Protein 9UDW (pdb70)

Secondary structure (DSSP, 8-state):
------HHHHHHTSS-SHHHHHHHHHHHHHHHHHHHHHHHGGGTTSTTTSS--SSSSPPPSS--S-SS---SSS-SSS-SS-TTTSSHHHHHHHHHHHHHHHHHTTTSSTTS-HHHHHTTHHHHHHHHHHTTTTTTTTT---HHHHTHHHHHHHHHGGGSHHHHHHHHHHHH-S---SSHHHHGGGHHHHHHHTHHHHHHTTSSS-GGGGTSTHHHHHHHHHHHHHHS---STTTTT-PPPPP---HHHHTTSTTGGGTHHHHHHHHHHHHHHHHHHHHHHHHHHT--SSHHHHHHHHHHHHHHHHHHHHHHHHHHSS-SSHHHHHHHHHHHHHHHHHHHH-SS-HHHHHHHHHHHHHTTSSGGGTHHHHHHHHTTSSSS-TT-HHHHHHHTTTHHHHHTHHHHHHHHHHHHHGGG-SHHHHHHHHHHHHHHS--TTTHHHHHTTTTGGGT-/------HHHHHHTSS-SHHHHHHHHHHHHHHHHHHHHHHHGGGTTSTTTSS--SSSSPPPSS--S-SS---SSS-SSS-SS-TTTSSHHHHHHHHHHHHHHHHHTTTSSTTS-HHHHHTTHHHHHHHHHHTTTTTTTTT---HHHHTHHHHHHHHHGGGSHHHHHHHHHHHH-S---SSHHHHGGGHHHHHHHTHHHHHHTTSSS-GGGGTSTHHHHHHHHHHHHHHS---STTTTT-PPPPP---HHHHTTSTTGGGTHHHHHHHHHHHHHHHHHHHHHHHHHHT--SSHHHHHHHHHHHHHHHHHHHHHHHHHHSS-SSHHHHHHHHHHHHHHHHHHHH-SS-HHHHHHHHHHHHHTTSSGGGTHHHHHHHHTTSSSS-TT-HHHHHHHTTTHHHHHTHHHHHHHHHHHHHGGG-SHHHHHHHHHHHHHHS--TTTHHHHHTTTTGGGT-

Sequence (904 aa):
MRSSLAPGVWFFRAFSRDSWFRGLILLLTFLIYACYHMSRKPISIVKSRLHQNCSEQIKPINDTHSLNDTMWCSWAPFDKDNYKELLGGVDNAFLIAYAIGMFISGVFGERLPLRYYLSAGMLLSGLFTSLFGLGYFWNIHELWYFVVIQVCNGLVQTTGWPSVVTCVGNWFGKGKRGFIMGIWNSHTSVGNILGSLIAGIWVNGQWGLSFIVPGIITAVMGVITFLFLIEHPEDVDCAPPQHHISFFGALRIPGVVEFSLCLLFAKLVSYTFLYWLPLYIANVAHFSAKEAGDLSTLFDVGGIIGGIVAGLVSDYTNGRATTCCVMLILAAPMMFLYNYIGQDGIASSIVMLIICGGLVNGPYALITTAVSADLGTHKSLKGNAKALSTVTAIIDGTGSIGAALGPLLAGLISPTGWNNVFYMLISADVLACLLLCRLVYKEILAWKVSLSMRSSLAPGVWFFRAFSRDSWFRGLILLLTFLIYACYHMSRKPISIVKSRLHQNCSEQIKPINDTHSLNDTMWCSWAPFDKDNYKELLGGVDNAFLIAYAIGMFISGVFGERLPLRYYLSAGMLLSGLFTSLFGLGYFWNIHELWYFVVIQVCNGLVQTTGWPSVVTCVGNWFGKGKRGFIMGIWNSHTSVGNILGSLIAGIWVNGQWGLSFIVPGIITAVMGVITFLFLIEHPEDVDCAPPQHHISFFGALRIPGVVEFSLCLLFAKLVSYTFLYWLPLYIANVAHFSAKEAGDLSTLFDVGGIIGGIVAGLVSDYTNGRATTCCVMLILAAPMMFLYNYIGQDGIASSIVMLIICGGLVNGPYALITTAVSADLGTHKSLKGNAKALSTVTAIIDGTGSIGAALGPLLAGLISPTGWNNVFYMLISADVLACLLLCRLVYKEILAWKVSLS

GO terms:
  GO:0061513 glucose 6-phosphate:phosphate antiporter activity (F, IDA)
  GO:0035435 phosphate ion transmembrane transport (P, IDA)
  GO:0005789 endoplasmic reticulum membrane (C, IDA)
  GO:0015760 glucose-6-phosphate transport (P, IDA)
  GO:0061513 glucose 6-phosphate:phosphate antiporter activity (F, EXP)
  GO:0005789 endoplasmic reticulum membrane (C, TAS)
  GO:0015760 glucose-6-phosphate transport (P, TAS)
  GO:0070062 extracellular exosome (C, HDA)

Solvent-accessible surface area: 45535 Å² total; per-residue (Å²): 232,152,32,88,55,1,67,8,24,172,114,93,132,76,95,76,124,58,35,111,40,118,36,67,1,26,114,20,0,48,78,0,15,9,15,0,16,3,5,26,11,2,15,0,3,0,6,22,59,6,41,53,102,26,99,154,74,139,179,38,178,122,108,83,47,77,159,128,40,96,92,72,16,14,36,42,27,7,38,133,137,61,62,19,77,62,7,2,31,3,2,7,18,9,4,91,7,18,13,90,4,41,146,81,12,51,77,134,11,130,162,84,29,29,10,120,35,0,13,55,2,0,97,80,0,4,85,44,6,14,54,10,0,48,0,63,96,168,101,62,92,81,50,184,49,4,33,79,15,11,61,48,10,0,102,24,1,6,16,0,84,41,1,0,64,58,0,10,28,52,14,36,30,197,67,128,141,35,107,101,31,19,80,18,62,17,4,33,6,35,0,11,32,67,1,1,95,48,1,5,98,75,0,72,39,91,8,0,49,0,4,29,42,1,2,95,60,0,24,82,23,3,77,63,0,70,60,58,2,5,16,93,1,93,49,3,107,13,61,82,29,171,148,154,190,80,81,161,42,5,83,203,36,78,10,3,60,70,7,10,110,7,13,43,48,13,35,10,2,13,24,6,10,32,4,10,8,3,17,10,5,12,54,56,28,144,81,55,4,88,91,1,0,58,37,8,11,41,15,14,60,1,6,40,97,6,28,38,70,2,23,81,75,5,68,202,49,132,23,39,6,36,21,1,16,85,35,9,94,94,0,9,70,37,0,99,71,1,40,154,100,2,50,122,34,89,87,48,6,75,78,36,1,65,61,2,0,10,27,12,24,1,2,58,47,20,8,62,60,10,8,59,55,27,21,24,101,77,186,43,99,171,58,71,64,172,37,45,70,48,16,56,55,27,14,92,34,40,3,14,80,0,3,5,76,0,0,71,58,5,1,95,60,3,65,90,37,37,74,67,14,10,117,75,5,34,59,2,3,64,97,1,8,108,10,83,84,81,15,30,147,97,20,111,91,63,98,115,92,102,164,127,232,149,30,84,53,0,62,8,22,172,112,94,131,77,91,74,124,59,36,111,43,117,36,67,0,27,114,21,0,47,78,0,15,10,14,0,17,4,5,26,10,1,17,1,2,0,6,23,59,6,41,56,103,25,98,152,76,136,179,36,181,119,106,81,48,77,158,126,40,96,92,72,16,14,35,42,26,7,38,130,138,59,62,19,76,63,6,2,32,4,2,8,18,9,3,91,7,18,12,90,5,39,146,80,11,52,76,134,12,130,162,83,29,30,10,123,36,0,13,54,2,0,96,81,0,4,85,43,6,14,55,10,0,48,0,63,96,168,101,63,93,82,50,183,49,4,32,77,14,11,61,46,10,0,103,24,1,6,15,0,82,39,1,0,65,59,0,9,29,51,14,37,30,197,68,128,141,35,107,102,32,19,79,19,62,18,4,34,6,35,0,10,32,65,1,1,94,45,1,4,98,76,0,71,37,92,9,0,49,0,5,28,42,1,2,97,60,0,25,83,23,3,76,63,0,71,61,61,2,5,15,94,0,92,48,3,106,14,60,81,30,168,147,155,190,80,84,163,41,5,84,204,36,80,11,4,59,67,6,10,109,6,13,43,48,14,34,11,2,14,26,6,12,30,4,10,8,3,18,10,5,13,56,54,26,142,82,54,5,87,90,2,1,56,38,9,13,40,13,13,59,0,6,41,97,7,28,37,70,2,23,82,74,6,65,202,48,134,24,40,7,36,19,0,15,85,35,10,92,93,0,10,73,37,0,96,70,1,41,157,102,2,50,121,32,88,88,49,5,76,79,35,1,64,61,2,0,11,28,12,24,2,2,61,48,18,8,62,59,10,7,60,54,29,20,24,102,79,186,43,99,169,58,70,65,174,38,44,70,48,13,57,54,27,13,92,34,40,2,14,79,0,3,7,75,0,0,70,57,5,1,98,60,3,64,89,36,38,75,66,13,8,116,74,6,34,57,2,3,65,94,1,7,108,8,82,83,82,16,30,150,98,18,111,89,64,100,115,93,101,163,128

Nearest PDB structures (foldseek):
  8jtc-assembly1_A  TM=7.457E-01  e=1.567E-07  Homo sapiens
  8ttf-assembly1_A  TM=7.634E-01  e=3.063E-07  Staphylococcus aureus
  8xty-assembly1_A  TM=7.539E-01  e=2.031E-06  Aequorea victoria
  8wll-assembly1_A  TM=7.516E-01  e=3.816E-06  Homo sapiens
  2y5y-assembly1_B  TM=6.155E-01  e=1.325E-04  Escherichia coli K-12

InterPro domains:
  IPR000849 Sugar phosphate transporter [PIRSF002808] (3-494)
  IPR011701 Major facilitator superfamily [PF07690] (90-419)
  IPR020846 Major facilitator superfamily domain [PS50850] (25-485)
  IPR036259 MFS transporter superfamily [G3DSA:1.20.1250.20] (19-243)
  IPR036259 MFS transporter superfamily [G3DSA:1.20.1250.20] (287-490)
  IPR036259 MFS transporter superfamily [SSF103473] (17-482)
  IPR044740 Glucose-6-phosphate exchanger SLC37A1/ SLC37A2 [cd17344] (22-484)

B-factor: mean 67.84, std 28.94, range [34.4, 162.38]

Foldseek 3Di:
DPDDDDPVVVVVVVDDPLVVVLVVLLVLLLVQLLLLLLQLAVLQLQLDQQEHFCVPPDDDPDPPDDVPRRQVRHQAVCGDPQVLQLSLVLSCLLLVLQLVQLLVCVPCPVVDDLLVQSLVLLQQLLVLLLVLLCCLVVVDRDSVVSSVSSSSNNNSNNSRPVSSVQQSCLAANPDDADLVVLQSVLSNLSSLLVSLVQLLPCSVPRNSVSRNVSSVVSNVSSVVSSVDGDRHCVVVDDDTHDYDVCVVVLVVDPALVLLLLLLLLLLLLVQLLSRHQLVVLCVPLVDHSSCSSNLSSLLSVLLSVLSNVLRVVCVVPPASQVSLLVLLLPLLVLVVVCVVPVRDDPVRVSVSSSSNSSSRNRCNVRVLVRSLVVVQDDPCHVVPVVSSVVSVSSSVSSSSVSNSCRSSVVSVCPVVDCVVVSVSSSVSSVVSSPPCVPRVVVSVVVCCVVVD/DPDDDDPVVVVVVVDDPLVVVLVVLLVLLLVQLLLLLLQLAVLQLQLDQQEHFCVPPDDDPDPPDDVPRRQVRHQAVCGDPQVLQLSLVLSCLLLVLQLVQLLVCVPCPVVDDLLVQSLVLLQQLLVLLLVLLCCLVVVDRDSVVSSVSSSSNNNSNNSRPVSSVQQSCLAANPDDADLVVLQSVLSNLSSLLVSLVQLLPCSVPRNSVSRNVSSVVSNVSSVVSSVDGDRHCVVVDDDTHDYDVCVVVLVVDPALVLLLLLLLLLLLLVQLLSRHQLVVLCVPLVDHSSCSSNLSSLLSVLLSVLSNVLRVVCVVPPASQVSLLVLLLPLLVLVVVCVVPVRDDPVRVSVSSSSNSSSRNRCNVRVLVRSLVVVQDDPCHVVPVVSSVVSVSSSVSSSSVSNSCRSSVVSVCPVVDCVVVSVSSSVSSVVSSPPCVPRVVVSVVVCCVVVD

Radius of gyration: 35.76 Å; Cα contacts (8 Å, |Δi|>4): 1206; chains: 2; bounding box: 104×86×72 Å

Structure (mmCIF, N/CA/C/O backbone):
data_9UDW
#
_entry.id   9UDW
#
_cell.length_a   1.00
_cell.length_b   1.00
_cell.length_c   1.00
_cell.angle_alpha   90.00
_cell.angle_beta   90.00
_cell.angle_gamma   90.00
#
_symmetry.space_group_name_H-M   'P 1'
#
loop_
_entity.id
_entity.type
_entity.pdbx_description
1 polymer 'Glucose-6-phosphate exchanger SLC37A2'
2 non-polymer 6-O-phosphono-alpha-D-glucopyranose
3 water water
#
loop_
_atom_site.group_PDB
_atom_site.id
_atom_site.type_symbol
_atom_site.label_atom_id
_atom_site.label_alt_id
_atom_site.label_comp_id
_atom_site.label_asym_id
_atom_site.label_entity_id
_atom_site.label_seq_id
_atom_site.pdbx_PDB_ins_code
_atom_site.Cartn_x
_atom_site.Cartn_y
_atom_site.Cartn_z
_atom_site.occupancy
_atom_site.B_iso_or_equiv
_atom_site.auth_seq_id
_atom_site.auth_comp_id
_atom_site.auth_asym_id
_atom_site.auth_atom_id
_atom_site.pdbx_PDB_model_num
ATOM 1 N N . MET A 1 1 ? 165.095 148.031 163.128 1.00 104.22 1 MET A N 1
ATOM 2 C CA . MET A 1 1 ? 164.259 148.935 163.907 1.00 104.22 1 MET A CA 1
ATOM 3 C C . MET A 1 1 ? 164.098 150.275 163.198 1.00 104.22 1 MET A C 1
ATOM 4 O O . MET A 1 1 ? 163.505 151.209 163.737 1.00 104.22 1 MET A O 1
ATOM 9 N N . ARG A 1 2 ? 164.615 150.357 161.974 1.00 91.16 2 ARG A N 1
ATOM 10 C CA . ARG A 1 2 ? 164.623 151.604 161.222 1.00 91.16 2 ARG A CA 1
ATOM 11 C C . ARG A 1 2 ? 163.450 151.734 160.258 1.00 91.16 2 ARG A C 1
ATOM 12 O O . ARG A 1 2 ? 162.967 152.851 160.039 1.00 91.16 2 ARG A O 1
ATOM 20 N N . SER A 1 3 ? 162.958 150.632 159.696 1.00 82.09 3 SER A N 1
ATOM 21 C CA . SER A 1 3 ? 161.849 150.682 158.748 1.00 82.09 3 SER A CA 1
ATOM 22 C C . SER A 1 3 ? 160.521 150.703 159.500 1.00 82.09 3 SER A C 1
ATOM 23 O O . SER A 1 3 ? 160.248 149.816 160.316 1.00 82.09 3 SER A O 1
ATOM 26 N N . SER A 1 4 ? 159.697 151.712 159.213 1.00 74.59 4 SER A N 1
ATOM 27 C CA . SER A 1 4 ? 158.415 151.906 159.874 1.00 74.59 4 SER A CA 1
ATOM 28 C C . SER A 1 4 ? 157.320 151.152 159.121 1.00 74.59 4 SER A C 1
ATOM 29 O O . SER A 1 4 ? 157.594 150.328 158.247 1.00 74.59 4 SER A O 1
ATOM 32 N N . LEU A 1 5 ? 156.063 151.412 159.463 1.00 61.18 5 LEU A N 1
ATOM 33 C CA . LEU A 1 5 ? 154.955 150.813 158.736 1.00 61.18 5 LEU A CA 1
ATOM 34 C C . LEU A 1 5 ? 154.764 151.486 157.391 1.00 61.18 5 LEU A C 1
ATOM 35 O O . LEU A 1 5 ? 154.988 152.687 157.236 1.00 61.18 5 LEU A O 1
ATOM 40 N N . ALA A 1 6 ? 154.339 150.693 156.418 1.00 53.88 6 ALA A N 1
ATOM 41 C CA . ALA A 1 6 ? 154.100 151.197 155.079 1.00 53.88 6 ALA A CA 1
ATOM 42 C C . ALA A 1 6 ? 152.840 152.060 155.066 1.00 53.88 6 ALA A C 1
ATOM 43 O O . ALA A 1 6 ? 152.003 151.946 155.959 1.00 53.88 6 ALA A O 1
ATOM 45 N N . PRO A 1 7 ? 152.702 152.967 154.098 1.00 50.08 7 PRO A N 1
ATOM 46 C CA . PRO A 1 7 ? 151.469 153.762 154.035 1.00 50.08 7 PRO A CA 1
ATOM 47 C C . PRO A 1 7 ? 150.225 152.957 153.731 1.00 50.08 7 PRO A C 1
ATOM 48 O O . PRO A 1 7 ? 149.140 153.323 154.189 1.00 50.08 7 PRO A O 1
ATOM 52 N N . GLY A 1 8 ? 150.349 151.859 152.999 1.00 44.61 8 GLY A N 1
ATOM 53 C CA . GLY A 1 8 ? 149.172 151.082 152.657 1.00 44.61 8 GLY A CA 1
ATOM 54 C C . GLY A 1 8 ? 148.556 150.391 153.851 1.00 44.61 8 GLY A C 1
ATOM 55 O O . GLY A 1 8 ? 147.368 150.542 154.122 1.00 44.61 8 GLY A O 1
ATOM 56 N N . VAL A 1 9 ? 149.358 149.646 154.606 1.00 47.12 9 VAL A N 1
ATOM 57 C CA . VAL A 1 9 ? 148.777 148.943 155.742 1.00 47.12 9 VAL A CA 1
ATOM 58 C C . VAL A 1 9 ? 148.488 149.897 156.889 1.00 47.12 9 VAL A C 1
ATOM 59 O O . VAL A 1 9 ? 147.602 149.627 157.701 1.00 47.12 9 VAL A O 1
ATOM 63 N N . TRP A 1 10 ? 149.171 151.039 156.963 1.00 49.77 10 TRP A N 1
ATOM 64 C CA . TRP A 1 10 ? 148.793 152.015 157.973 1.00 49.77 10 TRP A CA 1
ATOM 65 C C . TRP A 1 10 ? 147.474 152.682 157.633 1.00 49.77 10 TRP A C 1
ATOM 66 O O . TRP A 1 10 ? 146.717 153.052 158.532 1.00 49.77 10 TRP A O 1
ATOM 77 N N . PHE A 1 11 ? 147.166 152.837 156.349 1.00 46.31 11 PHE A N 1
ATOM 78 C CA . PHE A 1 11 ? 145.820 153.262 155.990 1.00 46.31 11 PHE A CA 1
ATOM 79 C C . PHE A 1 11 ? 144.799 152.187 156.318 1.00 46.31 11 PHE A C 1
ATOM 80 O O . PHE A 1 11 ? 143.769 152.472 156.930 1.00 46.31 11 PHE A O 1
ATOM 88 N N . PHE A 1 12 ? 145.066 150.943 155.923 1.00 41.57 12 PHE A N 1
ATOM 89 C CA . PHE A 1 12 ? 144.092 149.870 156.117 1.00 41.57 12 PHE A CA 1
ATOM 90 C C . PHE A 1 12 ? 143.871 149.495 157.574 1.00 41.57 12 PHE A C 1
ATOM 91 O O . PHE A 1 12 ? 142.855 148.873 157.878 1.00 41.57 12 PHE A O 1
ATOM 99 N N . ARG A 1 13 ? 144.790 149.818 158.476 1.00 41.75 13 ARG A N 1
ATOM 100 C CA . ARG A 1 13 ? 144.553 149.449 159.865 1.00 41.75 13 ARG A CA 1
ATOM 101 C C . ARG A 1 13 ? 143.811 150.522 160.635 1.00 41.75 13 ARG A C 1
ATOM 102 O O . ARG A 1 13 ? 143.667 150.402 161.852 1.00 41.75 13 ARG A O 1
ATOM 110 N N . ALA A 1 14 ? 143.363 151.583 159.974 1.00 42.21 14 ALA A N 1
ATOM 111 C CA . ALA A 1 14 ? 142.617 152.601 160.698 1.00 42.21 14 ALA A CA 1
ATOM 112 C C . ALA A 1 14 ? 141.178 152.180 160.923 1.00 42.21 14 ALA A C 1
ATOM 113 O O . ALA A 1 14 ? 140.556 152.586 161.908 1.00 42.21 14 ALA A O 1
ATOM 115 N N . PHE A 1 15 ? 140.642 151.353 160.040 1.00 43.68 15 PHE A N 1
ATOM 116 C CA . PHE A 1 15 ? 139.222 151.044 160.025 1.00 43.68 15 PHE A CA 1
ATOM 117 C C . PHE A 1 15 ? 138.920 149.939 161.020 1.00 43.68 15 PHE A C 1
ATOM 118 O O . PHE A 1 15 ? 139.665 148.964 161.122 1.00 43.68 15 PHE A O 1
ATOM 126 N N . SER A 1 16 ? 137.801 150.069 161.720 1.00 44.71 16 SER A N 1
ATOM 127 C CA . SER A 1 16 ? 137.455 149.130 162.773 1.00 44.71 16 SER A CA 1
ATOM 128 C C . SER A 1 16 ? 136.992 147.804 162.181 1.00 44.71 16 SER A C 1
ATOM 129 O O . SER A 1 16 ? 136.875 147.641 160.968 1.00 44.71 16 SER A O 1
ATOM 132 N N . ARG A 1 17 ? 136.740 146.833 163.057 1.00 47.44 17 ARG A N 1
ATOM 133 C CA . ARG A 1 17 ? 136.279 145.523 162.611 1.00 47.44 17 ARG A CA 1
ATOM 134 C C . ARG A 1 17 ? 134.877 145.598 162.047 1.00 47.44 17 ARG A C 1
ATOM 135 O O . ARG A 1 17 ? 134.559 144.922 161.064 1.00 47.44 17 ARG A O 1
ATOM 143 N N . ASP A 1 18 ? 134.027 146.415 162.659 1.00 48.85 18 ASP A N 1
ATOM 144 C CA . ASP A 1 18 ? 132.666 146.573 162.180 1.00 48.85 18 ASP A CA 1
ATOM 145 C C . ASP A 1 18 ? 132.625 147.261 160.830 1.00 48.85 18 ASP A C 1
ATOM 146 O O . ASP A 1 18 ? 131.749 146.964 160.013 1.00 48.85 18 ASP A O 1
ATOM 151 N N . SER A 1 19 ? 133.558 148.169 160.573 1.00 42.84 19 SER A N 1
ATOM 152 C CA . SER A 1 19 ? 133.503 148.933 159.344 1.00 42.84 19 SER A CA 1
ATOM 153 C C . SER A 1 19 ? 134.039 148.189 158.138 1.00 42.84 19 SER A C 1
ATOM 154 O O . SER A 1 19 ? 134.102 148.780 157.059 1.00 42.84 19 SER A O 1
ATOM 157 N N . TRP A 1 20 ? 134.479 146.946 158.290 1.00 43.13 20 TRP A N 1
ATOM 158 C CA . TRP A 1 20 ? 134.697 146.112 157.119 1.00 43.13 20 TRP A CA 1
ATOM 159 C C . TRP A 1 20 ? 133.506 145.220 156.853 1.00 43.13 20 TRP A C 1
ATOM 160 O O . TRP A 1 20 ? 133.200 144.921 155.697 1.00 43.13 20 TRP A O 1
ATOM 171 N N . PHE A 1 21 ? 132.822 144.786 157.903 1.00 45.34 21 PHE A N 1
ATOM 172 C CA . PHE A 1 21 ? 131.653 143.956 157.682 1.00 45.34 21 PHE A CA 1
ATOM 173 C C . PHE A 1 21 ? 130.467 144.767 157.206 1.00 45.34 21 PHE A C 1
ATOM 174 O O . PHE A 1 21 ? 129.643 144.250 156.451 1.00 45.34 21 PHE A O 1
ATOM 182 N N . ARG A 1 22 ? 130.361 146.036 157.590 1.00 41.76 22 ARG A N 1
ATOM 183 C CA . ARG A 1 22 ? 129.343 146.859 156.957 1.00 41.76 22 ARG A CA 1
ATOM 184 C C . ARG A 1 22 ? 129.873 147.528 155.703 1.00 41.76 22 ARG A C 1
ATOM 185 O O . ARG A 1 22 ? 129.234 148.438 155.179 1.00 41.76 22 ARG A O 1
ATOM 193 N N . GLY A 1 23 ? 131.002 147.057 155.190 1.00 38.26 23 GLY A N 1
ATOM 194 C CA . GLY A 1 23 ? 131.600 147.586 153.991 1.00 38.26 23 GLY A CA 1
ATOM 195 C C . GLY A 1 23 ? 131.710 146.581 152.869 1.00 38.26 23 GLY A C 1
ATOM 196 O O . GLY A 1 23 ? 131.806 146.981 151.712 1.00 38.26 23 GLY A O 1
ATOM 197 N N . LEU A 1 24 ? 131.751 145.285 153.173 1.00 39.97 24 LEU A N 1
ATOM 198 C CA . LEU A 1 24 ? 131.667 144.324 152.078 1.00 39.97 24 LEU A CA 1
ATOM 199 C C . LEU A 1 24 ? 130.233 143.951 151.752 1.00 39.97 24 LEU A C 1
ATOM 200 O O . LEU A 1 24 ? 129.973 143.417 150.671 1.00 39.97 24 LEU A O 1
ATOM 205 N N . ILE A 1 25 ? 129.287 144.243 152.644 1.00 39.67 25 ILE A N 1
ATOM 206 C CA . ILE A 1 25 ? 127.894 143.937 152.354 1.00 39.67 25 ILE A CA 1
ATOM 207 C C . ILE A 1 25 ? 127.307 144.953 151.392 1.00 39.67 25 ILE A C 1
ATOM 208 O O . ILE A 1 25 ? 126.216 144.739 150.857 1.00 39.67 25 ILE A O 1
ATOM 213 N N . LEU A 1 26 ? 128.009 146.051 151.142 1.00 38.24 26 LEU A N 1
ATOM 214 C CA . LEU A 1 26 ? 127.634 146.921 150.042 1.00 38.24 26 LEU A CA 1
ATOM 215 C C . LEU A 1 26 ? 128.218 146.418 148.734 1.00 38.24 26 LEU A C 1
ATOM 216 O O . LEU A 1 26 ? 127.570 146.507 147.693 1.00 38.24 26 LEU A O 1
ATOM 221 N N . LEU A 1 27 ? 129.421 145.857 148.770 1.00 37.41 27 LEU A N 1
ATOM 222 C CA . LEU A 1 27 ? 130.042 145.349 147.556 1.00 37.41 27 LEU A CA 1
ATOM 223 C C . LEU A 1 27 ? 129.416 144.040 147.098 1.00 37.41 27 LEU A C 1
ATOM 224 O O . LEU A 1 27 ? 129.482 143.712 145.912 1.00 37.41 27 LEU A O 1
ATOM 229 N N . LEU A 1 28 ? 128.826 143.272 148.006 1.00 37.79 28 LEU A N 1
ATOM 230 C CA . LEU A 1 28 ? 128.078 142.096 147.578 1.00 37.79 28 LEU A CA 1
ATOM 231 C C . LEU A 1 28 ? 126.767 142.495 146.919 1.00 37.79 28 LEU A C 1
ATOM 232 O O . LEU A 1 28 ? 126.484 142.103 145.781 1.00 37.79 28 LEU A O 1
ATOM 237 N N . THR A 1 29 ? 125.948 143.275 147.616 1.00 35.69 29 THR A N 1
ATOM 238 C CA . THR A 1 29 ? 124.638 143.621 147.089 1.00 35.69 29 THR A CA 1
ATOM 239 C C . THR A 1 29 ? 124.678 144.702 146.022 1.00 35.69 29 THR A C 1
ATOM 240 O O . THR A 1 29 ? 123.634 145.007 145.448 1.00 35.69 29 THR A O 1
ATOM 244 N N . PHE A 1 30 ? 125.832 145.304 145.752 1.00 38.44 30 PHE A N 1
ATOM 245 C CA . PHE A 1 30 ? 125.994 146.066 144.524 1.00 38.44 30 PHE A CA 1
ATOM 246 C C . PHE A 1 30 ? 126.031 145.126 143.332 1.00 38.44 30 PHE A C 1
ATOM 247 O O . PHE A 1 30 ? 125.275 145.285 142.371 1.00 38.44 30 PHE A O 1
ATOM 255 N N . LEU A 1 31 ? 126.920 144.139 143.375 1.00 37.87 31 LEU A N 1
ATOM 256 C CA . LEU A 1 31 ? 127.083 143.212 142.268 1.00 37.87 31 LEU A CA 1
ATOM 257 C C . LEU A 1 31 ? 125.952 142.209 142.144 1.00 37.87 31 LEU A C 1
ATOM 258 O O . LEU A 1 31 ? 125.871 141.539 141.115 1.00 37.87 31 LEU A O 1
ATOM 263 N N . ILE A 1 32 ? 125.106 142.045 143.153 1.00 37.75 32 ILE A N 1
ATOM 264 C CA . ILE A 1 32 ? 123.929 141.207 142.944 1.00 37.75 32 ILE A CA 1
ATOM 265 C C . ILE A 1 32 ? 122.905 141.927 142.083 1.00 37.75 32 ILE A C 1
ATOM 266 O O . ILE A 1 32 ? 122.466 141.423 141.039 1.00 37.75 32 ILE A O 1
ATOM 271 N N . TYR A 1 33 ? 122.503 143.123 142.496 1.00 37.59 33 TYR A N 1
ATOM 272 C CA . TYR A 1 33 ? 121.434 143.773 141.765 1.00 37.59 33 TYR A CA 1
ATOM 273 C C . TYR A 1 33 ? 121.946 144.534 140.557 1.00 37.59 33 TYR A C 1
ATOM 274 O O . TYR A 1 33 ? 121.140 145.013 139.768 1.00 37.59 33 TYR A O 1
ATOM 283 N N . ALA A 1 34 ? 123.254 144.630 140.354 1.00 35.58 34 ALA A N 1
ATOM 284 C CA . ALA A 1 34 ? 123.703 145.017 139.027 1.00 35.58 34 ALA A CA 1
ATOM 285 C C . ALA A 1 34 ? 123.585 143.854 138.059 1.00 35.58 34 ALA A C 1
ATOM 286 O O . ALA A 1 34 ? 123.211 144.049 136.900 1.00 35.58 34 ALA A O 1
ATOM 288 N N . CYS A 1 35 ? 123.874 142.637 138.514 1.00 38.72 35 CYS A N 1
ATOM 289 C CA . CYS A 1 35 ? 123.738 141.461 137.670 1.00 38.72 35 CYS A CA 1
ATOM 290 C C . CYS A 1 35 ? 122.297 141.072 137.415 1.00 38.72 35 CYS A C 1
ATOM 291 O O . CYS A 1 35 ? 122.046 140.292 136.497 1.00 38.72 35 CYS A O 1
ATOM 294 N N . TYR A 1 36 ? 121.355 141.538 138.223 1.00 34.40 36 TYR A N 1
ATOM 295 C CA . TYR A 1 36 ? 119.963 141.420 137.796 1.00 34.40 36 TYR A CA 1
ATOM 296 C C . TYR A 1 36 ? 119.647 142.325 136.605 1.00 34.40 36 TYR A C 1
ATOM 297 O O . TYR A 1 36 ? 119.014 141.883 135.629 1.00 34.40 36 TYR A O 1
ATOM 306 N N . HIS A 1 37 ? 120.043 143.598 136.670 1.00 37.99 37 HIS A N 1
ATOM 307 C CA . HIS A 1 37 ? 119.765 144.491 135.557 1.00 37.99 37 HIS A CA 1
ATOM 308 C C . HIS A 1 37 ? 120.564 144.173 134.314 1.00 37.99 37 HIS A C 1
ATOM 309 O O . HIS A 1 37 ? 120.137 144.544 133.222 1.00 37.99 37 HIS A O 1
ATOM 316 N N . MET A 1 38 ? 121.697 143.503 134.451 1.00 38.82 38 MET A N 1
ATOM 317 C CA . MET A 1 38 ? 122.385 143.014 133.268 1.00 38.82 38 MET A CA 1
ATOM 318 C C . MET A 1 38 ? 121.595 141.909 132.591 1.00 38.82 38 MET A C 1
ATOM 319 O O . MET A 1 38 ? 121.576 141.825 131.362 1.00 38.82 38 MET A O 1
ATOM 324 N N . SER A 1 39 ? 120.921 141.073 133.371 1.00 36.19 39 SER A N 1
ATOM 325 C CA . SER A 1 39 ? 120.098 140.023 132.797 1.00 36.19 39 SER A CA 1
ATOM 326 C C . SER A 1 39 ? 118.874 140.568 132.095 1.00 36.19 39 SER A C 1
ATOM 327 O O . SER A 1 39 ? 118.489 140.053 131.044 1.00 36.19 39 SER A O 1
ATOM 330 N N . ARG A 1 40 ? 118.235 141.580 132.666 1.00 36.91 40 ARG A N 1
ATOM 331 C CA . ARG A 1 40 ? 116.985 142.059 132.082 1.00 36.91 40 ARG A CA 1
ATOM 332 C C . ARG A 1 40 ? 117.158 142.816 130.772 1.00 36.91 40 ARG A C 1
ATOM 333 O O . ARG A 1 40 ? 116.183 142.970 130.036 1.00 36.91 40 ARG A O 1
ATOM 341 N N . LYS A 1 41 ? 118.368 143.273 130.456 1.00 41.76 41 LYS A N 1
ATOM 342 C CA . LYS A 1 41 ? 118.535 144.240 129.369 1.00 41.76 41 LYS A CA 1
ATOM 343 C C . LYS A 1 41 ? 118.414 143.677 127.952 1.00 41.76 41 LYS A C 1
ATOM 344 O O . LYS A 1 41 ? 117.654 144.264 127.164 1.00 41.76 41 LYS A O 1
ATOM 350 N N . PRO A 1 42 ? 119.146 142.572 127.522 1.00 42.44 42 PRO A N 1
ATOM 351 C CA . PRO A 1 42 ? 119.296 142.330 126.075 1.00 42.44 42 PRO A CA 1
ATOM 352 C C . PRO A 1 42 ? 118.065 141.980 125.254 1.00 42.44 42 PRO A C 1
ATOM 353 O O . PRO A 1 42 ? 118.202 141.735 124.057 1.00 42.44 42 PRO A O 1
ATOM 357 N N . ILE A 1 43 ? 116.866 141.951 125.831 1.00 42.51 43 ILE A N 1
ATOM 358 C CA . ILE A 1 43 ? 115.689 141.955 124.974 1.00 42.51 43 ILE A CA 1
ATOM 359 C C . ILE A 1 43 ? 115.488 143.332 124.359 1.00 42.51 43 ILE A C 1
ATOM 360 O O . ILE A 1 43 ? 114.911 143.452 123.279 1.00 42.51 43 ILE A O 1
ATOM 365 N N . SER A 1 44 ? 116.004 144.380 124.977 1.00 44.55 44 SER A N 1
ATOM 366 C CA . SER A 1 44 ? 115.799 145.708 124.436 1.00 44.55 44 SER A CA 1
ATOM 367 C C . SER A 1 44 ? 116.871 146.125 123.458 1.00 44.55 44 SER A C 1
ATOM 368 O O . SER A 1 44 ? 116.748 147.196 122.863 1.00 44.55 44 SER A O 1
ATOM 371 N N . ILE A 1 45 ? 117.930 145.338 123.299 1.00 45.75 45 ILE A N 1
ATOM 372 C CA . ILE A 1 45 ? 119.018 145.737 122.417 1.00 45.75 45 ILE A CA 1
ATOM 373 C C . ILE A 1 45 ? 118.997 144.957 121.110 1.00 45.75 45 ILE A C 1
ATOM 374 O O . ILE A 1 45 ? 119.622 145.383 120.132 1.00 45.75 45 ILE A O 1
ATOM 379 N N . VAL A 1 46 ? 118.251 143.857 121.044 1.00 46.06 46 VAL A N 1
ATOM 380 C CA . VAL A 1 46 ? 118.259 142.989 119.883 1.00 46.06 46 VAL A CA 1
ATOM 381 C C . VAL A 1 46 ? 117.012 143.193 119.025 1.00 46.06 46 VAL A C 1
ATOM 382 O O . VAL A 1 46 ? 116.818 142.490 118.032 1.00 46.06 46 VAL A O 1
ATOM 386 N N . LYS A 1 47 ? 116.193 144.192 119.348 1.00 46.94 47 LYS A N 1
ATOM 387 C CA . LYS A 1 47 ? 114.945 144.405 118.625 1.00 46.94 47 LYS A CA 1
ATOM 388 C C . LYS A 1 47 ? 115.158 144.911 117.216 1.00 46.94 47 LYS A C 1
ATOM 389 O O . LYS A 1 47 ? 114.263 144.768 116.385 1.00 46.94 47 LYS A O 1
ATOM 395 N N . SER A 1 48 ? 116.303 145.517 116.934 1.00 56.16 48 SER A N 1
ATOM 396 C CA . SER A 1 48 ? 116.659 145.932 115.588 1.00 56.16 48 SER A CA 1
ATOM 397 C C . SER A 1 48 ? 117.414 144.853 114.835 1.00 56.16 48 SER A C 1
ATOM 398 O O . SER A 1 48 ? 118.201 145.167 113.939 1.00 56.16 48 SER A O 1
ATOM 401 N N . ARG A 1 49 ? 117.207 143.593 115.196 1.00 60.24 49 ARG A N 1
ATOM 402 C CA . ARG A 1 49 ? 117.875 142.463 114.575 1.00 60.24 49 ARG A CA 1
ATOM 403 C C . ARG A 1 49 ? 116.850 141.392 114.237 1.00 60.24 49 ARG A C 1
ATOM 404 O O . ARG A 1 49 ? 116.982 140.695 113.231 1.00 60.24 49 ARG A O 1
ATOM 412 N N . LEU A 1 50 ? 115.806 141.268 115.053 1.00 59.59 50 LEU A N 1
ATOM 413 C CA . LEU A 1 50 ? 114.755 140.306 114.760 1.00 59.59 50 LEU A CA 1
ATOM 414 C C . LEU A 1 50 ? 113.876 140.741 113.602 1.00 59.59 50 LEU A C 1
ATOM 415 O O . LEU A 1 50 ? 113.169 139.905 113.039 1.00 59.59 50 LEU A O 1
ATOM 420 N N . HIS A 1 51 ? 113.872 142.024 113.254 1.00 71.42 51 HIS A N 1
ATOM 421 C CA . HIS A 1 51 ? 113.258 142.493 112.017 1.00 71.42 51 HIS A CA 1
ATOM 422 C C . HIS A 1 51 ? 114.128 143.589 111.442 1.00 71.42 51 HIS A C 1
ATOM 423 O O . HIS A 1 51 ? 114.590 144.456 112.183 1.00 71.42 51 HIS A O 1
ATOM 430 N N . GLN A 1 52 ? 114.329 143.572 110.130 1.00 82.86 52 GLN A N 1
ATOM 431 C CA . GLN A 1 52 ? 115.261 144.488 109.501 1.00 82.86 52 GLN A CA 1
ATOM 432 C C . GLN A 1 52 ? 114.901 144.665 108.034 1.00 82.86 52 GLN A C 1
ATOM 433 O O . GLN A 1 52 ? 113.938 144.080 107.533 1.00 82.86 52 GLN A O 1
ATOM 439 N N . ASN A 1 53 ? 115.684 145.497 107.348 1.00 108.79 53 ASN A N 1
ATOM 440 C CA . ASN A 1 53 ? 115.412 145.907 105.976 1.00 108.79 53 ASN A CA 1
ATOM 441 C C . ASN A 1 53 ? 116.292 145.100 105.033 1.00 108.79 53 ASN A C 1
ATOM 442 O O . ASN A 1 53 ? 117.521 145.133 105.151 1.00 108.79 53 ASN A O 1
ATOM 447 N N . CYS A 1 54 ? 115.666 144.392 104.091 1.00 124.35 54 CYS A N 1
ATOM 448 C CA . CYS A 1 54 ? 116.409 143.585 103.130 1.00 124.35 54 CYS A CA 1
ATOM 449 C C . CYS A 1 54 ? 116.943 144.389 101.954 1.00 124.35 54 CYS A C 1
ATOM 450 O O . CYS A 1 54 ? 117.660 143.825 101.122 1.00 124.35 54 CYS A O 1
ATOM 453 N N . SER A 1 55 ? 116.608 145.677 101.857 1.00 128.82 55 SER A N 1
ATOM 454 C CA . SER A 1 55 ? 117.111 146.489 100.755 1.00 128.82 55 SER A CA 1
ATOM 455 C C . SER A 1 55 ? 118.601 146.750 100.909 1.00 128.82 55 SER A C 1
ATOM 456 O O . SER A 1 55 ? 119.376 146.554 99.967 1.00 128.82 55 SER A O 1
ATOM 459 N N . GLU A 1 56 ? 119.026 147.176 102.097 1.00 136.43 56 GLU A N 1
ATOM 460 C CA . GLU A 1 56 ? 120.445 147.345 102.371 1.00 136.43 56 GLU A CA 1
ATOM 461 C C . GLU A 1 56 ? 121.158 146.021 102.600 1.00 136.43 56 GLU A C 1
ATOM 462 O O . GLU A 1 56 ? 122.392 145.994 102.616 1.00 136.43 56 GLU A O 1
ATOM 468 N N . GLN A 1 57 ? 120.414 144.934 102.775 1.00 138.48 57 GLN A N 1
ATOM 469 C CA . GLN A 1 57 ? 121.009 143.622 102.963 1.00 138.48 57 GLN A CA 1
ATOM 470 C C . GLN A 1 57 ? 121.467 143.060 101.626 1.00 138.48 57 GLN A C 1
ATOM 471 O O . GLN A 1 57 ? 120.763 143.165 100.618 1.00 138.48 57 GLN A O 1
ATOM 477 N N . ILE A 1 58 ? 122.665 142.474 101.619 1.00 144.96 58 ILE A N 1
ATOM 478 C CA . ILE A 1 58 ? 123.177 141.854 100.407 1.00 144.96 58 ILE A CA 1
ATOM 479 C C . ILE A 1 58 ? 122.445 140.540 100.152 1.00 144.96 58 ILE A C 1
ATOM 480 O O . ILE A 1 58 ? 121.898 139.914 101.069 1.00 144.96 58 ILE A O 1
ATOM 485 N N . LYS A 1 59 ? 122.425 140.126 98.888 1.00 151.23 59 LYS A N 1
ATOM 486 C CA . LYS A 1 59 ? 121.735 138.909 98.499 1.00 151.23 59 LYS A CA 1
ATOM 487 C C . LYS A 1 59 ? 122.534 137.682 98.943 1.00 151.23 59 LYS A C 1
ATOM 488 O O . LYS A 1 59 ? 123.768 137.705 98.943 1.00 151.23 59 LYS A O 1
ATOM 494 N N . PRO A 1 60 ? 121.859 136.602 99.339 1.00 154.43 60 PRO A N 1
ATOM 495 C CA . PRO A 1 60 ? 122.579 135.468 99.923 1.00 154.43 60 PRO A CA 1
ATOM 496 C C . PRO A 1 60 ? 123.145 134.548 98.853 1.00 154.43 60 PRO A C 1
ATOM 497 O O . PRO A 1 60 ? 122.601 134.425 97.753 1.00 154.43 60 PRO A O 1
ATOM 501 N N . ILE A 1 61 ? 124.260 133.898 99.187 1.00 161.13 61 ILE A N 1
ATOM 502 C CA . ILE A 1 61 ? 124.829 132.902 98.285 1.00 161.13 61 ILE A CA 1
ATOM 503 C C . ILE A 1 61 ? 124.005 131.621 98.331 1.00 161.13 61 ILE A C 1
ATOM 504 O O . ILE A 1 61 ? 123.647 131.053 97.293 1.00 161.13 61 ILE A O 1
ATOM 509 N N . ASN A 1 62 ? 123.683 131.158 99.536 1.00 162.33 62 ASN A N 1
ATOM 510 C CA . ASN A 1 62 ? 122.818 129.998 99.696 1.00 162.33 62 ASN A CA 1
ATOM 511 C C . ASN A 1 62 ? 121.381 130.388 99.372 1.00 162.33 62 ASN A C 1
ATOM 512 O O . ASN A 1 62 ? 120.865 131.383 99.889 1.00 162.33 62 ASN A O 1
ATOM 517 N N . ASP A 1 63 ? 120.732 129.600 98.517 1.00 162.38 63 ASP A N 1
ATOM 518 C CA . ASP A 1 63 ? 119.379 129.912 98.058 1.00 162.38 63 ASP A CA 1
ATOM 519 C C . ASP A 1 63 ? 118.388 129.547 99.156 1.00 162.38 63 ASP A C 1
ATOM 520 O O . ASP A 1 63 ? 117.969 128.398 99.297 1.00 162.38 63 ASP A O 1
ATOM 525 N N . THR A 1 64 ? 118.014 130.551 99.950 1.00 159.65 64 THR A N 1
ATOM 526 C CA . THR A 1 64 ? 116.986 130.411 100.975 1.00 159.65 64 THR A CA 1
ATOM 527 C C . THR A 1 64 ? 115.792 131.321 100.708 1.00 159.65 64 THR A C 1
ATOM 528 O O . THR A 1 64 ? 114.977 131.552 101.606 1.00 159.65 64 THR A O 1
ATOM 532 N N . HIS A 1 65 ? 115.671 131.837 99.487 1.00 155.94 65 HIS A N 1
ATOM 533 C CA . HIS A 1 65 ? 114.574 132.707 99.096 1.00 155.94 65 HIS A CA 1
ATOM 534 C C . HIS A 1 65 ? 113.967 132.200 97.795 1.00 155.94 65 HIS A C 1
ATOM 535 O O . HIS A 1 65 ? 114.543 131.361 97.099 1.00 155.94 65 HIS A O 1
ATOM 542 N N . SER A 1 66 ? 112.786 132.723 97.468 1.00 149.95 66 SER A N 1
ATOM 543 C CA . SER A 1 66 ? 112.074 132.349 96.253 1.00 149.95 66 SER A CA 1
ATOM 544 C C . SER A 1 66 ? 111.907 133.540 95.316 1.00 149.95 66 SER A C 1
ATOM 545 O O . SER A 1 66 ? 110.880 133.666 94.645 1.00 149.95 66 SER A O 1
ATOM 548 N N . LEU A 1 67 ? 112.890 134.446 95.315 1.00 150.04 67 LEU A N 1
ATOM 549 C CA . LEU A 1 67 ? 113.069 135.605 94.432 1.00 150.04 67 LEU A CA 1
ATOM 550 C C . LEU A 1 67 ? 112.038 136.714 94.638 1.00 150.04 67 LEU A C 1
ATOM 551 O O . LEU A 1 67 ? 112.154 137.769 94.004 1.00 150.04 67 LEU A O 1
ATOM 556 N N . ASN A 1 68 ? 111.042 136.521 95.502 1.00 145.11 68 ASN A N 1
ATOM 557 C CA . ASN A 1 68 ? 110.096 137.566 95.863 1.00 145.11 68 ASN A CA 1
ATOM 558 C C . ASN A 1 68 ? 109.802 137.528 97.355 1.00 145.11 68 ASN A C 1
ATOM 559 O O . ASN A 1 68 ? 108.740 137.977 97.799 1.00 145.11 68 ASN A O 1
ATOM 564 N N . ASP A 1 69 ? 110.736 136.989 98.136 1.00 136.19 69 ASP A N 1
ATOM 565 C CA . ASP A 1 69 ? 110.456 136.668 99.528 1.00 136.19 69 ASP A CA 1
ATOM 566 C C . ASP A 1 69 ? 110.574 137.908 100.407 1.00 136.19 69 ASP A C 1
ATOM 567 O O . ASP A 1 69 ? 109.579 138.375 100.972 1.00 136.19 69 ASP A O 1
ATOM 572 N N . THR A 1 70 ? 111.790 138.464 100.507 1.00 128.96 70 THR A N 1
ATOM 573 C CA . THR A 1 70 ? 112.165 139.590 101.382 1.00 128.96 70 THR A CA 1
ATOM 574 C C . THR A 1 70 ? 111.782 139.362 102.848 1.00 128.96 70 THR A C 1
ATOM 575 O O . THR A 1 70 ? 111.583 140.319 103.601 1.00 128.96 70 THR A O 1
ATOM 579 N N . MET A 1 71 ? 111.694 138.103 103.274 1.00 119.96 71 MET A N 1
ATOM 580 C CA . MET A 1 71 ? 111.403 137.744 104.654 1.00 119.96 71 MET A CA 1
ATOM 581 C C . MET A 1 71 ? 112.451 136.792 105.199 1.00 119.96 71 MET A C 1
ATOM 582 O O . MET A 1 71 ? 112.245 136.189 106.257 1.00 119.96 71 MET A O 1
ATOM 587 N N . TRP A 1 72 ? 113.555 136.620 104.481 1.00 123.07 72 TRP A N 1
ATOM 588 C CA . TRP A 1 72 ? 114.679 135.832 104.952 1.00 123.07 72 TRP A CA 1
ATOM 589 C C . TRP A 1 72 ? 115.662 136.658 105.769 1.00 123.07 72 TRP A C 1
ATOM 590 O O . TRP A 1 72 ? 116.607 136.093 106.325 1.00 123.07 72 TRP A O 1
ATOM 601 N N . CYS A 1 73 ? 115.480 137.978 105.832 1.00 108.58 73 CYS A N 1
ATOM 602 C CA . CYS A 1 73 ? 116.222 138.789 106.791 1.00 108.58 73 CYS A CA 1
ATOM 603 C C . CYS A 1 73 ? 115.597 138.681 108.173 1.00 108.58 73 CYS A C 1
ATOM 604 O O . CYS A 1 73 ? 116.303 138.571 109.180 1.00 108.58 73 CYS A O 1
ATOM 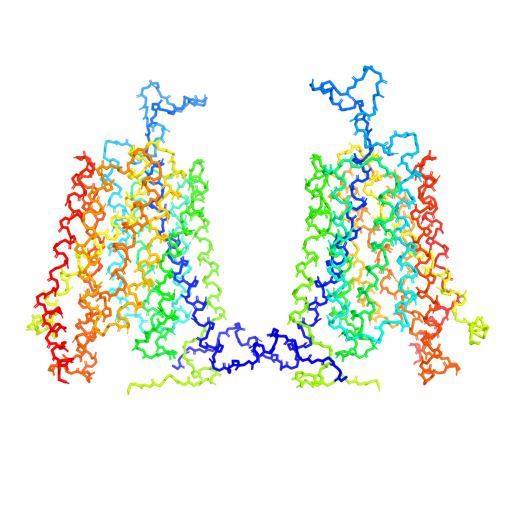607 N N . SER A 1 74 ? 114.272 138.704 108.221 1.00 87.20 74 SER A N 1
ATOM 608 C CA . SER A 1 74 ? 113.517 138.803 109.454 1.00 87.20 74 SER A CA 1
ATOM 609 C C . SER A 1 74 ? 113.467 137.460 110.148 1.00 87.20 74 SER A C 1
ATOM 610 O O . SER A 1 74 ? 113.477 136.409 109.508 1.00 87.20 74 SER A O 1
ATOM 613 N N . TRP A 1 75 ? 113.399 137.498 111.467 1.00 70.41 75 TRP A N 1
ATOM 614 C CA . TRP A 1 75 ? 113.038 136.300 112.196 1.00 70.41 75 TRP A CA 1
ATOM 615 C C . TRP A 1 75 ? 111.545 136.064 112.022 1.00 70.41 75 TRP A C 1
ATOM 616 O O . TRP A 1 75 ? 110.785 136.993 111.755 1.00 70.41 75 TRP A O 1
ATOM 627 N N . ALA A 1 76 ? 111.126 134.822 112.157 1.00 70.01 76 ALA A N 1
ATOM 628 C CA . ALA A 1 76 ? 109.884 134.410 111.510 1.00 70.01 76 ALA A CA 1
ATOM 629 C C . ALA A 1 76 ? 108.555 134.889 112.103 1.00 70.01 76 ALA A C 1
ATOM 630 O O . ALA A 1 76 ? 107.629 135.118 111.317 1.00 70.01 76 ALA A O 1
ATOM 632 N N . PRO A 1 77 ? 108.355 135.034 113.434 1.00 67.10 77 PRO A N 1
ATOM 633 C CA . PRO A 1 77 ? 107.080 135.619 113.871 1.00 67.10 77 PRO A CA 1
ATOM 634 C C . PRO A 1 77 ? 107.064 137.126 113.743 1.00 67.10 77 PRO A C 1
ATOM 635 O O . PRO A 1 77 ? 106.001 137.736 113.608 1.00 67.10 77 PRO A O 1
ATOM 639 N N . PHE A 1 78 ? 108.240 137.735 113.805 1.00 64.39 78 PHE A N 1
ATOM 640 C CA . PHE A 1 78 ? 108.369 139.186 113.739 1.00 64.39 78 PHE A CA 1
ATOM 641 C C . PHE A 1 78 ? 108.629 139.658 112.312 1.00 64.39 78 PHE A C 1
ATOM 642 O O . PHE A 1 78 ? 109.562 140.412 112.061 1.00 64.39 78 PHE A O 1
ATOM 650 N N . ASP A 1 79 ? 107.806 139.229 111.361 1.00 71.44 79 ASP A N 1
ATOM 651 C CA . ASP A 1 79 ? 108.119 139.424 109.953 1.00 71.44 79 ASP A CA 1
ATOM 652 C C . ASP A 1 79 ? 107.224 140.412 109.234 1.00 71.44 79 ASP A C 1
ATOM 653 O O . ASP A 1 79 ? 107.701 141.108 108.343 1.00 71.44 79 ASP A O 1
ATOM 658 N N . LYS A 1 80 ? 105.946 140.490 109.586 1.00 75.31 80 LYS A N 1
ATOM 659 C CA . LYS A 1 80 ? 104.991 141.290 108.831 1.00 75.31 80 LYS A CA 1
ATOM 660 C C . LYS A 1 80 ? 105.081 142.769 109.176 1.00 75.31 80 LYS A C 1
ATOM 661 O O . LYS A 1 80 ? 106.082 143.231 109.728 1.00 75.31 80 LYS A O 1
ATOM 667 N N . ASP A 1 81 ? 104.045 143.527 108.817 1.00 74.93 81 ASP A N 1
ATOM 668 C CA . ASP A 1 81 ? 104.011 144.947 109.133 1.00 74.93 81 ASP A CA 1
ATOM 669 C C . ASP A 1 81 ? 103.902 145.216 110.626 1.00 74.93 81 ASP A C 1
ATOM 670 O O . ASP A 1 81 ? 104.296 146.295 111.074 1.00 74.93 81 ASP A O 1
ATOM 675 N N . ASN A 1 82 ? 103.373 144.280 111.402 1.00 70.57 82 ASN A N 1
ATOM 676 C CA . ASN A 1 82 ? 103.241 144.471 112.843 1.00 70.57 82 ASN A CA 1
ATOM 677 C C . ASN A 1 82 ? 104.417 143.841 113.590 1.00 70.57 82 ASN A C 1
ATOM 678 O O . ASN A 1 82 ? 104.269 142.959 114.428 1.00 70.57 82 ASN A O 1
ATOM 683 N N . TYR A 1 83 ? 105.614 144.311 113.272 1.00 69.28 83 TYR A N 1
ATOM 684 C CA . TYR A 1 83 ? 106.782 143.903 114.032 1.00 69.28 83 TYR A CA 1
ATOM 685 C C . TYR A 1 83 ? 107.022 144.795 115.231 1.00 69.28 83 TYR A C 1
ATOM 686 O O . TYR A 1 83 ? 107.955 144.540 115.994 1.00 69.28 83 TYR A O 1
ATOM 695 N N . LYS A 1 84 ? 106.221 145.842 115.401 1.00 62.89 84 LYS A N 1
ATOM 696 C CA . LYS A 1 84 ? 106.298 146.701 116.568 1.00 62.89 84 LYS A CA 1
ATOM 697 C C . LYS A 1 84 ? 105.140 146.497 117.524 1.00 62.89 84 LYS A C 1
ATOM 698 O O . LYS A 1 84 ? 105.209 146.963 118.662 1.00 62.89 84 LYS A O 1
ATOM 704 N N . GLU A 1 85 ? 104.084 145.824 117.098 1.00 63.35 85 GLU A N 1
ATOM 705 C CA . GLU A 1 85 ? 102.948 145.586 117.966 1.00 63.35 85 GLU A CA 1
ATOM 706 C C . GLU A 1 85 ? 102.937 144.177 118.532 1.00 63.35 85 GLU A C 1
ATOM 707 O O . GLU A 1 85 ? 102.371 143.955 119.604 1.00 63.35 85 GLU A O 1
ATOM 713 N N . LEU A 1 86 ? 103.543 143.220 117.827 1.00 60.26 86 LEU A N 1
ATOM 714 C CA . LEU A 1 86 ? 103.747 141.870 118.331 1.00 60.26 86 LEU A CA 1
ATOM 715 C C . LEU A 1 86 ? 104.965 141.761 119.217 1.00 60.26 86 LEU A C 1
ATOM 716 O O . LEU A 1 86 ? 105.207 140.688 119.769 1.00 60.26 86 LEU A O 1
ATOM 721 N N . LEU A 1 87 ? 105.778 142.829 119.323 1.00 53.03 87 LEU A N 1
ATOM 722 C CA . LEU A 1 87 ? 106.985 142.864 120.198 1.00 53.03 87 LEU A CA 1
ATOM 723 C C . LEU A 1 87 ? 106.704 143.675 121.435 1.00 53.03 87 LEU A C 1
ATOM 724 O O . LEU A 1 87 ? 107.357 143.484 122.437 1.00 53.03 87 LEU A O 1
ATOM 729 N N . GLY A 1 88 ? 105.778 144.617 121.388 1.00 53.80 88 GLY A N 1
ATOM 730 C CA . GLY A 1 88 ? 105.340 145.302 122.588 1.00 53.80 88 GLY A CA 1
ATOM 731 C C . GLY A 1 88 ? 104.509 144.452 123.522 1.00 53.80 88 GLY A C 1
ATOM 732 O O . GLY A 1 88 ? 104.241 144.880 124.646 1.00 53.80 88 GLY A O 1
ATOM 733 N N . GLY A 1 89 ? 104.063 143.283 123.077 1.00 50.78 89 GLY A N 1
ATOM 734 C CA . GLY A 1 89 ? 103.445 142.318 123.958 1.00 50.78 89 GLY A CA 1
ATOM 735 C C . GLY A 1 89 ? 104.474 141.455 124.654 1.00 50.78 89 GLY A C 1
ATOM 736 O O . GLY A 1 89 ? 104.320 141.114 125.828 1.00 50.78 89 GLY A O 1
ATOM 737 N N . VAL A 1 90 ? 105.541 141.107 123.940 1.00 49.32 90 VAL A N 1
ATOM 738 C CA . VAL A 1 90 ? 106.624 140.340 124.540 1.00 49.32 90 VAL A CA 1
ATOM 739 C C . VAL A 1 90 ? 107.411 141.206 125.523 1.00 49.32 90 VAL A C 1
ATOM 740 O O . VAL A 1 90 ? 108.000 140.691 126.479 1.00 49.32 90 VAL A O 1
ATOM 744 N N . ASP A 1 91 ? 107.385 142.529 125.357 1.00 52.64 91 ASP A N 1
ATOM 745 C CA . ASP A 1 91 ? 108.069 143.396 126.311 1.00 52.64 91 ASP A CA 1
ATOM 746 C C . ASP A 1 91 ? 107.373 143.429 127.664 1.00 52.64 91 ASP A C 1
ATOM 747 O O . ASP A 1 91 ? 108.046 143.402 128.696 1.00 52.64 91 ASP A O 1
ATOM 752 N N . ASN A 1 92 ? 106.044 143.477 127.704 1.00 47.84 92 ASN A N 1
ATOM 753 C CA . ASN A 1 92 ? 105.390 143.518 129.003 1.00 47.84 92 ASN A CA 1
ATOM 754 C C . ASN A 1 92 ? 104.792 142.190 129.440 1.00 47.84 92 ASN A C 1
ATOM 755 O O . ASN A 1 92 ? 104.183 142.137 130.506 1.00 47.84 92 ASN A O 1
ATOM 760 N N . ALA A 1 93 ? 104.951 141.116 128.666 1.00 43.38 93 ALA A N 1
ATOM 761 C CA . ALA A 1 93 ? 104.675 139.802 129.230 1.00 43.38 93 ALA A CA 1
ATOM 762 C C . ALA A 1 93 ? 105.707 139.419 130.274 1.00 43.38 93 ALA A C 1
ATOM 763 O O . ALA A 1 93 ? 105.466 138.504 131.062 1.00 43.38 93 ALA A O 1
ATOM 765 N N . PHE A 1 94 ? 106.863 140.073 130.262 1.00 39.02 94 PHE A N 1
ATOM 766 C CA . PHE A 1 94 ? 107.778 140.053 131.388 1.00 39.02 94 PHE A CA 1
ATOM 767 C C . PHE A 1 94 ? 107.289 140.932 132.527 1.00 39.02 94 PHE A C 1
ATOM 768 O O . PHE A 1 94 ? 107.262 140.491 133.680 1.00 39.02 94 PHE A O 1
ATOM 776 N N . LEU A 1 95 ? 106.852 142.154 132.231 1.00 40.10 95 LEU A N 1
ATOM 777 C CA . LEU A 1 95 ? 106.569 143.127 133.279 1.00 40.10 95 LEU A CA 1
ATOM 778 C C . LEU A 1 95 ? 105.260 142.883 134.012 1.00 40.10 95 LEU A C 1
ATOM 779 O O . LEU A 1 95 ? 105.166 143.223 135.191 1.00 40.10 95 LEU A O 1
ATOM 784 N N . ILE A 1 96 ? 104.248 142.301 133.373 1.00 39.92 96 ILE A N 1
ATOM 785 C CA . ILE A 1 96 ? 103.022 141.989 134.097 1.00 39.92 96 ILE A CA 1
ATOM 786 C C . ILE A 1 96 ? 103.265 140.860 135.084 1.00 39.92 96 ILE A C 1
ATOM 787 O O . ILE A 1 96 ? 102.829 140.919 136.242 1.00 39.92 96 ILE A O 1
ATOM 792 N N . ALA A 1 97 ? 104.005 139.846 134.670 1.00 38.57 97 ALA A N 1
ATOM 793 C CA . ALA A 1 97 ? 104.386 138.782 135.581 1.00 38.57 97 ALA A CA 1
ATOM 794 C C . ALA A 1 97 ? 105.373 139.237 136.635 1.00 38.57 97 ALA A C 1
ATOM 795 O O . ALA A 1 97 ? 105.513 138.559 137.650 1.00 38.57 97 ALA A O 1
ATOM 797 N N . TYR A 1 98 ? 106.084 140.336 136.404 1.00 39.42 98 TYR A N 1
ATOM 798 C CA . TYR A 1 98 ? 106.891 140.963 137.440 1.00 39.42 98 TYR A CA 1
ATOM 799 C C . TYR A 1 98 ? 106.063 141.757 138.436 1.00 39.42 98 TYR A C 1
ATOM 800 O O . TYR A 1 98 ? 106.363 141.725 139.632 1.00 39.42 98 TYR A O 1
ATOM 809 N N . ALA A 1 99 ? 105.027 142.451 137.976 1.00 40.46 99 ALA A N 1
ATOM 810 C CA . ALA A 1 99 ? 104.169 143.207 138.879 1.00 40.46 99 ALA A CA 1
ATOM 811 C C . ALA A 1 99 ? 103.298 142.305 139.731 1.00 40.46 99 ALA A C 1
ATOM 812 O O . ALA A 1 99 ? 102.930 142.688 140.843 1.00 40.46 99 ALA A O 1
ATOM 814 N N . ILE A 1 100 ? 102.926 141.130 139.229 1.00 43.51 100 ILE A N 1
ATOM 815 C CA . ILE A 1 100 ? 102.246 140.183 140.107 1.00 43.51 100 ILE A CA 1
ATOM 816 C C . ILE A 1 100 ? 103.241 139.569 141.082 1.00 43.51 100 ILE A C 1
ATOM 817 O O . ILE A 1 100 ? 102.899 139.272 142.236 1.00 43.51 100 ILE A O 1
ATOM 822 N N . GLY A 1 101 ? 104.492 139.405 140.653 1.00 46.93 101 GLY A N 1
ATOM 823 C CA . GLY A 1 101 ? 105.490 138.781 141.501 1.00 46.93 101 GLY A CA 1
ATOM 824 C C . GLY A 1 101 ? 105.908 139.635 142.676 1.00 46.93 101 GLY A C 1
ATOM 825 O O . GLY A 1 101 ? 106.134 139.114 143.770 1.00 46.93 101 GLY A O 1
ATOM 826 N N . MET A 1 102 ? 106.001 140.949 142.480 1.00 47.25 102 MET A N 1
ATOM 827 C CA . MET A 1 102 ? 106.258 141.834 143.613 1.00 47.25 102 MET A CA 1
ATOM 828 C C . MET A 1 102 ? 105.121 141.850 144.618 1.00 47.25 102 MET A C 1
ATOM 829 O O . MET A 1 102 ? 105.360 142.101 145.800 1.00 47.25 102 MET A O 1
ATOM 834 N N . PHE A 1 103 ? 103.893 141.593 144.193 1.00 54.90 103 PHE A N 1
ATOM 835 C CA . PHE A 1 103 ? 102.815 141.592 145.169 1.00 54.90 103 PHE A CA 1
ATOM 836 C C . PHE A 1 103 ? 102.728 140.270 145.910 1.00 54.90 103 PHE A C 1
ATOM 837 O O . PHE A 1 103 ? 102.426 140.253 147.106 1.00 54.90 103 PHE A O 1
ATOM 845 N N . ILE A 1 104 ? 102.960 139.154 145.217 1.00 58.35 104 ILE A N 1
ATOM 846 C CA . ILE A 1 104 ? 102.952 137.868 145.909 1.00 58.35 104 ILE A CA 1
ATOM 847 C C . ILE A 1 104 ? 104.148 137.759 146.847 1.00 58.35 104 ILE A C 1
ATOM 848 O O . ILE A 1 104 ? 104.021 137.250 147.965 1.00 58.35 104 ILE A O 1
ATOM 853 N N . SER A 1 105 ? 105.294 138.336 146.471 1.00 60.10 105 SER A N 1
ATOM 854 C CA . SER A 1 105 ? 106.488 138.293 147.313 1.00 60.10 105 SER A CA 1
ATOM 855 C C . SER A 1 105 ? 106.381 139.147 148.571 1.00 60.10 105 SER A C 1
ATOM 856 O O . SER A 1 105 ? 107.346 139.202 149.337 1.00 60.10 105 SER A O 1
ATOM 859 N N . GLY A 1 106 ? 105.263 139.841 148.786 1.00 70.16 106 GLY A N 1
ATOM 860 C CA . GLY A 1 106 ? 104.986 140.436 150.077 1.00 70.16 106 GLY A CA 1
ATOM 861 C C . GLY A 1 106 ? 104.277 139.509 151.043 1.00 70.16 106 GLY A C 1
ATOM 862 O O . GLY A 1 106 ? 103.922 139.939 152.144 1.00 70.16 106 GLY A O 1
ATOM 863 N N . VAL A 1 107 ? 104.034 138.258 150.651 1.00 77.15 107 VAL A N 1
ATOM 864 C CA . VAL A 1 107 ? 103.348 137.279 151.496 1.00 77.15 107 VAL A CA 1
ATOM 865 C C . VAL A 1 107 ? 104.216 136.045 151.746 1.00 77.15 107 VAL A C 1
ATOM 866 O O . VAL A 1 107 ? 104.481 135.687 152.893 1.00 77.15 107 VAL A O 1
ATOM 870 N N . PHE A 1 108 ? 104.658 135.376 150.682 1.00 85.73 108 PHE A N 1
ATOM 871 C CA . PHE A 1 108 ? 105.507 134.196 150.788 1.00 85.73 108 PHE A CA 1
ATOM 872 C C . PHE A 1 108 ? 106.994 134.537 150.768 1.00 85.73 108 PHE A C 1
ATOM 873 O O . PHE A 1 108 ? 107.816 133.657 150.495 1.00 85.73 108 PHE A O 1
ATOM 881 N N . GLY A 1 109 ? 107.355 135.788 151.041 1.00 82.99 109 GLY A N 1
ATOM 882 C CA . GLY A 1 109 ? 108.732 136.226 150.914 1.00 82.99 109 GLY A CA 1
ATOM 883 C C . GLY A 1 109 ? 109.545 136.146 152.188 1.00 82.99 109 GLY A C 1
ATOM 884 O O . GLY A 1 109 ? 110.681 135.667 152.179 1.00 82.99 109 GLY A O 1
ATOM 885 N N . GLU A 1 110 ? 108.974 136.615 153.296 1.00 84.75 110 GLU A N 1
ATOM 886 C CA . GLU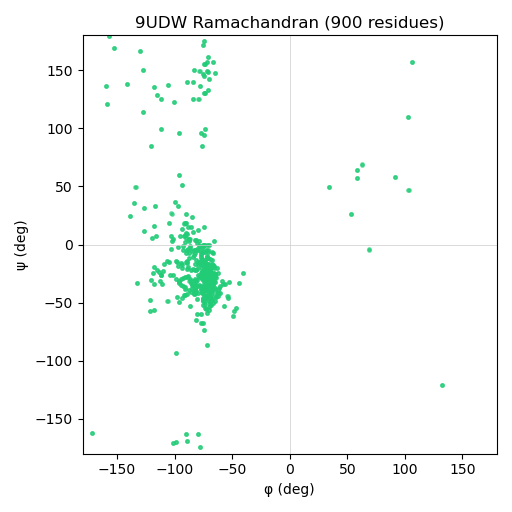 A 1 110 ? 109.682 136.576 154.568 1.00 84.75 110 GLU A CA 1
ATOM 887 C C . GLU A 1 110 ? 109.704 135.182 155.170 1.00 84.75 110 GLU A C 1
ATOM 888 O O . GLU A 1 110 ? 110.482 134.929 156.092 1.00 84.75 110 GLU A O 1
ATOM 894 N N . ARG A 1 111 ? 108.881 134.274 154.662 1.00 86.08 111 ARG A N 1
ATOM 895 C CA . ARG A 1 111 ? 108.753 132.937 155.219 1.00 86.08 111 ARG A CA 1
ATOM 896 C C . ARG A 1 111 ? 109.810 131.970 154.705 1.00 86.08 111 ARG A C 1
ATOM 897 O O . ARG A 1 111 ? 109.673 130.761 154.925 1.00 86.08 111 ARG A O 1
ATOM 905 N N . LEU A 1 112 ? 110.833 132.456 154.009 1.00 74.39 112 LEU A N 1
ATOM 906 C CA . LEU A 1 112 ? 111.969 131.641 153.615 1.00 74.39 112 LEU A CA 1
ATOM 907 C C . LEU A 1 112 ? 113.256 132.322 154.063 1.00 74.39 112 LEU A C 1
ATOM 908 O O . LEU A 1 112 ? 113.289 133.548 154.194 1.00 74.39 112 LEU A O 1
ATOM 913 N N . PRO A 1 113 ? 114.305 131.556 154.358 1.00 61.45 113 PRO A N 1
ATOM 914 C CA . PRO A 1 113 ? 115.583 132.168 154.718 1.00 61.45 113 PRO A CA 1
ATOM 915 C C . PRO A 1 113 ? 116.158 132.928 153.547 1.00 61.45 113 PRO A C 1
ATOM 916 O O . PRO A 1 113 ? 115.962 132.557 152.393 1.00 61.45 113 PRO A O 1
ATOM 920 N N . LEU A 1 114 ? 116.871 134.002 153.860 1.00 48.70 114 LEU A N 1
ATOM 921 C CA . LEU A 1 114 ? 117.226 134.971 152.837 1.00 48.70 114 LEU A CA 1
ATOM 922 C C . LEU A 1 114 ? 118.288 134.443 151.889 1.00 48.70 114 LEU A C 1
ATOM 923 O O . LEU A 1 114 ? 118.213 134.687 150.684 1.00 48.70 114 LEU A O 1
ATOM 928 N N . ARG A 1 115 ? 119.268 133.711 152.397 1.00 49.68 115 ARG A N 1
ATOM 929 C CA . ARG A 1 115 ? 120.348 133.255 151.536 1.00 49.68 115 ARG A CA 1
ATOM 930 C C . ARG A 1 115 ? 119.907 132.101 150.649 1.00 49.68 115 ARG A C 1
ATOM 931 O O . ARG A 1 115 ? 120.465 131.907 149.569 1.00 49.68 115 ARG A O 1
ATOM 939 N N . TYR A 1 116 ? 118.920 131.329 151.081 1.00 51.08 116 TYR A N 1
ATOM 940 C CA . TYR A 1 116 ? 118.356 130.268 150.264 1.00 51.08 116 TYR A CA 1
ATOM 941 C C . TYR A 1 116 ? 117.306 130.765 149.289 1.00 51.08 116 TYR A C 1
ATOM 942 O O . TYR A 1 116 ? 116.852 129.990 148.449 1.00 51.08 116 TYR A O 1
ATOM 951 N N . TYR A 1 117 ? 116.888 132.019 149.402 1.00 48.93 117 TYR A N 1
ATOM 952 C CA . TYR A 1 117 ? 115.842 132.590 148.573 1.00 48.93 117 TYR A CA 1
ATOM 953 C C . TYR A 1 117 ? 116.370 133.610 147.597 1.00 48.93 117 TYR A C 1
ATOM 954 O O . TYR A 1 117 ? 115.730 133.855 146.580 1.00 48.93 117 TYR A O 1
ATOM 963 N N . LEU A 1 118 ? 117.516 134.199 147.878 1.00 41.65 118 LEU A N 1
ATOM 964 C CA . LEU A 1 118 ? 118.180 135.054 146.912 1.00 41.65 118 LEU A CA 1
ATOM 965 C C . LEU A 1 118 ? 119.068 134.265 145.970 1.00 41.65 118 LEU A C 1
ATOM 966 O O . LEU A 1 118 ? 119.240 134.657 144.814 1.00 41.65 118 LEU A O 1
ATOM 971 N N . SER A 1 119 ? 119.623 133.146 146.423 1.00 44.53 119 SER A N 1
ATOM 972 C CA . SER A 1 119 ? 120.493 132.366 145.555 1.00 44.53 119 SER A CA 1
ATOM 973 C C . SER A 1 119 ? 119.729 131.387 144.681 1.00 44.53 119 SER A C 1
ATOM 974 O O . SER A 1 119 ? 120.265 130.930 143.672 1.00 44.53 119 SER A O 1
ATOM 977 N N . ALA A 1 120 ? 118.516 131.012 145.059 1.00 39.54 120 ALA A N 1
ATOM 978 C CA . ALA A 1 120 ? 117.676 130.278 144.130 1.00 39.54 120 ALA A CA 1
ATOM 979 C C . ALA A 1 120 ? 116.891 131.203 143.227 1.00 39.54 120 ALA A C 1
ATOM 980 O O . ALA A 1 120 ? 116.137 130.724 142.381 1.00 39.54 120 ALA A O 1
ATOM 982 N N . GLY A 1 121 ? 117.029 132.506 143.403 1.00 40.57 121 GLY A N 1
ATOM 983 C CA . GLY A 1 121 ? 116.440 133.453 142.489 1.00 40.57 121 GLY A CA 1
ATOM 984 C C . GLY A 1 121 ? 117.414 133.789 141.387 1.00 40.57 121 GLY A C 1
ATOM 985 O O . GLY A 1 121 ? 117.027 133.925 140.229 1.00 40.57 121 GLY A O 1
ATOM 986 N N . MET A 1 122 ? 118.691 133.903 141.724 1.00 42.30 122 MET A N 1
ATOM 987 C CA . MET A 1 122 ? 119.689 134.206 140.713 1.00 42.30 122 MET A CA 1
ATOM 988 C C . MET A 1 122 ? 120.113 132.989 139.912 1.00 42.30 122 MET A C 1
ATOM 989 O O . MET A 1 122 ? 120.934 133.124 139.005 1.00 42.30 122 MET A O 1
ATOM 994 N N . LEU A 1 123 ? 119.617 131.807 140.240 1.00 39.33 123 LEU A N 1
ATOM 995 C CA . LEU A 1 123 ? 119.872 130.631 139.429 1.00 39.33 123 LEU A CA 1
ATOM 996 C C . LEU A 1 123 ? 118.726 130.335 138.484 1.00 39.33 123 LEU A C 1
ATOM 997 O O . LEU A 1 123 ? 118.958 130.095 137.299 1.00 39.33 123 LEU A O 1
ATOM 1002 N N . LEU A 1 124 ? 117.492 130.392 138.970 1.00 37.08 124 LEU A N 1
ATOM 1003 C CA . LEU A 1 124 ? 116.312 130.344 138.122 1.00 37.08 124 LEU A CA 1
ATOM 1004 C C . LEU A 1 124 ? 116.038 131.654 137.393 1.00 37.08 124 LEU A C 1
ATOM 1005 O O . LEU A 1 124 ? 115.079 131.727 136.627 1.00 37.08 124 LEU A O 1
ATOM 1010 N N . SER A 1 125 ? 116.827 132.693 137.628 1.00 37.65 125 SER A N 1
ATOM 1011 C CA . SER A 1 125 ? 116.806 133.865 136.774 1.00 37.65 125 SER A CA 1
ATOM 1012 C C . SER A 1 125 ? 117.845 133.810 135.675 1.00 37.65 125 SER A C 1
ATOM 1013 O O . SER A 1 125 ? 117.731 134.557 134.703 1.00 37.65 125 SER A O 1
ATOM 1016 N N . GLY A 1 126 ? 118.872 132.987 135.825 1.00 40.72 126 GLY A N 1
ATOM 1017 C CA . GLY A 1 126 ? 119.823 132.731 134.768 1.00 40.72 126 GLY A CA 1
ATOM 1018 C C . GLY A 1 126 ? 119.500 131.524 133.945 1.00 40.72 126 GLY A C 1
ATOM 1019 O O . GLY A 1 126 ? 120.065 131.343 132.868 1.00 40.72 126 GLY A O 1
ATOM 1020 N N . LEU A 1 127 ? 118.618 130.665 134.442 1.00 41.14 127 LEU A N 1
ATOM 1021 C CA . LEU A 1 127 ? 118.096 129.603 133.599 1.00 41.14 127 LEU A CA 1
ATOM 1022 C C . LEU A 1 127 ? 117.144 130.161 132.558 1.00 41.14 127 LEU A C 1
ATOM 1023 O O . LEU A 1 127 ? 117.371 130.009 131.358 1.00 41.14 127 LEU A O 1
ATOM 1028 N N . PHE A 1 128 ? 116.078 130.824 132.997 1.00 39.77 128 PHE A N 1
ATOM 1029 C CA . PHE A 1 128 ? 115.028 131.222 132.071 1.00 39.77 128 PHE A CA 1
ATOM 1030 C C . PHE A 1 128 ? 115.418 132.369 131.159 1.00 39.77 128 PHE A C 1
ATOM 1031 O O . PHE A 1 128 ? 114.744 132.583 130.154 1.00 39.77 128 PHE A O 1
ATOM 1039 N N . THR A 1 129 ? 116.458 133.127 131.477 1.00 42.90 129 THR A N 1
ATOM 1040 C CA . THR A 1 129 ? 116.924 134.110 130.509 1.00 42.90 129 THR A CA 1
ATOM 1041 C C . THR A 1 129 ? 117.597 133.419 129.337 1.00 42.90 129 THR A C 1
ATOM 1042 O O . THR A 1 129 ? 117.400 133.804 128.183 1.00 42.90 129 THR A O 1
ATOM 1046 N N . SER A 1 130 ? 118.327 132.346 129.601 1.00 40.76 130 SER A N 1
ATOM 1047 C CA . SER A 1 130 ? 119.054 131.691 128.531 1.00 40.76 130 SER A CA 1
ATOM 1048 C C . SER A 1 130 ? 118.187 130.749 127.709 1.00 40.76 130 SER A C 1
ATOM 1049 O O . SER A 1 130 ? 118.530 130.484 126.560 1.00 40.76 130 SER A O 1
ATOM 1052 N N . LEU A 1 131 ? 117.061 130.261 128.237 1.00 38.66 131 LEU A N 1
ATOM 1053 C CA . LEU A 1 131 ? 116.125 129.521 127.393 1.00 38.66 131 LEU A CA 1
ATOM 1054 C C . LEU A 1 131 ? 115.471 130.390 126.341 1.00 38.66 131 LEU A C 1
ATOM 1055 O O . LEU A 1 131 ? 114.877 129.862 125.398 1.00 38.66 131 LEU A O 1
ATOM 1060 N N . PHE A 1 132 ? 115.516 131.701 126.509 1.00 45.87 132 PHE A N 1
ATOM 1061 C CA . PHE A 1 132 ? 115.083 132.608 125.468 1.00 45.87 132 PHE A CA 1
ATOM 1062 C C . PHE A 1 132 ? 116.114 132.715 124.361 1.00 45.87 132 PHE A C 1
ATOM 1063 O O . PHE A 1 132 ? 115.754 133.060 123.235 1.00 45.87 132 PHE A O 1
ATOM 1071 N N . GLY A 1 133 ? 117.378 132.418 124.654 1.00 48.33 133 GLY A N 1
ATOM 1072 C CA . GLY A 1 133 ? 118.449 132.548 123.687 1.00 48.33 133 GLY A CA 1
ATOM 1073 C C . GLY A 1 133 ? 118.779 131.244 123.006 1.00 48.33 133 GLY A C 1
ATOM 1074 O O . GLY A 1 133 ? 119.387 131.228 121.939 1.00 48.33 133 GLY A O 1
ATOM 1075 N N . LEU A 1 134 ? 118.364 130.138 123.616 1.00 49.62 134 LEU A N 1
ATOM 1076 C CA . LEU A 1 134 ? 118.419 128.835 122.971 1.00 49.62 134 LEU A CA 1
ATOM 1077 C C . LEU A 1 134 ? 117.335 128.658 121.939 1.00 49.62 134 LEU A C 1
ATOM 1078 O O . LEU A 1 134 ? 117.251 127.587 121.343 1.00 49.62 134 LEU A O 1
ATOM 1083 N N . GLY A 1 135 ? 116.479 129.653 121.734 1.00 54.07 135 GLY A N 1
ATOM 1084 C CA . GLY A 1 135 ? 115.583 129.609 120.607 1.00 54.07 135 GLY A CA 1
ATOM 1085 C C . GLY A 1 135 ? 116.279 129.826 119.292 1.00 54.07 135 GLY A C 1
ATOM 1086 O O . GLY A 1 135 ? 115.740 129.454 118.248 1.00 54.07 135 GLY A O 1
ATOM 1087 N N . TYR A 1 136 ? 117.466 130.417 119.315 1.00 55.28 136 TYR A N 1
ATOM 1088 C CA . TYR A 1 136 ? 118.193 130.632 118.077 1.00 55.28 136 TYR A CA 1
ATOM 1089 C C . TYR A 1 136 ? 118.820 129.352 117.562 1.00 55.28 136 TYR A C 1
ATOM 1090 O O . TYR A 1 136 ? 118.853 129.124 116.350 1.00 55.28 136 TYR A O 1
ATOM 1099 N N . PHE A 1 137 ? 119.313 128.501 118.457 1.00 53.67 137 PHE A N 1
ATOM 1100 C CA . PHE A 1 137 ? 119.942 127.269 118.007 1.00 53.67 137 PHE A CA 1
ATOM 1101 C C . PHE A 1 137 ? 118.917 126.195 117.700 1.00 53.67 137 PHE A C 1
ATOM 1102 O O . PHE A 1 137 ? 119.079 125.440 116.740 1.00 53.67 137 PHE A O 1
ATOM 1110 N N . TRP A 1 138 ? 117.843 126.128 118.469 1.00 58.91 138 TRP A N 1
ATOM 1111 C CA . TRP A 1 138 ? 116.807 125.152 118.177 1.00 58.91 138 TRP A CA 1
ATOM 1112 C C . TRP A 1 138 ? 115.851 125.626 117.101 1.00 58.91 138 TRP A C 1
ATOM 1113 O O . TRP A 1 138 ? 114.850 124.943 116.873 1.00 58.91 138 TRP A O 1
ATOM 1124 N N . ASN A 1 139 ? 116.119 126.803 116.522 1.00 62.14 139 ASN A N 1
ATOM 1125 C CA . ASN A 1 139 ? 115.369 127.580 115.535 1.00 62.14 139 ASN A CA 1
ATOM 1126 C C . ASN A 1 139 ? 113.856 127.463 115.671 1.00 62.14 139 ASN A C 1
ATOM 1127 O O . ASN A 1 139 ? 113.146 127.224 114.692 1.00 62.14 139 ASN A O 1
ATOM 1132 N N . ILE A 1 140 ? 113.358 127.652 116.892 1.00 61.02 140 ILE A N 1
ATOM 1133 C CA . ILE A 1 140 ? 111.923 127.596 117.122 1.00 61.02 140 ILE A CA 1
ATOM 1134 C C . ILE A 1 140 ? 111.270 128.861 116.582 1.00 61.02 140 ILE A C 1
ATOM 1135 O O . ILE A 1 140 ? 111.737 129.982 116.814 1.00 61.02 140 ILE A O 1
ATOM 1140 N N . HIS A 1 141 ? 110.221 128.676 115.792 1.00 66.16 141 HIS A N 1
ATOM 1141 C CA . HIS A 1 141 ? 109.501 129.761 115.141 1.00 66.16 141 HIS A CA 1
ATOM 1142 C C . HIS A 1 141 ? 108.068 129.692 115.626 1.00 66.16 141 HIS A C 1
ATOM 1143 O O . HIS A 1 141 ? 107.200 129.113 114.973 1.00 66.16 141 HIS A O 1
ATOM 1150 N N . GLU A 1 142 ? 107.824 130.298 116.779 1.00 61.74 142 GLU A N 1
ATOM 1151 C CA . GLU A 1 142 ? 106.491 130.334 117.345 1.00 61.74 142 GLU A CA 1
ATOM 1152 C C . GLU A 1 142 ? 106.436 131.485 118.331 1.00 61.74 142 GLU A C 1
ATOM 1153 O O . GLU A 1 142 ? 107.374 131.684 119.103 1.00 61.74 142 GLU A O 1
ATOM 1159 N N . LEU A 1 143 ? 105.349 132.255 118.282 1.00 57.07 143 LEU A N 1
ATOM 1160 C CA . LEU A 1 143 ? 105.163 133.304 119.272 1.00 57.07 143 LEU A CA 1
ATOM 1161 C C . LEU A 1 143 ? 104.892 132.722 120.651 1.00 57.07 143 LEU A C 1
ATOM 1162 O O . LEU A 1 143 ? 105.358 133.268 121.655 1.00 57.07 143 LEU A O 1
ATOM 1167 N N . TRP A 1 144 ? 104.202 131.588 120.723 1.00 59.87 144 TRP A N 1
ATOM 1168 C CA . TRP A 1 144 ? 103.812 131.023 122.007 1.00 59.87 144 TRP A CA 1
ATOM 1169 C C . TRP A 1 144 ? 104.951 130.347 122.752 1.00 59.87 144 TRP A C 1
ATOM 1170 O O . TRP A 1 144 ? 104.730 129.855 123.858 1.00 59.87 144 TRP A O 1
ATOM 1181 N N . TYR A 1 145 ? 106.148 130.293 122.193 1.00 48.14 145 TYR A N 1
ATOM 1182 C CA . TYR A 1 145 ? 107.276 129.868 123.000 1.00 48.14 145 TYR A CA 1
ATOM 1183 C C . TYR A 1 145 ? 107.967 131.035 123.670 1.00 48.14 145 TYR A C 1
ATOM 1184 O O . TYR A 1 145 ? 108.306 130.949 124.849 1.00 48.14 145 TYR A O 1
ATOM 1193 N N . PHE A 1 146 ? 108.182 132.134 122.954 1.00 49.07 146 PHE A N 1
ATOM 1194 C CA . PHE A 1 146 ? 108.945 133.226 123.535 1.00 49.07 146 PHE A CA 1
ATOM 1195 C C . PHE A 1 146 ? 108.173 134.011 124.581 1.00 49.07 146 PHE A C 1
ATOM 1196 O O . PHE A 1 146 ? 108.757 134.902 125.194 1.00 49.07 146 PHE A O 1
ATOM 1204 N N . VAL A 1 147 ? 106.886 133.743 124.778 1.00 45.05 147 VAL A N 1
ATOM 1205 C CA . VAL A 1 147 ? 106.101 134.455 125.783 1.00 45.05 147 VAL A CA 1
ATOM 1206 C C . VAL A 1 147 ? 106.106 133.724 127.117 1.00 45.05 147 VAL A C 1
ATOM 1207 O O . VAL A 1 147 ? 106.285 134.349 128.163 1.00 45.05 147 VAL A O 1
ATOM 1211 N N . VAL A 1 148 ? 105.945 132.397 127.095 1.00 42.36 148 VAL A N 1
ATOM 1212 C CA . VAL A 1 148 ? 105.926 131.610 128.325 1.00 42.36 148 VAL A CA 1
ATOM 1213 C C . VAL A 1 148 ? 107.287 131.652 129.008 1.00 42.36 148 VAL A C 1
ATOM 1214 O O . VAL A 1 148 ? 107.369 131.692 130.244 1.00 42.36 148 VAL A O 1
ATOM 1218 N N . ILE A 1 149 ? 108.364 131.744 128.229 1.00 40.48 149 ILE A N 1
ATOM 1219 C CA . ILE A 1 149 ? 109.677 132.008 128.803 1.00 40.48 149 ILE A CA 1
ATOM 1220 C C . ILE A 1 149 ? 109.725 133.388 129.444 1.00 40.48 149 ILE A C 1
ATOM 1221 O O . ILE A 1 149 ? 110.290 133.557 130.526 1.00 40.48 149 ILE A O 1
ATOM 1226 N N . GLN A 1 150 ? 109.069 134.376 128.848 1.00 37.96 150 GLN A N 1
ATOM 1227 C CA . GLN A 1 150 ? 109.026 135.671 129.511 1.00 37.96 150 GLN A CA 1
ATOM 1228 C C . GLN A 1 150 ? 108.097 135.679 130.718 1.00 37.96 150 GLN A C 1
ATOM 1229 O O . GLN A 1 150 ? 108.426 136.301 131.733 1.00 37.96 150 GLN A O 1
ATOM 1235 N N . VAL A 1 151 ? 106.961 134.981 130.665 1.00 39.01 151 VAL A N 1
ATOM 1236 C CA . VAL A 1 151 ? 106.053 135.032 131.808 1.00 39.01 151 VAL A CA 1
ATOM 1237 C C . VAL A 1 151 ? 106.571 134.188 132.956 1.00 39.01 151 VAL A C 1
ATOM 1238 O O . VAL A 1 151 ? 106.113 134.349 134.087 1.00 39.01 151 VAL A O 1
ATOM 1242 N N . CYS A 1 152 ? 107.535 133.310 132.715 1.00 39.80 152 CYS A N 1
ATOM 1243 C CA . CYS A 1 152 ? 108.207 132.648 133.817 1.00 39.80 152 CYS A CA 1
ATOM 1244 C C . CYS A 1 152 ? 109.529 133.300 134.185 1.00 39.80 152 CYS A C 1
ATOM 1245 O O . CYS A 1 152 ? 110.068 133.000 135.247 1.00 39.80 152 CYS A O 1
ATOM 1248 N N . ASN A 1 153 ? 110.077 134.161 133.343 1.00 35.67 153 ASN A N 1
ATOM 1249 C CA . ASN A 1 153 ? 111.221 134.949 133.756 1.00 35.67 153 ASN A CA 1
ATOM 1250 C C . ASN A 1 153 ? 110.802 136.165 134.554 1.00 35.67 153 ASN A C 1
ATOM 1251 O O . ASN A 1 153 ? 111.609 136.715 135.296 1.00 35.67 153 ASN A O 1
ATOM 1256 N N . GLY A 1 154 ? 109.567 136.610 134.413 1.00 36.82 154 GLY A N 1
ATOM 1257 C CA . GLY A 1 154 ? 109.134 137.753 135.186 1.00 36.82 154 GLY A CA 1
ATOM 1258 C C . GLY A 1 154 ? 108.718 137.387 136.588 1.00 36.82 154 GLY A C 1
ATOM 1259 O O . GLY A 1 154 ? 108.836 138.186 137.513 1.00 36.82 154 GLY A O 1
ATOM 1260 N N . LEU A 1 155 ? 108.229 136.173 136.752 1.00 36.14 155 LEU A N 1
ATOM 1261 C CA . LEU A 1 155 ? 107.727 135.708 138.029 1.00 36.14 155 LEU A CA 1
ATOM 1262 C C . LEU A 1 155 ? 108.830 135.184 138.926 1.00 36.14 155 LEU A C 1
ATOM 1263 O O . LEU A 1 155 ? 108.646 135.116 140.141 1.00 36.14 155 LEU A O 1
ATOM 1268 N N . VAL A 1 156 ? 109.964 134.810 138.357 1.00 36.11 156 VAL A N 1
ATOM 1269 C CA . VAL A 1 156 ? 111.112 134.382 139.141 1.00 36.11 156 VAL A CA 1
ATOM 1270 C C . VAL A 1 156 ? 111.979 135.559 139.546 1.00 36.11 156 VAL A C 1
ATOM 1271 O O . VAL A 1 156 ? 112.424 135.648 140.689 1.00 36.11 156 VAL A O 1
ATOM 1275 N N . GLN A 1 157 ? 112.172 136.525 138.665 1.00 35.74 157 GLN A N 1
ATOM 1276 C CA . GLN A 1 157 ? 113.150 137.583 138.869 1.00 35.74 157 GLN A CA 1
ATOM 1277 C C . GLN A 1 157 ? 112.646 138.679 139.807 1.00 35.74 157 GLN A C 1
ATOM 1278 O O . GLN A 1 157 ? 113.249 139.748 139.897 1.00 35.74 157 GLN A O 1
ATOM 1284 N N . THR A 1 158 ? 111.545 138.436 140.509 1.00 39.06 158 THR A N 1
ATOM 1285 C CA . THR A 1 158 ? 111.070 139.351 141.529 1.00 39.06 158 THR A CA 1
ATOM 1286 C C . THR A 1 158 ? 111.623 139.011 142.902 1.00 39.06 158 THR A C 1
ATOM 1287 O O . THR A 1 158 ? 111.189 139.592 143.897 1.00 39.06 158 THR A O 1
ATOM 1291 N N . THR A 1 159 ? 112.559 138.069 142.990 1.00 39.15 159 THR A N 1
ATOM 1292 C CA . THR A 1 159 ? 113.204 137.784 144.262 1.00 39.15 159 THR A CA 1
ATOM 1293 C C . THR A 1 159 ? 114.400 138.674 144.505 1.00 39.15 159 THR A C 1
ATOM 1294 O O . THR A 1 159 ? 115.118 138.473 145.482 1.00 39.15 159 THR A O 1
ATOM 1298 N N . GLY A 1 160 ? 114.656 139.628 143.618 1.00 39.67 160 GLY A N 1
ATOM 1299 C CA . GLY A 1 160 ? 115.870 140.415 143.728 1.00 39.67 160 GLY A CA 1
ATOM 1300 C C . GLY A 1 160 ? 115.761 141.535 144.741 1.00 39.67 160 GLY A C 1
ATOM 1301 O O . GLY A 1 160 ? 116.531 141.595 145.696 1.00 39.67 160 GLY A O 1
ATOM 1302 N N . TRP A 1 161 ? 114.827 142.438 144.540 1.00 38.81 161 TRP A N 1
ATOM 1303 C CA . TRP A 1 161 ? 114.789 143.648 145.354 1.00 38.81 161 TRP A CA 1
ATOM 1304 C C . TRP A 1 161 ? 114.283 143.504 146.796 1.00 38.81 161 TRP A C 1
ATOM 1305 O O . TRP A 1 161 ? 114.933 144.061 147.701 1.00 38.81 161 TRP A O 1
ATOM 1316 N N . PRO A 1 162 ? 113.181 142.796 147.101 1.00 38.26 162 PRO A N 1
ATOM 1317 C CA . PRO A 1 162 ? 112.779 142.700 148.511 1.00 38.26 162 PRO A CA 1
ATOM 1318 C C . PRO A 1 162 ? 113.673 141.829 149.370 1.00 38.26 162 PRO A C 1
ATOM 1319 O O . PRO A 1 162 ? 113.394 141.687 150.561 1.00 38.26 162 PRO A O 1
ATOM 1323 N N . SER A 1 163 ? 114.713 141.222 148.818 1.00 40.17 163 SER A N 1
ATOM 1324 C CA . SER A 1 163 ? 115.762 140.622 149.617 1.00 40.17 163 SER A CA 1
ATOM 1325 C C . SER A 1 163 ? 116.932 141.556 149.840 1.00 40.17 163 SER A C 1
ATOM 1326 O O . SER A 1 163 ? 117.523 141.540 150.921 1.00 40.17 163 SER A O 1
ATOM 1329 N N . VAL A 1 164 ? 117.258 142.385 148.853 1.00 38.02 164 VAL A N 1
ATOM 1330 C CA . VAL A 1 164 ? 118.376 143.310 148.986 1.00 38.02 164 VAL A CA 1
ATOM 1331 C C . VAL A 1 164 ? 118.058 144.405 149.999 1.00 38.02 164 VAL A C 1
ATOM 1332 O O . VAL A 1 164 ? 118.928 144.802 150.790 1.00 38.02 164 VAL A O 1
ATOM 1336 N N . VAL A 1 165 ? 116.807 144.874 150.047 1.00 40.32 165 VAL A N 1
ATOM 1337 C CA . VAL A 1 165 ? 116.494 145.920 151.023 1.00 40.32 165 VAL A CA 1
ATOM 1338 C C . VAL A 1 165 ? 116.494 145.371 152.444 1.00 40.32 165 VAL A C 1
ATOM 1339 O O . VAL A 1 165 ? 116.869 146.074 153.382 1.00 40.32 165 VAL A O 1
ATOM 1343 N N . THR A 1 166 ? 116.138 144.099 152.631 1.00 43.29 166 THR A N 1
ATOM 1344 C CA . THR A 1 166 ? 116.229 143.556 153.983 1.00 43.29 166 THR A CA 1
ATOM 1345 C C . THR A 1 166 ? 117.667 143.266 154.368 1.00 43.29 166 THR A C 1
ATOM 1346 O O . THR A 1 166 ? 118.048 143.471 155.526 1.00 43.29 166 THR A O 1
ATOM 1350 N N . CYS A 1 167 ? 118.482 142.808 153.415 1.00 43.81 167 CYS A N 1
ATOM 1351 C CA . CYS A 1 167 ? 119.882 142.524 153.709 1.00 43.81 167 CYS A CA 1
ATOM 1352 C C . CYS A 1 167 ? 120.649 143.793 154.045 1.00 43.81 167 CYS A C 1
ATOM 1353 O O . CYS A 1 167 ? 121.590 143.759 154.839 1.00 43.81 167 CYS A O 1
ATOM 1356 N N . VAL A 1 168 ? 120.261 144.930 153.470 1.00 40.27 168 VAL A N 1
ATOM 1357 C CA . VAL A 1 168 ? 120.926 146.163 153.880 1.00 40.27 168 VAL A CA 1
ATOM 1358 C C . VAL A 1 168 ? 120.263 146.755 155.120 1.00 40.27 168 VAL A C 1
ATOM 1359 O O . VAL A 1 168 ? 120.947 147.303 155.992 1.00 40.27 168 VAL A O 1
ATOM 1363 N N . GLY A 1 169 ? 118.948 146.598 155.273 1.00 44.15 169 GLY A N 1
ATOM 1364 C CA . GLY A 1 169 ? 118.275 147.143 156.434 1.00 44.15 169 GLY A CA 1
ATOM 1365 C C . GLY A 1 169 ? 118.596 146.441 157.732 1.00 44.15 169 GLY A C 1
ATOM 1366 O O . GLY A 1 169 ? 118.403 147.025 158.798 1.00 44.15 169 GLY A O 1
ATOM 1367 N N . ASN A 1 170 ? 119.076 145.203 157.672 1.00 49.95 170 ASN A N 1
ATOM 1368 C CA . ASN A 1 170 ? 119.530 144.571 158.901 1.00 49.95 170 ASN A CA 1
ATOM 1369 C C . ASN A 1 170 ? 120.845 145.158 159.389 1.00 49.95 170 ASN A C 1
ATOM 1370 O O . ASN A 1 170 ? 121.070 145.223 160.599 1.00 49.95 170 ASN A O 1
ATOM 1375 N N . TRP A 1 171 ? 121.714 145.599 158.479 1.00 49.48 171 TRP A N 1
ATOM 1376 C CA . TRP A 1 171 ? 122.982 146.195 158.883 1.00 49.48 171 TRP A CA 1
ATOM 1377 C C . TRP A 1 171 ? 122.858 147.677 159.192 1.00 49.48 171 TRP A C 1
ATOM 1378 O O . TRP A 1 171 ? 123.562 148.174 160.072 1.00 49.48 171 TRP A O 1
ATOM 1389 N N . PHE A 1 172 ? 122.007 148.407 158.475 1.00 50.19 172 PHE A N 1
ATOM 1390 C CA . PHE A 1 172 ? 121.998 149.858 158.567 1.00 50.19 172 PHE A CA 1
ATOM 1391 C C . PHE A 1 172 ? 120.731 150.464 159.143 1.00 50.19 172 PHE A C 1
ATOM 1392 O O . PHE A 1 172 ? 120.778 151.613 159.586 1.00 50.19 172 PHE A O 1
ATOM 1400 N N . GLY A 1 173 ? 119.604 149.766 159.116 1.00 61.72 173 GLY A N 1
ATOM 1401 C CA . GLY A 1 173 ? 118.504 150.193 159.953 1.00 61.72 173 GLY A CA 1
ATOM 1402 C C . GLY A 1 173 ? 117.483 151.145 159.370 1.00 61.72 173 GLY A C 1
ATOM 1403 O O . GLY A 1 173 ? 117.312 152.239 159.913 1.00 61.72 173 GLY A O 1
ATOM 1404 N N . LYS A 1 174 ? 116.825 150.754 158.271 1.00 69.81 174 LYS A N 1
ATOM 1405 C CA . LYS A 1 174 ? 115.586 151.369 157.773 1.00 69.81 174 LYS A CA 1
ATOM 1406 C C . LYS A 1 174 ? 115.798 152.837 157.382 1.00 69.81 174 LYS A C 1
ATOM 1407 O O . LYS A 1 174 ? 115.369 153.774 158.053 1.00 69.81 174 LYS A O 1
ATOM 1413 N N . GLY A 1 175 ? 116.557 153.012 156.309 1.00 72.89 175 GLY A N 1
ATOM 1414 C CA . GLY A 1 175 ? 116.565 154.303 155.655 1.00 72.89 175 GLY A CA 1
ATOM 1415 C C . GLY A 1 175 ? 117.757 155.201 155.895 1.00 72.89 175 GLY A C 1
ATOM 1416 O O . GLY A 1 175 ? 117.580 156.384 156.194 1.00 72.89 175 GLY A O 1
ATOM 1417 N N . LYS A 1 176 ? 118.967 154.663 155.790 1.00 71.60 176 LYS A N 1
ATOM 1418 C CA . LYS A 1 176 ? 120.134 155.524 155.843 1.00 71.60 176 LYS A CA 1
ATOM 1419 C C . LYS A 1 176 ? 120.232 156.366 154.580 1.00 71.60 176 LYS A C 1
ATOM 1420 O O . LYS A 1 176 ? 119.623 156.070 153.550 1.00 71.60 176 LYS A O 1
ATOM 1426 N N . ARG A 1 177 ? 121.015 157.434 154.675 1.00 79.64 177 ARG A N 1
ATOM 1427 C CA . ARG A 1 177 ? 121.067 158.435 153.617 1.00 79.64 177 ARG A CA 1
ATOM 1428 C C . ARG A 1 177 ? 122.367 159.196 153.748 1.00 79.64 177 ARG A C 1
ATOM 1429 O O . ARG A 1 177 ? 122.617 159.813 154.785 1.00 79.64 177 ARG A O 1
ATOM 1437 N N . GLY A 1 178 ? 123.180 159.162 152.710 1.00 65.54 178 GLY A N 1
ATOM 1438 C CA . GLY A 1 178 ? 124.434 159.866 152.753 1.00 65.54 178 GLY A CA 1
ATOM 1439 C C . GLY A 1 178 ? 125.089 159.850 151.401 1.00 65.54 178 GLY A C 1
ATOM 1440 O O . GLY A 1 178 ? 124.444 159.590 150.386 1.00 65.54 178 GLY A O 1
ATOM 1441 N N . PHE A 1 179 ? 126.385 160.128 151.394 1.00 59.15 179 PHE A N 1
ATOM 1442 C CA . PHE A 1 179 ? 127.103 160.098 150.134 1.00 59.15 179 PHE A CA 1
ATOM 1443 C C . PHE A 1 179 ? 127.420 158.680 149.706 1.00 59.15 179 PHE A C 1
ATOM 1444 O O . PHE A 1 179 ? 127.538 158.419 148.508 1.00 59.15 179 PHE A O 1
ATOM 1452 N N . ILE A 1 180 ? 127.542 157.752 150.658 1.00 56.15 180 ILE A N 1
ATOM 1453 C CA . ILE A 1 180 ? 127.893 156.373 150.322 1.00 56.15 180 ILE A CA 1
ATOM 1454 C C . ILE A 1 180 ? 126.694 155.652 149.723 1.00 56.15 180 ILE A C 1
ATOM 1455 O O . ILE A 1 180 ? 126.788 155.006 148.672 1.00 56.15 180 ILE A O 1
ATOM 1460 N N . MET A 1 181 ? 125.541 155.778 150.360 1.00 55.82 181 MET A N 1
ATOM 1461 C CA . MET A 1 181 ? 124.385 155.158 149.731 1.00 55.82 181 MET A CA 1
ATOM 1462 C C . MET A 1 181 ? 123.784 156.003 148.642 1.00 55.82 181 MET A C 1
ATOM 1463 O O . MET A 1 181 ? 122.751 155.632 148.096 1.00 55.82 181 MET A O 1
ATOM 1468 N N . GLY A 1 182 ? 124.376 157.139 148.303 1.00 51.58 182 GLY A N 1
ATOM 1469 C CA . GLY A 1 182 ? 124.074 157.796 147.056 1.00 51.58 182 GLY A CA 1
ATOM 1470 C C . GLY A 1 182 ? 124.859 157.146 145.939 1.00 51.58 182 GLY A C 1
ATOM 1471 O O . GLY A 1 182 ? 124.403 157.116 144.797 1.00 51.58 182 GLY A O 1
ATOM 1472 N N . ILE A 1 183 ? 126.048 156.629 146.249 1.00 47.85 183 ILE A N 1
ATOM 1473 C CA . ILE A 1 183 ? 126.798 155.873 145.254 1.00 47.85 183 ILE A CA 1
ATOM 1474 C C . ILE A 1 183 ? 126.185 154.496 145.072 1.00 47.85 183 ILE A C 1
ATOM 1475 O O . ILE A 1 183 ? 126.132 153.978 143.950 1.00 47.85 183 ILE A O 1
ATOM 1480 N N . TRP A 1 184 ? 125.674 153.902 146.152 1.00 43.15 184 TRP A N 1
ATOM 1481 C CA . TRP A 1 184 ? 125.123 152.551 146.085 1.00 43.15 184 TRP A CA 1
ATOM 1482 C C . TRP A 1 184 ? 123.878 152.472 145.210 1.00 43.15 184 TRP A C 1
ATOM 1483 O O . TRP A 1 184 ? 123.600 151.418 144.633 1.00 43.15 184 TRP A O 1
ATOM 1494 N N . ASN A 1 185 ? 123.136 153.562 145.064 1.00 44.33 185 ASN A N 1
ATOM 1495 C CA . ASN A 1 185 ? 121.937 153.536 144.238 1.00 44.33 185 ASN A CA 1
ATOM 1496 C C . ASN A 1 185 ? 122.218 153.626 142.746 1.00 44.33 185 ASN A C 1
ATOM 1497 O O . ASN A 1 185 ? 121.267 153.685 141.966 1.00 44.33 185 ASN A O 1
ATOM 1502 N N . SER A 1 186 ? 123.480 153.663 142.322 1.00 44.91 186 SER A N 1
ATOM 1503 C CA . SER A 1 186 ? 123.786 153.582 140.902 1.00 44.91 186 SER A CA 1
ATOM 1504 C C . SER A 1 186 ? 123.958 152.148 140.436 1.00 44.91 186 SER A C 1
ATOM 1505 O O . SER A 1 186 ? 124.384 151.924 139.297 1.00 44.91 186 SER A O 1
ATOM 1508 N N . HIS A 1 187 ? 123.640 151.182 141.295 1.00 42.39 187 HIS A N 1
ATOM 1509 C CA . HIS A 1 187 ? 123.771 149.760 141.017 1.00 42.39 187 HIS A CA 1
ATOM 1510 C C . HIS A 1 187 ? 122.742 149.299 140.006 1.00 42.39 187 HIS A C 1
ATOM 1511 O O . HIS A 1 187 ? 122.906 148.259 139.368 1.00 42.39 187 HIS A O 1
ATOM 1518 N N . THR A 1 188 ? 121.668 150.058 139.866 1.00 42.70 188 THR A N 1
ATOM 1519 C CA . THR A 1 188 ? 120.668 149.768 138.861 1.00 42.70 188 THR A CA 1
ATOM 1520 C C . THR A 1 188 ? 120.952 150.431 137.530 1.00 42.70 188 THR A C 1
ATOM 1521 O O . THR A 1 188 ? 120.200 150.206 136.585 1.00 42.70 188 THR A O 1
ATOM 1525 N N . SER A 1 189 ? 121.991 151.254 137.430 1.00 44.22 189 SER A N 1
ATOM 1526 C CA . SER A 1 189 ? 122.358 151.855 136.158 1.00 44.22 189 SER A CA 1
ATOM 1527 C C . SER A 1 189 ? 123.675 151.319 135.632 1.00 44.22 189 SER A C 1
ATOM 1528 O O . SER A 1 189 ? 123.900 151.323 134.423 1.00 44.22 189 SER A O 1
ATOM 1531 N N . VAL A 1 190 ? 124.549 150.848 136.516 1.00 42.97 190 VAL A N 1
ATOM 1532 C CA . VAL A 1 190 ? 125.774 150.185 136.084 1.00 42.97 190 VAL A CA 1
ATOM 1533 C C . VAL A 1 190 ? 125.391 148.884 135.397 1.00 42.97 190 VAL A C 1
ATOM 1534 O O . VAL A 1 190 ? 126.000 148.491 134.395 1.00 42.97 190 VAL A O 1
ATOM 1538 N N . GLY A 1 191 ? 124.335 148.245 135.893 1.00 42.65 191 GLY A N 1
ATOM 1539 C CA . GLY A 1 191 ? 123.805 147.063 135.246 1.00 42.65 191 GLY A CA 1
ATOM 1540 C C . GLY A 1 191 ? 123.327 147.293 133.833 1.00 42.65 191 GLY A C 1
ATOM 1541 O O . GLY A 1 191 ? 123.621 146.478 132.959 1.00 42.65 191 GLY A O 1
ATOM 1542 N N . ASN A 1 192 ? 122.650 148.402 133.572 1.00 42.20 192 ASN A N 1
ATOM 1543 C CA . ASN A 1 192 ? 122.239 148.703 132.211 1.00 42.20 192 ASN A CA 1
ATOM 1544 C C . ASN A 1 192 ? 123.394 149.170 131.350 1.00 42.20 192 ASN A C 1
ATOM 1545 O O . ASN A 1 192 ? 123.408 148.905 130.147 1.00 42.20 192 ASN A O 1
ATOM 1550 N N . ILE A 1 193 ? 124.368 149.863 131.938 1.00 46.09 193 ILE A N 1
ATOM 1551 C CA . ILE A 1 193 ? 125.460 150.414 131.147 1.00 46.09 193 ILE A CA 1
ATOM 1552 C C . ILE A 1 193 ? 126.491 149.356 130.805 1.00 46.09 193 ILE A C 1
ATOM 1553 O O . ILE A 1 193 ? 127.317 149.581 129.918 1.00 46.09 193 ILE A O 1
ATOM 1558 N N . LEU A 1 194 ? 126.475 148.204 131.473 1.00 42.84 194 LEU A N 1
ATOM 1559 C CA . LEU A 1 194 ? 127.280 147.087 130.998 1.00 42.84 194 LEU A CA 1
ATOM 1560 C C . LEU A 1 194 ? 126.437 145.900 130.570 1.00 42.84 194 LEU A C 1
ATOM 1561 O O . LEU A 1 194 ? 126.977 144.834 130.285 1.00 42.84 194 LEU A O 1
ATOM 1566 N N . GLY A 1 195 ? 125.124 146.054 130.524 1.00 43.56 195 GLY A N 1
ATOM 1567 C CA . GLY A 1 195 ? 124.282 145.036 129.937 1.00 43.56 195 GLY A CA 1
ATOM 1568 C C . GLY A 1 195 ? 124.096 145.274 128.460 1.00 43.56 195 GLY A C 1
ATOM 1569 O O . GLY A 1 195 ? 123.607 144.406 127.740 1.00 43.56 195 GLY A O 1
ATOM 1570 N N . SER A 1 196 ? 124.457 146.473 128.010 1.00 45.58 196 SER A N 1
ATOM 1571 C CA . SER A 1 196 ? 124.481 146.812 126.596 1.00 45.58 196 SER A CA 1
ATOM 1572 C C . SER A 1 196 ? 125.839 146.620 125.955 1.00 45.58 196 SER A C 1
ATOM 1573 O O . SER A 1 196 ? 125.908 146.337 124.761 1.00 45.58 196 SER A O 1
ATOM 1576 N N . LEU A 1 197 ? 126.919 146.774 126.711 1.00 47.73 197 LEU A N 1
ATOM 1577 C CA . LEU A 1 197 ? 128.239 146.567 126.144 1.00 47.73 197 LEU A CA 1
ATOM 1578 C C . LEU A 1 197 ? 128.548 145.086 126.004 1.00 47.73 197 LEU A C 1
ATOM 1579 O O . LEU A 1 197 ? 129.211 144.681 125.048 1.00 47.73 197 LEU A O 1
ATOM 1584 N N . ILE A 1 198 ? 128.092 144.264 126.947 1.00 46.18 198 ILE A N 1
ATOM 1585 C CA . ILE A 1 198 ? 128.336 142.830 126.858 1.00 46.18 198 ILE A CA 1
ATOM 1586 C C . ILE A 1 198 ? 127.431 142.196 125.820 1.00 46.18 198 ILE A C 1
ATOM 1587 O O . ILE A 1 198 ? 127.887 141.455 124.945 1.00 46.18 198 ILE A O 1
ATOM 1592 N N . ALA A 1 199 ? 126.147 142.498 125.871 1.00 46.13 199 ALA A N 1
ATOM 1593 C CA . ALA A 1 199 ? 125.210 141.836 124.982 1.00 46.13 199 ALA A CA 1
ATOM 1594 C C . ALA A 1 199 ? 125.419 142.287 123.552 1.00 46.13 199 ALA A C 1
ATOM 1595 O O . ALA A 1 199 ? 125.220 141.483 122.643 1.00 46.13 199 ALA A O 1
ATOM 1597 N N . GLY A 1 200 ? 125.775 143.548 123.328 1.00 51.82 200 GLY A N 1
ATOM 1598 C CA . GLY A 1 200 ? 126.016 144.011 121.978 1.00 51.82 200 GLY A CA 1
ATOM 1599 C C . GLY A 1 200 ? 126.973 143.245 121.101 1.00 51.82 200 GLY A C 1
ATOM 1600 O O . GLY A 1 200 ? 126.796 143.201 119.882 1.00 51.82 200 GLY A O 1
ATOM 1601 N N . ILE A 1 201 ? 128.003 142.646 121.691 1.00 51.29 201 ILE A N 1
ATOM 1602 C CA . ILE A 1 201 ? 128.969 141.896 120.898 1.00 51.29 201 ILE A CA 1
ATOM 1603 C C . ILE A 1 201 ? 128.439 140.926 119.854 1.00 51.29 201 ILE A C 1
ATOM 1604 O O . ILE A 1 201 ? 128.778 141.010 118.671 1.00 51.29 201 ILE A O 1
ATOM 1609 N N . TRP A 1 202 ? 127.582 140.002 120.269 1.00 53.53 202 TRP A N 1
ATOM 1610 C CA . TRP A 1 202 ? 127.133 138.936 119.390 1.00 53.53 202 TRP A CA 1
ATOM 1611 C C . TRP A 1 202 ? 125.934 139.299 118.528 1.00 53.53 202 TRP A C 1
ATOM 1612 O O . TRP A 1 202 ? 125.515 138.491 117.702 1.00 53.53 202 TRP A O 1
ATOM 1623 N N . VAL A 1 203 ? 125.369 140.492 118.686 1.00 56.98 203 VAL A N 1
ATOM 1624 C CA . VAL A 1 203 ? 124.192 140.843 117.896 1.00 56.98 203 VAL A CA 1
ATOM 1625 C C . VAL A 1 203 ? 124.249 140.619 116.395 1.00 56.98 203 VAL A C 1
ATOM 1626 O O . VAL A 1 203 ? 123.449 139.863 115.834 1.00 56.98 203 VAL A O 1
ATOM 1630 N N . ASN A 1 204 ? 125.173 141.294 115.718 1.00 61.25 204 ASN A N 1
ATOM 1631 C CA . ASN A 1 204 ? 125.343 141.112 114.280 1.00 61.25 204 ASN A CA 1
ATOM 1632 C C . ASN A 1 204 ? 125.999 139.767 114.033 1.00 61.25 204 ASN A C 1
ATOM 1633 O O . ASN A 1 204 ? 127.216 139.617 114.148 1.00 61.25 204 ASN A O 1
ATOM 1638 N N . GLY A 1 205 ? 125.185 138.784 113.687 1.00 60.12 205 GLY A N 1
ATOM 1639 C CA . GLY A 1 205 ? 125.661 137.430 113.568 1.00 60.12 205 GLY A CA 1
ATOM 1640 C C . GLY A 1 205 ? 124.741 136.486 114.298 1.00 60.12 205 GLY A C 1
ATOM 1641 O O . GLY A 1 205 ? 123.546 136.419 114.004 1.00 60.12 205 GLY A O 1
ATOM 1642 N N . GLN A 1 206 ? 125.285 135.763 115.261 1.00 59.69 206 GLN A N 1
ATOM 1643 C CA . GLN A 1 206 ? 124.535 134.767 116.010 1.00 59.69 206 GLN A CA 1
ATOM 1644 C C . GLN A 1 206 ? 124.044 135.416 117.301 1.00 59.69 206 GLN A C 1
ATOM 1645 O O . GLN A 1 206 ? 124.770 135.496 118.292 1.00 59.69 206 GLN A O 1
ATOM 1651 N N . TRP A 1 207 ? 122.796 135.894 117.283 1.00 53.31 207 TRP A N 1
ATOM 1652 C CA . TRP A 1 207 ? 122.262 136.634 118.420 1.00 53.31 207 TRP A CA 1
ATOM 1653 C C . TRP A 1 207 ? 121.884 135.751 119.590 1.00 53.31 207 TRP A C 1
ATOM 1654 O O . TRP A 1 207 ? 121.553 136.285 120.648 1.00 53.31 207 TRP A O 1
ATOM 1665 N N . GLY A 1 208 ? 121.942 134.430 119.438 1.00 50.79 208 GLY A N 1
ATOM 1666 C CA . GLY A 1 208 ? 121.638 133.549 120.548 1.00 50.79 208 GLY A CA 1
ATOM 1667 C C . GLY A 1 208 ? 122.626 133.660 121.685 1.00 50.79 208 GLY A C 1
ATOM 1668 O O . GLY A 1 208 ? 122.271 133.420 122.839 1.00 50.79 208 GLY A O 1
ATOM 1669 N N . LEU A 1 209 ? 123.857 134.053 121.389 1.00 50.99 209 LEU A N 1
ATOM 1670 C CA . LEU A 1 209 ? 124.837 134.352 122.417 1.00 50.99 209 LEU A CA 1
ATOM 1671 C C . LEU A 1 209 ? 124.751 135.775 122.932 1.00 50.99 209 LEU A C 1
ATOM 1672 O O . LEU A 1 209 ? 125.696 136.246 123.568 1.00 50.99 209 LEU A O 1
ATOM 1677 N N . SER A 1 210 ? 123.671 136.483 122.656 1.00 47.89 210 SER A N 1
ATOM 1678 C CA . SER A 1 210 ? 123.421 137.701 123.396 1.00 47.89 210 SER A CA 1
ATOM 1679 C C . SER A 1 210 ? 122.599 137.442 124.644 1.00 47.89 210 SER A C 1
ATOM 1680 O O . SER A 1 210 ? 122.547 138.304 125.521 1.00 47.89 210 SER A O 1
ATOM 1683 N N . PHE A 1 211 ? 121.972 136.273 124.749 1.00 46.91 211 PHE A N 1
ATOM 1684 C CA . PHE A 1 211 ? 121.208 135.898 125.926 1.00 46.91 211 PHE A CA 1
ATOM 1685 C C . PHE A 1 211 ? 121.863 134.817 126.754 1.00 46.91 211 PHE A C 1
ATOM 1686 O O . PHE A 1 211 ? 121.447 134.600 127.889 1.00 46.91 211 PHE A O 1
ATOM 1694 N N . ILE A 1 212 ? 122.835 134.097 126.210 1.00 45.60 212 ILE A N 1
ATOM 1695 C CA . ILE A 1 212 ? 123.406 133.001 126.976 1.00 45.60 212 ILE A CA 1
ATOM 1696 C C . ILE A 1 212 ? 124.472 133.508 127.931 1.00 45.60 212 ILE A C 1
ATOM 1697 O O . ILE A 1 212 ? 124.508 133.100 129.094 1.00 45.60 212 ILE A O 1
ATOM 1702 N N . VAL A 1 213 ? 125.320 134.428 127.491 1.00 46.79 213 VAL A N 1
ATOM 1703 C CA . VAL A 1 213 ? 126.403 134.918 128.342 1.00 46.79 213 VAL A CA 1
ATOM 1704 C C . VAL A 1 213 ? 125.891 135.724 129.544 1.00 46.79 213 VAL A C 1
ATOM 1705 O O . VAL A 1 213 ? 126.316 135.416 130.674 1.00 46.79 213 VAL A O 1
ATOM 1709 N N . PRO A 1 214 ? 124.952 136.678 129.433 1.00 44.21 214 PRO A N 1
ATOM 1710 C CA . PRO A 1 214 ? 124.356 137.208 130.664 1.00 44.21 214 PRO A CA 1
ATOM 1711 C C . PRO A 1 214 ? 123.370 136.270 131.339 1.00 44.21 214 PRO A C 1
ATOM 1712 O O . PRO A 1 214 ? 122.815 136.632 132.376 1.00 44.21 214 PRO A O 1
ATOM 1716 N N . GLY A 1 215 ? 123.124 135.092 130.791 1.00 43.98 215 GLY A N 1
ATOM 1717 C CA . GLY A 1 215 ? 122.438 134.063 131.535 1.00 43.98 215 GLY A CA 1
ATOM 1718 C C . GLY A 1 215 ? 123.351 133.122 132.269 1.00 43.98 215 GLY A C 1
ATOM 1719 O O . GLY A 1 215 ? 122.876 132.212 132.949 1.00 43.98 215 GLY A O 1
ATOM 1720 N N . ILE A 1 216 ? 124.658 133.305 132.138 1.00 42.61 216 ILE A N 1
ATOM 1721 C CA . ILE A 1 216 ? 125.625 132.477 132.844 1.00 42.61 216 ILE A CA 1
ATOM 1722 C C . ILE A 1 216 ? 126.345 133.333 133.877 1.00 42.61 216 ILE A C 1
ATOM 1723 O O . ILE A 1 216 ? 126.692 132.847 134.962 1.00 42.61 216 ILE A O 1
ATOM 1728 N N . ILE A 1 217 ? 126.521 134.626 133.588 1.00 39.93 217 ILE A N 1
ATOM 1729 C CA . ILE A 1 217 ? 127.134 135.486 134.599 1.00 39.93 217 ILE A CA 1
ATOM 1730 C C . ILE A 1 217 ? 126.219 135.649 135.815 1.00 39.93 217 ILE A C 1
ATOM 1731 O O . ILE A 1 217 ? 126.689 135.639 136.962 1.00 39.93 217 ILE A O 1
ATOM 1736 N N . THR A 1 218 ? 124.905 135.713 135.599 1.00 39.97 218 THR A N 1
ATOM 1737 C CA . THR A 1 218 ? 123.960 135.715 136.711 1.00 39.97 218 THR A CA 1
ATOM 1738 C C . THR A 1 218 ? 123.968 134.379 137.444 1.00 39.97 218 THR A C 1
ATOM 1739 O O . THR A 1 218 ? 123.849 134.338 138.670 1.00 39.97 218 THR A O 1
ATOM 1743 N N . ALA A 1 219 ? 124.174 133.280 136.725 1.00 39.93 219 ALA A N 1
ATOM 1744 C CA . ALA A 1 219 ? 124.207 131.980 137.383 1.00 39.93 219 ALA A CA 1
ATOM 1745 C C . ALA A 1 219 ? 125.459 131.795 138.229 1.00 39.93 219 ALA A C 1
ATOM 1746 O O . ALA A 1 219 ? 125.435 131.038 139.200 1.00 39.93 219 ALA A O 1
ATOM 1748 N N . VAL A 1 220 ? 126.554 132.461 137.877 1.00 38.97 220 VAL A N 1
ATOM 1749 C CA . VAL A 1 220 ? 127.765 132.373 138.690 1.00 38.97 220 VAL A CA 1
ATOM 1750 C C . VAL A 1 220 ? 127.688 133.312 139.891 1.00 38.97 220 VAL A C 1
ATOM 1751 O O . VAL A 1 220 ? 128.064 132.941 141.016 1.00 38.97 220 VAL A O 1
ATOM 1755 N N . MET A 1 221 ? 127.151 134.521 139.705 1.00 40.32 221 MET A N 1
ATOM 1756 C CA . MET A 1 221 ? 126.884 135.349 140.880 1.00 40.32 221 MET A CA 1
ATOM 1757 C C . MET A 1 221 ? 125.731 134.838 141.724 1.00 40.32 221 MET A C 1
ATOM 1758 O O . MET A 1 221 ? 125.468 135.414 142.775 1.00 40.32 221 MET A O 1
ATOM 1763 N N . GLY A 1 222 ? 125.007 133.823 141.283 1.00 40.93 222 GLY A N 1
ATOM 1764 C CA . GLY A 1 222 ? 124.156 133.107 142.200 1.00 40.93 222 GLY A CA 1
ATOM 1765 C C . GLY A 1 222 ? 124.871 132.112 143.071 1.00 40.93 222 GLY A C 1
ATOM 1766 O O . GLY A 1 222 ? 124.295 131.656 144.059 1.00 40.93 222 GLY A O 1
ATOM 1767 N N . VAL A 1 223 ? 126.097 131.743 142.720 1.00 38.82 223 VAL A N 1
ATOM 1768 C CA . VAL A 1 223 ? 126.912 130.871 143.558 1.00 38.82 223 VAL A CA 1
ATOM 1769 C C . VAL A 1 223 ? 127.725 131.681 144.549 1.00 38.82 223 VAL A C 1
ATOM 1770 O O . VAL A 1 223 ? 127.807 131.327 145.732 1.00 38.82 223 VAL A O 1
ATOM 1774 N N . ILE A 1 224 ? 128.291 132.789 144.066 1.00 39.28 224 ILE A N 1
ATOM 1775 C CA . ILE A 1 224 ? 129.086 133.672 144.921 1.00 39.28 224 ILE A CA 1
ATOM 1776 C C . ILE A 1 224 ? 128.239 134.230 146.062 1.00 39.28 224 ILE A C 1
ATOM 1777 O O . ILE A 1 224 ? 128.709 134.363 147.193 1.00 39.28 224 ILE A O 1
ATOM 1782 N N . THR A 1 225 ? 126.965 134.506 145.798 1.00 42.59 225 THR A N 1
ATOM 1783 C CA . THR A 1 225 ? 126.050 134.931 146.853 1.00 42.59 225 THR A CA 1
ATOM 1784 C C . THR A 1 225 ? 125.737 133.803 147.822 1.00 42.59 225 THR A C 1
ATOM 1785 O O . THR A 1 225 ? 125.645 134.038 149.030 1.00 42.59 225 THR A O 1
ATOM 1789 N N . PHE A 1 226 ? 125.611 132.572 147.329 1.00 43.84 226 PHE A N 1
ATOM 1790 C CA . PHE A 1 226 ? 125.407 131.434 148.217 1.00 43.84 226 PHE A CA 1
ATOM 1791 C C . PHE A 1 226 ? 126.595 131.198 149.135 1.00 43.84 226 PHE A C 1
ATOM 1792 O O . PHE A 1 226 ? 126.414 130.686 150.241 1.00 43.84 226 PHE A O 1
ATOM 1800 N N . LEU A 1 227 ? 127.800 131.562 148.719 1.00 43.32 227 LEU A N 1
ATOM 1801 C CA . LEU A 1 227 ? 128.934 131.321 149.594 1.00 43.32 227 LEU A CA 1
ATOM 1802 C C . LEU A 1 227 ? 129.214 132.452 150.576 1.00 43.32 227 LEU A C 1
ATOM 1803 O O . LEU A 1 227 ? 129.753 132.183 151.644 1.00 43.32 227 LEU A O 1
ATOM 1808 N N . PHE A 1 228 ? 128.860 133.702 150.289 1.00 43.49 228 PHE A N 1
ATOM 1809 C CA . PHE A 1 228 ? 129.367 134.820 151.087 1.00 43.49 228 PHE A CA 1
ATOM 1810 C C . PHE A 1 228 ? 128.272 135.804 151.464 1.00 43.49 228 PHE A C 1
ATOM 1811 O O . PHE A 1 228 ? 128.422 137.010 151.279 1.00 43.49 228 PHE A O 1
ATOM 1819 N N . LEU A 1 229 ? 127.150 135.345 151.998 1.00 48.65 229 LEU A N 1
ATOM 1820 C CA . LEU A 1 229 ? 126.094 136.266 152.389 1.00 48.65 229 LEU A CA 1
ATOM 1821 C C . LEU A 1 229 ? 125.869 136.165 153.888 1.00 48.65 229 LEU A C 1
ATOM 1822 O O . LEU A 1 229 ? 125.835 135.065 154.443 1.00 48.65 229 LEU A O 1
ATOM 1827 N N . ILE A 1 230 ? 125.735 137.314 154.541 1.00 48.70 230 ILE A N 1
ATOM 1828 C CA . ILE A 1 230 ? 125.544 137.411 155.978 1.00 48.70 230 ILE A CA 1
ATOM 1829 C C . ILE A 1 230 ? 124.310 138.272 156.194 1.00 48.70 230 ILE A C 1
ATOM 1830 O O . ILE A 1 230 ? 124.328 139.465 155.876 1.00 48.70 230 ILE A O 1
ATOM 1835 N N . GLU A 1 231 ? 123.241 137.690 156.736 1.00 56.34 231 GLU A N 1
ATOM 1836 C CA . GLU A 1 231 ? 121.995 138.448 156.843 1.00 56.34 231 GLU A CA 1
ATOM 1837 C C . GLU A 1 231 ? 122.044 139.447 157.991 1.00 56.34 231 GLU A C 1
ATOM 1838 O O . GLU A 1 231 ? 122.068 140.661 157.779 1.00 56.34 231 GLU A O 1
ATOM 1844 N N . HIS A 1 232 ? 122.080 138.955 159.180 1.00 59.31 232 HIS A N 1
ATOM 1845 C CA . HIS A 1 232 ? 121.886 139.732 160.387 1.00 59.31 232 HIS A CA 1
ATOM 1846 C C . HIS A 1 232 ? 123.239 139.905 161.047 1.00 59.31 232 HIS A C 1
ATOM 1847 O O . HIS A 1 232 ? 124.009 138.939 161.075 1.00 59.31 232 HIS A O 1
ATOM 1854 N N . PRO A 1 233 ? 123.609 141.078 161.568 1.00 56.18 233 PRO A N 1
ATOM 1855 C CA . PRO A 1 233 ? 124.954 141.240 162.122 1.00 56.18 233 PRO A CA 1
ATOM 1856 C C . PRO A 1 233 ? 125.198 140.510 163.425 1.00 56.18 233 PRO A C 1
ATOM 1857 O O . PRO A 1 233 ? 126.338 140.493 163.890 1.00 56.18 233 PRO A O 1
ATOM 1861 N N . GLU A 1 234 ? 124.203 139.873 164.027 1.00 59.55 234 GLU A N 1
ATOM 1862 C CA . GLU A 1 234 ? 124.481 139.025 165.173 1.00 59.55 234 GLU A CA 1
ATOM 1863 C C . GLU A 1 234 ? 125.125 137.702 164.789 1.00 59.55 234 GLU A C 1
ATOM 1864 O O . GLU A 1 234 ? 125.508 136.941 165.681 1.00 59.55 234 GLU A O 1
ATOM 1870 N N . ASP A 1 235 ? 125.246 137.410 163.494 1.00 58.88 235 ASP A N 1
ATOM 1871 C CA . ASP A 1 235 ? 125.846 136.158 163.054 1.00 58.88 235 ASP A CA 1
ATOM 1872 C C . ASP A 1 235 ? 127.351 136.178 163.252 1.00 58.88 235 ASP A C 1
ATOM 1873 O O . ASP A 1 235 ? 127.921 135.258 163.846 1.00 58.88 235 ASP A O 1
ATOM 1878 N N . VAL A 1 236 ? 128.015 137.223 162.752 1.00 52.24 236 VAL A N 1
ATOM 1879 C CA . VAL A 1 236 ? 129.456 137.360 162.897 1.00 52.24 236 VAL A CA 1
ATOM 1880 C C . VAL A 1 236 ? 129.794 138.130 164.167 1.00 52.24 236 VAL A C 1
ATOM 1881 O O . VAL A 1 236 ? 130.975 138.334 164.480 1.00 52.24 236 VAL A O 1
ATOM 1885 N N . ASP A 1 237 ? 128.773 138.509 164.938 1.00 57.58 237 ASP A N 1
ATOM 1886 C CA . ASP A 1 237 ? 128.883 139.249 166.194 1.00 57.58 237 ASP A CA 1
ATOM 1887 C C . ASP A 1 237 ? 129.592 140.590 165.978 1.00 57.58 237 ASP A C 1
ATOM 1888 O O . ASP A 1 237 ? 130.696 140.838 166.459 1.00 57.58 237 ASP A O 1
ATOM 1893 N N . CYS A 1 238 ? 128.941 141.434 165.187 1.00 55.75 238 CYS A N 1
ATOM 1894 C CA . CYS A 1 238 ? 129.272 142.835 165.025 1.00 55.75 238 CYS A CA 1
ATOM 1895 C C . CYS A 1 238 ? 128.297 143.669 165.845 1.00 55.75 238 CYS A C 1
ATOM 1896 O O . CYS A 1 238 ? 127.517 143.146 166.642 1.00 55.75 238 CYS A O 1
ATOM 1899 N N . ALA A 1 239 ? 128.336 144.976 165.655 1.00 61.40 239 ALA A N 1
ATOM 1900 C CA . ALA A 1 239 ? 127.388 145.796 166.396 1.00 61.40 239 ALA A CA 1
ATOM 1901 C C . ALA A 1 239 ? 126.090 145.946 165.615 1.00 61.40 239 ALA A C 1
ATOM 1902 O O . ALA A 1 239 ? 126.121 146.101 164.395 1.00 61.40 239 ALA A O 1
ATOM 1904 N N . PRO A 1 240 ? 124.948 145.894 166.291 1.00 65.45 240 PRO A N 1
ATOM 1905 C CA . PRO A 1 240 ? 123.678 146.199 165.639 1.00 65.45 240 PRO A CA 1
ATOM 1906 C C . PRO A 1 240 ? 123.625 147.659 165.235 1.00 65.45 240 PRO A C 1
ATOM 1907 O O . PRO A 1 240 ? 124.356 148.484 165.799 1.00 65.45 240 PRO A O 1
ATOM 1911 N N . PRO A 1 241 ? 122.804 148.020 164.251 1.00 70.36 241 PRO A N 1
ATOM 1912 C CA . PRO A 1 241 ? 122.694 149.431 163.881 1.00 70.36 241 PRO A CA 1
ATOM 1913 C C . PRO A 1 241 ? 121.965 150.201 164.958 1.00 70.36 241 PRO A C 1
ATOM 1914 O O . PRO A 1 241 ? 121.103 149.662 165.654 1.00 70.36 241 PRO A O 1
ATOM 1918 N N . GLN A 1 242 ? 122.331 151.463 165.115 1.00 87.59 242 GLN A N 1
ATOM 1919 C CA . GLN A 1 242 ? 121.693 152.277 166.133 1.00 87.59 242 GLN A CA 1
ATOM 1920 C C . GLN A 1 242 ? 120.339 152.756 165.633 1.00 87.59 242 GLN A C 1
ATOM 1921 O O . GLN A 1 242 ? 120.239 153.359 164.560 1.00 87.59 242 GLN A O 1
ATOM 1927 N N . HIS A 1 243 ? 119.299 152.476 166.410 1.00 94.41 243 HIS A N 1
ATOM 1928 C CA . HIS A 1 243 ? 117.939 152.790 166.013 1.00 94.41 243 HIS A CA 1
ATOM 1929 C C . HIS A 1 243 ? 117.665 154.284 166.152 1.00 94.41 243 HIS A C 1
ATOM 1930 O O . HIS A 1 243 ? 118.467 155.050 166.694 1.00 94.41 243 HIS A O 1
ATOM 1937 N N . HIS A 1 244 ? 116.505 154.693 165.651 1.00 98.95 244 HIS A N 1
ATOM 1938 C CA . HIS A 1 244 ? 116.102 156.092 165.673 1.00 98.95 244 HIS A CA 1
ATOM 1939 C C . HIS A 1 244 ? 115.745 156.553 167.083 1.00 98.95 244 HIS A C 1
ATOM 1940 O O . HIS A 1 244 ? 115.378 155.747 167.937 1.00 98.95 244 HIS A O 1
ATOM 1942 N N . ILE A 1 286 ? 89.267 144.245 155.656 1.00 140.30 286 ILE A N 1
ATOM 1943 C CA . ILE A 1 286 ? 90.545 144.791 155.223 1.00 140.30 286 ILE A CA 1
ATOM 1944 C C . ILE A 1 286 ? 90.516 146.303 155.462 1.00 140.30 286 ILE A C 1
ATOM 1945 O O . ILE A 1 286 ? 89.453 146.926 155.431 1.00 140.30 286 ILE A O 1
ATOM 1950 N N . SER A 1 287 ? 91.681 146.889 155.747 1.00 137.32 287 SER A N 1
ATOM 1951 C CA . SER A 1 287 ? 91.803 148.324 155.955 1.00 137.32 287 SER A CA 1
ATOM 1952 C C . SER A 1 287 ? 92.092 149.074 154.661 1.00 137.32 287 SER A C 1
ATOM 1953 O O . SER A 1 287 ? 92.545 150.224 154.706 1.00 137.32 287 SER A O 1
ATOM 1956 N N . PHE A 1 288 ? 91.829 148.446 153.513 1.00 133.49 288 PHE A N 1
ATOM 1957 C CA . PHE A 1 288 ? 92.145 149.052 152.225 1.00 133.49 288 PHE A CA 1
ATOM 1958 C C . PHE A 1 288 ? 91.184 150.184 151.901 1.00 133.49 288 PHE A C 1
ATOM 1959 O O . PHE A 1 288 ? 91.589 151.213 151.353 1.00 133.49 288 PHE A O 1
ATOM 1967 N N . PHE A 1 289 ? 89.902 150.004 152.222 1.00 136.54 289 PHE A N 1
ATOM 1968 C CA . PHE A 1 289 ? 88.919 151.047 151.955 1.00 136.54 289 PHE A CA 1
ATOM 1969 C C . PHE A 1 289 ? 89.138 152.265 152.839 1.00 136.54 289 PHE A C 1
ATOM 1970 O O . PHE A 1 289 ? 88.882 153.396 152.410 1.00 136.54 289 PHE A O 1
ATOM 1978 N N . GLY A 1 290 ? 89.620 152.061 154.064 1.00 132.51 290 GLY A N 1
ATOM 1979 C CA . GLY A 1 290 ? 90.008 153.191 154.882 1.00 132.51 290 GLY A CA 1
ATOM 1980 C C . GLY A 1 290 ? 91.289 153.838 154.405 1.00 132.51 290 GLY A C 1
ATOM 1981 O O . GLY A 1 290 ? 91.501 155.034 154.622 1.00 132.51 290 GLY A O 1
ATOM 1982 N N . ALA A 1 291 ? 92.152 153.068 153.738 1.00 129.31 291 ALA A N 1
ATOM 1983 C CA . ALA A 1 291 ? 93.417 153.603 153.254 1.00 129.31 291 ALA A CA 1
ATOM 1984 C C . ALA A 1 291 ? 93.229 154.580 152.105 1.00 129.31 291 ALA A C 1
ATOM 1985 O O . ALA A 1 291 ? 94.097 155.427 151.881 1.00 129.31 291 ALA A O 1
ATOM 1987 N N . LEU A 1 292 ? 92.123 154.483 151.375 1.00 128.40 292 LEU A N 1
ATOM 1988 C CA . LEU A 1 292 ? 91.829 155.475 150.354 1.00 128.40 292 LEU A CA 1
ATOM 1989 C C . LEU A 1 292 ? 91.335 156.786 150.951 1.00 128.40 292 LEU A C 1
ATOM 1990 O O . LEU A 1 292 ? 91.363 157.812 150.267 1.00 128.40 292 LEU A O 1
ATOM 1995 N N . ARG A 1 293 ? 90.894 156.779 152.210 1.00 127.35 293 ARG A N 1
ATOM 1996 C CA . ARG A 1 293 ? 90.388 157.991 152.841 1.00 127.35 293 ARG A CA 1
ATOM 1997 C C . ARG A 1 293 ? 91.496 158.915 153.332 1.00 127.35 293 ARG A C 1
ATOM 1998 O O . ARG A 1 293 ? 91.226 160.083 153.630 1.00 127.35 293 ARG A O 1
ATOM 2006 N N . ILE A 1 294 ? 92.721 158.418 153.424 1.00 122.31 294 ILE A N 1
ATOM 2007 C CA . ILE A 1 294 ? 93.866 159.213 153.884 1.00 122.31 294 ILE A CA 1
ATOM 2008 C C . ILE A 1 294 ? 94.208 160.245 152.819 1.00 122.31 294 ILE A C 1
ATOM 2009 O O . ILE A 1 294 ? 94.104 159.941 151.620 1.00 122.31 294 ILE A O 1
ATOM 2014 N N . PRO A 1 295 ? 94.601 161.473 153.181 1.00 116.22 295 PRO A N 1
ATOM 2015 C CA . PRO A 1 295 ? 94.976 162.477 152.175 1.00 116.22 295 PRO A CA 1
ATOM 2016 C C . PRO A 1 295 ? 96.324 162.256 151.510 1.00 116.22 295 PRO A C 1
ATOM 2017 O O . PRO A 1 295 ? 96.827 163.172 150.857 1.00 116.22 295 PRO A O 1
ATOM 2021 N N . GLY A 1 296 ? 96.916 161.069 151.634 1.00 106.74 296 GLY A N 1
ATOM 2022 C CA . GLY A 1 296 ? 98.236 160.738 151.155 1.00 106.74 296 GLY A CA 1
ATOM 2023 C C . GLY A 1 296 ? 98.145 160.014 149.835 1.00 106.74 296 GLY A C 1
ATOM 2024 O O . GLY A 1 296 ? 98.105 160.635 148.757 1.00 106.74 296 GLY A O 1
ATOM 2025 N N . VAL A 1 297 ? 98.125 158.676 149.883 1.00 101.24 297 VAL A N 1
ATOM 2026 C CA . VAL A 1 297 ? 98.317 157.699 148.810 1.00 101.24 297 VAL A CA 1
ATOM 2027 C C . VAL A 1 297 ? 97.581 158.001 147.504 1.00 101.24 297 VAL A C 1
ATOM 2028 O O . VAL A 1 297 ? 98.102 157.738 146.412 1.00 101.24 297 VAL A O 1
ATOM 2032 N N . VAL A 1 298 ? 96.400 158.619 147.597 1.00 101.52 298 VAL A N 1
ATOM 2033 C CA . VAL A 1 298 ? 95.556 158.831 146.423 1.00 101.52 298 VAL A CA 1
ATOM 2034 C C . VAL A 1 298 ? 96.145 159.814 145.412 1.00 101.52 298 VAL A C 1
ATOM 2035 O O . VAL A 1 298 ? 95.660 159.887 144.280 1.00 101.52 298 VAL A O 1
ATOM 2039 N N . GLU A 1 299 ? 97.174 160.574 145.780 1.00 97.75 299 GLU A N 1
ATOM 2040 C CA . GLU A 1 299 ? 97.851 161.461 144.849 1.00 97.75 299 GLU A CA 1
ATOM 2041 C C . GLU A 1 299 ? 99.319 161.134 144.662 1.00 97.75 299 GLU A C 1
ATOM 2042 O O . GLU A 1 299 ? 100.026 161.907 144.014 1.00 97.75 299 GLU A O 1
ATOM 2048 N N . PHE A 1 300 ? 99.807 160.048 145.242 1.00 90.39 300 PHE A N 1
ATOM 2049 C CA . PHE A 1 300 ? 101.161 159.610 144.962 1.00 90.39 300 PHE A CA 1
ATOM 2050 C C . PHE A 1 300 ? 101.192 158.283 144.226 1.00 90.39 300 PHE A C 1
ATOM 2051 O O . PHE A 1 300 ? 102.180 157.989 143.541 1.00 90.39 300 PHE A O 1
ATOM 2059 N N . SER A 1 301 ? 100.129 157.490 144.358 1.00 81.94 301 SER A N 1
ATOM 2060 C CA . SER A 1 301 ? 99.963 156.290 143.553 1.00 81.94 301 SER A CA 1
ATOM 2061 C C . SER A 1 301 ? 99.894 156.614 142.072 1.00 81.94 301 SER A C 1
ATOM 2062 O O . SER A 1 301 ? 100.421 155.860 141.252 1.00 81.94 301 SER A O 1
ATOM 2065 N N . LEU A 1 302 ? 99.259 157.725 141.715 1.00 72.96 302 LEU A N 1
ATOM 2066 C CA . LEU A 1 302 ? 99.241 158.224 140.351 1.00 72.96 302 LEU A CA 1
ATOM 2067 C C . LEU A 1 302 ? 100.364 159.206 140.089 1.00 72.96 302 LEU A C 1
ATOM 2068 O O . LEU A 1 302 ? 100.278 159.991 139.146 1.00 72.96 302 LEU A O 1
ATOM 2073 N N . CYS A 1 303 ? 101.390 159.213 140.931 1.00 72.08 303 CYS A N 1
ATOM 2074 C CA . CYS A 1 303 ? 102.631 159.907 140.635 1.00 72.08 303 CYS A CA 1
ATOM 2075 C C . CYS A 1 303 ? 103.782 158.944 140.426 1.00 72.08 303 CYS A C 1
ATOM 2076 O O . CYS A 1 303 ? 104.739 159.275 139.725 1.00 72.08 303 CYS A O 1
ATOM 2079 N N . LEU A 1 304 ? 103.716 157.759 141.021 1.00 68.70 304 LEU A N 1
ATOM 2080 C CA . LEU A 1 304 ? 104.624 156.698 140.610 1.00 68.70 304 LEU A CA 1
ATOM 2081 C C . LEU A 1 304 ? 104.169 156.012 139.332 1.00 68.70 304 LEU A C 1
ATOM 2082 O O . LEU A 1 304 ? 104.970 155.326 138.695 1.00 68.70 304 LEU A O 1
ATOM 2087 N N . LEU A 1 305 ? 102.905 156.169 138.948 1.00 63.81 305 LEU A N 1
ATOM 2088 C CA . LEU A 1 305 ? 102.437 155.581 137.701 1.00 63.81 305 LEU A CA 1
ATOM 2089 C C . LEU A 1 305 ? 102.992 156.343 136.511 1.00 63.81 305 LEU A C 1
ATOM 2090 O O . LEU A 1 305 ? 103.289 155.754 135.470 1.00 63.81 305 LEU A O 1
ATOM 2095 N N . PHE A 1 306 ? 103.125 157.663 136.643 1.00 62.72 306 PHE A N 1
ATOM 2096 C CA . PHE A 1 306 ? 103.550 158.532 135.558 1.00 62.72 306 PHE A CA 1
ATOM 2097 C C . PHE A 1 306 ? 105.060 158.578 135.492 1.00 62.72 306 PHE A C 1
ATOM 2098 O O . PHE A 1 306 ? 105.614 158.586 134.393 1.00 62.72 306 PHE A O 1
ATOM 2106 N N . ALA A 1 307 ? 105.745 158.634 136.622 1.00 59.43 307 ALA A N 1
ATOM 2107 C CA . ALA A 1 307 ? 107.197 158.627 136.591 1.00 59.43 307 ALA A CA 1
ATOM 2108 C C . ALA A 1 307 ? 107.895 157.468 135.912 1.00 59.43 307 ALA A C 1
ATOM 2109 O O . ALA A 1 307 ? 108.748 157.695 135.050 1.00 59.43 307 ALA A O 1
ATOM 2111 N N . LYS A 1 308 ? 107.568 156.239 136.286 1.00 55.33 308 LYS A N 1
ATOM 2112 C CA . LYS A 1 308 ? 108.068 155.061 135.605 1.00 55.33 308 LYS A CA 1
ATOM 2113 C C . LYS A 1 308 ? 107.702 154.716 134.179 1.00 55.33 308 LYS A C 1
ATOM 2114 O O . LYS A 1 308 ? 108.437 153.978 133.528 1.00 55.33 308 LYS A O 1
ATOM 2120 N N . LEU A 1 309 ? 106.559 155.211 133.706 1.00 50.22 309 LEU A N 1
ATOM 2121 C CA . LEU A 1 309 ? 106.252 155.244 132.283 1.00 50.22 309 LEU A CA 1
ATOM 2122 C C . LEU A 1 309 ? 107.415 155.818 131.484 1.00 50.22 309 LEU A C 1
ATOM 2123 O O . LEU A 1 309 ? 107.978 155.164 130.594 1.00 50.22 309 LEU A O 1
ATOM 2128 N N . VAL A 1 310 ? 107.807 157.042 131.846 1.00 48.84 310 VAL A N 1
ATOM 2129 C CA . VAL A 1 310 ? 108.840 157.817 131.183 1.00 48.84 310 VAL A CA 1
ATOM 2130 C C . VAL A 1 310 ? 110.191 157.141 131.245 1.00 48.84 310 VAL A C 1
ATOM 2131 O O . VAL A 1 310 ? 110.931 157.153 130.263 1.00 48.84 310 VAL A O 1
ATOM 2135 N N . SER A 1 311 ? 110.532 156.528 132.367 1.00 48.56 311 SER A N 1
ATOM 2136 C CA . SER A 1 311 ? 111.808 155.842 132.464 1.00 48.56 311 SER A CA 1
ATOM 2137 C C . SER A 1 311 ? 111.830 154.520 131.725 1.00 48.56 311 SER A C 1
ATOM 2138 O O . SER A 1 311 ? 112.839 154.179 131.106 1.00 48.56 311 SER A O 1
ATOM 2141 N N . TYR A 1 312 ? 110.783 153.750 131.823 1.00 47.36 312 TYR A N 1
ATOM 2142 C CA . TYR A 1 312 ? 110.843 152.472 131.181 1.00 47.36 312 TYR A CA 1
ATOM 2143 C C . TYR A 1 312 ? 110.701 152.532 129.663 1.00 47.36 312 TYR A C 1
ATOM 2144 O O . TYR A 1 312 ? 111.240 151.676 129.020 1.00 47.36 312 TYR A O 1
ATOM 2153 N N . THR A 1 313 ? 110.003 153.477 129.059 1.00 44.13 313 THR A N 1
ATOM 2154 C CA . THR A 1 313 ? 109.994 153.538 127.597 1.00 44.13 313 THR A CA 1
ATOM 2155 C C . THR A 1 313 ? 111.356 153.919 127.051 1.00 44.13 313 THR A C 1
ATOM 2156 O O . THR A 1 313 ? 111.726 153.505 125.953 1.00 44.13 313 THR A O 1
ATOM 2160 N N . PHE A 1 314 ? 112.124 154.701 127.804 1.00 44.07 314 PHE A N 1
ATOM 2161 C CA . PHE A 1 314 ? 113.524 154.886 127.449 1.00 44.07 314 PHE A CA 1
ATOM 2162 C C . PHE A 1 314 ? 114.331 153.635 127.713 1.00 44.07 314 PHE A C 1
ATOM 2163 O O . PHE A 1 314 ? 115.329 153.388 127.034 1.00 44.07 314 PHE A O 1
ATOM 2171 N N . LEU A 1 315 ? 113.979 152.811 128.646 1.00 45.84 315 LEU A N 1
ATOM 2172 C CA . LEU A 1 315 ? 114.841 151.678 128.889 1.00 45.84 315 LEU A CA 1
ATOM 2173 C C . LEU A 1 315 ? 114.673 150.712 127.801 1.00 45.84 315 LEU A C 1
ATOM 2174 O O . LEU A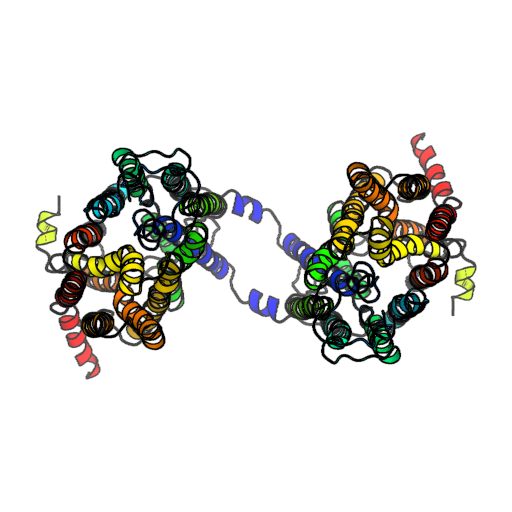 1 315 ? 115.626 150.078 127.419 1.00 45.84 315 LEU A O 1
ATOM 2179 N N . TYR A 1 316 ? 113.469 150.560 127.295 1.00 46.27 316 TYR A N 1
ATOM 2180 C CA . TYR A 1 316 ? 113.255 149.514 126.302 1.00 46.27 316 TYR A CA 1
ATOM 2181 C C . TYR A 1 316 ? 113.334 149.997 124.858 1.00 46.27 316 TYR A C 1
ATOM 2182 O O . TYR A 1 316 ? 114.028 149.382 124.052 1.00 46.27 316 TYR A O 1
ATOM 2191 N N . TRP A 1 317 ? 112.638 151.064 124.490 1.00 46.93 317 TRP A N 1
ATOM 2192 C CA . TRP A 1 317 ? 112.519 151.408 123.081 1.00 46.93 317 TRP A CA 1
ATOM 2193 C C . TRP A 1 317 ? 113.549 152.408 122.583 1.00 46.93 317 TRP A C 1
ATOM 2194 O O . TRP A 1 317 ? 113.358 152.967 121.502 1.00 46.93 317 TRP A O 1
ATOM 2205 N N . LEU A 1 318 ? 114.596 152.684 123.328 1.00 47.73 318 LEU A N 1
ATOM 2206 C CA . LEU A 1 318 ? 115.569 153.635 122.799 1.00 47.73 318 LEU A CA 1
ATOM 2207 C C . LEU A 1 318 ? 116.595 153.002 121.848 1.00 47.73 318 LEU A C 1
ATOM 2208 O O . LEU A 1 318 ? 116.942 153.652 120.853 1.00 47.73 318 LEU A O 1
ATOM 2213 N N . PRO A 1 319 ? 117.128 151.788 122.070 1.00 48.72 319 PRO A N 1
ATOM 2214 C CA . PRO A 1 319 ? 117.966 151.181 121.022 1.00 48.72 319 PRO A CA 1
ATOM 2215 C C . PRO A 1 319 ? 117.242 150.791 119.739 1.00 48.72 319 PRO A C 1
ATOM 2216 O O . PRO A 1 319 ? 117.913 150.357 118.800 1.00 48.72 319 PRO A O 1
ATOM 2220 N N . LEU A 1 320 ? 115.921 150.890 119.655 1.00 50.26 320 LEU A N 1
ATOM 2221 C CA . LEU A 1 320 ? 115.267 150.820 118.359 1.00 50.26 320 LEU A CA 1
ATOM 2222 C C . LEU A 1 320 ? 115.065 152.189 117.734 1.00 50.26 320 LEU A C 1
ATOM 2223 O O . LEU A 1 320 ? 115.209 152.322 116.515 1.00 50.26 320 LEU A O 1
ATOM 2228 N N . TYR A 1 321 ? 114.776 153.213 118.545 1.00 52.47 321 TYR A N 1
ATOM 2229 C CA . TYR A 1 321 ? 114.664 154.578 118.037 1.00 52.47 321 TYR A CA 1
ATOM 2230 C C . TYR A 1 321 ? 115.972 155.066 117.448 1.00 52.47 321 TYR A C 1
ATOM 2231 O O . TYR A 1 321 ? 115.991 155.664 116.366 1.00 52.47 321 TYR A O 1
ATOM 2240 N N . ILE A 1 322 ? 117.079 154.817 118.138 1.00 54.88 322 ILE A N 1
ATOM 2241 C CA . ILE A 1 322 ? 118.341 155.369 117.673 1.00 54.88 322 ILE A CA 1
ATOM 2242 C C . ILE A 1 322 ? 118.900 154.584 116.490 1.00 54.88 322 ILE A C 1
ATOM 2243 O O . ILE A 1 322 ? 119.754 155.097 115.765 1.00 54.88 322 ILE A O 1
ATOM 2248 N N . ALA A 1 323 ? 118.420 153.367 116.248 1.00 53.75 323 ALA A N 1
ATOM 2249 C CA . ALA A 1 323 ? 118.752 152.644 115.031 1.00 53.75 323 ALA A CA 1
ATOM 2250 C C . ALA A 1 323 ? 117.850 153.013 113.877 1.00 53.75 323 ALA A C 1
ATOM 2251 O O . ALA A 1 323 ? 118.291 152.983 112.729 1.00 53.75 323 ALA A O 1
ATOM 2253 N N . ASN A 1 324 ? 116.602 153.355 114.155 1.00 57.30 324 ASN A N 1
ATOM 2254 C CA . ASN A 1 324 ? 115.647 153.684 113.119 1.00 57.30 324 ASN A CA 1
ATOM 2255 C C . ASN A 1 324 ? 115.833 155.096 112.584 1.00 57.30 324 ASN A C 1
ATOM 2256 O O . ASN A 1 324 ? 115.647 155.327 111.388 1.00 57.30 324 ASN A O 1
ATOM 2261 N N . VAL A 1 325 ? 116.217 156.052 113.430 1.00 58.56 325 VAL A N 1
ATOM 2262 C CA . VAL A 1 325 ? 116.342 157.426 112.956 1.00 58.56 325 VAL A CA 1
ATOM 2263 C C . VAL A 1 325 ? 117.714 157.679 112.357 1.00 58.56 325 VAL A C 1
ATOM 2264 O O . VAL A 1 325 ? 117.831 158.148 111.221 1.00 58.56 325 VAL A O 1
ATOM 2268 N N . ALA A 1 326 ? 118.775 157.372 113.092 1.00 62.41 326 ALA A N 1
ATOM 2269 C CA . ALA A 1 326 ? 120.113 157.660 112.594 1.00 62.41 326 ALA A CA 1
ATOM 2270 C C . ALA A 1 326 ? 120.601 156.665 111.551 1.00 62.41 326 ALA A C 1
ATOM 2271 O O . ALA A 1 326 ? 121.648 156.914 110.946 1.00 62.41 326 ALA A O 1
ATOM 2273 N N . HIS A 1 327 ? 119.874 155.558 111.352 1.00 64.44 327 HIS A N 1
ATOM 2274 C CA . HIS A 1 327 ? 120.194 154.495 110.389 1.00 64.44 327 HIS A CA 1
ATOM 2275 C C . HIS A 1 327 ? 121.571 153.883 110.652 1.00 64.44 327 HIS A C 1
ATOM 2276 O O . HIS A 1 327 ? 122.449 153.873 109.789 1.00 64.44 327 HIS A O 1
ATOM 2283 N N . PHE A 1 328 ? 121.754 153.371 111.865 1.00 64.78 328 PHE A N 1
ATOM 2284 C CA . PHE A 1 328 ? 122.979 152.681 112.236 1.00 64.78 328 PHE A CA 1
ATOM 2285 C C . PHE A 1 328 ? 122.758 151.176 112.136 1.00 64.78 328 PHE A C 1
ATOM 2286 O O . PHE A 1 328 ? 121.739 150.706 111.626 1.00 64.78 328 PHE A O 1
ATOM 2294 N N . SER A 1 329 ? 123.714 150.403 112.636 1.00 62.80 329 SER A N 1
ATOM 2295 C CA . SER A 1 329 ? 123.552 148.968 112.804 1.00 62.80 329 SER A CA 1
ATOM 2296 C C . SER A 1 329 ? 122.972 148.705 114.187 1.00 62.80 329 SER A C 1
ATOM 2297 O O . SER A 1 329 ? 122.430 149.602 114.832 1.00 62.80 329 SER A O 1
ATOM 2300 N N . ALA A 1 330 ? 123.065 147.471 114.662 1.00 61.96 330 ALA A N 1
ATOM 2301 C CA . ALA A 1 330 ? 122.604 147.141 116.001 1.00 61.96 330 ALA A CA 1
ATOM 2302 C C . ALA A 1 330 ? 123.730 147.033 117.019 1.00 61.96 330 ALA A C 1
ATOM 2303 O O . ALA A 1 330 ? 123.475 146.632 118.154 1.00 61.96 330 ALA A O 1
ATOM 2305 N N . LYS A 1 331 ? 124.968 147.334 116.636 1.00 64.53 331 LYS A N 1
ATOM 2306 C CA . LYS A 1 331 ? 126.014 147.580 117.619 1.00 64.53 331 LYS A CA 1
ATOM 2307 C C . LYS A 1 331 ? 126.187 149.058 117.897 1.00 64.53 331 LYS A C 1
ATOM 2308 O O . LYS A 1 331 ? 126.579 149.434 119.003 1.00 64.53 331 LYS A O 1
ATOM 2314 N N . GLU A 1 332 ? 125.938 149.899 116.900 1.00 68.70 332 GLU A N 1
ATOM 2315 C CA . GLU A 1 332 ? 126.061 151.334 117.096 1.00 68.70 332 GLU A CA 1
ATOM 2316 C C . GLU A 1 332 ? 124.805 151.896 117.737 1.00 68.70 332 GLU A C 1
ATOM 2317 O O . GLU A 1 332 ? 124.797 153.026 118.227 1.00 68.70 332 GLU A O 1
ATOM 2323 N N . ALA A 1 333 ? 123.717 151.133 117.704 1.00 61.17 333 ALA A N 1
ATOM 2324 C CA . ALA A 1 333 ? 122.505 151.542 118.394 1.00 61.17 333 ALA A CA 1
ATOM 2325 C C . ALA A 1 333 ? 122.572 151.194 119.863 1.00 61.17 333 ALA A C 1
ATOM 2326 O O . ALA A 1 333 ? 122.046 151.913 120.712 1.00 61.17 333 ALA A O 1
ATOM 2328 N N . GLY A 1 334 ? 123.186 150.072 120.178 1.00 62.20 334 GLY A N 1
ATOM 2329 C CA . GLY A 1 334 ? 123.280 149.676 121.558 1.00 62.20 334 GLY A CA 1
ATOM 2330 C C . GLY A 1 334 ? 124.318 150.464 122.314 1.00 62.20 334 GLY A C 1
ATOM 2331 O O . GLY A 1 334 ? 124.082 150.862 123.453 1.00 62.20 334 GLY A O 1
ATOM 2332 N N . ASP A 1 335 ? 125.463 150.721 121.691 1.00 63.87 335 ASP A N 1
ATOM 2333 C CA . ASP A 1 335 ? 126.549 151.368 122.410 1.00 63.87 335 ASP A CA 1
ATOM 2334 C C . ASP A 1 335 ? 126.297 152.862 122.562 1.00 63.87 335 ASP A C 1
ATOM 2335 O O . ASP A 1 335 ? 126.829 153.496 123.475 1.00 63.87 335 ASP A O 1
ATOM 2340 N N . LEU A 1 336 ? 125.499 153.446 121.667 1.00 62.55 336 LEU A N 1
ATOM 2341 C CA . LEU A 1 336 ? 125.149 154.859 121.790 1.00 62.55 336 LEU A CA 1
ATOM 2342 C C . LEU A 1 336 ? 124.146 155.070 122.903 1.00 62.55 336 LEU A C 1
ATOM 2343 O O . LEU A 1 336 ? 124.207 156.101 123.574 1.00 62.55 336 LEU A O 1
ATOM 2348 N N . SER A 1 337 ? 123.212 154.156 123.099 1.00 60.57 337 SER A N 1
ATOM 2349 C CA . SER A 1 337 ? 122.291 154.288 124.210 1.00 60.57 337 SER A CA 1
ATOM 2350 C C . SER A 1 337 ? 122.913 154.463 125.581 1.00 60.57 337 SER A C 1
ATOM 2351 O O . SER A 1 337 ? 122.449 155.312 126.341 1.00 60.57 337 SER A O 1
ATOM 2354 N N . THR A 1 338 ? 123.917 153.662 125.938 1.00 55.82 338 THR A N 1
ATOM 2355 C CA . THR A 1 338 ? 124.612 153.872 127.199 1.00 55.82 338 THR A CA 1
ATOM 2356 C C . THR A 1 338 ? 124.943 155.267 127.686 1.00 55.82 338 THR A C 1
ATOM 2357 O O . THR A 1 338 ? 125.075 155.479 128.896 1.00 55.82 338 THR A O 1
ATOM 2361 N N . LEU A 1 339 ? 125.055 156.228 126.776 1.00 59.47 339 LEU A N 1
ATOM 2362 C CA . LEU A 1 339 ? 125.213 157.616 127.175 1.00 59.47 339 LEU A CA 1
ATOM 2363 C C . LEU A 1 339 ? 123.963 158.190 127.816 1.00 59.47 339 LEU A C 1
ATOM 2364 O O . LEU A 1 339 ? 124.027 159.281 128.381 1.00 59.47 339 LEU A O 1
ATOM 2369 N N . PHE A 1 340 ? 122.831 157.511 127.717 1.00 56.39 340 PHE A N 1
ATOM 2370 C CA . PHE A 1 340 ? 121.704 157.847 128.566 1.00 56.39 340 PHE A CA 1
ATOM 2371 C C . PHE A 1 340 ? 121.982 157.453 130.010 1.00 56.39 340 PHE A C 1
ATOM 2372 O O . PHE A 1 340 ? 121.715 158.220 130.942 1.00 56.39 340 PHE A O 1
ATOM 2380 N N . ASP A 1 341 ? 122.550 156.269 130.220 1.00 57.63 341 ASP A N 1
ATOM 2381 C CA . ASP A 1 341 ? 122.762 155.789 131.577 1.00 57.63 341 ASP A CA 1
ATOM 2382 C C . ASP A 1 341 ? 123.934 156.472 132.257 1.00 57.63 341 ASP A C 1
ATOM 2383 O O . ASP A 1 341 ? 123.920 156.630 133.484 1.00 57.63 341 ASP A O 1
ATOM 2388 N N . VAL A 1 342 ? 124.937 156.912 131.492 1.00 56.06 342 VAL A N 1
ATOM 2389 C CA . VAL A 1 342 ? 126.038 157.649 132.110 1.00 56.06 342 VAL A CA 1
ATOM 2390 C C . VAL A 1 342 ? 125.608 159.052 132.507 1.00 56.06 342 VAL A C 1
ATOM 2391 O O . VAL A 1 342 ? 126.327 159.729 133.247 1.00 56.06 342 VAL A O 1
ATOM 2395 N N . GLY A 1 343 ? 124.448 159.515 132.037 1.00 55.65 343 GLY A N 1
ATOM 2396 C CA . GLY A 1 343 ? 123.797 160.656 132.650 1.00 55.65 343 GLY A CA 1
ATOM 2397 C C . GLY A 1 343 ? 122.857 160.283 133.770 1.00 55.65 343 GLY A C 1
ATOM 2398 O O . GLY A 1 343 ? 122.648 161.083 134.689 1.00 55.65 343 GLY A O 1
ATOM 2399 N N . GLY A 1 344 ? 122.295 159.075 133.714 1.00 55.36 344 GLY A N 1
ATOM 2400 C CA . GLY A 1 344 ? 121.484 158.588 134.818 1.00 55.36 344 GLY A CA 1
ATOM 2401 C C . GLY A 1 344 ? 122.255 158.381 136.109 1.00 55.36 344 GLY A C 1
ATOM 2402 O O . GLY A 1 344 ? 121.670 158.408 137.193 1.00 55.36 344 GLY A O 1
ATOM 2403 N N . ILE A 1 345 ? 123.560 158.146 136.017 1.00 53.75 345 ILE A N 1
ATOM 2404 C CA . ILE A 1 345 ? 124.383 158.086 137.225 1.00 53.75 345 ILE A CA 1
ATOM 2405 C C . ILE A 1 345 ? 124.517 159.469 137.859 1.00 53.75 345 ILE A C 1
ATOM 2406 O O . ILE A 1 345 ? 124.291 159.648 139.067 1.00 53.75 345 ILE A O 1
ATOM 2411 N N . ILE A 1 346 ? 124.892 160.464 137.051 1.00 55.22 346 ILE A N 1
ATOM 2412 C CA . ILE A 1 346 ? 125.181 161.805 137.551 1.00 55.22 346 ILE A CA 1
ATOM 2413 C C . ILE A 1 346 ? 123.921 162.477 138.068 1.00 55.22 346 ILE A C 1
ATOM 2414 O O . ILE A 1 346 ? 123.956 163.206 139.071 1.00 55.22 346 ILE A O 1
ATOM 2419 N N . GLY A 1 347 ? 122.783 162.211 137.434 1.00 57.81 347 GLY A N 1
ATOM 2420 C CA . GLY A 1 347 ? 121.532 162.726 137.952 1.00 57.81 347 GLY A CA 1
ATOM 2421 C C . GLY A 1 347 ? 121.100 162.125 139.270 1.00 57.81 347 GLY A C 1
ATOM 2422 O O . GLY A 1 347 ? 120.235 162.700 139.933 1.00 57.81 347 GLY A O 1
ATOM 2423 N N . GLY A 1 348 ? 121.666 160.991 139.660 1.00 59.93 348 GLY A N 1
ATOM 2424 C CA . GLY A 1 348 ? 121.357 160.400 140.943 1.00 59.93 348 GLY A CA 1
ATOM 2425 C C . GLY A 1 348 ? 122.322 160.849 142.014 1.00 59.93 348 GLY A C 1
ATOM 2426 O O . GLY A 1 348 ? 121.967 160.896 143.193 1.00 59.93 348 GLY A O 1
ATOM 2427 N N . ILE A 1 349 ? 123.554 161.166 141.615 1.00 61.00 349 ILE A N 1
ATOM 2428 C CA . ILE A 1 349 ? 124.516 161.698 142.583 1.00 61.00 349 ILE A CA 1
ATOM 2429 C C . ILE A 1 349 ? 124.183 163.140 142.956 1.00 61.00 349 ILE A C 1
ATOM 2430 O O . ILE A 1 349 ? 124.139 163.491 144.145 1.00 61.00 349 ILE A O 1
ATOM 2435 N N . VAL A 1 350 ? 123.937 163.991 141.956 1.00 63.09 350 VAL A N 1
ATOM 2436 C CA . VAL A 1 350 ? 123.805 165.424 142.207 1.00 63.09 350 VAL A CA 1
ATOM 2437 C C . VAL A 1 350 ? 122.513 165.733 142.951 1.00 63.09 350 VAL A C 1
ATOM 2438 O O . VAL A 1 350 ? 122.506 166.513 143.913 1.00 63.09 350 VAL A O 1
ATOM 2442 N N . ALA A 1 351 ? 121.411 165.109 142.548 1.00 68.02 351 ALA A N 1
ATOM 2443 C CA . ALA A 1 351 ? 120.148 165.338 143.234 1.00 68.02 351 ALA A CA 1
ATOM 2444 C C . ALA A 1 351 ? 120.112 164.697 144.609 1.00 68.02 351 ALA A C 1
ATOM 2445 O O . ALA A 1 351 ? 119.244 165.042 145.413 1.00 68.02 351 ALA A O 1
ATOM 2447 N N . GLY A 1 352 ? 121.020 163.763 144.894 1.00 68.43 352 GLY A N 1
ATOM 2448 C CA . GLY A 1 352 ? 121.132 163.239 146.241 1.00 68.43 352 GLY A CA 1
ATOM 2449 C C . GLY A 1 352 ? 121.941 164.134 147.144 1.00 68.43 352 GLY A C 1
ATOM 2450 O O . GLY A 1 352 ? 121.641 164.249 148.334 1.00 68.43 352 GLY A O 1
ATOM 2451 N N . LEU A 1 353 ? 122.968 164.781 146.605 1.00 71.58 353 LEU A N 1
ATOM 2452 C CA . LEU A 1 353 ? 123.713 165.719 147.435 1.00 71.58 353 LEU A CA 1
ATOM 2453 C C . LEU A 1 353 ? 122.931 167.001 147.705 1.00 71.58 353 LEU A C 1
ATOM 2454 O O . LEU A 1 353 ? 122.906 167.482 148.844 1.00 71.58 353 LEU A O 1
ATOM 2459 N N . VAL A 1 354 ? 122.293 167.566 146.677 1.00 72.54 354 VAL A N 1
ATOM 2460 C CA . VAL A 1 354 ? 121.629 168.856 146.835 1.00 72.54 354 VAL A CA 1
ATOM 2461 C C . VAL A 1 354 ? 120.400 168.766 147.726 1.00 72.54 354 VAL A C 1
ATOM 2462 O O . VAL A 1 354 ? 120.127 169.694 148.498 1.00 72.54 354 VAL A O 1
ATOM 2466 N N . SER A 1 355 ? 119.708 167.634 147.728 1.00 80.20 355 SER A N 1
ATOM 2467 C CA . SER A 1 355 ? 118.605 167.423 148.652 1.00 80.20 355 SER A CA 1
ATOM 2468 C C . SER A 1 355 ? 119.073 167.060 150.056 1.00 80.20 355 SER A C 1
ATOM 2469 O O . SER A 1 355 ? 118.238 166.846 150.937 1.00 80.20 355 SER A O 1
ATOM 2472 N N . ASP A 1 356 ? 120.383 166.949 150.279 1.00 82.52 356 ASP A N 1
ATOM 2473 C CA . ASP A 1 356 ? 120.939 166.908 151.622 1.00 82.52 356 ASP A CA 1
ATOM 2474 C C . ASP A 1 356 ? 121.482 168.251 152.076 1.00 82.52 356 ASP A C 1
ATOM 2475 O O . ASP A 1 356 ? 121.485 168.524 153.279 1.00 82.52 356 ASP A O 1
ATOM 2480 N N . TYR A 1 357 ? 121.950 169.085 151.155 1.00 85.95 357 TYR A N 1
ATOM 2481 C CA . TYR A 1 357 ? 122.298 170.446 151.536 1.00 85.95 357 TYR A CA 1
ATOM 2482 C C . TYR A 1 357 ? 121.059 171.275 151.837 1.00 85.95 357 TYR A C 1
ATOM 2483 O O . TYR A 1 357 ? 121.099 172.145 152.711 1.00 85.95 357 TYR A O 1
ATOM 2492 N N . THR A 1 358 ? 119.963 171.023 151.135 1.00 88.10 358 THR A N 1
ATOM 2493 C CA . THR A 1 358 ? 118.691 171.676 151.396 1.00 88.10 358 THR A CA 1
ATOM 2494 C C . THR A 1 358 ? 117.715 170.648 151.935 1.00 88.10 358 THR A C 1
ATOM 2495 O O . THR A 1 358 ? 117.490 169.614 151.302 1.00 88.10 358 THR A O 1
ATOM 2499 N N . ASN A 1 359 ? 117.137 170.934 153.099 1.00 94.36 359 ASN A N 1
ATOM 2500 C CA . ASN A 1 359 ? 116.253 169.996 153.781 1.00 94.36 359 ASN A CA 1
ATOM 2501 C C . ASN A 1 359 ? 114.944 169.885 153.013 1.00 94.36 359 ASN A C 1
ATOM 2502 O O . ASN A 1 359 ? 114.349 170.899 152.635 1.00 94.36 359 ASN A O 1
ATOM 2507 N N . GLY A 1 360 ? 114.499 168.652 152.792 1.00 93.49 360 GLY A N 1
ATOM 2508 C CA . GLY A 1 360 ? 113.290 168.401 152.039 1.00 93.49 360 GLY A CA 1
ATOM 2509 C C . GLY A 1 360 ? 113.579 167.933 150.630 1.00 93.49 360 GLY A C 1
ATOM 2510 O O . GLY A 1 360 ? 114.043 168.702 149.785 1.00 93.49 360 GLY A O 1
ATOM 2511 N N . ARG A 1 361 ? 113.298 166.665 150.367 1.00 89.60 361 ARG A N 1
ATOM 2512 C CA . ARG A 1 361 ? 113.686 166.020 149.125 1.00 89.60 361 ARG A CA 1
ATOM 2513 C C . ARG A 1 361 ? 112.567 166.003 148.098 1.00 89.60 361 ARG A C 1
ATOM 2514 O O . ARG A 1 361 ? 112.464 165.045 147.329 1.00 89.60 361 ARG A O 1
ATOM 2522 N N . ALA A 1 362 ? 111.717 167.023 148.077 1.00 90.59 362 ALA A N 1
ATOM 2523 C CA . ALA A 1 362 ? 110.640 167.039 147.098 1.00 90.59 362 ALA A CA 1
ATOM 2524 C C . ALA A 1 362 ? 110.757 168.224 146.152 1.00 90.59 362 ALA A C 1
ATOM 2525 O O . ALA A 1 362 ? 110.408 168.116 144.974 1.00 90.59 362 ALA A O 1
ATOM 2527 N N . THR A 1 363 ? 111.252 169.359 146.638 1.00 91.77 363 THR A N 1
ATOM 2528 C CA . THR A 1 363 ? 111.366 170.522 145.773 1.00 91.77 363 THR A CA 1
ATOM 2529 C C . THR A 1 363 ? 112.543 170.437 144.818 1.00 91.77 363 THR A C 1
ATOM 2530 O O . THR A 1 363 ? 112.673 171.306 143.952 1.00 91.77 363 THR A O 1
ATOM 2534 N N . THR A 1 364 ? 113.414 169.446 144.968 1.00 83.39 364 THR A N 1
ATOM 2535 C CA . THR A 1 364 ? 114.448 169.200 143.982 1.00 83.39 364 THR A CA 1
ATOM 2536 C C . THR A 1 364 ? 114.060 168.116 142.998 1.00 83.39 364 THR A C 1
ATOM 2537 O O . THR A 1 364 ? 114.836 167.815 142.090 1.00 83.39 364 THR A O 1
ATOM 2541 N N . CYS A 1 365 ? 112.896 167.506 143.166 1.00 81.59 365 CYS A N 1
ATOM 2542 C CA . CYS A 1 365 ? 112.373 166.623 142.142 1.00 81.59 365 CYS A CA 1
ATOM 2543 C C . CYS A 1 365 ? 111.486 167.346 141.152 1.00 81.59 365 CYS A C 1
ATOM 2544 O O . CYS A 1 365 ? 111.512 167.014 139.962 1.00 81.59 365 CYS A O 1
ATOM 2547 N N . CYS A 1 366 ? 110.696 168.315 141.617 1.00 80.50 366 CYS A N 1
ATOM 2548 C CA . CYS A 1 366 ? 109.838 169.077 140.724 1.00 80.50 366 CYS A CA 1
ATOM 2549 C C . CYS A 1 366 ? 110.624 169.911 139.734 1.00 80.50 366 CYS A C 1
ATOM 2550 O O . CYS A 1 366 ? 110.173 170.063 138.598 1.00 80.50 366 CYS A O 1
ATOM 2553 N N . VAL A 1 367 ? 111.801 170.398 140.123 1.00 75.34 367 VAL A N 1
ATOM 2554 C CA . VAL A 1 367 ? 112.634 171.169 139.209 1.00 75.34 367 VAL A CA 1
ATOM 2555 C C . VAL A 1 367 ? 113.100 170.300 138.049 1.00 75.34 367 VAL A C 1
ATOM 2556 O O . VAL A 1 367 ? 112.944 170.668 136.880 1.00 75.34 367 VAL A O 1
ATOM 2560 N N . MET A 1 368 ? 113.620 169.113 138.349 1.00 71.61 368 MET A N 1
ATOM 2561 C CA . MET A 1 368 ? 114.090 168.224 137.296 1.00 71.61 368 MET A CA 1
ATOM 2562 C C . MET A 1 368 ? 112.965 167.633 136.455 1.00 71.61 368 MET A C 1
ATOM 2563 O O . MET A 1 368 ? 113.141 167.493 135.242 1.00 71.61 368 MET A O 1
ATOM 2568 N N . LEU A 1 369 ? 111.806 167.326 137.041 1.00 72.13 369 LEU A N 1
ATOM 2569 C CA . LEU A 1 369 ? 110.702 166.842 136.218 1.00 72.13 369 LEU A CA 1
ATOM 2570 C C . LEU A 1 369 ? 110.150 167.944 135.322 1.00 72.13 369 LEU A C 1
ATOM 2571 O O . LEU A 1 369 ? 109.797 167.688 134.168 1.00 72.13 369 LEU A O 1
ATOM 2576 N N . ILE A 1 370 ? 110.087 169.183 135.813 1.00 70.30 370 ILE A N 1
ATOM 2577 C CA . ILE A 1 370 ? 109.506 170.231 134.991 1.00 70.30 370 ILE A CA 1
ATOM 2578 C C . ILE A 1 370 ? 110.531 170.756 133.998 1.00 70.30 370 ILE A C 1
ATOM 2579 O O . ILE A 1 370 ? 110.174 171.447 133.042 1.00 70.30 370 ILE A O 1
ATOM 2584 N N . LEU A 1 371 ? 111.805 170.427 134.189 1.00 70.57 371 LEU A N 1
ATOM 2585 C CA . LEU A 1 371 ? 112.839 170.851 133.262 1.00 70.57 371 LEU A CA 1
ATOM 2586 C C . LEU A 1 371 ? 113.211 169.764 132.264 1.00 70.57 371 LEU A C 1
ATOM 2587 O O . LEU A 1 371 ? 113.878 170.060 131.269 1.00 70.57 371 LEU A O 1
ATOM 2592 N N . ALA A 1 372 ? 112.801 168.516 132.500 1.00 69.85 372 ALA A N 1
ATOM 2593 C CA . ALA A 1 372 ? 113.152 167.441 131.576 1.00 69.85 372 ALA A CA 1
ATOM 2594 C C . ALA A 1 372 ? 112.440 167.585 130.241 1.00 69.85 372 ALA A C 1
ATOM 2595 O O . ALA A 1 372 ? 112.992 167.220 129.199 1.00 69.85 372 ALA A O 1
ATOM 2597 N N . ALA A 1 373 ? 111.225 168.120 130.249 1.00 70.83 373 ALA A N 1
ATOM 2598 C CA . ALA A 1 373 ? 110.405 168.179 129.041 1.00 70.83 373 ALA A CA 1
ATOM 2599 C C . ALA A 1 373 ? 110.966 169.055 127.909 1.00 70.83 373 ALA A C 1
ATOM 2600 O O . ALA A 1 373 ? 110.954 168.587 126.757 1.00 70.83 373 ALA A O 1
ATOM 2602 N N . PRO A 1 374 ? 111.484 170.278 128.137 1.00 72.16 374 PRO A N 1
ATOM 2603 C CA . PRO A 1 374 ? 112.073 170.995 126.997 1.00 72.16 374 PRO A CA 1
ATOM 2604 C C . PRO A 1 374 ? 113.333 170.355 126.463 1.00 72.16 374 PRO A C 1
ATOM 2605 O O . PRO A 1 374 ? 113.603 170.472 125.262 1.00 72.16 374 PRO A O 1
ATOM 2609 N N . MET A 1 375 ? 114.081 169.630 127.291 1.00 76.10 375 MET A N 1
ATOM 2610 C CA . MET A 1 375 ? 115.315 169.037 126.795 1.00 76.10 375 MET A CA 1
ATOM 2611 C C . MET A 1 375 ? 115.039 167.828 125.912 1.00 76.10 375 MET A C 1
ATOM 2612 O O . MET A 1 375 ? 115.705 167.641 124.889 1.00 76.10 375 MET A O 1
ATOM 2617 N N . MET A 1 376 ? 114.041 167.018 126.253 1.00 72.31 376 MET A N 1
ATOM 2618 C CA . MET A 1 376 ? 113.707 165.919 125.358 1.00 72.31 376 MET A CA 1
ATOM 2619 C C . MET A 1 376 ? 112.929 166.392 124.136 1.00 72.31 376 MET A C 1
ATOM 2620 O O . MET A 1 376 ? 113.033 165.760 123.077 1.00 72.31 376 MET A O 1
ATOM 2625 N N . PHE A 1 377 ? 112.240 167.537 124.213 1.00 76.07 377 PHE A N 1
ATOM 2626 C CA . PHE A 1 377 ? 111.691 168.106 122.983 1.00 76.07 377 PHE A CA 1
ATOM 2627 C C . PHE A 1 377 ? 112.792 168.596 122.048 1.00 76.07 377 PHE A C 1
ATOM 2628 O O . PHE A 1 377 ? 112.728 168.365 120.836 1.00 76.07 377 PHE A O 1
ATOM 2636 N N . LEU A 1 378 ? 113.817 169.263 122.585 1.00 76.10 378 LEU A N 1
ATOM 2637 C CA . LEU A 1 378 ? 114.928 169.677 121.730 1.00 76.10 378 LEU A CA 1
ATOM 2638 C C . LEU A 1 378 ? 115.728 168.491 121.216 1.00 76.10 378 LEU A C 1
ATOM 2639 O O . LEU A 1 378 ? 116.288 168.556 120.114 1.00 76.10 378 LEU A O 1
ATOM 2644 N N . TYR A 1 379 ? 115.793 167.407 121.985 1.00 72.62 379 TYR A N 1
ATOM 2645 C CA . TYR A 1 379 ? 116.487 166.219 121.507 1.00 72.62 379 TYR A CA 1
ATOM 2646 C C . TYR A 1 379 ? 115.738 165.549 120.367 1.00 72.62 379 TYR A C 1
ATOM 2647 O O . TYR A 1 379 ? 116.361 165.016 119.445 1.00 72.62 379 TYR A O 1
ATOM 2656 N N . ASN A 1 380 ? 114.411 165.566 120.395 1.00 71.86 380 ASN A N 1
ATOM 2657 C CA . ASN A 1 380 ? 113.722 165.109 119.195 1.00 71.86 380 ASN A CA 1
ATOM 2658 C C . ASN A 1 380 ? 113.800 166.121 118.057 1.00 71.86 380 ASN A C 1
ATOM 2659 O O . ASN A 1 380 ? 113.699 165.733 116.891 1.00 71.86 380 ASN A O 1
ATOM 2664 N N . TYR A 1 381 ? 113.988 167.404 118.360 1.00 81.04 381 TYR A N 1
ATOM 2665 C CA . TYR A 1 381 ? 113.969 168.422 117.310 1.00 81.04 381 TYR A CA 1
ATOM 2666 C C . TYR A 1 381 ? 115.265 168.442 116.501 1.00 81.04 381 TYR A C 1
ATOM 2667 O O . TYR A 1 381 ? 115.245 168.243 115.284 1.00 81.04 381 TYR A O 1
ATOM 2676 N N . ILE A 1 382 ? 116.405 168.685 117.150 1.00 82.78 382 ILE A N 1
ATOM 2677 C CA . ILE A 1 382 ? 117.662 168.799 116.407 1.00 82.78 382 ILE A CA 1
ATOM 2678 C C . ILE A 1 382 ? 118.747 167.881 116.945 1.00 82.78 382 ILE A C 1
ATOM 2679 O O . ILE A 1 382 ? 119.936 168.203 116.866 1.00 82.78 382 ILE A O 1
ATOM 2684 N N . GLY A 1 383 ? 118.369 166.733 117.475 1.00 83.96 383 GLY A N 1
ATOM 2685 C CA . GLY A 1 383 ? 119.374 165.909 118.112 1.00 83.96 383 GLY A CA 1
ATOM 2686 C C . GLY A 1 383 ? 119.831 164.679 117.354 1.00 83.96 383 GLY A C 1
ATOM 2687 O O . GLY A 1 383 ? 120.395 163.767 117.962 1.00 83.96 383 GLY A O 1
ATOM 2688 N N . GLN A 1 384 ? 119.596 164.617 116.037 1.00 83.03 384 GLN A N 1
ATOM 2689 C CA . GLN A 1 384 ? 119.994 163.430 115.287 1.00 83.03 384 GLN A CA 1
ATOM 2690 C C . GLN A 1 384 ? 120.687 163.748 113.968 1.00 83.03 384 GLN A C 1
ATOM 2691 O O . GLN A 1 384 ? 120.494 163.019 112.991 1.00 83.03 384 GLN A O 1
ATOM 2697 N N . ASP A 1 385 ? 121.483 164.810 113.902 1.00 87.67 385 ASP A N 1
ATOM 2698 C CA . ASP A 1 385 ? 122.288 165.075 112.719 1.00 87.67 385 ASP A CA 1
ATOM 2699 C C . ASP A 1 385 ? 123.781 165.142 113.011 1.00 87.67 385 ASP A C 1
ATOM 2700 O O . ASP A 1 385 ? 124.572 164.509 112.306 1.00 87.67 385 ASP A O 1
ATOM 2705 N N . GLY A 1 386 ? 124.194 165.880 114.039 1.00 81.32 386 GLY A N 1
ATOM 2706 C CA . GLY A 1 386 ? 125.599 165.993 114.394 1.00 81.32 386 GLY A CA 1
ATOM 2707 C C . GLY A 1 386 ? 125.846 165.379 115.757 1.00 81.32 386 GLY A C 1
ATOM 2708 O O . GLY A 1 386 ? 125.174 165.718 116.733 1.00 81.32 386 GLY A O 1
ATOM 2709 N N . ILE A 1 387 ? 126.843 164.492 115.819 1.00 76.17 387 ILE A N 1
ATOM 2710 C CA . ILE A 1 387 ? 127.036 163.634 116.985 1.00 76.17 387 ILE A CA 1
ATOM 2711 C C . ILE A 1 387 ? 127.500 164.419 118.207 1.00 76.17 387 ILE A C 1
ATOM 2712 O O . ILE A 1 387 ? 127.235 164.010 119.350 1.00 76.17 387 ILE A O 1
ATOM 2717 N N . ALA A 1 388 ? 128.106 165.586 118.000 1.00 76.78 388 ALA A N 1
ATOM 2718 C CA . ALA A 1 388 ? 128.400 166.479 119.110 1.00 76.78 388 ALA A CA 1
ATOM 2719 C C . ALA A 1 388 ? 127.144 167.030 119.773 1.00 76.78 388 ALA A C 1
ATOM 2720 O O . ALA A 1 388 ? 127.218 167.481 120.918 1.00 76.78 388 ALA A O 1
ATOM 2722 N N . SER A 1 389 ? 125.997 167.014 119.093 1.00 75.60 389 SER A N 1
ATOM 2723 C CA . SER A 1 389 ? 124.765 167.410 119.763 1.00 75.60 389 SER A CA 1
ATOM 2724 C C . SER A 1 389 ? 124.177 166.265 120.568 1.00 75.60 389 SER A C 1
ATOM 2725 O O . SER A 1 389 ? 123.717 166.474 121.695 1.00 75.60 389 SER A O 1
ATOM 2728 N N . SER A 1 390 ? 124.185 165.055 120.009 1.00 73.34 390 SER A N 1
ATOM 2729 C CA . SER A 1 390 ? 123.547 163.929 120.682 1.00 73.34 390 SER A CA 1
ATOM 2730 C C . SER A 1 390 ? 124.347 163.464 121.888 1.00 73.34 390 SER A C 1
ATOM 2731 O O . SER A 1 390 ? 123.764 163.017 122.876 1.00 73.34 390 SER A O 1
ATOM 2734 N N . ILE A 1 391 ? 125.672 163.581 121.847 1.00 69.75 391 ILE A N 1
ATOM 2735 C CA . ILE A 1 391 ? 126.465 163.182 123.005 1.00 69.75 391 ILE A CA 1
ATOM 2736 C C . ILE A 1 391 ? 126.255 164.151 124.173 1.00 69.75 391 ILE A C 1
ATOM 2737 O O . ILE A 1 391 ? 126.363 163.760 125.341 1.00 69.75 391 ILE A O 1
ATOM 2742 N N . VAL A 1 392 ? 125.849 165.390 123.901 1.00 69.72 392 VAL A N 1
ATOM 2743 C CA . VAL A 1 392 ? 125.430 166.270 124.989 1.00 69.72 392 VAL A CA 1
ATOM 2744 C C . VAL A 1 392 ? 123.995 165.971 125.422 1.00 69.72 392 VAL A C 1
ATOM 2745 O O . VAL A 1 392 ? 123.701 165.855 126.625 1.00 69.72 392 VAL A O 1
ATOM 2749 N N . MET A 1 393 ? 123.082 165.832 124.462 1.00 65.10 393 MET A N 1
ATOM 2750 C CA . MET A 1 393 ? 121.669 165.722 124.783 1.00 65.10 393 MET A CA 1
ATOM 2751 C C . MET A 1 393 ? 121.275 164.414 125.434 1.00 65.10 393 MET A C 1
ATOM 2752 O O . MET A 1 393 ? 120.364 164.425 126.266 1.00 65.10 393 MET A O 1
ATOM 2757 N N . LEU A 1 394 ? 121.914 163.297 125.083 1.00 61.33 394 LEU A N 1
ATOM 2758 C CA . LEU A 1 394 ? 121.644 162.052 125.792 1.00 61.33 394 LEU A CA 1
ATOM 2759 C C . LEU A 1 394 ? 122.027 162.143 127.255 1.00 61.33 394 LEU A C 1
ATOM 2760 O O . LEU A 1 394 ? 121.264 161.697 128.112 1.00 61.33 394 LEU A O 1
ATOM 2765 N N . ILE A 1 395 ? 123.167 162.750 127.564 1.00 59.66 395 ILE A N 1
ATOM 2766 C CA . ILE A 1 395 ? 123.576 162.873 128.955 1.00 59.66 395 ILE A CA 1
ATOM 2767 C C . ILE A 1 395 ? 122.659 163.826 129.717 1.00 59.66 395 ILE A C 1
ATOM 2768 O O . ILE A 1 395 ? 122.307 163.561 130.872 1.00 59.66 395 ILE A O 1
ATOM 2773 N N . ILE A 1 396 ? 122.186 164.900 129.078 1.00 62.17 396 ILE A N 1
ATOM 2774 C CA . ILE A 1 396 ? 121.315 165.827 129.808 1.00 62.17 396 ILE A CA 1
ATOM 2775 C C . ILE A 1 396 ? 119.926 165.226 130.035 1.00 62.17 396 ILE A C 1
ATOM 2776 O O . ILE A 1 396 ? 119.408 165.248 131.159 1.00 62.17 396 ILE A O 1
ATOM 2781 N N . CYS A 1 397 ? 119.314 164.632 129.007 1.00 60.48 397 CYS A N 1
ATOM 2782 C CA . CYS A 1 397 ? 118.019 164.001 129.242 1.00 60.48 397 CYS A CA 1
ATOM 2783 C C . CYS A 1 397 ? 118.140 162.647 129.930 1.00 60.48 397 CYS A C 1
ATOM 2784 O O . CYS A 1 397 ? 117.117 162.003 130.162 1.00 60.48 397 CYS A O 1
ATOM 2787 N N . GLY A 1 398 ? 119.356 162.181 130.220 1.00 58.93 398 GLY A N 1
ATOM 2788 C CA . GLY A 1 398 ? 119.519 161.074 131.141 1.00 58.93 398 GLY A CA 1
ATOM 2789 C C . GLY A 1 398 ? 119.707 161.513 132.570 1.00 58.93 398 GLY A C 1
ATOM 2790 O O . GLY A 1 398 ? 119.379 160.771 133.497 1.00 58.93 398 GLY A O 1
ATOM 2791 N N . GLY A 1 399 ? 120.262 162.700 132.777 1.00 58.59 399 GLY A N 1
ATOM 2792 C CA . GLY A 1 399 ? 120.298 163.239 134.121 1.00 58.59 399 GLY A CA 1
ATOM 2793 C C . GLY A 1 399 ? 118.934 163.703 134.587 1.00 58.59 399 GLY A C 1
ATOM 2794 O O . GLY A 1 399 ? 118.578 163.548 135.754 1.00 58.59 399 GLY A O 1
ATOM 2795 N N . LEU A 1 400 ? 118.144 164.258 133.678 1.00 61.84 400 LEU A N 1
ATOM 2796 C CA . LEU A 1 400 ? 116.913 164.896 134.125 1.00 61.84 400 LEU A CA 1
ATOM 2797 C C . LEU A 1 400 ? 115.736 163.935 134.212 1.00 61.84 400 LEU A C 1
ATOM 2798 O O . LEU A 1 400 ? 114.694 164.301 134.758 1.00 61.84 400 LEU A O 1
ATOM 2803 N N . VAL A 1 401 ? 115.857 162.724 133.677 1.00 58.31 401 VAL A N 1
ATOM 2804 C CA . VAL A 1 401 ? 114.729 161.797 133.673 1.00 58.31 401 VAL A CA 1
ATOM 2805 C C . VAL A 1 401 ? 114.931 160.688 134.693 1.00 58.31 401 VAL A C 1
ATOM 2806 O O . VAL A 1 401 ? 114.034 160.382 135.485 1.00 58.31 401 VAL A O 1
ATOM 2810 N N . ASN A 1 402 ? 116.107 160.069 134.689 1.00 62.23 402 ASN A N 1
ATOM 2811 C CA . ASN A 1 402 ? 116.433 158.967 135.583 1.00 62.23 402 ASN A CA 1
ATOM 2812 C C . ASN A 1 402 ? 116.993 159.451 136.919 1.00 62.23 402 ASN A C 1
ATOM 2813 O O . ASN A 1 402 ? 117.398 158.640 137.752 1.00 62.23 402 ASN A O 1
ATOM 2818 N N . GLY A 1 403 ? 117.023 160.752 137.144 1.00 63.17 403 GLY A N 1
ATOM 2819 C CA . GLY A 1 403 ? 117.475 161.295 138.399 1.00 63.17 403 GLY A CA 1
ATOM 2820 C C . GLY A 1 403 ? 116.475 161.140 139.523 1.00 63.17 403 GLY A C 1
ATOM 2821 O O . GLY A 1 403 ? 116.703 160.381 140.463 1.00 63.17 403 GLY A O 1
ATOM 2822 N N . PRO A 1 404 ? 115.333 161.836 139.446 1.00 66.29 404 PRO A N 1
ATOM 2823 C CA . PRO A 1 404 ? 114.334 161.760 140.525 1.00 66.29 404 PRO A CA 1
ATOM 2824 C C . PRO A 1 404 ? 113.651 160.414 140.692 1.00 66.29 404 PRO A C 1
ATOM 2825 O O . PRO A 1 404 ? 112.898 160.243 141.663 1.00 66.29 404 PRO A O 1
ATOM 2829 N N . TYR A 1 405 ? 113.895 159.477 139.776 1.00 64.18 405 TYR A N 1
ATOM 2830 C CA . TYR A 1 405 ? 113.359 158.122 139.854 1.00 64.18 405 TYR A CA 1
ATOM 2831 C C . TYR A 1 405 ? 113.780 157.415 141.132 1.00 64.18 405 TYR A C 1
ATOM 2832 O O . TYR A 1 405 ? 113.017 156.617 141.687 1.00 64.18 405 TYR A O 1
ATOM 2841 N N . ALA A 1 406 ? 114.989 157.693 141.613 1.00 65.67 406 ALA A N 1
ATOM 2842 C CA . ALA A 1 406 ? 115.474 157.057 142.828 1.00 65.67 406 ALA A CA 1
ATOM 2843 C C . ALA A 1 406 ? 115.228 157.924 144.050 1.00 65.67 406 ALA A C 1
ATOM 2844 O O . ALA A 1 406 ? 115.717 157.613 145.139 1.00 65.67 406 ALA A O 1
ATOM 2846 N N . LEU A 1 407 ? 114.503 159.028 143.892 1.00 73.09 407 LEU A N 1
ATOM 2847 C CA . LEU A 1 407 ? 114.429 159.997 144.975 1.00 73.09 407 LEU A CA 1
ATOM 2848 C C . LEU A 1 407 ? 112.994 160.212 145.441 1.00 73.09 407 LEU A C 1
ATOM 2849 O O . LEU A 1 407 ? 112.748 160.494 146.623 1.00 73.09 407 LEU A O 1
ATOM 2854 N N . ILE A 1 408 ? 112.026 160.075 144.531 1.00 74.77 408 ILE A N 1
ATOM 2855 C CA . ILE A 1 408 ? 110.640 160.383 144.887 1.00 74.77 408 ILE A CA 1
ATOM 2856 C C . ILE A 1 408 ? 110.057 159.353 145.848 1.00 74.77 408 ILE A C 1
ATOM 2857 O O . ILE A 1 408 ? 109.147 159.671 146.619 1.00 74.77 408 ILE A O 1
ATOM 2862 N N . THR A 1 409 ? 110.594 158.132 145.850 1.00 77.99 409 THR A N 1
ATOM 2863 C CA . THR A 1 409 ? 110.100 157.122 146.780 1.00 77.99 409 THR A CA 1
ATOM 2864 C C . THR A 1 409 ? 110.461 157.440 148.224 1.00 77.99 409 THR A C 1
ATOM 2865 O O . THR A 1 409 ? 109.598 157.355 149.107 1.00 77.99 409 THR A O 1
ATOM 2869 N N . THR A 1 410 ? 111.712 157.825 148.486 1.00 81.85 410 THR A N 1
ATOM 2870 C CA . THR A 1 410 ? 112.062 158.266 149.829 1.00 81.85 410 THR A CA 1
ATOM 2871 C C . THR A 1 410 ? 111.381 159.577 150.169 1.00 81.85 410 THR A C 1
ATOM 2872 O O . THR A 1 410 ? 111.044 159.807 151.336 1.00 81.85 410 THR A O 1
ATOM 2876 N N . ALA A 1 411 ? 111.129 160.417 149.160 1.00 85.67 411 ALA A N 1
ATOM 2877 C CA . ALA A 1 411 ? 110.414 161.668 149.386 1.00 85.67 411 ALA A CA 1
ATOM 2878 C C . ALA A 1 411 ? 108.993 161.424 149.879 1.00 85.67 411 ALA A C 1
ATOM 2879 O O . ALA A 1 411 ? 108.514 162.107 150.788 1.00 85.67 411 ALA A O 1
ATOM 2881 N N . VAL A 1 412 ? 108.302 160.439 149.307 1.00 87.96 412 VAL A N 1
ATOM 2882 C CA . VAL A 1 412 ? 106.925 160.223 149.736 1.00 87.96 412 VAL A CA 1
ATOM 2883 C C . VAL A 1 412 ? 106.873 159.389 151.016 1.00 87.96 412 VAL A C 1
ATOM 2884 O O . VAL A 1 412 ? 105.996 159.598 151.872 1.00 87.96 412 VAL A O 1
ATOM 2888 N N . SER A 1 413 ? 107.838 158.480 151.209 1.00 92.56 413 SER A N 1
ATOM 2889 C CA . SER A 1 413 ? 107.840 157.693 152.433 1.00 92.56 413 SER A CA 1
ATOM 2890 C C . SER A 1 413 ? 108.263 158.513 153.639 1.00 92.56 413 SER A C 1
ATOM 2891 O O . SER A 1 413 ? 107.953 158.125 154.767 1.00 92.56 413 SER A O 1
ATOM 2894 N N . ALA A 1 414 ? 108.963 159.633 153.431 1.00 95.99 414 ALA A N 1
ATOM 2895 C CA . ALA A 1 414 ? 109.214 160.546 154.538 1.00 95.99 414 ALA A CA 1
ATOM 2896 C C . ALA A 1 414 ? 107.942 161.251 154.984 1.00 95.99 414 ALA A C 1
ATOM 2897 O O . ALA A 1 414 ? 107.749 161.470 156.183 1.00 95.99 414 ALA A O 1
ATOM 2899 N N . ASP A 1 415 ? 107.063 161.606 154.049 1.00 105.67 415 ASP A N 1
ATOM 2900 C CA . ASP A 1 415 ? 105.831 162.290 154.425 1.00 105.67 415 ASP A CA 1
ATOM 2901 C C . ASP A 1 415 ? 104.833 161.333 155.061 1.00 105.67 415 ASP A C 1
ATOM 2902 O O . ASP A 1 415 ? 104.159 161.696 156.030 1.00 105.67 415 ASP A O 1
ATOM 2907 N N . LEU A 1 416 ? 104.732 160.103 154.552 1.00 107.89 416 LEU A N 1
ATOM 2908 C CA . LEU A 1 416 ? 103.762 159.166 155.116 1.00 107.89 416 LEU A CA 1
ATOM 2909 C C . LEU A 1 416 ? 104.173 158.594 156.467 1.00 107.89 416 LEU A C 1
ATOM 2910 O O . LEU A 1 416 ? 103.422 157.789 157.028 1.00 107.89 416 LEU A O 1
ATOM 2915 N N . GLY A 1 417 ? 105.333 158.976 157.000 1.00 115.39 417 GLY A N 1
ATOM 2916 C CA . GLY A 1 417 ? 105.687 158.581 158.349 1.00 115.39 417 GLY A CA 1
ATOM 2917 C C . GLY A 1 417 ? 105.035 159.436 159.416 1.00 115.39 417 GLY A C 1
ATOM 2918 O O . GLY A 1 417 ? 104.930 159.016 160.571 1.00 115.39 417 GLY A O 1
ATOM 2919 N N . THR A 1 418 ? 104.600 160.641 159.061 1.00 120.22 418 THR A N 1
ATOM 2920 C CA . THR A 1 418 ? 104.010 161.569 160.023 1.00 120.22 418 THR A CA 1
ATOM 2921 C C . THR A 1 418 ? 102.531 161.717 159.693 1.00 120.22 418 THR A C 1
ATOM 2922 O O . THR A 1 418 ? 102.147 162.474 158.803 1.00 120.22 418 THR A O 1
ATOM 2926 N N . HIS A 1 419 ? 101.694 161.000 160.435 1.00 130.57 419 HIS A N 1
ATOM 2927 C CA . HIS A 1 419 ? 100.259 161.053 160.217 1.00 130.57 419 HIS A CA 1
ATOM 2928 C C . HIS A 1 419 ? 99.563 160.726 161.534 1.00 130.57 419 HIS A C 1
ATOM 2929 O O . HIS A 1 419 ? 100.200 160.326 162.512 1.00 130.57 419 HIS A O 1
ATOM 2936 N N . LYS A 1 420 ? 98.246 160.964 161.555 1.00 133.63 420 LYS A N 1
ATOM 2937 C CA . LYS A 1 420 ? 97.376 160.490 162.627 1.00 133.63 420 LYS A CA 1
ATOM 2938 C C . LYS A 1 420 ? 97.516 158.986 162.830 1.00 133.63 420 LYS A C 1
ATOM 2939 O O . LYS A 1 420 ? 97.613 158.507 163.965 1.00 133.63 420 LYS A O 1
ATOM 2945 N N . SER A 1 421 ? 97.539 158.227 161.741 1.00 133.61 421 SER A N 1
ATOM 2946 C CA . SER A 1 421 ? 97.994 156.842 161.800 1.00 133.61 421 SER A CA 1
ATOM 2947 C C . SER A 1 421 ? 99.510 156.870 161.933 1.00 133.61 421 SER A C 1
ATOM 2948 O O . SER A 1 421 ? 100.235 156.944 160.939 1.00 133.61 421 SER A O 1
ATOM 2951 N N . LEU A 1 422 ? 99.989 156.809 163.172 1.00 135.14 422 LEU A N 1
ATOM 2952 C CA . LEU A 1 422 ? 101.353 157.198 163.506 1.00 135.14 422 LEU A CA 1
ATOM 2953 C C . LEU A 1 422 ? 102.350 156.112 163.109 1.00 135.14 422 LEU A C 1
ATOM 2954 O O . LEU A 1 422 ? 102.012 155.103 162.486 1.00 135.14 422 LEU A O 1
ATOM 2959 N N . LYS A 1 423 ? 103.611 156.329 163.482 1.00 136.90 423 LYS A N 1
ATOM 2960 C CA . LYS A 1 423 ? 104.693 155.414 163.158 1.00 136.90 423 LYS A CA 1
ATOM 2961 C C . LYS A 1 423 ? 104.618 154.101 163.925 1.00 136.90 423 LYS A C 1
ATOM 2962 O O . LYS A 1 423 ? 105.279 153.135 163.529 1.00 136.90 423 LYS A O 1
ATOM 2968 N N . GLY A 1 424 ? 103.846 154.042 165.011 1.00 136.95 424 GLY A N 1
ATOM 2969 C CA . GLY A 1 424 ? 103.722 152.798 165.749 1.00 136.95 424 GLY A CA 1
ATOM 2970 C C . GLY A 1 424 ? 102.955 151.733 164.993 1.00 136.95 424 GLY A C 1
ATOM 2971 O O . GLY A 1 424 ? 103.257 150.542 165.118 1.00 136.95 424 GLY A O 1
ATOM 2972 N N . ASN A 1 425 ? 101.971 152.138 164.196 1.00 130.66 425 ASN A N 1
ATOM 2973 C CA . ASN A 1 425 ? 101.159 151.204 163.419 1.00 130.66 425 ASN A CA 1
ATOM 2974 C C . ASN A 1 425 ? 101.981 150.748 162.227 1.00 130.66 425 ASN A C 1
ATOM 2975 O O . ASN A 1 425 ? 101.873 151.289 161.128 1.00 130.66 425 ASN A O 1
ATOM 2980 N N . ALA A 1 426 ? 102.811 149.729 162.452 1.00 120.23 426 ALA A N 1
ATOM 2981 C CA . ALA A 1 426 ? 103.711 149.257 161.406 1.00 120.23 426 ALA A CA 1
ATOM 2982 C C . ALA A 1 426 ? 102.950 148.546 160.296 1.00 120.23 426 ALA A C 1
ATOM 2983 O O . ALA A 1 426 ? 103.329 148.631 159.123 1.00 120.23 426 ALA A O 1
ATOM 2985 N N . LYS A 1 427 ? 101.870 147.855 160.645 1.00 115.22 427 LYS A N 1
ATOM 2986 C CA . LYS A 1 427 ? 101.035 147.211 159.643 1.00 115.22 427 LYS A CA 1
ATOM 2987 C C . LYS A 1 427 ? 100.298 148.223 158.778 1.00 115.22 427 LYS A C 1
ATOM 2988 O O . LYS A 1 427 ? 100.106 147.973 157.583 1.00 115.22 427 LYS A O 1
ATOM 2994 N N . ALA A 1 428 ? 99.917 149.369 159.346 1.00 112.67 428 ALA A N 1
ATOM 2995 C CA . ALA A 1 428 ? 99.242 150.399 158.566 1.00 112.67 428 ALA A CA 1
ATOM 2996 C C . ALA A 1 428 ? 100.179 151.039 157.551 1.00 112.67 428 ALA A C 1
ATOM 2997 O O . ALA A 1 428 ? 99.796 151.228 156.391 1.00 112.67 428 ALA A O 1
ATOM 2999 N N . LEU A 1 429 ? 101.409 151.366 157.957 1.00 109.55 429 LEU A N 1
ATOM 3000 C CA . LEU A 1 429 ? 102.394 151.840 156.993 1.00 109.55 429 LEU A CA 1
ATOM 3001 C C . LEU A 1 429 ? 102.799 150.768 155.999 1.00 109.55 429 LEU A C 1
ATOM 3002 O O . LEU A 1 429 ? 103.072 151.100 154.844 1.00 109.55 429 LEU A O 1
ATOM 3007 N N . SER A 1 430 ? 102.807 149.498 156.406 1.00 105.06 430 SER A N 1
ATOM 3008 C CA . SER A 1 430 ? 103.115 148.429 155.464 1.00 105.06 430 SER A CA 1
ATOM 3009 C C . SER A 1 430 ? 102.028 148.290 154.407 1.00 105.06 430 SER A C 1
ATOM 3010 O O . SER A 1 430 ? 102.326 148.071 153.228 1.00 105.06 430 SER A O 1
ATOM 3013 N N . THR A 1 431 ? 100.768 148.453 154.796 1.00 102.64 431 THR A N 1
ATOM 3014 C CA . THR A 1 431 ? 99.697 148.383 153.812 1.00 102.64 431 THR A CA 1
ATOM 3015 C C . THR A 1 431 ? 99.664 149.623 152.919 1.00 102.64 431 THR A C 1
ATOM 3016 O O . THR A 1 431 ? 99.510 149.501 151.700 1.00 102.64 431 THR A O 1
ATOM 3020 N N . VAL A 1 432 ? 99.845 150.824 153.482 1.00 101.92 432 VAL A N 1
ATOM 3021 C CA . VAL A 1 432 ? 99.807 152.018 152.637 1.00 101.92 432 VAL A CA 1
ATOM 3022 C C . VAL A 1 432 ? 101.109 152.266 151.896 1.00 101.92 432 VAL A C 1
ATOM 3023 O O . VAL A 1 432 ? 101.177 153.208 151.099 1.00 101.92 432 VAL A O 1
ATOM 3027 N N . THR A 1 433 ? 102.154 151.480 152.144 1.00 99.31 433 THR A N 1
ATOM 3028 C CA . THR A 1 433 ? 103.268 151.447 151.207 1.00 99.31 433 THR A CA 1
ATOM 3029 C C . THR A 1 433 ? 103.248 150.208 150.337 1.00 99.31 433 THR A C 1
ATOM 3030 O O . THR A 1 433 ? 104.103 150.063 149.460 1.00 99.31 433 THR A O 1
ATOM 3034 N N . ALA A 1 434 ? 102.313 149.293 150.574 1.00 91.89 434 ALA A N 1
ATOM 3035 C CA . ALA A 1 434 ? 102.086 148.242 149.597 1.00 91.89 434 ALA A CA 1
ATOM 3036 C C . ALA A 1 434 ? 101.291 148.747 148.408 1.00 91.89 434 ALA A C 1
ATOM 3037 O O . ALA A 1 434 ? 101.337 148.131 147.340 1.00 91.89 434 ALA A O 1
ATOM 3039 N N . ILE A 1 435 ? 100.572 149.853 148.564 1.00 89.38 435 ILE A N 1
ATOM 3040 C CA . ILE A 1 435 ? 99.734 150.374 147.491 1.00 89.38 435 ILE A CA 1
ATOM 3041 C C . ILE A 1 435 ? 100.543 151.209 146.513 1.00 89.38 435 ILE A C 1
ATOM 3042 O O . ILE A 1 435 ? 100.370 151.081 145.300 1.00 89.38 435 ILE A O 1
ATOM 3047 N N . ILE A 1 436 ? 101.439 152.053 147.030 1.00 84.59 436 ILE A N 1
ATOM 3048 C CA . ILE A 1 436 ? 102.217 152.955 146.184 1.00 84.59 436 ILE A CA 1
ATOM 3049 C C . ILE A 1 436 ? 103.168 152.174 145.289 1.00 84.59 436 ILE A C 1
ATOM 3050 O O . ILE A 1 436 ? 103.167 152.335 144.060 1.00 84.59 436 ILE A O 1
ATOM 3055 N N . ASP A 1 437 ? 103.944 151.269 145.874 1.00 77.59 437 ASP A N 1
ATOM 3056 C CA . ASP A 1 437 ? 104.816 150.416 145.084 1.00 77.59 437 ASP A CA 1
ATOM 3057 C C . ASP A 1 437 ? 104.034 149.361 144.310 1.00 77.59 437 ASP A C 1
ATOM 3058 O O . ASP A 1 437 ? 104.600 148.696 143.438 1.00 77.59 437 ASP A O 1
ATOM 3063 N N . GLY A 1 438 ? 102.746 149.196 144.603 1.00 71.45 438 GLY A N 1
ATOM 3064 C CA . GLY A 1 438 ? 101.913 148.366 143.754 1.00 71.45 438 GLY A CA 1
ATOM 3065 C C . GLY A 1 438 ? 101.659 149.000 142.401 1.00 71.45 438 GLY A C 1
ATOM 3066 O O . GLY A 1 438 ? 101.974 148.415 141.363 1.00 71.45 438 GLY A O 1
ATOM 3067 N N . THR A 1 439 ? 101.108 150.215 142.390 1.00 68.34 439 THR A N 1
ATOM 3068 C CA . THR A 1 439 ? 100.812 150.858 141.118 1.00 68.34 439 THR A CA 1
ATOM 3069 C C . THR A 1 439 ? 102.059 151.392 140.440 1.00 68.34 439 THR A C 1
ATOM 3070 O O . THR A 1 439 ? 102.020 151.669 139.230 1.00 68.34 439 THR A O 1
ATOM 3074 N N . GLY A 1 440 ? 103.160 151.519 141.180 1.00 62.41 440 GLY A N 1
ATOM 3075 C CA . GLY A 1 440 ? 104.449 151.780 140.573 1.00 62.41 440 GLY A CA 1
ATOM 3076 C C . GLY A 1 440 ? 104.840 150.742 139.543 1.00 62.41 440 GLY A C 1
ATOM 3077 O O . GLY A 1 440 ? 105.447 151.075 138.529 1.00 62.41 440 GLY A O 1
ATOM 3078 N N . SER A 1 441 ? 104.463 149.491 139.755 1.00 58.65 441 SER A N 1
ATOM 3079 C CA . SER A 1 441 ? 104.767 148.478 138.760 1.00 58.65 441 SER A CA 1
ATOM 3080 C C . SER A 1 441 ? 103.658 148.268 137.739 1.00 58.65 441 SER A C 1
ATOM 3081 O O . SER A 1 441 ? 103.850 147.472 136.819 1.00 58.65 441 SER A O 1
ATOM 3084 N N . ILE A 1 442 ? 102.503 148.922 137.881 1.00 55.36 442 ILE A N 1
ATOM 3085 C CA . ILE A 1 442 ? 101.557 148.989 136.770 1.00 55.36 442 ILE A CA 1
ATOM 3086 C C . ILE A 1 442 ? 101.985 150.072 135.794 1.00 55.36 442 ILE A C 1
ATOM 3087 O O . ILE A 1 442 ? 101.781 149.943 134.574 1.00 55.36 442 ILE A O 1
ATOM 3092 N N . GLY A 1 443 ? 102.634 151.114 136.301 1.00 56.11 443 GLY A N 1
ATOM 3093 C CA . GLY A 1 443 ? 103.297 152.067 135.426 1.00 56.11 443 GLY A CA 1
ATOM 3094 C C . GLY A 1 443 ? 104.433 151.485 134.611 1.00 56.11 443 GLY A C 1
ATOM 3095 O O . GLY A 1 443 ? 104.815 152.080 133.601 1.00 56.11 443 GLY A O 1
ATOM 3096 N N . ALA A 1 444 ? 104.984 150.351 135.035 1.00 52.90 444 ALA A N 1
ATOM 3097 C CA . ALA A 1 444 ? 105.956 149.626 134.230 1.00 52.90 444 ALA A CA 1
ATOM 3098 C C . ALA A 1 444 ? 105.306 149.013 133.004 1.00 52.90 444 ALA A C 1
ATOM 3099 O O . ALA A 1 444 ? 105.773 149.199 131.879 1.00 52.90 444 ALA A O 1
ATOM 3101 N N . ALA A 1 445 ? 104.230 148.264 133.212 1.00 55.03 445 ALA A N 1
ATOM 3102 C CA . ALA A 1 445 ? 103.614 147.520 132.127 1.00 55.03 445 ALA A CA 1
ATOM 3103 C C . ALA A 1 445 ? 102.864 148.436 131.182 1.00 55.03 445 ALA A C 1
ATOM 3104 O O . ALA A 1 445 ? 102.613 148.069 130.031 1.00 55.03 445 ALA A O 1
ATOM 3106 N N . LEU A 1 446 ? 102.469 149.622 131.645 1.00 57.20 446 LEU A N 1
ATOM 3107 C CA . LEU A 1 446 ? 101.777 150.516 130.726 1.00 57.20 446 LEU A CA 1
ATOM 3108 C C . LEU A 1 446 ? 102.741 151.306 129.862 1.00 57.20 446 LEU A C 1
ATOM 3109 O O . LEU A 1 446 ? 102.302 152.056 128.992 1.00 57.20 446 LEU A O 1
ATOM 3114 N N . GLY A 1 447 ? 104.039 151.183 130.091 1.00 53.72 447 GLY A N 1
ATOM 3115 C CA . GLY A 1 447 ? 104.992 151.933 129.312 1.00 53.72 447 GLY A CA 1
ATOM 3116 C C . GLY A 1 447 ? 105.190 151.424 127.903 1.00 53.72 447 GLY A C 1
ATOM 3117 O O . GLY A 1 447 ? 104.728 152.025 126.931 1.00 53.72 447 GLY A O 1
ATOM 3118 N N . PRO A 1 448 ? 105.875 150.286 127.766 1.00 52.67 448 PRO A N 1
ATOM 3119 C CA . PRO A 1 448 ? 106.155 149.751 126.432 1.00 52.67 448 PRO A CA 1
ATOM 3120 C C . PRO A 1 448 ? 104.945 149.213 125.695 1.00 52.67 448 PRO A C 1
ATOM 3121 O O . PRO A 1 448 ? 104.980 149.195 124.462 1.00 52.67 448 PRO A O 1
ATOM 3125 N N . LEU A 1 449 ? 103.874 148.813 126.383 1.00 54.49 449 LEU A N 1
ATOM 3126 C CA . LEU A 1 449 ? 102.645 148.447 125.683 1.00 54.49 449 LEU A CA 1
ATOM 3127 C C . LEU A 1 449 ? 102.056 149.643 124.957 1.00 54.49 449 LEU A C 1
ATOM 3128 O O . LEU A 1 449 ? 101.665 149.546 123.790 1.00 54.49 449 LEU A O 1
ATOM 3133 N N . LEU A 1 450 ? 102.007 150.786 125.628 1.00 56.45 450 LEU A N 1
ATOM 3134 C CA . LEU A 1 450 ? 101.510 151.990 124.986 1.00 56.45 450 LEU A CA 1
ATOM 3135 C C . LEU A 1 450 ? 102.502 152.524 123.966 1.00 56.45 450 LEU A C 1
ATOM 3136 O O . LEU A 1 450 ? 102.092 153.151 122.988 1.00 56.45 450 LEU A O 1
ATOM 3141 N N . ALA A 1 451 ? 103.798 152.282 124.157 1.00 56.50 451 ALA A N 1
ATOM 3142 C CA . ALA A 1 451 ? 104.773 152.738 123.173 1.00 56.50 451 ALA A CA 1
ATOM 3143 C C . ALA A 1 451 ? 104.805 151.877 121.920 1.00 56.50 451 ALA A C 1
ATOM 3144 O O . ALA A 1 451 ? 105.232 152.360 120.869 1.00 56.50 451 ALA A O 1
ATOM 3146 N N . GLY A 1 452 ? 104.380 150.622 121.999 1.00 58.32 452 GLY A N 1
ATOM 3147 C CA . GLY A 1 452 ? 104.351 149.742 120.853 1.00 58.32 452 GLY A CA 1
ATOM 3148 C C . GLY A 1 452 ? 103.066 149.757 120.064 1.00 58.32 452 GLY A C 1
ATOM 3149 O O . GLY A 1 452 ? 102.877 148.890 119.206 1.00 58.32 452 GLY A O 1
ATOM 3150 N N . LEU A 1 453 ? 102.161 150.686 120.341 1.00 58.38 453 LEU A N 1
ATOM 3151 C CA . LEU A 1 453 ? 100.989 150.888 119.511 1.00 58.38 453 LEU A CA 1
ATOM 3152 C C . LEU A 1 453 ? 100.944 152.262 118.875 1.00 58.38 453 LEU A C 1
ATOM 3153 O O . LEU A 1 453 ? 100.219 152.448 117.895 1.00 58.38 453 LEU A O 1
ATOM 3158 N N . ILE A 1 454 ? 101.688 153.224 119.408 1.00 59.70 454 ILE A N 1
ATOM 3159 C CA . ILE A 1 454 ? 101.795 154.542 118.805 1.00 59.70 454 ILE A CA 1
ATOM 3160 C C . ILE A 1 454 ? 102.905 154.579 117.762 1.00 59.70 454 ILE A C 1
ATOM 3161 O O . ILE A 1 454 ? 102.778 155.290 116.755 1.00 59.70 454 ILE A O 1
ATOM 3166 N N . SER A 1 455 ? 103.964 153.799 117.952 1.00 60.54 455 SER A N 1
ATOM 3167 C CA . SER A 1 455 ? 105.169 153.798 117.128 1.00 60.54 455 SER A CA 1
ATOM 3168 C C . SER A 1 455 ? 104.991 153.487 115.637 1.00 60.54 455 SER A C 1
ATOM 3169 O O . SER A 1 455 ? 105.772 154.013 114.840 1.00 60.54 455 SER A O 1
ATOM 3172 N N . PRO A 1 456 ? 104.028 152.670 115.184 1.00 58.88 456 PRO A N 1
ATOM 3173 C CA . PRO A 1 456 ? 103.768 152.627 113.735 1.00 58.88 456 PRO A CA 1
ATOM 3174 C C . PRO A 1 456 ? 103.074 153.857 113.169 1.00 58.88 456 PRO A C 1
ATOM 3175 O O . PRO A 1 456 ? 102.888 153.920 111.948 1.00 58.88 456 PRO A O 1
ATOM 3179 N N . THR A 1 457 ? 102.664 154.819 113.988 1.00 60.63 457 THR A N 1
ATOM 3180 C CA . THR A 1 457 ? 102.163 156.084 113.480 1.00 60.63 457 THR A CA 1
ATOM 3181 C C . THR A 1 457 ? 103.187 157.191 113.600 1.00 60.63 457 THR A C 1
ATOM 3182 O O . THR A 1 457 ? 102.809 158.356 113.720 1.00 60.63 457 THR A O 1
ATOM 3186 N N . GLY A 1 458 ? 104.468 156.856 113.601 1.00 60.04 458 GLY A N 1
ATOM 3187 C CA . GLY A 1 458 ? 105.495 157.869 113.689 1.00 60.04 458 GLY A CA 1
ATOM 3188 C C . GLY A 1 458 ? 106.131 157.886 115.058 1.00 60.04 458 GLY A C 1
ATOM 3189 O O . GLY A 1 458 ? 105.522 157.409 116.014 1.00 60.04 458 GLY A O 1
ATOM 3190 N N . TRP A 1 459 ? 107.354 158.403 115.171 1.00 57.48 459 TRP A N 1
ATOM 3191 C CA . TRP A 1 459 ? 108.003 158.477 116.470 1.00 57.48 459 TRP A CA 1
ATOM 3192 C C . TRP A 1 459 ? 107.691 159.752 117.216 1.00 57.48 459 TRP A C 1
ATOM 3193 O O . TRP A 1 459 ? 107.889 159.794 118.431 1.00 57.48 459 TRP A O 1
ATOM 3204 N N . ASN A 1 460 ? 107.229 160.787 116.519 1.00 61.96 460 ASN A N 1
ATOM 3205 C CA . ASN A 1 460 ? 107.018 162.073 117.165 1.00 61.96 460 ASN A CA 1
ATOM 3206 C C . ASN A 1 460 ? 105.862 161.998 118.145 1.00 61.96 460 ASN A C 1
ATOM 3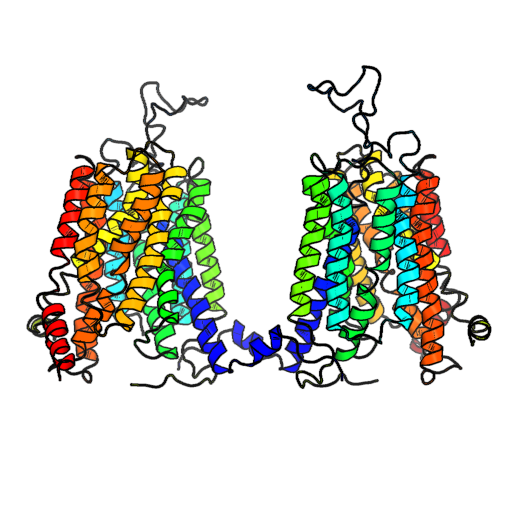207 O O . ASN A 1 460 ? 105.922 162.598 119.225 1.00 61.96 460 ASN A O 1
ATOM 3212 N N . ASN A 1 461 ? 104.849 161.200 117.822 1.00 61.84 461 ASN A N 1
ATOM 3213 C CA . ASN A 1 461 ? 103.725 161.016 118.720 1.00 61.84 461 ASN A CA 1
ATOM 3214 C C . ASN A 1 461 ? 104.103 160.263 119.987 1.00 61.84 461 ASN A C 1
ATOM 3215 O O . ASN A 1 461 ? 103.376 160.352 120.978 1.00 61.84 461 ASN A O 1
ATOM 3220 N N . VAL A 1 462 ? 105.215 159.529 119.988 1.00 56.77 462 VAL A N 1
ATOM 3221 C CA . VAL A 1 462 ? 105.693 158.935 121.230 1.00 56.77 462 VAL A CA 1
ATOM 3222 C C . VAL A 1 462 ? 106.261 160.006 122.143 1.00 56.77 462 VAL A C 1
ATOM 3223 O O . VAL A 1 462 ? 105.950 160.051 123.340 1.00 56.77 462 VAL A O 1
ATOM 3227 N N . PHE A 1 463 ? 107.073 160.902 121.596 1.00 57.90 463 PHE A N 1
ATOM 3228 C CA . PHE A 1 463 ? 107.622 161.957 122.428 1.00 57.90 463 PHE A CA 1
ATOM 3229 C C . PHE A 1 463 ? 106.593 162.983 122.866 1.00 57.90 463 PHE A C 1
ATOM 3230 O O . PHE A 1 463 ? 106.797 163.587 123.918 1.00 57.90 463 PHE A O 1
ATOM 3238 N N . TYR A 1 464 ? 105.486 163.170 122.143 1.00 61.96 464 TYR A N 1
ATOM 3239 C CA . TYR A 1 464 ? 104.427 163.982 122.739 1.00 61.96 464 TYR A CA 1
ATOM 3240 C C . TYR A 1 464 ? 103.829 163.339 123.984 1.00 61.96 464 TYR A C 1
ATOM 3241 O O . TYR A 1 464 ? 103.572 164.048 124.966 1.00 61.96 464 TYR A O 1
ATOM 3250 N N . MET A 1 465 ? 103.654 162.017 123.989 1.00 63.27 465 MET A N 1
ATOM 3251 C CA . MET A 1 465 ? 103.164 161.330 125.176 1.00 63.27 465 MET A CA 1
ATOM 3252 C C . MET A 1 465 ? 104.174 161.366 126.315 1.00 63.27 465 MET A C 1
ATOM 3253 O O . MET A 1 465 ? 103.794 161.591 127.468 1.00 63.27 465 MET A O 1
ATOM 3258 N N . LEU A 1 466 ? 105.464 161.193 126.015 1.00 55.61 466 LEU A N 1
ATOM 3259 C CA . LEU A 1 466 ? 106.459 161.215 127.083 1.00 55.61 466 LEU A CA 1
ATOM 3260 C C . LEU A 1 466 ? 106.730 162.616 127.603 1.00 55.61 466 LEU A C 1
ATOM 3261 O O . LEU A 1 466 ? 107.239 162.753 128.714 1.00 55.61 466 LEU A O 1
ATOM 3266 N N . ILE A 1 467 ? 106.430 163.656 126.829 1.00 61.75 467 ILE A N 1
ATOM 3267 C CA . ILE A 1 467 ? 106.525 165.008 127.364 1.00 61.75 467 ILE A CA 1
ATOM 3268 C C . ILE A 1 467 ? 105.289 165.343 128.185 1.00 61.75 467 ILE A C 1
ATOM 3269 O O . ILE A 1 467 ? 105.383 166.006 129.223 1.00 61.75 467 ILE A O 1
ATOM 3274 N N . SER A 1 468 ? 104.117 164.857 127.774 1.00 61.85 468 SER A N 1
ATOM 3275 C CA . SER A 1 468 ? 102.918 165.095 128.571 1.00 61.85 468 SER A CA 1
ATOM 3276 C C . SER A 1 468 ? 102.934 164.327 129.887 1.00 61.85 468 SER A C 1
ATOM 3277 O O . SER A 1 468 ? 102.365 164.790 130.884 1.00 61.85 468 SER A O 1
ATOM 3280 N N . ALA A 1 469 ? 103.600 163.177 129.928 1.00 63.00 469 ALA A N 1
ATOM 3281 C CA . ALA A 1 469 ? 103.631 162.409 131.165 1.00 63.00 469 ALA A CA 1
ATOM 3282 C C . ALA A 1 469 ? 104.497 163.043 132.249 1.00 63.00 469 ALA A C 1
ATOM 3283 O O . ALA A 1 469 ? 104.176 162.886 133.425 1.00 63.00 469 ALA A O 1
ATOM 3285 N N . ASP A 1 470 ? 105.567 163.766 131.908 1.00 64.21 470 ASP A N 1
ATOM 3286 C CA . ASP A 1 470 ? 106.347 164.421 132.957 1.00 64.21 470 ASP A CA 1
ATOM 3287 C C . ASP A 1 470 ? 105.592 165.577 133.587 1.00 64.21 470 ASP A C 1
ATOM 3288 O O . ASP A 1 470 ? 105.671 165.786 134.801 1.00 64.21 470 ASP A O 1
ATOM 3293 N N . VAL A 1 471 ? 104.858 166.342 132.786 1.00 65.68 471 VAL A N 1
ATOM 3294 C CA . VAL A 1 471 ? 104.102 167.439 133.363 1.00 65.68 471 VAL A CA 1
ATOM 3295 C C . VAL A 1 471 ? 102.907 166.903 134.146 1.00 65.68 471 VAL A C 1
ATOM 3296 O O . VAL A 1 471 ? 102.527 167.475 135.174 1.00 65.68 471 VAL A O 1
ATOM 3300 N N . LEU A 1 472 ? 102.334 165.768 133.724 1.00 67.46 472 LEU A N 1
ATOM 3301 C CA . LEU A 1 472 ? 101.316 165.115 134.548 1.00 67.46 472 LEU A CA 1
ATOM 3302 C C . LEU A 1 472 ? 101.882 164.440 135.786 1.00 67.46 472 LEU A C 1
ATOM 3303 O O . LEU A 1 472 ? 101.124 164.170 136.719 1.00 67.46 472 LEU A O 1
ATOM 3308 N N . ALA A 1 473 ? 103.170 164.129 135.810 1.00 70.65 473 ALA A N 1
ATOM 3309 C CA . ALA A 1 473 ? 103.776 163.556 136.999 1.00 70.65 473 ALA A CA 1
ATOM 3310 C C . ALA A 1 473 ? 104.305 164.605 137.954 1.00 70.65 473 ALA A C 1
ATOM 3311 O O . ALA A 1 473 ? 104.477 164.306 139.136 1.00 70.65 473 ALA A O 1
ATOM 3313 N N . CYS A 1 474 ? 104.559 165.820 137.478 1.00 77.99 474 CYS A N 1
ATOM 3314 C CA . CYS A 1 474 ? 105.023 166.910 138.322 1.00 77.99 474 CYS A CA 1
ATOM 3315 C C . CYS A 1 474 ? 103.867 167.644 138.994 1.00 77.99 474 CYS A C 1
ATOM 3316 O O . CYS A 1 474 ? 103.992 168.822 139.330 1.00 77.99 474 CYS A O 1
ATOM 3319 N N . LEU A 1 475 ? 102.725 166.986 139.160 1.00 84.20 475 LEU A N 1
ATOM 3320 C CA . LEU A 1 475 ? 101.674 167.519 140.007 1.00 84.20 475 LEU A CA 1
ATOM 3321 C C . LEU A 1 475 ? 101.663 166.885 141.387 1.00 84.20 475 LEU A C 1
ATOM 3322 O O . LEU A 1 475 ? 100.582 166.627 141.919 1.00 84.20 475 LEU A O 1
ATOM 3327 N N . LEU A 1 476 ? 102.830 166.582 141.954 1.00 90.86 476 LEU A N 1
ATOM 3328 C CA . LEU A 1 476 ? 102.915 166.216 143.360 1.00 90.86 476 LEU A CA 1
ATOM 3329 C C . LEU A 1 476 ? 102.979 167.475 144.207 1.00 90.86 476 LEU A C 1
ATOM 3330 O O . LEU A 1 476 ? 102.854 167.406 145.432 1.00 90.86 476 LEU A O 1
ATOM 3335 N N . LEU A 1 477 ? 103.167 168.632 143.562 1.00 98.14 477 LEU A N 1
ATOM 3336 C CA . LEU A 1 477 ? 103.445 169.874 144.278 1.00 98.14 477 LEU A CA 1
ATOM 3337 C C . LEU A 1 477 ? 102.238 170.414 145.024 1.00 98.14 477 LEU A C 1
ATOM 3338 O O . LEU A 1 477 ? 102.395 171.349 145.814 1.00 98.14 477 LEU A O 1
ATOM 3343 N N . CYS A 1 478 ? 101.050 169.848 144.804 1.00 102.86 478 CYS A N 1
ATOM 3344 C CA . CYS A 1 478 ? 99.884 170.240 145.578 1.00 102.86 478 CYS A CA 1
ATOM 3345 C C . CYS A 1 478 ? 100.004 169.820 147.039 1.00 102.86 478 CYS A C 1
ATOM 3346 O O . CYS A 1 478 ? 99.314 170.389 147.892 1.00 102.86 478 CYS A O 1
ATOM 3349 N N . ARG A 1 479 ? 100.871 168.858 147.358 1.00 104.63 479 ARG A N 1
ATOM 3350 C CA . ARG A 1 479 ? 101.062 168.459 148.746 1.00 104.63 479 ARG A CA 1
ATOM 3351 C C . ARG A 1 479 ? 102.472 168.693 149.260 1.00 104.63 479 ARG A C 1
ATOM 3352 O O . ARG A 1 479 ? 102.645 169.392 150.264 1.00 104.63 479 ARG A O 1
ATOM 3360 N N . LEU A 1 480 ? 103.489 168.140 148.606 1.00 100.26 480 LEU A N 1
ATOM 3361 C CA . LEU A 1 480 ? 104.820 168.145 149.199 1.00 100.26 480 LEU A CA 1
ATOM 3362 C C . LEU A 1 480 ? 105.497 169.502 149.095 1.00 100.26 480 LEU A C 1
ATOM 3363 O O . LEU A 1 480 ? 106.137 169.952 150.052 1.00 100.26 480 LEU A O 1
ATOM 3368 N N . VAL A 1 481 ? 105.378 170.160 147.947 1.00 101.59 481 VAL A N 1
ATOM 3369 C CA . VAL A 1 481 ? 105.987 171.473 147.798 1.00 101.59 481 VAL A CA 1
ATOM 3370 C C . VAL A 1 481 ? 105.242 172.506 148.632 1.00 101.59 481 VAL A C 1
ATOM 3371 O O . VAL A 1 481 ? 105.864 173.414 149.197 1.00 101.59 481 VAL A O 1
ATOM 3375 N N . TYR A 1 482 ? 103.926 172.348 148.790 1.00 105.42 482 TYR A N 1
ATOM 3376 C CA . TYR A 1 482 ? 103.168 173.275 149.623 1.00 105.42 482 TYR A CA 1
ATOM 3377 C C . TYR A 1 482 ? 103.521 173.127 151.095 1.00 105.42 482 TYR A C 1
ATOM 3378 O O . TYR A 1 482 ? 103.401 174.090 151.855 1.00 105.42 482 TYR A O 1
ATOM 3387 N N . LYS A 1 483 ? 103.971 171.946 151.511 1.00 104.42 483 LYS A N 1
ATOM 3388 C CA . LYS A 1 483 ? 104.450 171.787 152.877 1.00 104.42 483 LYS A CA 1
ATOM 3389 C C . LYS A 1 483 ? 105.890 172.240 153.037 1.00 104.42 483 LYS A C 1
ATOM 3390 O O . LYS A 1 483 ? 106.246 172.772 154.091 1.00 104.42 483 LYS A O 1
ATOM 3396 N N . GLU A 1 484 ? 106.727 172.042 152.021 1.00 104.15 484 GLU A N 1
ATOM 3397 C CA . GLU A 1 484 ? 108.145 172.323 152.201 1.00 104.15 484 GLU A CA 1
ATOM 3398 C C . GLU A 1 484 ? 108.445 173.816 152.151 1.00 104.15 484 GLU A C 1
ATOM 3399 O O . GLU A 1 484 ? 109.271 174.308 152.927 1.00 104.15 484 GLU A O 1
ATOM 3405 N N . ILE A 1 485 ? 107.774 174.563 151.271 1.00 108.24 485 ILE A N 1
ATOM 3406 C CA . ILE A 1 485 ? 107.948 176.011 151.276 1.00 108.24 485 ILE A CA 1
ATOM 3407 C C . ILE A 1 485 ? 107.257 176.626 152.488 1.00 108.24 485 ILE A C 1
ATOM 3408 O O . ILE A 1 485 ? 107.628 177.720 152.928 1.00 108.24 485 ILE A O 1
ATOM 3413 N N . LEU A 1 486 ? 106.288 175.916 153.071 1.00 112.56 486 LEU A N 1
ATOM 3414 C CA . LEU A 1 486 ? 105.654 176.375 154.297 1.00 112.56 486 LEU A CA 1
ATOM 3415 C C . LEU A 1 486 ? 106.626 176.338 155.464 1.00 112.56 486 LEU A C 1
ATOM 3416 O O . LEU A 1 486 ? 106.559 177.192 156.352 1.00 112.56 486 LEU A O 1
ATOM 3421 N N . ALA A 1 487 ? 107.545 175.379 155.465 1.00 112.51 487 ALA A N 1
ATOM 3422 C CA . ALA A 1 487 ? 108.501 175.234 156.548 1.00 112.51 487 ALA A CA 1
ATOM 3423 C C . ALA A 1 487 ? 109.803 175.979 156.301 1.00 112.51 487 ALA A C 1
ATOM 3424 O O . ALA A 1 487 ? 110.747 175.815 157.079 1.00 112.51 487 ALA A O 1
ATOM 3426 N N . TRP A 1 488 ? 109.891 176.783 155.246 1.00 113.71 488 TRP A N 1
ATOM 3427 C CA . TRP A 1 488 ? 111.082 177.592 155.039 1.00 113.71 488 TRP A CA 1
ATOM 3428 C C . TRP A 1 488 ? 110.965 178.993 155.621 1.00 113.71 488 TRP A C 1
ATOM 3429 O O . TRP A 1 488 ? 111.995 179.644 155.831 1.00 113.71 488 TRP A O 1
ATOM 3440 N N . LYS A 1 489 ? 109.750 179.460 155.923 1.00 121.32 489 LYS A N 1
ATOM 3441 C CA . LYS A 1 489 ? 109.581 180.733 156.614 1.00 121.32 489 LYS A CA 1
ATOM 3442 C C . LYS A 1 489 ? 110.130 180.700 158.035 1.00 121.32 489 LYS A C 1
ATOM 3443 O O . LYS A 1 489 ? 110.405 181.763 158.602 1.00 121.32 489 LYS A O 1
ATOM 3449 N N . VAL A 1 490 ? 110.320 179.503 158.601 1.00 123.47 490 VAL A N 1
ATOM 3450 C CA . VAL A 1 490 ? 111.012 179.316 159.866 1.00 123.47 490 VAL A CA 1
ATOM 3451 C C . VAL A 1 490 ? 112.466 179.774 159.770 1.00 123.47 490 VAL A C 1
ATOM 3452 O O . VAL A 1 490 ? 113.061 180.167 160.781 1.00 123.47 490 VAL A O 1
ATOM 3456 N N . SER A 1 491 ? 113.040 179.781 158.561 1.00 125.07 491 SER A N 1
ATOM 3457 C CA . SER A 1 491 ? 114.363 180.366 158.363 1.00 125.07 491 SER A CA 1
ATOM 3458 C C . SER A 1 491 ? 114.367 181.871 158.616 1.00 125.07 491 SER A C 1
ATOM 3459 O O . SER A 1 491 ? 115.417 182.437 158.941 1.00 125.07 491 SER A O 1
ATOM 3462 N N . LEU A 1 492 ? 113.217 182.538 158.467 1.00 126.14 492 LEU A N 1
ATOM 3463 C CA . LEU A 1 492 ? 113.128 183.934 158.886 1.00 126.14 492 LEU A CA 1
ATOM 3464 C C . LEU A 1 492 ? 113.202 184.067 160.399 1.00 126.14 492 LEU A C 1
ATOM 3465 O O . LEU A 1 492 ? 113.793 185.026 160.908 1.00 126.14 492 LEU A O 1
ATOM 3470 N N . SER A 1 493 ? 112.620 183.123 161.129 1.00 126.76 493 SER A N 1
ATOM 3471 C CA . SER A 1 493 ? 112.632 183.165 162.582 1.00 126.76 493 SER A CA 1
ATOM 3472 C C . SER A 1 493 ? 113.854 182.439 163.131 1.00 126.76 493 SER A C 1
ATOM 3473 O O . SER A 1 493 ? 113.784 181.258 163.468 1.00 126.76 493 SER A O 1
ATOM 3476 N N . MET B 1 1 ? 116.449 133.746 162.965 1.00 104.22 1 MET B N 1
ATOM 3477 C CA . MET B 1 1 ? 117.279 132.838 163.746 1.00 104.22 1 MET B CA 1
ATOM 3478 C C . MET B 1 1 ? 117.436 131.498 163.037 1.00 104.22 1 MET B C 1
ATOM 3479 O O . MET B 1 1 ? 118.024 130.561 163.577 1.00 104.22 1 MET B O 1
ATOM 3484 N N . ARG B 1 2 ? 116.923 131.419 161.811 1.00 91.16 2 ARG B N 1
ATOM 3485 C CA . ARG B 1 2 ? 116.912 130.172 161.059 1.00 91.16 2 ARG B CA 1
ATOM 3486 C C . ARG B 1 2 ? 118.087 130.038 160.098 1.00 91.16 2 ARG B C 1
ATOM 3487 O O . ARG B 1 2 ? 118.566 128.919 159.880 1.00 91.16 2 ARG B O 1
ATOM 3495 N N . SER B 1 3 ? 118.585 131.138 159.538 1.00 82.09 3 SER B N 1
ATOM 3496 C CA . SER B 1 3 ? 119.697 131.084 158.593 1.00 82.09 3 SER B CA 1
ATOM 3497 C C . SER B 1 3 ? 121.023 131.057 159.349 1.00 82.09 3 SER B C 1
ATOM 3498 O O . SER B 1 3 ? 121.297 131.942 160.167 1.00 82.09 3 SER B O 1
ATOM 3501 N N . SER B 1 4 ? 121.843 130.045 159.064 1.00 74.59 4 SER B N 1
ATOM 3502 C CA . SER B 1 4 ? 123.122 129.845 159.729 1.00 74.59 4 SER B CA 1
ATOM 3503 C C . SER B 1 4 ? 124.223 130.595 158.980 1.00 74.59 4 SER B C 1
ATOM 3504 O O . SER B 1 4 ? 123.955 131.420 158.105 1.00 74.59 4 SER B O 1
ATOM 3507 N N . LEU B 1 5 ? 125.478 130.329 159.325 1.00 61.18 5 LEU B N 1
ATOM 3508 C CA . LEU B 1 5 ? 126.590 130.924 158.602 1.00 61.18 5 LEU B CA 1
ATOM 3509 C C . LEU B 1 5 ? 126.782 130.251 157.257 1.00 61.18 5 LEU B C 1
ATOM 3510 O O . LEU B 1 5 ? 126.554 129.051 157.101 1.00 61.18 5 LEU B O 1
ATOM 3515 N N . ALA B 1 6 ? 127.214 131.043 156.286 1.00 53.88 6 ALA B N 1
ATOM 3516 C CA . ALA B 1 6 ? 127.455 130.539 154.947 1.00 53.88 6 ALA B CA 1
ATOM 3517 C C . ALA B 1 6 ? 128.711 129.670 154.937 1.00 53.88 6 ALA B C 1
ATOM 3518 O O . ALA B 1 6 ? 129.546 129.780 155.833 1.00 53.88 6 ALA B O 1
ATOM 3520 N N . PRO B 1 7 ? 128.848 128.763 153.969 1.00 50.08 7 PRO B N 1
ATOM 3521 C CA . PRO B 1 7 ? 130.078 127.963 153.909 1.00 50.08 7 PRO B CA 1
ATOM 3522 C C . PRO B 1 7 ? 131.326 128.763 153.609 1.00 50.08 7 PRO B C 1
ATOM 3523 O O . PRO B 1 7 ? 132.408 128.392 154.070 1.00 50.08 7 PRO B O 1
ATOM 3527 N N . GLY B 1 8 ? 131.209 129.862 152.878 1.00 44.61 8 GLY B N 1
ATOM 3528 C CA . GLY B 1 8 ? 132.390 130.634 152.540 1.00 44.61 8 GLY B CA 1
ATOM 3529 C C . GLY B 1 8 ? 133.006 131.322 153.736 1.00 44.61 8 GLY B C 1
ATOM 3530 O O . GLY B 1 8 ? 134.192 131.166 154.010 1.00 44.61 8 GLY B O 1
ATOM 3531 N N . VAL B 1 9 ? 132.204 132.070 154.489 1.00 47.12 9 VAL B N 1
ATOM 3532 C CA . VAL B 1 9 ? 132.785 132.770 155.627 1.00 47.12 9 VAL B CA 1
ATOM 3533 C C . VAL B 1 9 ? 133.067 131.814 156.775 1.00 47.12 9 VAL B C 1
ATOM 3534 O O . VAL B 1 9 ? 133.951 132.080 157.589 1.00 47.12 9 VAL B O 1
ATOM 3538 N N . TRP B 1 10 ? 132.379 130.675 156.846 1.00 49.77 10 TRP B N 1
ATOM 3539 C CA . TRP B 1 10 ? 132.749 129.696 157.856 1.00 49.77 10 TRP B CA 1
ATOM 3540 C C . TRP B 1 10 ? 134.067 129.024 157.520 1.00 49.77 10 TRP B C 1
ATOM 3541 O O . TRP B 1 10 ? 134.819 128.650 158.421 1.00 49.77 10 TRP B O 1
ATOM 3552 N N . PHE B 1 11 ? 134.378 128.869 156.237 1.00 46.31 11 PHE B N 1
ATOM 3553 C CA . PHE B 1 11 ? 135.723 128.438 155.881 1.00 46.31 11 PHE B CA 1
ATOM 3554 C C . PHE B 1 11 ? 136.748 129.509 156.213 1.00 46.31 11 PHE B C 1
ATOM 3555 O O . PHE B 1 11 ? 137.775 129.219 156.828 1.00 46.31 11 PHE B O 1
ATOM 3563 N N . PHE B 1 12 ? 136.487 130.754 155.818 1.00 41.57 12 PHE B N 1
ATOM 3564 C CA . PHE B 1 12 ? 137.465 131.823 156.016 1.00 41.57 12 PHE B CA 1
ATOM 3565 C C . PHE B 1 12 ? 137.683 132.196 157.473 1.00 41.57 12 PHE B C 1
ATOM 3566 O O . PHE B 1 12 ? 138.701 132.813 157.781 1.00 41.57 12 PHE B O 1
ATOM 3574 N N . ARG B 1 13 ? 136.760 131.876 158.373 1.00 41.75 13 ARG B N 1
ATOM 3575 C CA . ARG B 1 13 ? 136.995 132.243 159.762 1.00 41.75 13 ARG B CA 1
ATOM 3576 C C . ARG B 1 13 ? 137.730 131.167 160.534 1.00 41.75 13 ARG B C 1
ATOM 3577 O O . ARG B 1 13 ? 137.871 131.285 161.752 1.00 41.75 13 ARG B O 1
ATOM 3585 N N . ALA B 1 14 ? 138.175 130.104 159.874 1.00 42.21 14 ALA B N 1
ATOM 3586 C CA . ALA B 1 14 ? 138.915 129.083 160.599 1.00 42.21 14 ALA B CA 1
ATOM 3587 C C . ALA B 1 14 ? 140.355 129.497 160.829 1.00 42.21 14 ALA B C 1
ATOM 3588 O O . ALA B 1 14 ? 140.972 129.088 161.815 1.00 42.21 14 ALA B O 1
ATOM 3590 N N . PHE B 1 15 ? 140.897 130.323 159.948 1.00 43.68 15 PHE B N 1
ATOM 3591 C CA . PHE B 1 15 ? 142.318 130.626 159.937 1.00 43.68 15 PHE B CA 1
ATOM 3592 C C . PHE B 1 15 ? 142.622 131.729 160.934 1.00 43.68 15 PHE B C 1
ATOM 3593 O O . PHE B 1 15 ? 141.881 132.707 161.034 1.00 43.68 15 PHE B O 1
ATOM 3601 N N . SER B 1 16 ? 143.738 131.594 161.637 1.00 44.71 16 SER B N 1
ATOM 3602 C CA . SER B 1 16 ? 144.085 132.531 162.692 1.00 44.71 16 SER B CA 1
ATOM 3603 C C . SER B 1 16 ? 144.556 133.855 162.102 1.00 44.71 16 SER B C 1
ATOM 3604 O O . SER B 1 16 ? 144.677 134.018 160.889 1.00 44.71 16 SER B O 1
ATOM 3607 N N . ARG B 1 17 ? 144.809 134.824 162.979 1.00 47.44 17 ARG B N 1
ATOM 3608 C CA . ARG B 1 17 ? 145.277 136.133 162.535 1.00 47.44 17 ARG B CA 1
ATOM 3609 C C . ARG B 1 17 ? 146.680 136.052 161.976 1.00 47.44 17 ARG B C 1
ATOM 3610 O O . ARG B 1 17 ? 147.004 136.727 160.994 1.00 47.44 17 ARG B O 1
ATOM 3618 N N . ASP B 1 18 ? 147.525 135.231 162.590 1.00 48.85 18 ASP B N 1
ATOM 3619 C CA . ASP B 1 18 ? 148.887 135.068 162.115 1.00 48.85 18 ASP B CA 1
ATOM 3620 C C . ASP B 1 18 ? 148.929 134.380 160.764 1.00 48.85 18 ASP B C 1
ATOM 3621 O O . ASP B 1 18 ? 149.808 134.674 159.950 1.00 48.85 18 ASP B O 1
ATOM 3626 N N . SER B 1 19 ? 147.993 133.476 160.504 1.00 42.84 19 SER B N 1
ATOM 3627 C CA . SER B 1 19 ? 148.048 132.713 159.275 1.00 42.84 19 SER B CA 1
ATOM 3628 C C . SER B 1 19 ? 147.519 133.460 158.067 1.00 42.84 19 SER B C 1
ATOM 3629 O O . SER B 1 19 ? 147.457 132.870 156.988 1.00 42.84 19 SER B O 1
ATOM 3632 N N . TRP B 1 20 ? 147.084 134.705 158.219 1.00 43.13 20 TRP B N 1
ATOM 3633 C CA . TRP B 1 20 ? 146.873 135.540 157.048 1.00 43.13 20 TRP B CA 1
ATOM 3634 C C . TRP B 1 20 ? 148.068 136.427 156.786 1.00 43.13 20 TRP B C 1
ATOM 3635 O O . TRP B 1 20 ? 148.379 136.726 155.631 1.00 43.13 20 TRP B O 1
ATOM 3646 N N . PHE B 1 21 ? 148.751 136.858 157.838 1.00 45.34 21 PHE B N 1
ATOM 3647 C CA . PHE B 1 21 ? 149.924 137.683 157.621 1.00 45.34 21 PHE B CA 1
ATOM 3648 C C . PHE B 1 21 ? 151.108 136.867 157.148 1.00 45.34 21 PHE B C 1
ATOM 3649 O O . PHE B 1 21 ? 151.936 137.381 156.396 1.00 45.34 21 PHE B O 1
ATOM 3657 N N . ARG B 1 22 ? 151.208 135.598 157.532 1.00 41.76 22 ARG B N 1
ATOM 3658 C CA . ARG B 1 22 ? 152.224 134.771 156.901 1.00 41.76 22 ARG B CA 1
ATOM 3659 C C . ARG B 1 22 ? 151.695 134.105 155.645 1.00 41.76 22 ARG B C 1
ATOM 3660 O O . ARG B 1 22 ? 152.332 133.192 155.123 1.00 41.76 22 ARG B O 1
ATOM 3668 N N . GLY B 1 23 ? 150.569 134.581 155.129 1.00 38.26 23 GLY B N 1
ATOM 3669 C CA . GLY B 1 23 ? 149.973 134.055 153.928 1.00 38.26 23 GLY B CA 1
ATOM 3670 C C . GLY B 1 23 ? 149.870 135.061 152.806 1.00 38.26 23 GLY B C 1
ATOM 3671 O O . GLY B 1 23 ? 149.776 134.662 151.649 1.00 38.26 23 GLY B O 1
ATOM 3672 N N . LEU B 1 24 ? 149.834 136.357 153.111 1.00 39.97 24 LEU B N 1
ATOM 3673 C CA . LEU B 1 24 ? 149.925 137.319 152.017 1.00 39.97 24 LEU B CA 1
ATOM 3674 C C . LEU B 1 24 ? 151.362 137.686 151.695 1.00 39.97 24 LEU B C 1
ATOM 3675 O O . LEU B 1 24 ? 151.627 138.219 150.616 1.00 39.97 24 LEU B O 1
ATOM 3680 N N . ILE B 1 25 ? 152.304 137.389 152.590 1.00 39.67 25 ILE B N 1
ATOM 3681 C CA . ILE B 1 25 ? 153.699 137.689 152.304 1.00 39.67 25 ILE B CA 1
ATOM 3682 C C . ILE B 1 25 ? 154.285 136.672 151.344 1.00 39.67 25 ILE B C 1
ATOM 3683 O O . ILE B 1 25 ? 155.378 136.881 150.812 1.00 39.67 25 ILE B O 1
ATOM 3688 N N . LEU B 1 26 ? 153.579 135.577 151.091 1.00 38.24 26 LEU B N 1
ATOM 3689 C CA . LEU B 1 26 ? 153.953 134.706 149.991 1.00 38.24 26 LEU B CA 1
ATOM 3690 C C . LEU B 1 26 ? 153.375 135.212 148.682 1.00 38.24 26 LEU B C 1
ATOM 3691 O O . LEU B 1 26 ? 154.026 135.121 147.643 1.00 38.24 26 LEU B O 1
ATOM 3696 N N . LEU B 1 27 ? 152.175 135.778 148.715 1.00 37.41 27 LEU B N 1
ATOM 3697 C CA . LEU B 1 27 ? 151.559 136.289 147.499 1.00 37.41 27 LEU B CA 1
ATOM 3698 C C . LEU B 1 27 ? 152.192 137.596 147.044 1.00 37.41 27 LEU B C 1
ATOM 3699 O O . LEU B 1 27 ? 152.131 137.925 145.858 1.00 37.41 27 LEU B O 1
ATOM 3704 N N . LEU B 1 28 ? 152.783 138.361 147.954 1.00 37.79 28 LEU B N 1
ATOM 3705 C CA . LEU B 1 28 ? 153.537 139.534 147.529 1.00 37.79 28 LEU B CA 1
ATOM 3706 C C . LEU B 1 28 ? 154.848 139.130 146.874 1.00 37.79 28 LEU B C 1
ATOM 3707 O O . LEU B 1 28 ? 155.136 139.521 145.737 1.00 37.79 28 LEU B O 1
ATOM 3712 N N . THR B 1 29 ? 155.662 138.346 147.573 1.00 35.69 29 THR B N 1
ATOM 3713 C CA . THR B 1 29 ? 156.972 137.995 147.049 1.00 35.69 29 THR B CA 1
ATOM 3714 C C . THR B 1 29 ? 156.930 136.915 145.981 1.00 35.69 29 THR B C 1
ATOM 3715 O O . THR B 1 29 ? 157.975 136.606 145.410 1.00 35.69 29 THR B O 1
ATOM 3719 N N . PHE B 1 30 ? 155.775 136.318 145.708 1.00 38.44 30 PHE B N 1
ATOM 3720 C CA . PHE B 1 30 ? 155.613 135.557 144.479 1.00 38.44 30 PHE B CA 1
ATOM 3721 C C . PHE B 1 30 ? 155.584 136.498 143.287 1.00 38.44 30 PHE B C 1
ATOM 3722 O O . PHE B 1 30 ? 156.342 136.336 142.328 1.00 38.44 30 PHE B O 1
ATOM 3730 N N . LEU B 1 31 ? 154.699 137.489 143.328 1.00 37.87 31 LEU B N 1
ATOM 3731 C CA . LEU B 1 31 ? 154.543 138.417 142.221 1.00 37.87 31 LEU B CA 1
ATOM 3732 C C . LEU B 1 31 ? 155.679 139.415 142.101 1.00 37.87 31 LEU B C 1
ATOM 3733 O O . LEU B 1 31 ? 155.765 140.086 141.073 1.00 37.87 31 LEU B O 1
ATOM 3738 N N . ILE B 1 32 ? 156.522 139.575 143.113 1.00 37.75 32 ILE B N 1
ATOM 3739 C CA . ILE B 1 32 ? 157.703 140.408 142.908 1.00 37.75 32 ILE B CA 1
ATOM 3740 C C . ILE B 1 32 ? 158.727 139.685 142.050 1.00 37.75 32 ILE B C 1
ATOM 3741 O O . ILE B 1 32 ? 159.171 140.187 141.007 1.00 37.75 32 ILE B O 1
ATOM 3746 N N . TYR B 1 33 ? 159.123 138.487 142.463 1.00 37.59 33 TYR B N 1
ATOM 3747 C CA . TYR B 1 33 ? 160.191 137.833 141.735 1.00 37.59 33 TYR B CA 1
ATOM 3748 C C . TYR B 1 33 ? 159.679 137.075 140.525 1.00 37.59 33 TYR B C 1
ATOM 3749 O O . TYR B 1 33 ? 160.486 136.593 139.738 1.00 37.59 33 TYR B O 1
ATOM 3758 N N . ALA B 1 34 ? 158.372 136.984 140.318 1.00 35.58 34 ALA B N 1
ATOM 3759 C CA . ALA B 1 34 ? 157.925 136.600 138.989 1.00 35.58 34 ALA B CA 1
ATOM 3760 C C . ALA B 1 34 ? 158.051 137.763 138.022 1.00 35.58 34 ALA B C 1
ATOM 3761 O O . ALA B 1 34 ? 158.427 137.567 136.864 1.00 35.58 34 ALA B O 1
ATOM 3763 N N . CYS B 1 35 ? 157.766 138.981 138.477 1.00 38.72 35 CYS B N 1
ATOM 3764 C CA . CYS B 1 35 ? 157.909 140.157 137.634 1.00 38.72 35 CYS B CA 1
ATOM 3765 C C . CYS B 1 35 ? 159.352 140.540 137.384 1.00 38.72 35 CYS B C 1
ATOM 3766 O O . CYS B 1 35 ? 159.609 141.319 136.467 1.00 38.72 35 CYS B O 1
ATOM 3769 N N . TYR B 1 36 ? 160.290 140.069 138.194 1.00 34.40 36 TYR B N 1
ATOM 3770 C CA . TYR B 1 36 ? 161.684 140.182 137.772 1.00 34.40 36 TYR B CA 1
ATOM 3771 C C . TYR B 1 36 ? 161.999 139.276 136.581 1.00 34.40 36 TYR B C 1
ATOM 3772 O O . TYR B 1 36 ? 162.637 139.716 135.607 1.00 34.40 36 TYR B O 1
ATOM 3781 N N . HIS B 1 37 ? 161.598 138.005 136.644 1.00 37.99 37 HIS B N 1
ATOM 3782 C CA . HIS B 1 37 ? 161.875 137.111 135.531 1.00 37.99 37 HIS B CA 1
ATOM 3783 C C . HIS B 1 37 ? 161.081 137.433 134.286 1.00 37.99 37 HIS B C 1
ATOM 3784 O O . HIS B 1 37 ? 161.510 137.061 133.195 1.00 37.99 37 HIS B O 1
ATOM 3791 N N . MET B 1 38 ? 159.951 138.108 134.420 1.00 38.82 38 MET B N 1
ATOM 3792 C CA . MET B 1 38 ? 159.268 138.601 133.235 1.00 38.82 38 MET B CA 1
ATOM 3793 C C . MET B 1 38 ? 160.065 139.703 132.561 1.00 38.82 38 MET B C 1
ATOM 3794 O O . MET B 1 38 ? 160.088 139.788 131.333 1.00 38.82 38 MET B O 1
ATOM 3799 N N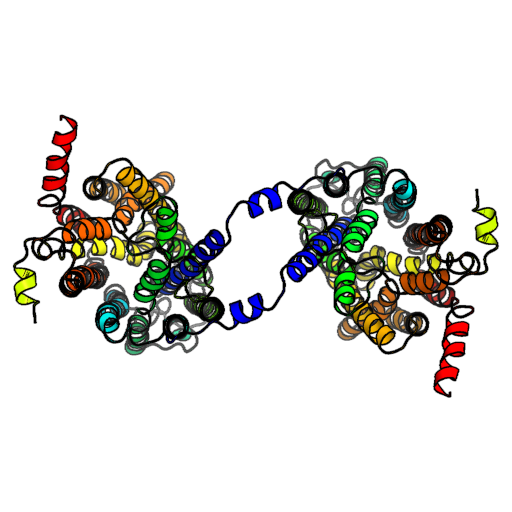 . SER B 1 39 ? 160.740 140.536 133.344 1.00 36.19 39 SER B N 1
ATOM 3800 C CA . SER B 1 39 ? 161.569 141.582 132.773 1.00 36.19 39 SER B CA 1
ATOM 3801 C C . SER B 1 39 ? 162.793 141.033 132.074 1.00 36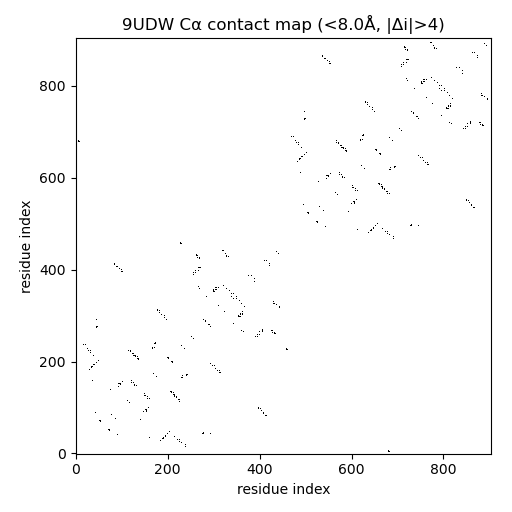.19 39 SER B C 1
ATOM 3802 O O . SER B 1 39 ? 163.184 141.547 131.025 1.00 36.19 39 SER B O 1
ATOM 3805 N N . ARG B 1 40 ? 163.426 140.018 132.647 1.00 36.91 40 ARG B N 1
ATOM 3806 C CA . ARG B 1 40 ? 164.676 139.534 132.066 1.00 36.91 40 ARG B CA 1
ATOM 3807 C C . ARG B 1 40 ? 164.504 138.778 130.755 1.00 36.91 40 ARG B C 1
ATOM 3808 O O . ARG B 1 40 ? 165.480 138.621 130.022 1.00 36.91 40 ARG B O 1
ATOM 3816 N N . LYS B 1 41 ? 163.293 138.327 130.435 1.00 41.76 41 LYS B N 1
ATOM 3817 C CA . LYS B 1 41 ? 163.125 137.361 129.347 1.00 41.76 41 LYS B CA 1
ATOM 3818 C C . LYS B 1 41 ? 163.252 137.924 127.931 1.00 41.76 41 LYS B C 1
ATOM 3819 O O . LYS B 1 41 ? 164.012 137.335 127.145 1.00 41.76 41 LYS B O 1
ATOM 3825 N N . PRO B 1 42 ? 162.526 139.033 127.499 1.00 42.44 42 PRO B N 1
ATOM 3826 C CA . PRO B 1 42 ? 162.382 139.276 126.052 1.00 42.44 42 PRO B CA 1
ATOM 3827 C C . PRO B 1 42 ? 163.617 139.621 125.235 1.00 42.44 42 PRO B C 1
ATOM 3828 O O . PRO B 1 42 ? 163.484 139.868 124.038 1.00 42.44 42 PRO B O 1
ATOM 3832 N N . ILE B 1 43 ? 164.814 139.645 125.815 1.00 42.51 43 ILE B N 1
ATOM 3833 C CA . ILE B 1 43 ? 165.994 139.637 124.962 1.00 42.51 43 ILE B CA 1
ATOM 3834 C C . ILE B 1 43 ? 166.191 138.259 124.347 1.00 42.51 43 ILE B C 1
ATOM 3835 O O . ILE B 1 43 ? 166.770 138.137 123.268 1.00 42.51 43 ILE B O 1
ATOM 3840 N N . SER B 1 44 ? 165.668 137.213 124.963 1.00 44.55 44 SER B N 1
ATOM 3841 C CA . SER B 1 44 ? 165.869 135.884 124.421 1.00 44.55 44 SER B CA 1
ATOM 3842 C C . SER B 1 44 ? 164.798 135.473 123.440 1.00 44.55 44 SER B C 1
ATOM 3843 O O . SER B 1 44 ? 164.919 134.401 122.845 1.00 44.55 44 SER B O 1
ATOM 3846 N N . ILE B 1 45 ? 163.743 136.264 123.278 1.00 45.75 45 ILE B N 1
ATOM 3847 C CA . ILE B 1 45 ? 162.656 135.870 122.393 1.00 45.75 45 ILE B CA 1
ATOM 3848 C C . ILE B 1 45 ? 162.684 136.651 121.086 1.00 45.75 45 ILE B C 1
ATOM 3849 O O . ILE B 1 45 ? 162.060 136.228 120.106 1.00 45.75 45 ILE B O 1
ATOM 3854 N N . VAL B 1 46 ? 163.435 137.748 121.023 1.00 46.06 46 VAL B N 1
ATOM 3855 C CA . VAL B 1 46 ? 163.434 138.617 119.863 1.00 46.06 46 VAL B CA 1
ATOM 3856 C C . VAL B 1 46 ? 164.683 138.408 119.008 1.00 46.06 46 VAL B C 1
ATOM 3857 O O . VAL B 1 46 ? 164.883 139.111 118.016 1.00 46.06 46 VAL B O 1
ATOM 3861 N N . LYS B 1 47 ? 165.497 137.405 119.333 1.00 46.94 47 LYS B N 1
ATOM 3862 C CA . LYS B 1 47 ? 166.746 137.187 118.614 1.00 46.94 47 LYS B CA 1
ATOM 3863 C C . LYS B 1 47 ? 166.535 136.683 117.204 1.00 46.94 47 LYS B C 1
ATOM 3864 O O . LYS B 1 47 ? 167.433 136.823 116.376 1.00 46.94 47 LYS B O 1
ATOM 3870 N N . SER B 1 48 ? 165.388 136.082 116.918 1.00 56.16 48 SER B N 1
ATOM 3871 C CA . SER B 1 48 ? 165.035 135.669 115.571 1.00 56.16 48 SER B CA 1
ATOM 3872 C C . SER B 1 48 ? 164.286 136.752 114.816 1.00 56.16 48 SER B C 1
ATOM 3873 O O . SER B 1 48 ? 163.501 136.442 113.918 1.00 56.16 48 SER B O 1
ATOM 3876 N N . ARG B 1 49 ? 164.498 138.011 115.179 1.00 60.24 49 ARG B N 1
ATOM 3877 C CA . ARG B 1 49 ? 163.836 139.144 114.556 1.00 60.24 49 ARG B CA 1
ATOM 3878 C C . ARG B 1 49 ? 164.867 140.211 114.222 1.00 60.24 49 ARG B C 1
ATOM 3879 O O . ARG B 1 49 ? 164.741 140.909 113.216 1.00 60.24 49 ARG B O 1
ATOM 3887 N N . LEU B 1 50 ? 165.909 140.330 115.041 1.00 59.59 50 LEU B N 1
ATOM 3888 C CA . LEU B 1 50 ? 166.965 141.288 114.752 1.00 59.59 50 LEU B CA 1
ATOM 3889 C C . LEU B 1 50 ? 167.845 140.850 113.596 1.00 59.59 50 LEU B C 1
ATOM 3890 O O . LEU B 1 50 ? 168.558 141.683 113.036 1.00 59.59 50 LEU B O 1
ATOM 3895 N N . HIS B 1 51 ? 167.845 139.567 113.247 1.00 71.42 51 HIS B N 1
ATOM 3896 C CA . HIS B 1 51 ? 168.461 139.096 112.012 1.00 71.42 51 HIS B CA 1
ATOM 3897 C C . HIS B 1 51 ? 167.588 138.004 111.434 1.00 71.42 51 HIS B C 1
ATOM 3898 O O . HIS B 1 51 ? 167.120 137.139 112.173 1.00 71.42 51 HIS B O 1
ATOM 3905 N N . GLN B 1 52 ? 167.391 138.023 110.121 1.00 82.86 52 GLN B N 1
ATOM 3906 C CA . GLN B 1 52 ? 166.457 137.111 109.489 1.00 82.86 52 GLN B CA 1
ATOM 3907 C C . GLN B 1 52 ? 166.820 136.934 108.023 1.00 82.86 52 GLN B C 1
ATOM 3908 O O . GLN B 1 52 ? 167.787 137.515 107.525 1.00 82.86 52 GLN B O 1
ATOM 3914 N N . ASN B 1 53 ? 166.036 136.105 107.334 1.00 108.79 53 ASN B N 1
ATOM 3915 C CA . ASN B 1 53 ? 166.310 135.695 105.962 1.00 108.79 53 ASN B CA 1
ATOM 3916 C C . ASN B 1 53 ? 165.436 136.506 105.017 1.00 108.79 53 ASN B C 1
ATOM 3917 O O . ASN B 1 53 ? 164.207 136.478 105.132 1.00 108.79 53 ASN B O 1
ATOM 3922 N N . CYS B 1 54 ? 166.068 137.212 104.078 1.00 124.35 54 CYS B N 1
ATOM 3923 C CA . CYS B 1 54 ? 165.332 138.023 103.115 1.00 124.35 54 CYS B CA 1
ATOM 3924 C C . CYS B 1 54 ? 164.798 137.222 101.937 1.00 124.35 54 CYS B C 1
ATOM 3925 O O . CYS B 1 54 ? 164.086 137.789 101.103 1.00 124.35 54 CYS B O 1
ATOM 3928 N N . SER B 1 55 ? 165.127 135.933 101.840 1.00 128.82 55 SER B N 1
ATOM 3929 C CA . SER B 1 55 ? 164.624 135.123 100.736 1.00 128.82 55 SER B CA 1
ATOM 3930 C C . SER B 1 55 ? 163.133 134.869 100.885 1.00 128.82 55 SER B C 1
ATOM 3931 O O . SER B 1 55 ? 162.361 135.068 99.941 1.00 128.82 55 SER B O 1
ATOM 3934 N N . GLU B 1 56 ? 162.702 134.444 102.072 1.00 136.43 56 GLU B N 1
ATOM 3935 C CA . GLU B 1 56 ? 161.282 134.280 102.342 1.00 136.43 56 GLU B CA 1
ATOM 3936 C C . GLU B 1 56 ? 160.574 135.607 102.569 1.00 136.43 56 GLU B C 1
ATOM 3937 O O . GLU B 1 56 ? 159.340 135.640 102.582 1.00 136.43 56 GLU B O 1
ATOM 3943 N N . GLN B 1 57 ? 161.322 136.691 102.747 1.00 138.48 57 GLN B N 1
ATOM 3944 C CA . GLN B 1 57 ? 160.732 138.005 102.934 1.00 138.48 57 GLN B CA 1
ATOM 3945 C C . GLN B 1 57 ? 160.280 138.570 101.596 1.00 138.48 57 GLN B C 1
ATOM 3946 O O . GLN B 1 57 ? 160.987 138.463 100.590 1.00 138.48 57 GLN B O 1
ATOM 3952 N N . ILE B 1 58 ? 159.085 139.161 101.586 1.00 144.96 58 ILE B N 1
ATOM 3953 C CA . ILE B 1 58 ? 158.579 139.784 100.373 1.00 144.96 58 ILE B CA 1
ATOM 3954 C C . ILE B 1 58 ? 159.317 141.095 100.121 1.00 144.96 58 ILE B C 1
ATOM 3955 O O . ILE B 1 58 ? 159.864 141.718 101.040 1.00 144.96 58 ILE B O 1
ATOM 3960 N N . LYS B 1 59 ? 159.343 141.510 98.857 1.00 151.23 59 LYS B N 1
ATOM 3961 C CA . LYS B 1 59 ? 160.039 142.724 98.471 1.00 151.23 59 LYS B CA 1
ATOM 3962 C C . LYS B 1 59 ? 159.244 143.954 98.913 1.00 151.23 59 LYS B C 1
ATOM 3963 O O . LYS B 1 59 ? 158.010 143.936 98.910 1.00 151.23 59 LYS B O 1
ATOM 3969 N N . PRO B 1 60 ? 159.922 145.031 99.312 1.00 154.43 60 PRO B N 1
ATOM 3970 C CA . PRO B 1 60 ? 159.205 146.168 99.895 1.00 154.43 60 PRO B CA 1
ATOM 3971 C C . PRO B 1 60 ? 158.647 147.091 98.824 1.00 154.43 60 PRO B C 1
ATOM 3972 O O . PRO B 1 60 ? 159.194 147.212 97.725 1.00 154.43 60 PRO B O 1
ATOM 3976 N N . ILE B 1 61 ? 157.533 147.745 99.155 1.00 161.13 61 ILE B N 1
ATOM 3977 C CA . ILE B 1 61 ? 156.971 148.744 98.252 1.00 161.13 61 ILE B CA 1
ATOM 3978 C C . ILE B 1 61 ? 157.800 150.022 98.301 1.00 161.13 61 ILE B C 1
ATOM 3979 O O . ILE B 1 61 ? 158.164 150.589 97.264 1.00 161.13 61 ILE B O 1
ATOM 3984 N N . ASN B 1 62 ? 158.121 150.483 99.507 1.00 162.33 62 ASN B N 1
ATOM 3985 C CA . ASN B 1 62 ? 158.990 151.639 99.670 1.00 162.33 62 ASN B CA 1
ATOM 3986 C C . ASN B 1 62 ? 160.427 151.243 99.350 1.00 162.33 62 ASN B C 1
ATOM 3987 O O . ASN B 1 62 ? 160.937 150.246 99.868 1.00 162.33 62 ASN B O 1
ATOM 3992 N N . ASP B 1 63 ? 161.081 152.029 98.498 1.00 162.38 63 ASP B N 1
ATOM 3993 C CA . ASP B 1 63 ? 162.434 151.711 98.043 1.00 162.38 63 ASP B CA 1
ATOM 3994 C C . ASP B 1 63 ? 163.424 152.072 99.144 1.00 162.38 63 ASP B C 1
ATOM 3995 O O . ASP B 1 63 ? 163.847 153.219 99.287 1.00 162.38 63 ASP B O 1
ATOM 4000 N N . THR B 1 64 ? 163.791 151.066 99.938 1.00 159.65 64 THR B N 1
ATOM 4001 C CA . THR B 1 64 ? 164.817 151.201 100.966 1.00 159.65 64 THR B CA 1
ATOM 4002 C C . THR B 1 64 ? 166.008 150.286 100.702 1.00 159.65 64 THR B C 1
ATOM 4003 O O . THR B 1 64 ? 166.819 150.051 101.603 1.00 159.65 64 THR B O 1
ATOM 4007 N N . HIS B 1 65 ? 166.130 149.770 99.481 1.00 155.94 65 HIS B N 1
ATOM 4008 C CA . HIS B 1 65 ? 167.224 148.896 99.093 1.00 155.94 65 HIS B CA 1
ATOM 4009 C C . HIS B 1 65 ? 167.837 149.401 97.794 1.00 155.94 65 HIS B C 1
ATOM 4010 O O . HIS B 1 65 ? 167.267 150.243 97.097 1.00 155.94 65 HIS B O 1
ATOM 4017 N N . SER B 1 66 ? 169.017 148.873 97.470 1.00 149.95 66 SER B N 1
ATOM 4018 C CA . SER B 1 66 ? 169.734 149.245 96.258 1.00 149.95 66 SER B CA 1
ATOM 4019 C C . SER B 1 66 ? 169.899 148.054 95.321 1.00 149.95 66 SER B C 1
ATOM 4020 O O . SER B 1 66 ? 170.928 147.924 94.653 1.00 149.95 66 SER B O 1
ATOM 4023 N N . LEU B 1 67 ? 168.912 147.152 95.316 1.00 150.04 67 LEU B N 1
ATOM 4024 C CA . LEU B 1 67 ? 168.731 145.994 94.432 1.00 150.04 67 LEU B CA 1
ATOM 4025 C C . LEU B 1 67 ? 169.757 144.881 94.640 1.00 150.04 67 LEU B C 1
ATOM 4026 O O . LEU B 1 67 ? 169.638 143.826 94.005 1.00 150.04 67 LEU B O 1
ATOM 4031 N N . ASN B 1 68 ? 170.751 145.069 95.507 1.00 145.11 68 ASN B N 1
ATOM 4032 C CA . ASN B 1 68 ? 171.691 144.020 95.870 1.00 145.11 68 ASN B CA 1
ATOM 4033 C C . ASN B 1 68 ? 171.981 144.055 97.363 1.00 145.11 68 ASN B C 1
ATOM 4034 O O . ASN B 1 68 ? 173.040 143.602 97.810 1.00 145.11 68 ASN B O 1
ATOM 4039 N N . ASP B 1 69 ? 171.047 144.598 98.142 1.00 136.19 69 ASP B N 1
ATOM 4040 C CA . ASP B 1 69 ? 171.324 144.917 99.535 1.00 136.19 69 ASP B CA 1
ATOM 4041 C C . ASP B 1 69 ? 171.199 143.677 100.413 1.00 136.19 69 ASP B C 1
ATOM 4042 O O . ASP B 1 69 ? 172.190 143.205 100.980 1.00 136.19 69 ASP B O 1
ATOM 4047 N N . THR B 1 70 ? 169.980 143.126 100.509 1.00 128.96 70 THR B N 1
ATOM 4048 C CA . THR B 1 70 ? 169.598 142.001 101.382 1.00 128.96 70 THR B CA 1
ATOM 4049 C C . THR B 1 70 ? 169.977 142.226 102.849 1.00 128.96 70 THR B C 1
ATOM 4050 O O . THR B 1 70 ? 170.170 141.268 103.602 1.00 128.96 70 THR B O 1
ATOM 4054 N N . MET B 1 71 ? 170.069 143.485 103.276 1.00 119.96 71 MET B N 1
ATOM 4055 C CA . MET B 1 71 ? 170.358 143.842 104.657 1.00 119.96 71 MET B CA 1
ATOM 4056 C C . MET B 1 71 ? 169.312 144.798 105.200 1.00 119.96 71 MET B C 1
ATOM 4057 O O . MET B 1 71 ? 169.517 145.399 106.259 1.00 119.96 71 MET B O 1
ATOM 4062 N N . TRP B 1 72 ? 168.211 144.975 104.479 1.00 123.07 72 TRP B N 1
ATOM 4063 C CA . TRP B 1 72 ? 167.089 145.767 104.947 1.00 123.07 72 TRP B CA 1
ATOM 4064 C C . TRP B 1 72 ? 166.100 144.945 105.760 1.00 123.07 72 TRP B C 1
ATOM 4065 O O . TRP B 1 72 ? 165.156 145.514 106.314 1.00 123.07 72 TRP B O 1
ATOM 4076 N N . CYS B 1 73 ? 166.276 143.624 105.823 1.00 108.58 73 CYS B N 1
ATOM 4077 C CA . CYS B 1 73 ? 165.528 142.816 106.779 1.00 108.58 73 CYS B CA 1
ATOM 4078 C C . CYS B 1 73 ? 166.149 142.920 108.163 1.00 108.58 73 CYS B C 1
ATOM 4079 O O . CYS B 1 73 ? 165.441 143.033 109.168 1.00 108.58 73 CYS B O 1
ATOM 4082 N N . SER B 1 74 ? 167.474 142.892 108.215 1.00 87.20 74 SER B N 1
ATOM 4083 C CA . SER B 1 74 ? 168.225 142.789 109.450 1.00 87.20 74 SER B CA 1
ATOM 4084 C C . SER B 1 74 ? 168.279 144.131 110.145 1.00 87.20 74 SER B C 1
ATOM 4085 O O . SER B 1 74 ? 168.275 145.183 109.506 1.00 87.20 74 SER B O 1
ATOM 4088 N N . TRP B 1 75 ? 168.342 144.092 111.465 1.00 70.41 75 TRP B N 1
ATOM 4089 C CA . TRP B 1 75 ? 168.706 145.288 112.195 1.00 70.41 75 TRP B CA 1
ATOM 4090 C C . TRP B 1 75 ? 170.201 145.518 112.026 1.00 70.41 75 TRP B C 1
ATOM 4091 O O . TRP B 1 75 ? 170.958 144.586 111.761 1.00 70.41 75 TRP B O 1
ATOM 4102 N N . ALA B 1 76 ? 170.625 146.758 112.163 1.00 70.01 76 ALA B N 1
ATOM 4103 C CA . ALA B 1 76 ? 171.870 147.165 111.520 1.00 70.01 76 ALA B CA 1
ATOM 4104 C C . ALA B 1 76 ? 173.196 146.680 112.117 1.00 70.01 76 ALA B C 1
ATOM 4105 O O . ALA B 1 76 ? 174.123 146.448 111.333 1.00 70.01 76 ALA B O 1
ATOM 4107 N N . PRO B 1 77 ? 173.391 146.534 113.448 1.00 67.10 77 PRO B N 1
ATOM 4108 C CA . PRO B 1 77 ? 174.662 145.943 113.889 1.00 67.10 77 PRO B CA 1
ATOM 4109 C C . PRO B 1 77 ? 174.672 144.436 113.760 1.00 67.10 77 PRO B C 1
ATOM 4110 O O . PRO B 1 77 ? 175.733 143.822 113.627 1.00 67.10 77 PRO B O 1
ATOM 4114 N N . PHE B 1 78 ? 173.493 143.832 113.818 1.00 64.39 78 PHE B N 1
ATOM 4115 C CA . PHE B 1 78 ? 173.358 142.381 113.750 1.00 64.39 78 PHE B CA 1
ATOM 4116 C C . PHE B 1 78 ? 173.101 141.911 112.322 1.00 64.39 78 PHE B C 1
ATOM 4117 O O . PHE B 1 78 ? 172.165 141.162 112.068 1.00 64.39 78 PHE B O 1
ATOM 4125 N N . ASP B 1 79 ? 173.928 142.338 111.374 1.00 71.44 79 ASP B N 1
ATOM 4126 C CA . ASP B 1 79 ? 173.619 142.145 109.965 1.00 71.44 79 ASP B CA 1
ATOM 4127 C C . ASP B 1 79 ? 174.512 141.153 109.248 1.00 71.44 79 ASP B C 1
ATOM 4128 O O . ASP B 1 79 ? 174.034 140.460 108.355 1.00 71.44 79 ASP B O 1
ATOM 4133 N N . LYS B 1 80 ? 175.788 141.070 109.604 1.00 75.31 80 LYS B N 1
ATOM 4134 C CA . LYS B 1 80 ? 176.742 140.266 108.851 1.00 75.31 80 LYS B CA 1
ATOM 4135 C C . LYS B 1 80 ? 176.645 138.787 109.195 1.00 75.31 80 LYS B C 1
ATOM 4136 O O . LYS B 1 80 ? 175.640 138.329 109.744 1.00 75.31 80 LYS B O 1
ATOM 4142 N N . ASP B 1 81 ? 177.679 138.025 108.839 1.00 74.93 81 ASP B N 1
ATOM 4143 C CA . ASP B 1 81 ? 177.706 136.605 109.154 1.00 74.93 81 ASP B CA 1
ATOM 4144 C C . ASP B 1 81 ? 177.809 136.335 110.647 1.00 74.93 81 ASP B C 1
ATOM 4145 O O . ASP B 1 81 ? 177.409 135.257 111.093 1.00 74.93 81 ASP B O 1
ATOM 4150 N N . ASN B 1 82 ? 178.340 137.268 111.425 1.00 70.57 82 ASN B N 1
ATOM 4151 C CA . ASN B 1 82 ? 178.467 137.075 112.866 1.00 70.57 82 ASN B CA 1
ATOM 4152 C C . ASN B 1 82 ? 177.291 137.710 113.610 1.00 70.57 82 ASN B C 1
ATOM 4153 O O . ASN B 1 82 ? 177.440 138.591 114.449 1.00 70.57 82 ASN B O 1
ATOM 4158 N N . TYR B 1 83 ? 176.093 137.245 113.288 1.00 69.28 83 TYR B N 1
ATOM 4159 C CA . TYR B 1 83 ? 174.925 137.658 114.045 1.00 69.28 83 TYR B CA 1
ATOM 4160 C C . TYR B 1 83 ? 174.677 136.766 115.243 1.00 69.28 83 TYR B C 1
ATOM 4161 O O . TYR B 1 83 ? 173.743 137.024 116.003 1.00 69.28 83 TYR B O 1
ATOM 4170 N N . LYS B 1 84 ? 175.473 135.715 115.415 1.00 62.89 84 LYS B N 1
ATOM 4171 C CA . LYS B 1 84 ? 175.389 134.856 116.581 1.00 62.89 84 LYS B CA 1
ATOM 4172 C C . LYS B 1 84 ? 176.545 135.055 117.541 1.00 62.89 84 LYS B C 1
ATOM 4173 O O . LYS B 1 84 ? 176.471 134.588 118.678 1.00 62.89 84 LYS B O 1
ATOM 4179 N N . GLU B 1 85 ? 177.605 135.723 117.118 1.00 63.35 85 GLU B N 1
ATOM 4180 C CA . GLU B 1 85 ? 178.740 135.956 117.990 1.00 63.35 85 GLU B CA 1
ATOM 4181 C C . GLU B 1 85 ? 178.755 137.365 118.556 1.00 63.35 85 GLU B C 1
ATOM 4182 O O . GLU B 1 85 ? 179.319 137.584 119.630 1.00 63.35 85 GLU B O 1
ATOM 4188 N N . LEU B 1 86 ? 178.155 138.325 117.850 1.00 60.26 86 LEU B N 1
ATOM 4189 C CA . LEU B 1 86 ? 177.955 139.675 118.355 1.00 60.26 86 LEU B CA 1
ATOM 4190 C C . LEU B 1 86 ? 176.735 139.789 119.237 1.00 60.26 86 LEU B C 1
ATOM 4191 O O . LEU B 1 86 ? 176.496 140.862 119.789 1.00 60.26 86 LEU B O 1
ATOM 4196 N N . LEU B 1 87 ? 175.917 138.724 119.340 1.00 53.03 87 LEU B N 1
ATOM 4197 C CA . LEU B 1 87 ? 174.708 138.694 120.211 1.00 53.03 87 LEU B CA 1
ATOM 4198 C C . LEU B 1 87 ? 174.981 137.880 121.448 1.00 53.03 87 LEU B C 1
ATOM 4199 O O . LEU B 1 87 ? 174.327 138.074 122.449 1.00 53.03 87 LEU B O 1
ATOM 4204 N N . GLY B 1 88 ? 175.904 136.935 121.404 1.00 53.80 88 GLY B N 1
ATOM 4205 C CA . GLY B 1 88 ? 176.335 136.247 122.605 1.00 53.80 88 GLY B CA 1
ATOM 4206 C C . GLY B 1 88 ? 177.167 137.093 123.542 1.00 53.80 88 GLY B C 1
ATOM 4207 O O . GLY B 1 88 ? 177.430 136.663 124.666 1.00 53.80 88 GLY B O 1
ATOM 4208 N N . GLY B 1 89 ? 177.619 138.261 123.099 1.00 50.78 89 GLY B N 1
ATOM 4209 C CA . GLY B 1 89 ? 178.239 139.222 123.982 1.00 50.78 89 GLY B CA 1
ATOM 4210 C C . GLY B 1 89 ? 177.211 140.089 124.676 1.00 50.78 89 GLY B C 1
ATOM 4211 O O . GLY B 1 89 ? 177.363 140.429 125.850 1.00 50.78 89 GLY B O 1
ATOM 4212 N N . VAL B 1 90 ? 176.148 140.442 123.959 1.00 49.32 90 VAL B N 1
ATOM 4213 C CA . VAL B 1 90 ? 175.067 141.214 124.556 1.00 49.32 90 VAL B CA 1
ATOM 4214 C C . VAL B 1 90 ? 174.273 140.350 125.536 1.00 49.32 90 VAL B C 1
ATOM 4215 O O . VAL B 1 90 ? 173.683 140.867 126.491 1.00 49.32 90 VAL B O 1
ATOM 4219 N N . ASP B 1 91 ? 174.294 139.027 125.369 1.00 52.64 91 ASP B N 1
ATOM 4220 C CA . ASP B 1 91 ? 173.603 138.163 126.321 1.00 52.64 91 ASP B CA 1
ATOM 4221 C C . ASP B 1 91 ? 174.295 138.126 127.676 1.00 52.64 91 ASP B C 1
ATOM 4222 O O . ASP B 1 91 ? 173.619 138.155 128.706 1.00 52.64 91 ASP B O 1
ATOM 4227 N N . ASN B 1 92 ? 175.624 138.072 127.720 1.00 47.84 92 ASN B N 1
ATOM 4228 C CA . ASN B 1 92 ? 176.274 138.028 129.021 1.00 47.84 92 ASN B CA 1
ATOM 4229 C C . ASN B 1 92 ? 176.876 139.353 129.460 1.00 47.84 92 ASN B C 1
ATOM 4230 O O . ASN B 1 92 ? 177.482 139.403 130.528 1.00 47.84 92 ASN B O 1
ATOM 4235 N N . ALA B 1 93 ? 176.724 140.428 128.686 1.00 43.38 93 ALA B N 1
ATOM 4236 C CA . ALA B 1 93 ? 177.004 141.740 129.252 1.00 43.38 93 ALA B CA 1
ATOM 4237 C C . ALA B 1 93 ? 175.970 142.127 130.293 1.00 43.38 93 ALA B C 1
ATOM 4238 O O . ALA B 1 93 ? 176.213 143.041 131.082 1.00 43.38 93 ALA B O 1
ATOM 4240 N N . PHE B 1 94 ? 174.812 141.478 130.277 1.00 39.02 94 PHE B N 1
ATOM 4241 C CA . PHE B 1 94 ? 173.893 141.501 131.401 1.00 39.02 94 PHE B CA 1
ATOM 4242 C C . PHE B 1 94 ? 174.375 140.619 132.541 1.00 39.02 94 PHE B C 1
ATOM 4243 O O . PHE B 1 94 ? 174.401 141.060 133.694 1.00 39.02 94 PHE B O 1
ATOM 4251 N N . LEU B 1 95 ? 174.808 139.396 132.245 1.00 40.10 95 LEU B N 1
ATOM 4252 C CA . LEU B 1 95 ? 175.084 138.421 133.293 1.00 40.10 95 LEU B CA 1
ATOM 4253 C C . LEU B 1 95 ? 176.392 138.659 134.030 1.00 40.10 95 LEU B C 1
ATOM 4254 O O . LEU B 1 95 ? 176.481 138.318 135.209 1.00 40.10 95 LEU B O 1
ATOM 4259 N N . ILE B 1 96 ? 177.408 139.237 133.395 1.00 39.92 96 ILE B N 1
ATOM 4260 C CA . ILE B 1 96 ? 178.633 139.543 134.123 1.00 39.92 96 ILE B CA 1
ATOM 4261 C C . ILE B 1 96 ? 178.392 140.673 135.109 1.00 39.92 96 ILE B C 1
ATOM 4262 O O . ILE B 1 96 ? 178.824 140.611 136.269 1.00 39.92 96 ILE B O 1
ATOM 4267 N N . ALA B 1 97 ? 177.657 141.690 134.694 1.00 38.57 97 ALA B N 1
ATOM 4268 C CA . ALA B 1 97 ? 177.278 142.755 135.604 1.00 38.57 97 ALA B CA 1
ATOM 4269 C C . ALA B 1 97 ? 176.286 142.304 136.655 1.00 38.57 97 ALA B C 1
ATOM 4270 O O . ALA B 1 97 ? 176.146 142.982 137.670 1.00 38.57 97 ALA B O 1
ATOM 4272 N N . TYR B 1 98 ? 175.571 141.208 136.421 1.00 39.42 98 TYR B N 1
ATOM 4273 C CA . TYR B 1 98 ? 174.759 140.584 137.455 1.00 39.42 98 TYR B CA 1
ATOM 4274 C C . TYR B 1 98 ? 175.580 139.786 138.453 1.00 39.42 98 TYR B C 1
ATOM 4275 O O . TYR B 1 98 ? 175.277 139.818 139.648 1.00 39.42 98 TYR B O 1
ATOM 4284 N N . ALA B 1 99 ? 176.615 139.088 137.995 1.00 40.46 99 ALA B N 1
ATOM 4285 C CA . ALA B 1 99 ? 177.467 138.327 138.900 1.00 40.46 99 ALA B CA 1
ATOM 4286 C C . ALA B 1 99 ? 178.339 139.225 139.755 1.00 40.46 99 ALA B C 1
ATOM 4287 O O . ALA B 1 99 ? 178.702 138.840 140.868 1.00 40.46 99 ALA B O 1
ATOM 4289 N N . ILE B 1 100 ? 178.717 140.399 139.255 1.00 43.51 100 ILE B N 1
ATOM 4290 C CA . ILE B 1 100 ? 179.399 141.343 140.136 1.00 43.51 100 ILE B CA 1
ATOM 4291 C C . ILE B 1 100 ? 178.404 141.960 141.108 1.00 43.51 100 ILE B C 1
ATOM 4292 O O . ILE B 1 100 ? 178.743 142.255 142.264 1.00 43.51 100 ILE B O 1
ATOM 4297 N N . GLY B 1 101 ? 177.155 142.130 140.676 1.00 46.93 101 GLY B N 1
ATOM 4298 C CA . GLY B 1 101 ? 176.157 142.757 141.521 1.00 46.93 101 GLY B CA 1
ATOM 4299 C C . GLY B 1 101 ? 175.732 141.904 142.694 1.00 46.93 101 GLY B C 1
ATOM 4300 O O . GLY B 1 101 ? 175.505 142.426 143.788 1.00 46.93 101 GLY B O 1
ATOM 4301 N N . MET B 1 102 ? 175.634 140.591 142.497 1.00 47.25 102 MET B N 1
ATOM 4302 C CA . MET B 1 102 ? 175.370 139.706 143.629 1.00 47.25 102 MET B CA 1
ATOM 4303 C C . MET B 1 102 ? 176.503 139.685 144.637 1.00 47.25 102 MET B C 1
ATOM 4304 O O . MET B 1 102 ? 176.260 139.434 145.818 1.00 47.25 102 MET B O 1
ATOM 4309 N N . PHE B 1 103 ? 177.734 139.937 144.216 1.00 54.90 103 PHE B N 1
ATOM 4310 C CA . PHE B 1 103 ? 178.809 139.933 145.195 1.00 54.90 103 PHE B CA 1
ATOM 4311 C C . PHE B 1 103 ? 178.899 141.254 145.937 1.00 54.90 103 PHE B C 1
ATOM 4312 O O . PHE B 1 103 ? 179.198 141.269 147.134 1.00 54.90 103 PHE B O 1
ATOM 4320 N N . ILE B 1 104 ? 178.674 142.371 145.244 1.00 58.35 104 ILE B N 1
ATOM 4321 C CA . ILE B 1 104 ? 178.685 143.657 145.937 1.00 58.35 104 ILE B CA 1
ATOM 4322 C C . ILE B 1 104 ? 177.487 143.770 146.872 1.00 58.35 104 ILE B C 1
ATOM 4323 O O . ILE B 1 104 ? 177.613 144.278 147.990 1.00 58.35 104 ILE B O 1
ATOM 4328 N N . SER B 1 105 ? 176.340 143.199 146.492 1.00 60.10 105 SER B N 1
ATOM 4329 C CA . SER B 1 105 ? 175.143 143.246 147.330 1.00 60.10 105 SER B CA 1
ATOM 4330 C C . SER B 1 105 ? 175.243 142.391 148.588 1.00 60.10 105 SER B C 1
ATOM 4331 O O . SER B 1 105 ? 174.276 142.339 149.351 1.00 60.10 105 SER B O 1
ATOM 4334 N N . GLY B 1 106 ? 176.358 141.692 148.806 1.00 70.16 106 GLY B N 1
ATOM 4335 C CA . GLY B 1 106 ? 176.628 141.095 150.098 1.00 70.16 106 GLY B CA 1
ATOM 4336 C C . GLY B 1 106 ? 177.338 142.018 151.066 1.00 70.16 106 GLY B C 1
ATOM 4337 O O . GLY B 1 106 ? 177.688 141.586 152.168 1.00 70.16 106 GLY B O 1
ATOM 4338 N N . VAL B 1 107 ? 177.588 143.269 150.676 1.00 77.15 107 VAL B N 1
ATOM 4339 C CA . VAL B 1 107 ? 178.275 144.244 151.523 1.00 77.15 107 VAL B CA 1
ATOM 4340 C C . VAL B 1 107 ? 177.412 145.482 151.772 1.00 77.15 107 VAL B C 1
ATOM 4341 O O . VAL B 1 107 ? 177.145 145.840 152.918 1.00 77.15 107 VAL B O 1
ATOM 4345 N N . PHE B 1 108 ? 176.976 146.153 150.707 1.00 85.73 108 PHE B N 1
ATOM 4346 C CA . PHE B 1 108 ? 176.131 147.337 150.811 1.00 85.73 108 PHE B CA 1
ATOM 4347 C C . PHE B 1 108 ? 174.643 147.002 150.786 1.00 85.73 108 PHE B C 1
ATOM 4348 O O . PHE B 1 108 ? 173.826 147.886 150.511 1.00 85.73 108 PHE B O 1
ATOM 4356 N N . GLY B 1 109 ? 174.276 145.752 151.057 1.00 82.99 109 GLY B N 1
ATOM 4357 C CA . GLY B 1 109 ? 172.898 145.320 150.926 1.00 82.99 109 GLY B CA 1
ATOM 4358 C C . GLY B 1 109 ? 172.081 145.403 152.198 1.00 82.99 109 GLY B C 1
ATOM 4359 O O . GLY B 1 109 ? 170.947 145.887 152.186 1.00 82.99 109 GLY B O 1
ATOM 4360 N N . GLU B 1 110 ? 172.647 144.931 153.307 1.00 84.75 110 GLU B N 1
ATOM 4361 C CA . GLU B 1 110 ? 171.935 144.972 154.577 1.00 84.75 110 GLU B CA 1
ATOM 4362 C C . GLU B 1 110 ? 171.917 146.366 155.180 1.00 84.75 110 GLU B C 1
ATOM 4363 O O . GLU B 1 110 ? 171.138 146.622 156.100 1.00 84.75 110 GLU B O 1
ATOM 4369 N N . ARG B 1 111 ? 172.746 147.271 154.675 1.00 86.08 111 ARG B N 1
ATOM 4370 C CA . ARG B 1 111 ? 172.878 148.607 155.233 1.00 86.08 111 ARG B CA 1
ATOM 4371 C C . ARG B 1 111 ? 171.826 149.579 154.717 1.00 86.08 111 ARG B C 1
ATOM 4372 O O . ARG B 1 111 ? 171.968 150.787 154.938 1.00 86.08 111 ARG B O 1
ATOM 4380 N N . LEU B 1 112 ? 170.803 149.097 154.017 1.00 74.39 112 LEU B N 1
ATOM 4381 C CA . LEU B 1 112 ? 169.672 149.917 153.620 1.00 74.39 112 LEU B CA 1
ATOM 4382 C C . LEU B 1 112 ? 168.381 149.241 154.064 1.00 74.39 112 LEU B C 1
ATOM 4383 O O . LEU B 1 112 ? 168.342 148.016 154.194 1.00 74.39 112 LEU B O 1
ATOM 4388 N N . PRO B 1 113 ? 167.334 150.012 154.356 1.00 61.45 113 PRO B N 1
ATOM 4389 C CA . PRO B 1 113 ? 166.052 149.405 154.712 1.00 61.45 113 PRO B CA 1
ATOM 4390 C C . PRO B 1 113 ? 165.478 148.648 153.539 1.00 61.45 113 PRO B C 1
ATOM 4391 O O . PRO B 1 113 ? 165.679 149.019 152.386 1.00 61.45 113 PRO B O 1
ATOM 4395 N N . LEU B 1 114 ? 164.759 147.577 153.849 1.00 48.70 114 LEU B N 1
ATOM 4396 C CA . LEU B 1 114 ? 164.403 146.610 152.825 1.00 48.70 114 LEU B CA 1
ATOM 4397 C C . LEU B 1 114 ? 163.346 147.143 151.874 1.00 48.70 114 LEU B C 1
ATOM 4398 O O . LEU B 1 114 ? 163.424 146.899 150.669 1.00 48.70 114 LEU B O 1
ATOM 4403 N N . ARG B 1 115 ? 162.368 147.879 152.379 1.00 49.68 115 ARG B N 1
ATOM 4404 C CA . ARG B 1 115 ? 161.292 148.340 151.515 1.00 49.68 115 ARG B CA 1
ATOM 4405 C C . ARG B 1 115 ? 161.741 149.493 150.630 1.00 49.68 115 ARG B C 1
ATOM 4406 O O . ARG B 1 115 ? 161.187 149.690 149.549 1.00 49.68 115 ARG B O 1
ATOM 4414 N N . TYR B 1 116 ? 162.730 150.260 151.066 1.00 51.08 116 TYR B N 1
ATOM 4415 C CA . TYR B 1 116 ? 163.301 151.319 150.251 1.00 51.08 116 TYR B CA 1
ATOM 4416 C C . TYR B 1 116 ? 164.352 150.818 149.279 1.00 51.08 116 TYR B C 1
ATOM 4417 O 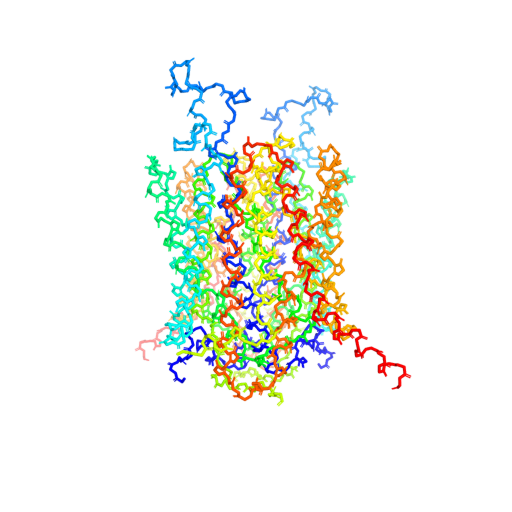O . TYR B 1 116 ? 164.811 151.592 148.441 1.00 51.08 116 TYR B O 1
ATOM 4426 N N . TYR B 1 117 ? 164.764 149.563 149.392 1.00 48.93 117 TYR B N 1
ATOM 4427 C CA . TYR B 1 117 ? 165.810 148.988 148.566 1.00 48.93 117 TYR B CA 1
ATOM 4428 C C . TYR B 1 117 ? 165.281 147.971 147.588 1.00 48.93 117 TYR B C 1
ATOM 4429 O O . TYR B 1 117 ? 165.923 147.723 146.573 1.00 48.93 117 TYR B O 1
ATOM 4438 N N . LEU B 1 118 ? 164.131 147.386 147.865 1.00 41.65 118 LEU B N 1
ATOM 4439 C CA . LEU B 1 118 ? 163.467 146.535 146.897 1.00 41.65 118 LEU B CA 1
ATOM 4440 C C . LEU B 1 118 ? 162.585 147.328 145.953 1.00 41.65 118 LEU B C 1
ATOM 4441 O O . LEU B 1 118 ? 162.414 146.937 144.796 1.00 41.65 118 LEU B O 1
ATOM 4446 N N . SER B 1 119 ? 162.033 148.449 146.405 1.00 44.53 119 SER B N 1
ATOM 4447 C CA . SER B 1 119 ? 161.169 149.233 145.535 1.00 44.53 119 SER B CA 1
ATOM 4448 C C . SER B 1 119 ? 161.940 150.210 144.663 1.00 44.53 119 SER B C 1
ATOM 4449 O O . SER B 1 119 ? 161.409 150.669 143.653 1.00 44.53 119 SER B O 1
ATOM 4452 N N . ALA B 1 120 ? 163.153 150.579 145.045 1.00 39.54 120 ALA B N 1
ATOM 4453 C CA . ALA B 1 120 ? 163.999 151.310 144.119 1.00 39.54 120 ALA B CA 1
ATOM 4454 C C . ALA B 1 120 ? 164.783 150.382 143.218 1.00 39.54 120 ALA B C 1
ATOM 4455 O O . ALA B 1 120 ? 165.541 150.859 142.375 1.00 39.54 120 ALA B O 1
ATOM 4457 N N . GLY B 1 121 ? 164.639 149.080 143.393 1.00 40.57 121 GLY B N 1
ATOM 4458 C CA . GLY B 1 121 ? 165.226 148.131 142.480 1.00 40.57 121 GLY B CA 1
ATOM 4459 C C . GLY B 1 121 ? 164.254 147.800 141.375 1.00 40.57 121 GLY B C 1
ATOM 4460 O O . GLY B 1 121 ? 164.644 147.663 140.218 1.00 40.57 121 GLY B O 1
ATOM 4461 N N . MET B 1 122 ? 162.976 147.691 141.708 1.00 42.30 122 MET B N 1
ATOM 4462 C CA . MET B 1 122 ? 161.980 147.393 140.694 1.00 42.30 122 MET B CA 1
ATOM 4463 C C . MET B 1 122 ? 161.563 148.612 139.892 1.00 42.30 122 MET B C 1
ATOM 4464 O O . MET B 1 122 ? 160.744 148.481 138.983 1.00 42.30 122 MET B O 1
ATOM 4469 N N . LEU B 1 123 ? 162.063 149.792 140.223 1.00 39.33 123 LEU B N 1
ATOM 4470 C CA . LEU B 1 123 ? 161.815 150.969 139.412 1.00 39.33 123 LEU B CA 1
ATOM 4471 C C . LEU B 1 123 ? 162.965 151.261 138.470 1.00 39.33 123 LEU B C 1
ATOM 4472 O O . LEU B 1 123 ? 162.738 151.503 137.285 1.00 39.33 123 LEU B O 1
ATOM 4477 N N . LEU B 1 124 ? 164.198 151.199 138.960 1.00 37.08 124 LEU B N 1
ATOM 4478 C CA . LEU B 1 124 ? 165.380 151.242 138.115 1.00 37.08 124 LEU B CA 1
ATOM 4479 C C . LEU B 1 124 ? 165.651 149.931 137.386 1.00 37.08 124 LEU B C 1
ATOM 4480 O O . LEU B 1 124 ? 166.612 149.855 136.623 1.00 37.08 124 LEU B O 1
ATOM 4485 N N . SER B 1 125 ? 164.857 148.896 137.618 1.00 37.65 125 SER B N 1
ATOM 4486 C CA . SER B 1 125 ? 164.876 147.724 136.764 1.00 37.65 125 SER B CA 1
ATOM 4487 C C . SER B 1 125 ? 163.840 147.784 135.662 1.00 37.65 125 SER B C 1
ATOM 4488 O O . SER B 1 125 ? 163.954 147.037 134.689 1.00 37.65 125 SER B O 1
ATOM 4491 N N . GLY B 1 126 ? 162.816 148.611 135.809 1.00 40.72 126 GLY B N 1
ATOM 4492 C CA . GLY B 1 126 ? 161.869 148.872 134.749 1.00 40.72 126 GLY B CA 1
ATOM 4493 C C . GLY B 1 126 ? 162.200 150.078 133.928 1.00 40.72 126 GLY B C 1
ATOM 4494 O O . GLY B 1 126 ? 161.639 150.262 132.850 1.00 40.72 126 GLY B O 1
ATOM 4495 N N . LEU B 1 127 ? 163.084 150.933 134.428 1.00 41.14 127 LEU B N 1
ATOM 4496 C CA . LEU B 1 127 ? 163.613 151.993 133.587 1.00 41.14 127 LEU B CA 1
ATOM 4497 C C . LEU B 1 127 ? 164.566 151.432 132.549 1.00 41.14 127 LEU B C 1
ATOM 4498 O O . LEU B 1 127 ? 164.343 151.586 131.348 1.00 41.14 127 LEU B O 1
ATOM 4503 N N . PHE B 1 128 ? 165.628 150.764 132.991 1.00 39.77 128 PHE B N 1
ATOM 4504 C CA . PHE B 1 128 ? 166.679 150.362 132.068 1.00 39.77 128 PHE B CA 1
ATOM 4505 C C . PHE B 1 128 ? 166.287 149.218 131.154 1.00 39.77 128 PHE B C 1
ATOM 4506 O O . PHE B 1 128 ? 166.963 149.001 130.151 1.00 39.77 128 PHE B O 1
ATOM 4514 N N . THR B 1 129 ? 165.242 148.464 131.468 1.00 42.90 129 THR B N 1
ATOM 4515 C CA . THR B 1 129 ? 164.775 147.483 130.498 1.00 42.90 129 THR B CA 1
ATOM 4516 C C . THR B 1 129 ? 164.109 148.178 129.325 1.00 42.90 129 THR B C 1
ATOM 4517 O O . THR B 1 129 ? 164.307 147.793 128.171 1.00 42.90 129 THR B O 1
ATOM 4521 N N . SER B 1 130 ? 163.382 149.254 129.587 1.00 40.76 130 SER B N 1
ATOM 4522 C CA . SER B 1 130 ? 162.661 149.913 128.515 1.00 40.76 130 SER B CA 1
ATOM 4523 C C . SER B 1 130 ? 163.535 150.851 127.697 1.00 40.76 130 SER B C 1
ATOM 4524 O O . SER B 1 130 ? 163.196 151.118 126.547 1.00 40.76 130 SER B O 1
ATOM 4527 N N . LEU B 1 131 ? 164.661 151.334 128.228 1.00 38.66 131 LEU B N 1
ATOM 4528 C CA . LEU B 1 131 ? 165.603 152.071 127.387 1.00 38.66 131 LEU B CA 1
ATOM 4529 C C . LEU B 1 131 ? 166.256 151.200 126.337 1.00 38.66 131 LEU B C 1
ATOM 4530 O O . LEU B 1 131 ? 166.855 151.726 125.396 1.00 38.66 131 LEU B O 1
ATOM 4535 N N . PHE B 1 132 ? 166.205 149.889 126.504 1.00 45.87 132 PHE B N 1
ATOM 4536 C CA . PHE B 1 132 ? 166.638 148.981 125.464 1.00 45.87 132 PHE B CA 1
ATOM 4537 C C . PHE B 1 132 ? 165.609 148.879 124.353 1.00 45.87 132 PHE B C 1
ATOM 4538 O O . PHE B 1 132 ? 165.971 148.533 123.228 1.00 45.87 132 PHE B O 1
ATOM 4546 N N . GLY B 1 133 ? 164.346 149.181 124.643 1.00 48.33 133 GLY B N 1
ATOM 4547 C CA . GLY B 1 133 ? 163.277 149.056 123.673 1.00 48.33 133 GLY B CA 1
ATOM 4548 C C . GLY B 1 133 ? 162.955 150.362 122.991 1.00 48.33 133 GLY B C 1
ATOM 4549 O O . GLY B 1 133 ? 162.350 150.381 121.923 1.00 48.33 133 GLY B O 1
ATOM 4550 N N . LEU B 1 134 ? 163.372 151.466 123.603 1.00 49.62 134 LEU B N 1
ATOM 4551 C CA . LEU B 1 134 ? 163.325 152.769 122.959 1.00 49.62 134 LEU B CA 1
ATOM 4552 C C . LEU B 1 134 ? 164.413 152.942 121.930 1.00 49.62 134 LEU B C 1
ATOM 4553 O O . LEU B 1 134 ? 164.503 154.013 121.335 1.00 49.62 134 LEU B O 1
ATOM 4558 N N . GLY B 1 135 ? 165.265 151.944 121.727 1.00 54.07 135 GLY B N 1
ATOM 4559 C CA . GLY B 1 135 ? 166.165 151.985 120.603 1.00 54.07 135 GLY B CA 1
ATOM 4560 C C . GLY B 1 135 ? 165.472 151.771 119.286 1.00 54.07 135 GLY B C 1
ATOM 4561 O O . GLY B 1 135 ? 166.015 152.142 118.244 1.00 54.07 135 GLY B O 1
ATOM 4562 N N . TYR B 1 136 ? 164.282 151.185 119.305 1.00 55.28 136 TYR B N 1
ATOM 4563 C CA . TYR B 1 136 ? 163.558 150.974 118.065 1.00 55.28 136 TYR B CA 1
ATOM 4564 C C . TYR B 1 136 ? 162.938 152.257 117.549 1.00 55.28 136 TYR B C 1
ATOM 4565 O O . TYR B 1 136 ? 162.909 152.486 116.337 1.00 55.28 136 TYR B O 1
ATOM 4574 N N . PHE B 1 137 ? 162.446 153.110 118.443 1.00 53.67 137 PHE B N 1
ATOM 4575 C CA . PHE B 1 137 ? 161.823 154.345 117.992 1.00 53.67 137 PHE B CA 1
ATOM 4576 C C . PHE B 1 137 ? 162.854 155.414 117.688 1.00 53.67 137 PHE B C 1
ATOM 4577 O O . PHE B 1 137 ? 162.698 156.171 116.728 1.00 53.67 137 PHE B O 1
ATOM 4585 N N . TRP B 1 138 ? 163.926 155.476 118.460 1.00 58.91 138 TRP B N 1
ATOM 4586 C CA . TRP B 1 138 ? 164.967 156.448 118.172 1.00 58.91 138 TRP B CA 1
ATOM 4587 C C . TRP B 1 138 ? 165.924 155.971 117.099 1.00 58.91 138 TRP B C 1
ATOM 4588 O O . TRP B 1 138 ? 166.928 156.650 116.874 1.00 58.91 138 TRP B O 1
ATOM 4599 N N . ASN B 1 139 ? 165.653 154.795 116.518 1.00 62.14 139 ASN B N 1
ATOM 4600 C CA . ASN B 1 139 ? 166.402 154.016 115.533 1.00 62.14 139 ASN B CA 1
ATOM 4601 C C . ASN B 1 139 ? 167.915 154.126 115.673 1.00 62.14 139 ASN B C 1
ATOM 4602 O O . ASN B 1 139 ? 168.629 154.363 114.697 1.00 62.14 139 ASN B O 1
ATOM 4607 N N . ILE B 1 140 ? 168.409 153.934 116.896 1.00 61.02 140 ILE B N 1
ATOM 4608 C CA . ILE B 1 140 ? 169.843 153.984 117.130 1.00 61.02 140 ILE B CA 1
ATOM 4609 C C . ILE B 1 140 ? 170.493 152.717 116.591 1.00 61.02 140 ILE B C 1
ATOM 4610 O O . ILE B 1 140 ? 170.020 151.598 116.821 1.00 61.02 140 ILE B O 1
ATOM 4615 N N . HIS B 1 141 ? 171.545 152.898 115.805 1.00 66.16 141 HIS B N 1
ATOM 4616 C CA . HIS B 1 141 ? 172.262 151.810 115.155 1.00 66.16 141 HIS B CA 1
ATOM 4617 C C . HIS B 1 141 ? 173.694 151.873 115.644 1.00 66.16 141 HIS B C 1
ATOM 4618 O O . HIS B 1 141 ? 174.566 152.449 114.994 1.00 66.16 141 HIS B O 1
ATOM 4625 N N . GLU B 1 142 ? 173.932 151.265 116.798 1.00 61.74 142 GLU B N 1
ATOM 4626 C CA . GLU B 1 142 ? 175.263 151.223 117.368 1.00 61.74 142 GLU B CA 1
ATOM 4627 C C . GLU B 1 142 ? 175.310 150.071 118.353 1.00 61.74 142 GLU B C 1
ATOM 4628 O O . GLU B 1 142 ? 174.369 149.876 119.122 1.00 61.74 142 GLU B O 1
ATOM 4634 N N . LEU B 1 143 ? 176.394 149.297 118.307 1.00 57.07 143 LEU B N 1
ATOM 4635 C CA . LEU B 1 143 ? 176.573 148.246 119.297 1.00 57.07 143 LEU B CA 1
ATOM 4636 C C . LEU B 1 143 ? 176.842 148.826 120.677 1.00 57.07 143 LEU B C 1
ATOM 4637 O O . LEU B 1 143 ? 176.371 148.282 121.679 1.00 57.07 143 LEU B O 1
ATOM 4642 N N . TRP B 1 144 ? 177.537 149.958 120.752 1.00 59.87 144 TRP B N 1
ATOM 4643 C CA . TRP B 1 144 ? 177.925 150.520 122.037 1.00 59.87 144 TRP B CA 1
ATOM 4644 C C . TRP B 1 144 ? 176.787 151.200 122.779 1.00 59.87 144 TRP B C 1
ATOM 4645 O O . TRP B 1 144 ? 177.007 151.691 123.886 1.00 59.87 144 TRP B O 1
ATOM 4656 N N . TYR B 1 145 ? 175.592 151.260 122.217 1.00 48.14 145 TYR B N 1
ATOM 4657 C CA . TYR B 1 145 ? 174.463 151.689 123.020 1.00 48.14 145 TYR B CA 1
ATOM 4658 C C . TYR B 1 145 ? 173.765 150.525 123.688 1.00 48.14 145 TYR B C 1
ATOM 4659 O O . TYR B 1 145 ? 173.423 150.611 124.866 1.00 48.14 145 TYR B O 1
ATOM 4668 N N . PHE B 1 146 ? 173.548 149.427 122.970 1.00 49.07 146 PHE B N 1
ATOM 4669 C CA . PHE B 1 146 ? 172.779 148.338 123.548 1.00 49.07 146 PHE B CA 1
ATOM 4670 C C . PHE B 1 146 ? 173.544 147.549 124.596 1.00 49.07 146 PHE B C 1
ATOM 4671 O O . PHE B 1 146 ? 172.955 146.660 125.207 1.00 49.07 146 PHE B O 1
ATOM 4679 N N . VAL B 1 147 ? 174.832 147.811 124.797 1.00 45.05 147 VAL B N 1
ATOM 4680 C CA . VAL B 1 147 ? 175.611 147.095 125.804 1.00 45.05 147 VAL B CA 1
ATOM 4681 C C . VAL B 1 147 ? 175.605 147.826 127.139 1.00 45.05 147 VAL B C 1
ATOM 4682 O O . VAL B 1 147 ? 175.420 147.201 128.184 1.00 45.05 147 VAL B O 1
ATOM 4686 N N . VAL B 1 148 ? 175.771 149.152 127.118 1.00 42.36 148 VAL B N 1
ATOM 4687 C CA . VAL B 1 148 ? 175.790 149.938 128.348 1.00 42.36 148 VAL B CA 1
ATOM 4688 C C . VAL B 1 148 ? 174.427 149.902 129.027 1.00 42.36 148 VAL B C 1
ATOM 4689 O O . VAL B 1 148 ? 174.341 149.861 130.263 1.00 42.36 148 VAL B O 1
ATOM 4693 N N . ILE B 1 149 ? 173.352 149.815 128.245 1.00 40.48 149 ILE B N 1
ATOM 4694 C CA . ILE B 1 149 ? 172.036 149.556 128.815 1.00 40.48 149 ILE B CA 1
ATOM 4695 C C . ILE B 1 149 ? 171.980 148.176 129.455 1.00 40.48 149 ILE B C 1
ATOM 4696 O O . ILE B 1 149 ? 171.411 148.008 130.535 1.00 40.48 149 ILE B O 1
ATOM 4701 N N . GLN B 1 150 ? 172.634 147.185 128.860 1.00 37.96 150 GLN B N 1
ATOM 4702 C CA . GLN B 1 150 ? 172.669 145.890 129.523 1.00 37.96 150 GLN B CA 1
ATOM 4703 C C . GLN B 1 150 ? 173.595 145.877 130.732 1.00 37.96 150 GLN B C 1
ATOM 4704 O O . GLN B 1 150 ? 173.260 145.256 131.746 1.00 37.96 150 GLN B O 1
ATOM 4710 N N . VAL B 1 151 ? 174.734 146.570 130.683 1.00 39.01 151 VAL B N 1
ATOM 4711 C CA . VAL B 1 151 ? 175.638 146.515 131.829 1.00 39.01 151 VAL B CA 1
ATOM 4712 C C . VAL B 1 151 ? 175.120 147.360 132.976 1.00 39.01 151 VAL B C 1
ATOM 4713 O O . VAL B 1 151 ? 175.574 147.196 134.108 1.00 39.01 151 VAL B O 1
ATOM 4717 N N . CYS B 1 152 ? 174.161 148.242 132.733 1.00 39.80 152 CYS B N 1
ATOM 4718 C CA . CYS B 1 152 ? 173.488 148.906 133.833 1.00 39.80 152 CYS B CA 1
ATOM 4719 C C . CYS B 1 152 ? 172.163 148.260 134.197 1.00 39.80 152 CYS B C 1
ATOM 4720 O O . CYS B 1 152 ? 171.622 148.561 135.257 1.00 39.80 152 CYS B O 1
ATOM 4723 N N . ASN B 1 153 ? 171.613 147.402 133.352 1.00 35.67 153 ASN B N 1
ATOM 4724 C CA . ASN B 1 153 ? 170.465 146.618 133.762 1.00 35.67 153 ASN B CA 1
ATOM 4725 C C . ASN B 1 153 ? 170.876 145.400 134.560 1.00 35.67 153 ASN B C 1
ATOM 4726 O O . ASN B 1 153 ? 170.065 144.853 135.299 1.00 35.67 153 ASN B O 1
ATOM 4731 N N . GLY B 1 154 ? 172.110 144.950 134.422 1.00 36.82 154 GLY B N 1
ATOM 4732 C CA . GLY B 1 154 ? 172.536 143.805 135.196 1.00 36.82 154 GLY B CA 1
ATOM 4733 C C . GLY B 1 154 ? 172.949 144.168 136.599 1.00 36.82 154 GLY B C 1
ATOM 4734 O O . GLY B 1 154 ? 172.825 143.369 137.524 1.00 36.82 154 GLY B O 1
ATOM 4735 N N . LEU B 1 155 ? 173.443 145.380 136.766 1.00 36.14 155 LEU B N 1
ATOM 4736 C CA . LEU B 1 155 ? 173.943 145.842 138.044 1.00 36.14 155 LEU B CA 1
ATOM 4737 C C . LEU B 1 155 ? 172.840 146.370 138.938 1.00 36.14 155 LEU B C 1
ATOM 4738 O O . LEU B 1 155 ? 173.020 146.437 140.154 1.00 36.14 155 LEU B O 1
ATOM 4743 N N . VAL B 1 156 ? 171.709 146.749 138.366 1.00 36.11 156 VAL B N 1
ATOM 4744 C CA . VAL B 1 156 ? 170.560 147.182 139.147 1.00 36.11 156 VAL B CA 1
ATOM 4745 C C . VAL B 1 156 ? 169.687 146.008 139.549 1.00 36.11 156 VAL B C 1
ATOM 4746 O O . VAL B 1 156 ? 169.238 145.920 140.691 1.00 36.11 156 VAL B O 1
ATOM 4750 N N . GLN B 1 157 ? 169.493 145.043 138.667 1.00 35.74 157 GLN B N 1
ATOM 4751 C CA . GLN B 1 157 ? 168.510 143.989 138.867 1.00 35.74 157 GLN B CA 1
ATOM 4752 C C . GLN B 1 157 ? 169.006 142.891 139.806 1.00 35.74 157 GLN B C 1
ATOM 4753 O O . GLN B 1 157 ? 168.398 141.824 139.894 1.00 35.74 157 GLN B O 1
ATOM 4759 N N . THR B 1 158 ? 170.106 143.129 140.511 1.00 39.06 158 THR B N 1
ATOM 4760 C CA . THR B 1 158 ? 170.574 142.211 141.532 1.00 39.06 158 THR B CA 1
ATOM 4761 C C . THR B 1 158 ? 170.019 142.552 142.904 1.00 39.06 158 THR B C 1
ATOM 4762 O O . THR B 1 158 ? 170.447 141.969 143.900 1.00 39.06 158 THR B O 1
ATOM 4766 N N . THR B 1 159 ? 169.086 143.498 142.990 1.00 39.15 159 THR B N 1
ATOM 4767 C CA . THR B 1 159 ? 168.439 143.785 144.260 1.00 39.15 159 THR B CA 1
ATOM 4768 C C . THR B 1 159 ? 167.238 142.900 144.499 1.00 39.15 159 THR B C 1
ATOM 4769 O O . THR B 1 159 ? 166.518 143.104 145.474 1.00 39.15 159 THR B O 1
ATOM 4773 N N . GLY B 1 160 ? 166.981 141.948 143.610 1.00 39.67 160 GLY B N 1
ATOM 4774 C CA . GLY B 1 160 ? 165.763 141.166 143.716 1.00 39.67 160 GLY B CA 1
ATOM 4775 C C . GLY B 1 160 ? 165.865 140.045 144.729 1.00 39.67 160 GLY B C 1
ATOM 4776 O O . GLY B 1 160 ? 165.091 139.987 145.682 1.00 39.67 160 GLY B O 1
ATOM 4777 N N . TRP B 1 161 ? 166.795 139.138 144.530 1.00 38.81 161 TRP B N 1
ATOM 4778 C CA . TRP B 1 161 ? 166.826 137.927 145.344 1.00 38.81 161 TRP B CA 1
ATOM 4779 C C . TRP B 1 161 ? 167.328 138.068 146.787 1.00 38.81 161 TRP B C 1
ATOM 4780 O O . TRP B 1 161 ? 166.673 137.514 147.690 1.00 38.81 161 TRP B O 1
ATOM 4791 N N . PRO B 1 162 ? 168.432 138.771 147.096 1.00 38.26 162 PRO B N 1
ATOM 4792 C CA . PRO B 1 162 ? 168.830 138.865 148.507 1.00 38.26 162 PRO B CA 1
ATOM 4793 C C . PRO B 1 162 ? 167.938 139.739 149.364 1.00 38.26 162 PRO B C 1
ATOM 4794 O O . PRO B 1 162 ? 168.214 139.879 150.556 1.00 38.26 162 PRO B O 1
ATOM 4798 N N . SER B 1 163 ? 166.902 140.351 148.809 1.00 40.17 163 SER B N 1
ATOM 4799 C CA . SER B 1 163 ? 165.853 140.955 149.605 1.00 40.17 163 SER B CA 1
ATOM 4800 C C . SER B 1 163 ? 164.678 140.026 149.824 1.00 40.17 163 SER B C 1
ATOM 4801 O O . SER B 1 163 ? 164.084 140.043 150.904 1.00 40.17 163 SER B O 1
ATOM 4804 N N . VAL B 1 164 ? 164.352 139.199 148.836 1.00 38.02 164 VAL B N 1
ATOM 4805 C CA . VAL B 1 164 ? 163.229 138.278 148.965 1.00 38.02 164 VAL B CA 1
ATOM 4806 C C . VAL B 1 164 ? 163.540 137.181 149.978 1.00 38.02 164 VAL B C 1
ATOM 4807 O O . VAL B 1 164 ? 162.666 136.788 150.766 1.00 38.02 164 VAL B O 1
ATOM 4811 N N . VAL B 1 165 ? 164.789 136.707 150.030 1.00 40.32 165 VAL B N 1
ATOM 4812 C CA . VAL B 1 165 ? 165.094 135.659 151.006 1.00 40.32 165 VAL B CA 1
ATOM 4813 C C . VAL B 1 165 ? 165.092 136.207 152.427 1.00 40.32 165 VAL B C 1
ATOM 4814 O O . VAL B 1 165 ? 164.712 135.505 153.364 1.00 40.32 165 VAL B O 1
ATOM 4818 N N . THR B 1 166 ? 165.453 137.478 152.616 1.00 43.29 166 THR B N 1
ATOM 4819 C CA . THR B 1 166 ? 165.361 138.020 153.968 1.00 43.29 166 THR B CA 1
ATOM 4820 C C . THR B 1 166 ? 163.923 138.316 154.349 1.00 43.29 166 THR B C 1
ATOM 4821 O O . THR B 1 166 ? 163.537 138.112 155.506 1.00 43.29 166 THR B O 1
ATOM 4825 N N . CYS B 1 167 ? 163.112 138.778 153.394 1.00 43.81 167 CYS B N 1
ATOM 4826 C CA . CYS B 1 167 ? 161.713 139.068 153.684 1.00 43.81 167 CYS B CA 1
ATOM 4827 C C . CYS B 1 167 ? 160.939 137.802 154.017 1.00 43.81 167 CYS B C 1
ATOM 4828 O O . CYS B 1 167 ? 159.996 137.839 154.808 1.00 43.81 167 CYS B O 1
ATOM 4831 N N . VAL B 1 168 ? 161.324 136.664 153.442 1.00 40.27 168 VAL B N 1
ATOM 4832 C CA . VAL B 1 168 ? 160.653 135.433 153.850 1.00 40.27 168 VAL B CA 1
ATOM 4833 C C . VAL B 1 168 ? 161.310 134.838 155.091 1.00 40.27 168 VAL B C 1
ATOM 4834 O O . VAL B 1 168 ? 160.621 134.292 155.961 1.00 40.27 168 VAL B O 1
ATOM 4838 N N . GLY B 1 169 ? 162.625 134.989 155.248 1.00 44.15 169 GLY B N 1
ATOM 4839 C CA . GLY B 1 169 ? 163.292 134.440 156.411 1.00 44.15 169 GLY B CA 1
ATOM 4840 C C . GLY B 1 169 ? 162.970 135.143 157.708 1.00 44.15 169 GLY B C 1
ATOM 4841 O O . GLY B 1 169 ? 163.158 134.557 158.775 1.00 44.15 169 GLY B O 1
ATOM 4842 N N . ASN B 1 170 ? 162.496 136.383 157.648 1.00 49.95 170 ASN B N 1
ATOM 4843 C CA . ASN B 1 170 ? 162.041 137.016 158.876 1.00 49.95 170 ASN B CA 1
ATOM 4844 C C . ASN B 1 170 ? 160.722 136.434 159.360 1.00 49.95 170 ASN B C 1
ATOM 4845 O O . ASN B 1 170 ? 160.493 136.370 160.569 1.00 49.95 170 ASN B O 1
ATOM 4850 N N . TRP B 1 171 ? 159.854 135.998 158.447 1.00 49.48 171 TRP B N 1
ATOM 4851 C CA . TRP B 1 171 ? 158.582 135.407 158.847 1.00 49.48 171 TRP B CA 1
ATOM 4852 C C . TRP B 1 171 ? 158.699 133.924 159.155 1.00 49.48 171 TRP B C 1
ATOM 4853 O O . TRP B 1 171 ? 157.990 133.430 160.033 1.00 49.48 171 TRP B O 1
ATOM 4864 N N . PHE B 1 172 ? 159.549 133.191 158.440 1.00 50.19 172 PHE B N 1
ATOM 4865 C CA . PHE B 1 172 ? 159.551 131.740 158.531 1.00 50.19 172 PHE B CA 1
ATOM 4866 C C . PHE B 1 172 ? 160.814 131.128 159.111 1.00 50.19 172 PHE B C 1
ATOM 4867 O O . PHE B 1 172 ? 160.761 129.979 159.553 1.00 50.19 172 PHE B O 1
ATOM 4875 N N . GLY B 1 173 ? 161.944 131.821 159.087 1.00 61.72 173 GLY B N 1
ATOM 4876 C CA . GLY B 1 173 ? 163.040 131.389 159.927 1.00 61.72 173 GLY B CA 1
ATOM 4877 C C . GLY B 1 173 ? 164.059 130.433 159.347 1.00 61.72 173 GLY B C 1
ATOM 4878 O O . GLY B 1 173 ? 164.223 129.338 159.890 1.00 61.72 173 GLY B O 1
ATOM 4879 N N . LYS B 1 174 ? 164.721 130.822 158.250 1.00 69.81 174 LYS B N 1
ATOM 4880 C CA . LYS B 1 174 ? 165.959 130.202 157.755 1.00 69.81 174 LYS B CA 1
ATOM 4881 C C . LYS B 1 174 ? 165.742 128.735 157.363 1.00 69.81 174 LYS B C 1
ATOM 4882 O O . LYS B 1 174 ? 166.165 127.796 158.034 1.00 69.81 174 LYS B O 1
ATOM 4888 N N . GLY B 1 175 ? 164.986 128.564 156.287 1.00 72.89 175 GLY B N 1
ATOM 4889 C CA . GLY B 1 175 ? 164.974 127.274 155.633 1.00 72.89 175 GLY B CA 1
ATOM 4890 C C . GLY B 1 175 ? 163.778 126.381 155.868 1.00 72.89 175 GLY B C 1
ATOM 4891 O O . GLY B 1 175 ? 163.949 125.197 156.167 1.00 72.89 175 GLY B O 1
ATOM 4892 N N . LYS B 1 176 ? 162.570 126.924 155.760 1.00 71.60 176 LYS B N 1
ATOM 4893 C CA . LYS B 1 176 ? 161.400 126.068 155.809 1.00 71.60 176 LYS B CA 1
ATOM 4894 C C . LYS B 1 176 ? 161.302 125.227 154.545 1.00 71.60 176 LYS B C 1
ATOM 4895 O O . LYS B 1 176 ? 161.915 125.521 153.517 1.00 71.60 176 LYS B O 1
ATOM 4901 N N . ARG B 1 177 ? 160.514 124.162 154.637 1.00 79.64 177 ARG B N 1
ATOM 4902 C CA . ARG B 1 177 ? 160.461 123.162 153.579 1.00 79.64 177 ARG B CA 1
ATOM 4903 C C . ARG B 1 177 ? 159.157 122.406 153.705 1.00 79.64 177 ARG B C 1
ATOM 4904 O O . ARG B 1 177 ? 158.902 121.790 154.741 1.00 79.64 177 ARG B O 1
ATOM 4912 N N . GLY B 1 178 ? 158.348 122.444 152.665 1.00 65.54 178 GLY B N 1
ATOM 4913 C CA . GLY B 1 178 ? 157.090 121.746 152.704 1.00 65.54 178 GLY B CA 1
ATOM 4914 C C . GLY B 1 178 ? 156.440 121.765 151.350 1.00 65.54 178 GLY B C 1
ATOM 4915 O O . GLY B 1 178 ? 157.089 122.023 150.337 1.00 65.54 178 GLY B O 1
ATOM 4916 N N . PHE B 1 179 ? 155.142 121.493 151.339 1.00 59.15 179 PHE B N 1
ATOM 4917 C CA . PHE B 1 179 ? 154.428 121.527 150.077 1.00 59.15 179 PHE B CA 1
ATOM 4918 C C . PHE B 1 179 ? 154.119 122.946 149.649 1.00 59.15 179 PHE B C 1
ATOM 4919 O O . PHE B 1 179 ? 154.005 123.208 148.450 1.00 59.15 179 PHE B O 1
ATOM 4927 N N . ILE B 1 180 ? 153.998 123.874 150.601 1.00 56.15 180 ILE B N 1
ATOM 4928 C CA . ILE B 1 180 ? 153.653 125.255 150.265 1.00 56.15 180 ILE B CA 1
ATOM 4929 C C . ILE B 1 180 ? 154.857 125.971 149.670 1.00 56.15 180 ILE B C 1
ATOM 4930 O O . ILE B 1 180 ? 154.769 126.618 148.619 1.00 56.15 180 ILE B O 1
ATOM 4935 N N . MET B 1 181 ? 156.008 125.840 150.310 1.00 55.82 181 MET B N 1
ATOM 4936 C CA . MET B 1 181 ? 157.168 126.455 149.685 1.00 55.82 181 MET B CA 1
ATOM 4937 C C . MET B 1 181 ? 157.769 125.608 148.597 1.00 55.82 181 MET B C 1
ATOM 4938 O O . MET B 1 181 ? 158.805 125.975 148.054 1.00 55.82 181 MET B O 1
ATOM 4943 N N . GLY B 1 182 ? 157.173 124.475 148.256 1.00 51.58 182 GLY B N 1
ATOM 4944 C CA . GLY B 1 182 ? 157.476 123.818 147.009 1.00 51.58 182 GLY B CA 1
ATOM 4945 C C . GLY B 1 182 ? 156.697 124.472 145.890 1.00 51.58 182 GLY B C 1
ATOM 4946 O O . GLY B 1 182 ? 157.157 124.500 144.750 1.00 51.58 182 GLY B O 1
ATOM 4947 N N . ILE B 1 183 ? 155.509 124.993 146.197 1.00 47.85 183 ILE B N 1
ATOM 4948 C CA . ILE B 1 183 ? 154.766 125.753 145.200 1.00 47.85 183 ILE B CA 1
ATOM 4949 C C . ILE B 1 183 ? 155.385 127.128 145.021 1.00 47.85 183 ILE B C 1
ATOM 4950 O O . ILE B 1 183 ? 155.444 127.646 143.899 1.00 47.85 183 ILE B O 1
ATOM 4955 N N . TRP B 1 184 ? 155.895 127.719 146.103 1.00 43.15 184 TRP B N 1
ATOM 4956 C CA . TRP B 1 184 ? 156.452 129.068 146.038 1.00 43.15 184 TRP B CA 1
ATOM 4957 C C . TRP B 1 184 ? 157.700 129.142 145.167 1.00 43.15 184 TRP B C 1
ATOM 4958 O O . TRP B 1 184 ? 157.984 130.195 144.592 1.00 43.15 184 TRP B O 1
ATOM 4969 N N . ASN B 1 185 ? 158.438 128.049 145.023 1.00 44.33 185 ASN B N 1
ATOM 4970 C CA . ASN B 1 185 ? 159.639 128.070 144.200 1.00 44.33 185 ASN B CA 1
ATOM 4971 C C . ASN B 1 185 ? 159.363 127.982 142.707 1.00 44.33 185 ASN B C 1
ATOM 4972 O O . ASN B 1 185 ? 160.316 127.920 141.930 1.00 44.33 185 ASN B O 1
ATOM 4977 N N . SER B 1 186 ? 158.102 127.951 142.280 1.00 44.91 186 SER B N 1
ATOM 4978 C CA . SER B 1 186 ? 157.800 128.034 140.859 1.00 44.91 186 SER B CA 1
ATOM 4979 C C . SER B 1 186 ? 157.636 129.469 140.393 1.00 44.91 186 SER B C 1
ATOM 4980 O O . SER B 1 186 ? 157.214 129.696 139.253 1.00 44.91 186 SER B O 1
ATOM 4983 N N . HIS B 1 187 ? 157.955 130.433 141.254 1.00 42.39 187 HIS B N 1
ATOM 4984 C CA . HIS B 1 187 ? 157.831 131.856 140.976 1.00 42.39 187 HIS B CA 1
ATOM 4985 C C . HIS B 1 187 ? 158.865 132.313 139.968 1.00 42.39 187 HIS B C 1
ATOM 4986 O O . HIS B 1 187 ? 158.707 133.354 139.331 1.00 42.39 187 HIS B O 1
ATOM 4993 N N . THR B 1 188 ? 159.936 131.550 139.831 1.00 42.70 188 THR B N 1
ATOM 4994 C CA . THR B 1 188 ? 160.940 131.836 138.829 1.00 42.70 188 THR B CA 1
ATOM 4995 C C . THR B 1 188 ? 160.657 131.175 137.497 1.00 42.70 188 THR B C 1
ATOM 4996 O O . THR B 1 188 ? 161.413 131.398 136.554 1.00 42.70 188 THR B O 1
ATOM 5000 N N . SER B 1 189 ? 159.615 130.357 137.393 1.00 44.22 189 SER B N 1
ATOM 5001 C CA . SER B 1 189 ? 159.250 129.758 136.120 1.00 44.22 189 SER B CA 1
ATOM 5002 C C . SER B 1 189 ? 157.936 130.300 135.590 1.00 44.22 189 SER B C 1
ATOM 5003 O O . SER B 1 189 ? 157.715 130.298 134.381 1.00 44.22 189 SER B O 1
ATOM 5006 N N . VAL B 1 190 ? 157.062 130.774 136.472 1.00 42.97 190 VAL B N 1
ATOM 5007 C CA . VAL B 1 190 ? 155.841 131.442 136.037 1.00 42.97 190 VAL B CA 1
ATOM 5008 C C . VAL B 1 190 ? 156.231 132.742 135.352 1.00 42.97 190 VAL B C 1
ATOM 5009 O O . VAL B 1 190 ? 155.627 133.138 134.348 1.00 42.97 190 VAL B O 1
ATOM 5013 N N . GLY B 1 191 ? 157.289 133.376 135.851 1.00 42.65 191 GLY B N 1
ATOM 5014 C CA . GLY B 1 191 ? 157.826 134.557 135.207 1.00 42.65 191 GLY B CA 1
ATOM 5015 C C . GLY B 1 191 ? 158.307 134.325 133.795 1.00 42.65 191 GLY B C 1
ATOM 5016 O O . GLY B 1 191 ? 158.019 135.142 132.921 1.00 42.65 191 GLY B O 1
ATOM 5017 N N . ASN B 1 192 ? 158.980 133.214 133.535 1.00 42.20 192 ASN B N 1
ATOM 5018 C CA . ASN B 1 192 ? 159.394 132.912 132.175 1.00 42.20 192 ASN B CA 1
ATOM 5019 C C . ASN B 1 192 ? 158.239 132.450 131.311 1.00 42.20 192 ASN B C 1
ATOM 5020 O O . ASN B 1 192 ? 158.230 132.716 130.108 1.00 42.20 192 ASN B O 1
ATOM 5025 N N . ILE B 1 193 ? 157.261 131.761 131.895 1.00 46.09 193 ILE B N 1
ATOM 5026 C CA . ILE B 1 193 ? 156.169 131.215 131.101 1.00 46.09 193 ILE B CA 1
ATOM 5027 C C . ILE B 1 193 ? 155.143 132.278 130.756 1.00 46.09 193 ILE B C 1
ATOM 5028 O O . ILE B 1 193 ? 154.319 132.057 129.867 1.00 46.09 193 ILE B O 1
ATOM 5033 N N . LEU B 1 194 ? 155.162 133.429 131.425 1.00 42.84 194 LEU B N 1
ATOM 5034 C CA . LEU B 1 194 ? 154.363 134.550 130.948 1.00 42.84 194 LEU B CA 1
ATOM 5035 C C . LEU B 1 194 ? 155.212 135.734 130.524 1.00 42.84 194 LEU B C 1
ATOM 5036 O O . LEU B 1 194 ? 154.678 136.802 130.238 1.00 42.84 194 LEU B O 1
ATOM 5041 N N . GLY B 1 195 ? 156.525 135.574 130.481 1.00 43.56 195 GLY B N 1
ATOM 5042 C CA . GLY B 1 195 ? 157.373 136.589 129.898 1.00 43.56 195 GLY B CA 1
ATOM 5043 C C . GLY B 1 195 ? 157.562 136.351 128.421 1.00 43.56 195 GLY B C 1
ATOM 5044 O O . GLY B 1 195 ? 158.057 137.217 127.703 1.00 43.56 195 GLY B O 1
ATOM 5045 N N . SER B 1 196 ? 157.198 135.154 127.969 1.00 45.58 196 SER B N 1
ATOM 5046 C CA . SER B 1 196 ? 157.176 134.816 126.555 1.00 45.58 196 SER B CA 1
ATOM 5047 C C . SER B 1 196 ? 155.821 135.014 125.910 1.00 45.58 196 SER B C 1
ATOM 5048 O O . SER B 1 196 ? 155.757 135.298 124.716 1.00 45.58 196 SER B O 1
ATOM 5051 N N . LEU B 1 197 ? 154.738 134.864 126.663 1.00 47.73 197 LEU B N 1
ATOM 5052 C CA . LEU B 1 197 ? 153.421 135.077 126.092 1.00 47.73 197 LEU B CA 1
ATOM 5053 C C . LEU B 1 197 ? 153.118 136.559 125.952 1.00 47.73 197 LEU B C 1
ATOM 5054 O O . LEU B 1 197 ? 152.460 136.968 124.994 1.00 47.73 197 LEU B O 1
ATOM 5059 N N . ILE B 1 198 ? 153.575 137.379 126.897 1.00 46.18 198 ILE B N 1
ATOM 5060 C CA . ILE B 1 198 ? 153.337 138.814 126.808 1.00 46.18 198 ILE B CA 1
ATOM 5061 C C . ILE B 1 198 ? 154.248 139.445 125.773 1.00 46.18 198 ILE B C 1
ATOM 5062 O O . ILE B 1 198 ? 153.798 140.188 124.897 1.00 46.18 198 ILE B O 1
ATOM 5067 N N . ALA B 1 199 ? 155.531 139.137 125.828 1.00 46.13 199 ALA B N 1
ATOM 5068 C CA . ALA B 1 199 ? 156.473 139.796 124.942 1.00 46.13 199 ALA B CA 1
ATOM 5069 C C . ALA B 1 199 ? 156.266 139.347 123.511 1.00 46.13 199 ALA B C 1
ATOM 5070 O O . ALA B 1 199 ? 156.472 140.150 122.603 1.00 46.13 199 ALA B O 1
ATOM 5072 N N . GLY B 1 200 ? 155.906 138.087 123.285 1.00 51.82 200 GLY B N 1
ATOM 5073 C CA . GLY B 1 200 ? 155.667 137.626 121.934 1.00 51.82 200 GLY B CA 1
ATOM 5074 C C . GLY B 1 200 ? 154.716 138.397 121.055 1.00 51.82 200 GLY B C 1
ATOM 5075 O O . GLY B 1 200 ? 154.897 138.441 119.836 1.00 51.82 200 GLY B O 1
ATOM 5076 N N . ILE B 1 201 ? 153.687 139.000 121.642 1.00 51.29 201 ILE B N 1
ATOM 5077 C CA . ILE B 1 201 ? 152.726 139.754 120.847 1.00 51.29 201 ILE B CA 1
ATOM 5078 C C . ILE B 1 201 ? 153.263 140.723 119.805 1.00 51.29 201 ILE B C 1
ATOM 5079 O O . ILE B 1 201 ? 152.927 140.641 118.621 1.00 51.29 201 ILE B O 1
ATOM 5084 N N . TRP B 1 202 ? 154.123 141.643 120.223 1.00 53.53 202 TRP B N 1
ATOM 5085 C CA . TRP B 1 202 ? 154.579 142.707 119.346 1.00 53.53 202 TRP B CA 1
ATOM 5086 C C . TRP B 1 202 ? 155.779 142.340 118.487 1.00 53.53 202 TRP B C 1
ATOM 5087 O O . TRP B 1 202 ? 156.204 143.146 117.663 1.00 53.53 202 TRP B O 1
ATOM 5098 N N . VAL B 1 203 ? 156.339 141.144 118.646 1.00 56.98 203 VAL B N 1
ATOM 5099 C CA . VAL B 1 203 ? 157.516 140.789 117.859 1.00 56.98 203 VAL B CA 1
ATOM 5100 C C . VAL B 1 203 ? 157.465 141.014 116.358 1.00 56.98 203 VAL B C 1
ATOM 5101 O O . VAL B 1 203 ? 158.270 141.767 115.800 1.00 56.98 203 VAL B O 1
ATOM 5105 N N . ASN B 1 204 ? 156.540 140.343 115.678 1.00 61.25 204 ASN B N 1
ATOM 5106 C CA . ASN B 1 204 ? 156.375 140.527 114.240 1.00 61.25 204 ASN B CA 1
ATOM 5107 C C . ASN B 1 204 ? 155.725 141.875 113.992 1.00 61.25 204 ASN B C 1
ATOM 5108 O O . ASN B 1 204 ? 154.509 142.030 114.103 1.00 61.25 204 ASN B O 1
ATOM 5113 N N . GLY B 1 205 ? 156.545 142.855 113.649 1.00 60.12 205 GLY B N 1
ATOM 5114 C CA . GLY B 1 205 ? 156.075 144.211 113.529 1.00 60.12 205 GLY B CA 1
ATOM 5115 C C . GLY B 1 205 ? 156.996 145.150 114.263 1.00 60.12 205 GLY B C 1
ATOM 5116 O O . GLY B 1 205 ? 158.193 145.212 113.972 1.00 60.12 205 GLY B O 1
ATOM 5117 N N . GLN B 1 206 ? 156.453 145.875 115.224 1.00 59.69 206 GLN B N 1
ATOM 5118 C CA . GLN B 1 206 ? 157.205 146.867 115.976 1.00 59.69 206 GLN B CA 1
ATOM 5119 C C . GLN B 1 206 ? 157.689 146.215 117.268 1.00 59.69 206 GLN B C 1
ATOM 5120 O O . GLN B 1 206 ? 156.960 146.138 118.257 1.00 59.69 206 GLN B O 1
ATOM 5126 N N . TRP B 1 207 ? 158.935 145.732 117.254 1.00 53.31 207 TRP B N 1
ATOM 5127 C CA . TRP B 1 207 ? 159.463 144.989 118.392 1.00 53.31 207 TRP B CA 1
ATOM 5128 C C . TRP B 1 207 ? 159.841 145.870 119.563 1.00 53.31 207 TRP B C 1
ATOM 5129 O O . TRP B 1 207 ? 160.166 145.334 120.622 1.00 53.31 207 TRP B O 1
ATOM 5140 N N . GLY B 1 208 ? 159.789 147.191 119.412 1.00 50.79 208 GLY B N 1
ATOM 5141 C CA . GLY B 1 208 ? 160.093 148.070 120.524 1.00 50.79 208 GLY B CA 1
ATOM 5142 C C . GLY B 1 208 ? 159.101 147.963 121.658 1.00 50.79 208 GLY B C 1
ATOM 5143 O O . GLY B 1 208 ? 159.454 148.201 122.813 1.00 50.79 208 GLY B O 1
ATOM 5144 N N . LEU B 1 209 ? 157.870 147.575 121.358 1.00 50.99 209 LEU B N 1
ATOM 5145 C CA . LEU B 1 209 ? 156.885 147.280 122.383 1.00 50.99 209 LEU B CA 1
ATOM 5146 C C . LEU B 1 209 ? 156.964 145.856 122.897 1.00 50.99 209 LEU B C 1
ATOM 5147 O O . LEU B 1 209 ? 156.015 145.389 123.530 1.00 50.99 209 LEU B O 1
ATOM 5152 N N . SER B 1 210 ? 158.042 145.144 122.624 1.00 47.89 210 SER B N 1
ATOM 5153 C CA . SER B 1 210 ? 158.284 143.924 123.364 1.00 47.89 210 SER B CA 1
ATOM 5154 C C . SER B 1 210 ? 159.104 144.179 124.614 1.00 47.89 210 SER B C 1
ATOM 5155 O O . SER B 1 210 ? 159.149 143.316 125.491 1.00 47.89 210 SER B O 1
ATOM 5158 N N . PHE B 1 211 ? 159.735 145.345 124.722 1.00 46.91 211 PHE B N 1
ATOM 5159 C CA . PHE B 1 211 ? 160.497 145.716 125.901 1.00 46.91 211 PHE B CA 1
ATOM 5160 C C . PHE B 1 211 ? 159.844 146.799 126.728 1.00 46.91 211 PHE B C 1
ATOM 5161 O O . PHE B 1 211 ? 160.258 147.014 127.864 1.00 46.91 211 PHE B O 1
ATOM 5169 N N . ILE B 1 212 ? 158.877 147.524 126.182 1.00 45.60 212 ILE B N 1
ATOM 5170 C CA . ILE B 1 212 ? 158.308 148.622 126.947 1.00 45.60 212 ILE B CA 1
ATOM 5171 C C . ILE B 1 212 ? 157.238 148.119 127.898 1.00 45.60 212 ILE B C 1
ATOM 5172 O O . ILE B 1 212 ? 157.200 148.526 129.061 1.00 45.60 212 ILE B O 1
ATOM 5177 N N . VAL B 1 213 ? 156.387 147.203 127.455 1.00 46.79 213 VAL B N 1
ATOM 5178 C CA . VAL B 1 213 ? 155.299 146.717 128.303 1.00 46.79 213 VAL B CA 1
ATOM 5179 C C . VAL B 1 213 ? 155.804 145.908 129.506 1.00 46.79 213 VAL B C 1
ATOM 5180 O O . VAL B 1 213 ? 155.377 146.217 130.634 1.00 46.79 213 VAL B O 1
ATOM 5184 N N . PRO B 1 214 ? 156.740 144.950 129.397 1.00 44.21 214 PRO B N 1
ATOM 5185 C CA . PRO B 1 214 ? 157.330 144.417 130.629 1.00 44.21 214 PRO B CA 1
ATOM 5186 C C . PRO B 1 214 ? 158.318 145.350 131.308 1.00 44.21 214 PRO B C 1
ATOM 5187 O O . PRO B 1 214 ? 158.868 144.985 132.346 1.00 44.21 214 PRO B O 1
ATOM 5191 N N . GLY B 1 215 ? 158.570 146.527 130.761 1.00 43.98 215 GLY B N 1
ATOM 5192 C CA . GLY B 1 215 ? 159.258 147.553 131.508 1.00 43.98 215 GLY B CA 1
ATOM 5193 C C . GLY B 1 215 ? 158.347 148.497 132.240 1.00 43.98 215 GLY B C 1
ATOM 5194 O O . GLY B 1 215 ? 158.824 149.405 132.922 1.00 43.98 215 GLY B O 1
ATOM 5195 N N . ILE B 1 216 ? 157.040 148.320 132.105 1.00 42.61 216 ILE B N 1
ATOM 5196 C CA . ILE B 1 216 ? 156.074 149.152 132.808 1.00 42.61 216 ILE B CA 1
ATOM 5197 C C . ILE B 1 216 ? 155.348 148.298 133.839 1.00 42.61 216 ILE B C 1
ATOM 5198 O O . ILE B 1 216 ? 154.999 148.785 134.923 1.00 42.61 216 ILE B O 1
ATOM 5203 N N . ILE B 1 217 ? 155.167 147.006 133.548 1.00 39.93 217 ILE B N 1
ATOM 5204 C CA . ILE B 1 217 ? 154.547 146.148 134.557 1.00 39.93 217 ILE B CA 1
ATOM 5205 C C . ILE B 1 217 ? 155.458 145.980 135.776 1.00 39.93 217 ILE B C 1
ATOM 5206 O O . ILE B 1 217 ? 154.985 145.992 136.921 1.00 39.93 217 ILE B O 1
ATOM 5211 N N . THR B 1 218 ? 156.772 145.911 135.563 1.00 39.97 218 THR B N 1
ATOM 5212 C CA . THR B 1 218 ? 157.714 145.904 136.678 1.00 39.97 218 THR B CA 1
ATOM 5213 C C . THR B 1 218 ? 157.710 147.240 137.412 1.00 39.97 218 THR B C 1
ATOM 5214 O O . THR B 1 218 ? 157.825 147.280 138.638 1.00 39.97 218 THR B O 1
ATOM 5218 N N . ALA B 1 219 ? 157.510 148.340 136.693 1.00 39.93 219 ALA B N 1
ATOM 5219 C CA . ALA B 1 219 ? 157.481 149.640 137.352 1.00 39.93 219 ALA B CA 1
ATOM 5220 C C . ALA B 1 219 ? 156.227 149.830 138.194 1.00 39.93 219 ALA B C 1
ATOM 5221 O O . ALA B 1 219 ? 156.251 150.586 139.166 1.00 39.93 219 ALA B O 1
ATOM 5223 N N . VAL B 1 220 ? 155.130 149.169 137.839 1.00 38.97 220 VAL B N 1
ATOM 5224 C CA . VAL B 1 220 ? 153.917 149.261 138.648 1.00 38.97 220 VAL B CA 1
ATOM 5225 C C . VAL B 1 220 ? 153.987 148.321 139.849 1.00 38.97 220 VAL B C 1
ATOM 5226 O O . VAL B 1 220 ? 153.609 148.693 140.973 1.00 38.97 220 VAL B O 1
ATOM 5230 N N . MET B 1 221 ? 154.519 147.110 139.664 1.00 40.32 221 MET B N 1
ATOM 5231 C CA . MET B 1 221 ? 154.779 146.280 140.839 1.00 40.32 221 MET B CA 1
ATOM 5232 C C . MET B 1 221 ? 155.932 146.786 141.687 1.00 40.32 221 MET B C 1
ATOM 5233 O O . MET B 1 221 ? 156.189 146.208 142.738 1.00 40.32 221 MET B O 1
ATOM 5238 N N . GLY B 1 222 ? 156.662 147.798 141.248 1.00 40.93 222 GLY B N 1
ATOM 5239 C CA . GLY B 1 222 ? 157.513 148.510 142.168 1.00 40.93 222 GLY B CA 1
ATOM 5240 C C . GLY B 1 222 ? 156.799 149.507 143.038 1.00 40.93 222 GLY B C 1
ATOM 5241 O O . GLY B 1 222 ? 157.374 149.960 144.028 1.00 40.93 222 GLY B O 1
ATOM 5242 N N . VAL B 1 223 ? 155.576 149.882 142.683 1.00 38.82 223 VAL B N 1
ATOM 5243 C CA . VAL B 1 223 ? 154.762 150.757 143.519 1.00 38.82 223 VAL B CA 1
ATOM 5244 C C . VAL B 1 223 ? 153.943 149.949 144.508 1.00 38.82 223 VAL B C 1
ATOM 5245 O O . VAL B 1 223 ? 153.859 150.303 145.691 1.00 38.82 223 VAL B O 1
ATOM 5249 N N . ILE B 1 224 ? 153.374 148.844 144.022 1.00 39.28 224 ILE B N 1
ATOM 5250 C CA . ILE B 1 224 ? 152.572 147.964 144.874 1.00 39.28 224 ILE B CA 1
ATOM 5251 C C . ILE B 1 224 ? 153.414 147.402 146.017 1.00 39.28 224 ILE B C 1
ATOM 5252 O O . ILE B 1 224 ? 152.940 147.270 147.147 1.00 39.28 224 ILE B O 1
ATOM 5257 N N . THR B 1 225 ? 154.687 147.120 145.757 1.00 42.59 225 THR B N 1
ATOM 5258 C CA . THR B 1 225 ? 155.597 146.691 146.814 1.00 42.59 225 THR B CA 1
ATOM 5259 C C . THR B 1 225 ? 155.912 147.817 147.785 1.00 42.59 225 THR B C 1
ATOM 5260 O O . THR B 1 225 ? 156.000 147.581 148.993 1.00 42.59 225 THR B O 1
ATOM 5264 N N . PHE B 1 226 ? 156.045 149.048 147.293 1.00 43.84 226 PHE B N 1
ATOM 5265 C CA . PHE B 1 226 ? 156.251 150.184 148.183 1.00 43.84 226 PHE B CA 1
ATOM 5266 C C . PHE B 1 226 ? 155.061 150.425 149.097 1.00 43.84 226 PHE B C 1
ATOM 5267 O O . PHE B 1 226 ? 155.241 150.935 150.204 1.00 43.84 226 PHE B O 1
ATOM 5275 N N . LEU B 1 227 ? 153.856 150.066 148.677 1.00 43.32 227 LEU B N 1
ATOM 5276 C CA . LEU B 1 227 ? 152.720 150.311 149.549 1.00 43.32 227 LEU B CA 1
ATOM 5277 C C . LEU B 1 227 ? 152.433 149.181 150.530 1.00 43.32 227 LEU B C 1
ATOM 5278 O O . LEU B 1 227 ? 151.892 149.452 151.596 1.00 43.32 227 LEU B O 1
ATOM 5283 N N . PHE B 1 228 ? 152.782 147.930 150.243 1.00 43.49 228 PHE B N 1
ATOM 5284 C CA . PHE B 1 228 ? 152.268 146.813 151.039 1.00 43.49 228 PHE B CA 1
ATOM 5285 C C . PHE B 1 228 ? 153.358 145.825 151.418 1.00 43.49 228 PHE B C 1
ATOM 5286 O O . PHE B 1 228 ? 153.203 144.619 151.232 1.00 43.49 228 PHE B O 1
ATOM 5294 N N . LEU B 1 229 ? 154.480 146.278 151.956 1.00 48.65 229 LEU B N 1
ATOM 5295 C CA . LEU B 1 229 ? 155.531 145.353 152.350 1.00 48.65 229 LEU B CA 1
ATOM 5296 C C . LEU B 1 229 ? 155.752 145.452 153.849 1.00 48.65 229 LEU B C 1
ATOM 5297 O O . LEU B 1 229 ? 155.789 146.551 154.405 1.00 48.65 229 LEU B O 1
ATOM 5302 N N . ILE B 1 230 ? 155.879 144.302 154.502 1.00 48.70 230 ILE B N 1
ATOM 5303 C CA . ILE B 1 230 ? 156.066 144.203 155.939 1.00 48.70 230 ILE B CA 1
ATOM 5304 C C . ILE B 1 230 ? 157.295 143.337 156.159 1.00 48.70 230 ILE B C 1
ATOM 5305 O O . ILE B 1 230 ? 157.273 142.144 155.840 1.00 48.70 230 ILE B O 1
ATOM 5310 N N . GLU B 1 231 ? 158.365 143.914 156.704 1.00 56.34 231 GLU B N 1
ATOM 5311 C CA . GLU B 1 231 ? 159.608 143.151 156.814 1.00 56.34 231 GLU B CA 1
ATOM 5312 C C . GLU B 1 231 ? 159.551 142.151 157.962 1.00 56.34 231 GLU B C 1
ATOM 5313 O O . GLU B 1 231 ? 159.523 140.938 157.749 1.00 56.34 231 GLU B O 1
ATOM 5319 N N . HIS B 1 232 ? 159.514 142.643 159.151 1.00 59.31 232 HIS B N 1
ATOM 5320 C CA . HIS B 1 232 ? 159.701 141.864 160.358 1.00 59.31 232 HIS B CA 1
ATOM 5321 C C . HIS B 1 232 ? 158.345 141.696 161.014 1.00 59.31 232 HIS B C 1
ATOM 5322 O O . HIS B 1 232 ? 157.579 142.666 161.040 1.00 59.31 232 HIS B O 1
ATOM 5329 N N . PRO B 1 233 ? 157.969 140.525 161.533 1.00 56.18 233 PRO B N 1
ATOM 5330 C CA . PRO B 1 233 ? 156.621 140.368 162.083 1.00 56.18 233 PRO B CA 1
ATOM 5331 C C . PRO B 1 233 ? 156.377 141.098 163.385 1.00 56.18 233 PRO B C 1
ATOM 5332 O O . PRO B 1 233 ? 155.235 141.120 163.847 1.00 56.18 233 PRO B O 1
ATOM 5336 N N . GLU B 1 234 ? 157.372 141.731 163.991 1.00 59.55 234 GLU B N 1
ATOM 5337 C CA . GLU B 1 234 ? 157.095 142.579 165.137 1.00 59.55 234 GLU B CA 1
ATOM 5338 C C . GLU B 1 234 ? 156.457 143.905 164.751 1.00 59.55 234 GLU B C 1
ATOM 5339 O O . GLU B 1 234 ? 156.075 144.667 165.643 1.00 59.55 234 GLU B O 1
ATOM 5345 N N . ASP B 1 235 ? 156.341 144.198 163.456 1.00 58.88 235 ASP B N 1
ATOM 5346 C CA . ASP B 1 235 ? 155.748 145.453 163.015 1.00 58.88 235 ASP B CA 1
ATOM 5347 C C . ASP B 1 235 ? 154.242 145.439 163.209 1.00 58.88 235 ASP B C 1
ATOM 5348 O O . ASP B 1 235 ? 153.674 146.362 163.802 1.00 58.88 235 ASP B O 1
ATOM 5353 N N . VAL B 1 236 ? 153.575 144.398 162.706 1.00 52.24 236 VAL B N 1
ATOM 5354 C CA . VAL B 1 236 ? 152.133 144.267 162.847 1.00 52.24 236 VAL B CA 1
ATOM 5355 C C . VAL B 1 236 ? 151.788 143.497 164.115 1.00 52.24 236 VAL B C 1
ATOM 5356 O O . VAL B 1 236 ? 150.606 143.298 164.425 1.00 52.24 236 VAL B O 1
ATOM 5360 N N . ASP B 1 237 ? 152.806 143.113 164.889 1.00 57.58 237 ASP B N 1
ATOM 5361 C CA . ASP B 1 237 ? 152.689 142.373 166.144 1.00 57.58 237 ASP B CA 1
ATOM 5362 C C . ASP B 1 237 ? 151.975 141.035 165.925 1.00 57.58 237 ASP B C 1
ATOM 5363 O O . ASP B 1 237 ? 150.868 140.792 166.403 1.00 57.58 237 ASP B O 1
ATOM 5368 N N . CYS B 1 238 ? 152.624 140.189 165.136 1.00 55.75 238 CYS B N 1
ATOM 5369 C CA . CYS B 1 238 ? 152.288 138.790 164.972 1.00 55.75 238 CYS B CA 1
ATOM 5370 C C . CYS B 1 238 ? 153.257 137.951 165.794 1.00 55.75 238 CYS B C 1
ATOM 5371 O O . CYS B 1 238 ? 154.037 138.470 166.594 1.00 55.75 238 CYS B O 1
ATOM 5374 N N . ALA B 1 239 ? 153.213 136.644 165.603 1.00 61.40 239 ALA B N 1
ATOM 5375 C CA . ALA B 1 239 ? 154.155 135.820 166.347 1.00 61.40 239 ALA B CA 1
ATOM 5376 C C . ALA B 1 239 ? 155.455 135.665 165.569 1.00 61.40 239 ALA B C 1
ATOM 5377 O O . ALA B 1 239 ? 155.427 135.511 164.349 1.00 61.40 239 ALA B O 1
ATOM 5379 N N . PRO B 1 240 ? 156.595 135.712 166.249 1.00 65.45 240 PRO B N 1
ATOM 5380 C CA . PRO B 1 240 ? 157.866 135.402 165.600 1.00 65.45 240 PRO B CA 1
ATOM 5381 C C . PRO B 1 240 ? 157.914 133.942 165.196 1.00 65.45 240 PRO B C 1
ATOM 5382 O O . PRO B 1 240 ? 157.178 133.119 165.757 1.00 65.45 240 PRO B O 1
ATOM 5386 N N . PRO B 1 241 ? 158.736 133.578 164.214 1.00 70.36 241 PRO B N 1
ATOM 5387 C CA . PRO B 1 241 ? 158.841 132.167 163.843 1.00 70.36 241 PRO B CA 1
ATOM 5388 C C . PRO B 1 241 ? 159.564 131.393 164.922 1.00 70.36 241 PRO B C 1
ATOM 5389 O O . PRO B 1 241 ? 160.426 131.928 165.621 1.00 70.36 241 PRO B O 1
ATOM 5393 N N . GLN B 1 242 ? 159.192 130.132 165.077 1.00 87.59 242 GLN B N 1
ATOM 5394 C CA . GLN B 1 242 ? 159.824 129.315 166.097 1.00 87.59 242 GLN B CA 1
ATOM 5395 C C . GLN B 1 242 ? 161.177 128.831 165.600 1.00 87.59 242 GLN B C 1
ATOM 5396 O O . GLN B 1 242 ? 161.278 128.228 164.527 1.00 87.59 242 GLN B O 1
ATOM 5402 N N . HIS B 1 243 ? 162.216 129.106 166.381 1.00 94.41 243 HIS B N 1
ATOM 5403 C CA . HIS B 1 243 ? 163.576 128.786 165.987 1.00 94.41 243 HIS B CA 1
ATOM 5404 C C . HIS B 1 243 ? 163.843 127.291 166.126 1.00 94.41 243 HIS B C 1
ATOM 5405 O O . HIS B 1 243 ? 163.036 126.528 166.665 1.00 94.41 243 HIS B O 1
ATOM 5412 N N . HIS B 1 244 ? 165.003 126.877 165.628 1.00 98.95 244 HIS B N 1
ATOM 5413 C CA . HIS B 1 244 ? 165.400 125.477 165.651 1.00 98.95 244 HIS B CA 1
ATOM 5414 C C . HIS B 1 244 ? 165.751 125.013 167.062 1.00 98.95 244 HIS B C 1
ATOM 5415 O O . HIS B 1 244 ? 166.119 125.817 167.917 1.00 98.95 244 HIS B O 1
ATOM 5417 N N . ILE B 1 286 ? 192.314 137.216 155.721 1.00 140.30 286 ILE B N 1
ATOM 5418 C CA . ILE B 1 286 ? 191.035 136.676 155.284 1.00 140.30 286 ILE B CA 1
ATOM 5419 C C . ILE B 1 286 ? 191.057 135.164 155.522 1.00 140.30 286 ILE B C 1
ATOM 5420 O O . ILE B 1 286 ? 192.118 134.536 155.494 1.00 140.30 286 ILE B O 1
ATOM 5425 N N . SER B 1 287 ? 189.889 134.582 155.803 1.00 137.32 287 SER B N 1
ATOM 5426 C CA . SER B 1 287 ? 189.760 133.148 156.010 1.00 137.32 287 SER B CA 1
ATOM 5427 C C . SER B 1 287 ? 189.472 132.400 154.714 1.00 137.32 287 SER B C 1
ATOM 5428 O O . SER B 1 287 ? 189.014 131.252 154.757 1.00 137.32 287 SER B O 1
ATOM 5431 N N . PHE B 1 288 ? 189.741 133.027 153.568 1.00 133.49 288 PHE B N 1
ATOM 5432 C CA . PHE B 1 288 ? 189.426 132.424 152.278 1.00 133.49 288 PHE B CA 1
ATOM 5433 C C . PHE B 1 288 ? 190.383 131.288 151.956 1.00 133.49 288 PHE B C 1
ATOM 5434 O O . PHE B 1 288 ? 189.976 130.261 151.407 1.00 133.49 288 PHE B O 1
ATOM 5442 N N . PHE B 1 289 ? 191.665 131.462 152.281 1.00 136.54 289 PHE B N 1
ATOM 5443 C CA . PHE B 1 289 ? 192.645 130.415 152.017 1.00 136.54 289 PHE B CA 1
ATOM 5444 C C . PHE B 1 289 ? 192.418 129.198 152.899 1.00 136.54 289 PHE B C 1
ATOM 5445 O O . PHE B 1 289 ? 192.670 128.066 152.470 1.00 136.54 289 PHE B O 1
ATOM 5453 N N . GLY B 1 290 ? 191.933 129.403 154.123 1.00 132.51 290 GLY B N 1
ATOM 5454 C CA . GLY B 1 290 ? 191.538 128.274 154.939 1.00 132.51 290 GLY B CA 1
ATOM 5455 C C . GLY B 1 290 ? 190.256 127.633 154.458 1.00 132.51 290 GLY B C 1
ATOM 5456 O O . GLY B 1 290 ? 190.038 126.437 154.674 1.00 132.51 290 GLY B O 1
ATOM 5457 N N . ALA B 1 291 ? 189.398 128.407 153.789 1.00 129.31 291 ALA B N 1
ATOM 5458 C CA . ALA B 1 291 ? 188.132 127.877 153.301 1.00 129.31 291 ALA B CA 1
ATOM 5459 C C . ALA B 1 291 ? 188.319 126.900 152.152 1.00 129.31 291 ALA B C 1
ATOM 5460 O O . ALA B 1 291 ? 187.448 126.057 151.925 1.00 129.31 291 ALA B O 1
ATOM 5462 N N . LEU B 1 292 ? 189.428 126.993 151.425 1.00 128.40 292 LEU B N 1
ATOM 5463 C CA . LEU B 1 292 ? 189.721 126.000 150.404 1.00 128.40 292 LEU B CA 1
ATOM 5464 C C . LEU B 1 292 ? 190.207 124.687 151.002 1.00 128.40 292 LEU B C 1
ATOM 5465 O O . LEU B 1 292 ? 190.177 123.662 150.317 1.00 128.40 292 LEU B O 1
ATOM 5470 N N . ARG B 1 293 ? 190.645 124.691 152.262 1.00 127.35 293 ARG B N 1
ATOM 5471 C CA . ARG B 1 293 ? 191.144 123.477 152.894 1.00 127.35 293 ARG B CA 1
ATOM 5472 C C . ARG B 1 293 ? 190.030 122.557 153.381 1.00 127.35 293 ARG B C 1
ATOM 5473 O O . ARG B 1 293 ? 190.294 121.388 153.679 1.00 127.35 293 ARG B O 1
ATOM 5481 N N . ILE B 1 294 ? 188.807 123.059 153.470 1.00 122.31 294 ILE B N 1
ATOM 5482 C CA . ILE B 1 294 ? 187.657 122.269 153.926 1.00 122.31 294 ILE B CA 1
ATOM 5483 C C . ILE B 1 294 ? 187.314 121.239 152.859 1.00 122.31 294 ILE B C 1
ATOM 5484 O O . ILE B 1 294 ? 187.423 121.543 151.661 1.00 122.31 294 ILE B O 1
ATOM 5489 N N . PRO B 1 295 ? 186.915 120.012 153.219 1.00 116.22 295 PRO B N 1
ATOM 5490 C CA . PRO B 1 295 ? 186.539 119.011 152.212 1.00 116.22 295 PRO B CA 1
ATOM 5491 C C . PRO B 1 295 ? 185.194 119.238 151.543 1.00 116.22 295 PRO B C 1
ATOM 5492 O O . PRO B 1 295 ? 184.689 118.324 150.888 1.00 116.22 295 PRO B O 1
ATOM 5496 N N . GLY B 1 296 ? 184.606 120.427 151.666 1.00 106.74 296 GLY B N 1
ATOM 5497 C CA . GLY B 1 296 ? 183.289 120.764 151.183 1.00 106.74 296 GLY B CA 1
ATOM 5498 C C . GLY B 1 296 ? 183.387 121.488 149.864 1.00 106.74 296 GLY B C 1
ATOM 5499 O O . GLY B 1 296 ? 183.428 120.868 148.785 1.00 106.74 296 GLY B O 1
ATOM 5500 N N . VAL B 1 297 ? 183.413 122.826 149.913 1.00 101.24 297 VAL B N 1
ATOM 5501 C CA . VAL B 1 297 ? 183.228 123.805 148.840 1.00 101.24 297 VAL B CA 1
ATOM 5502 C C . VAL B 1 297 ? 183.967 123.500 147.536 1.00 101.24 297 VAL B C 1
ATOM 5503 O O . VAL B 1 297 ? 183.450 123.766 146.442 1.00 101.24 297 VAL B O 1
ATOM 5507 N N . VAL B 1 298 ? 185.145 122.877 147.632 1.00 101.52 298 VAL B N 1
ATOM 5508 C CA . VAL B 1 298 ? 185.991 122.663 146.460 1.00 101.52 298 VAL B CA 1
ATOM 5509 C C . VAL B 1 298 ? 185.401 121.683 145.447 1.00 101.52 298 VAL B C 1
ATOM 5510 O O . VAL B 1 298 ? 185.889 121.608 144.316 1.00 101.52 298 VAL B O 1
ATOM 5514 N N . GLU B 1 299 ? 184.368 120.927 145.811 1.00 97.75 299 GLU B N 1
ATOM 5515 C CA . GLU B 1 299 ? 183.690 120.043 144.878 1.00 97.75 299 GLU B CA 1
ATOM 5516 C C . GLU B 1 299 ? 182.224 120.377 144.687 1.00 97.75 299 GLU B C 1
ATOM 5517 O O . GLU B 1 299 ? 181.515 119.607 144.036 1.00 97.75 299 GLU B O 1
ATOM 5523 N N . PHE B 1 300 ? 181.739 121.464 145.266 1.00 90.39 300 PHE B N 1
ATOM 5524 C CA . PHE B 1 300 ? 180.387 121.908 144.982 1.00 90.39 300 PHE B CA 1
ATOM 5525 C C . PHE B 1 300 ? 180.364 123.236 144.247 1.00 90.39 300 PHE B C 1
ATOM 5526 O O . PHE B 1 300 ? 179.379 123.534 143.559 1.00 90.39 300 PHE B O 1
ATOM 5534 N N . SER B 1 301 ? 181.430 124.024 144.382 1.00 81.94 301 SER B N 1
ATOM 5535 C CA . SER B 1 301 ? 181.604 125.224 143.579 1.00 81.94 301 SER B CA 1
ATOM 5536 C C . SER B 1 301 ? 181.676 124.901 142.098 1.00 81.94 301 SER B C 1
ATOM 5537 O O . SER B 1 301 ? 181.154 125.657 141.277 1.00 81.94 301 SER B O 1
ATOM 5540 N N . LEU B 1 302 ? 182.307 123.787 141.742 1.00 72.96 302 LEU B N 1
ATOM 5541 C CA . LEU B 1 302 ? 182.327 123.289 140.378 1.00 72.96 302 LEU B CA 1
ATOM 5542 C C . LEU B 1 302 ? 181.201 122.312 140.112 1.00 72.96 302 LEU B C 1
ATOM 5543 O O . LEU B 1 302 ? 181.286 121.527 139.168 1.00 72.96 302 LEU B O 1
ATOM 5548 N N . CYS B 1 303 ? 180.172 122.309 140.951 1.00 72.08 303 CYS B N 1
ATOM 5549 C CA . CYS B 1 303 ? 178.929 121.620 140.651 1.00 72.08 303 CYS B CA 1
ATOM 5550 C C . CYS B 1 303 ? 177.783 122.588 140.439 1.00 72.08 303 CYS B C 1
ATOM 5551 O O . CYS B 1 303 ? 176.826 122.261 139.735 1.00 72.08 303 CYS B O 1
ATOM 5554 N N . LEU B 1 304 ? 177.852 123.772 141.035 1.00 68.70 304 LEU B N 1
ATOM 5555 C CA . LEU B 1 304 ? 176.950 124.837 140.622 1.00 68.70 304 LEU B CA 1
ATOM 5556 C C . LEU B 1 304 ? 177.411 125.522 139.345 1.00 68.70 304 LEU B C 1
ATOM 5557 O O . LEU B 1 304 ? 176.615 126.212 138.706 1.00 68.70 304 LEU B O 1
ATOM 5562 N N . LEU B 1 305 ? 178.676 125.360 138.965 1.00 63.81 305 LEU B N 1
ATOM 5563 C CA . LEU B 1 305 ? 179.150 125.947 137.720 1.00 63.81 305 LEU B CA 1
ATOM 5564 C C . LEU B 1 305 ? 178.595 125.188 136.528 1.00 63.81 305 LEU B C 1
ATOM 5565 O O . LEU B 1 305 ? 178.304 125.779 135.486 1.00 63.81 305 LEU B O 1
ATOM 5570 N N . PHE B 1 306 ? 178.456 123.869 136.658 1.00 62.72 306 PHE B N 1
ATOM 5571 C CA . PHE B 1 306 ? 178.031 123.002 135.572 1.00 62.72 306 PHE B CA 1
ATOM 5572 C C . PHE B 1 306 ? 176.521 122.962 135.501 1.00 62.72 306 PHE B C 1
ATOM 5573 O O . PHE B 1 306 ? 175.970 122.957 134.401 1.00 62.72 306 PHE B O 1
ATOM 5581 N N . ALA B 1 307 ? 175.832 122.909 136.629 1.00 59.43 307 ALA B N 1
ATOM 5582 C CA . ALA B 1 307 ? 174.380 122.922 136.594 1.00 59.43 307 ALA B CA 1
ATOM 5583 C C . ALA B 1 307 ? 173.689 124.084 135.913 1.00 59.43 307 ALA B C 1
ATOM 5584 O O . ALA B 1 307 ? 172.838 123.861 135.049 1.00 59.43 307 ALA B O 1
ATOM 5586 N N . LYS B 1 308 ? 174.020 125.311 136.289 1.00 55.33 308 LYS B N 1
ATOM 5587 C CA . LYS B 1 308 ? 173.527 126.492 135.607 1.00 55.33 308 LYS B CA 1
ATOM 5588 C C . LYS B 1 308 ? 173.899 126.836 134.183 1.00 55.33 308 LYS B C 1
ATOM 5589 O O . LYS B 1 308 ? 173.169 127.578 133.530 1.00 55.33 308 LYS B O 1
ATOM 5595 N N . LEU B 1 309 ? 175.041 126.337 133.713 1.00 50.22 309 LEU B N 1
ATOM 5596 C CA . LEU B 1 309 ? 175.353 126.303 132.291 1.00 50.22 309 LEU B CA 1
ATOM 5597 C C . LEU B 1 309 ? 174.190 125.735 131.488 1.00 50.22 309 LEU B C 1
ATOM 5598 O O . LEU B 1 309 ? 173.632 126.392 130.597 1.00 50.22 309 LEU B O 1
ATOM 5603 N N . VAL B 1 310 ? 173.791 124.512 131.848 1.00 48.84 310 VAL B N 1
ATOM 5604 C CA . VAL B 1 310 ? 172.757 123.742 131.181 1.00 48.84 310 VAL B CA 1
ATOM 5605 C C . VAL B 1 310 ? 171.409 124.424 131.240 1.00 48.84 310 VAL B C 1
ATOM 5606 O O . VAL B 1 310 ? 170.672 124.415 130.256 1.00 48.84 310 VAL B O 1
ATOM 5610 N N . SER B 1 311 ? 171.067 125.037 132.361 1.00 48.56 311 SER B N 1
ATOM 5611 C CA . SER B 1 311 ? 169.794 125.729 132.455 1.00 48.56 311 SER B CA 1
ATOM 5612 C C . SER B 1 311 ? 169.779 127.051 131.717 1.00 48.56 311 SER B C 1
ATOM 5613 O O . SER B 1 311 ? 168.774 127.397 131.095 1.00 48.56 311 SER B O 1
ATOM 5616 N N . TYR B 1 312 ? 170.829 127.817 131.818 1.00 47.36 312 TYR B N 1
ATOM 5617 C CA . TYR B 1 312 ? 170.777 129.095 131.177 1.00 47.36 312 TYR B CA 1
ATOM 5618 C C . TYR B 1 312 ? 170.923 129.036 129.659 1.00 47.36 312 TYR B C 1
ATOM 5619 O O . TYR B 1 312 ? 170.389 129.894 129.015 1.00 47.36 312 TYR B O 1
ATOM 5628 N N . THR B 1 313 ? 171.619 128.088 129.057 1.00 44.13 313 THR B N 1
ATOM 5629 C CA . THR B 1 313 ? 171.632 128.028 127.595 1.00 44.13 313 THR B CA 1
ATOM 5630 C C . THR B 1 313 ? 170.270 127.653 127.044 1.00 44.13 313 THR B C 1
ATOM 5631 O O . THR B 1 313 ? 169.905 128.069 125.946 1.00 44.13 313 THR B O 1
ATOM 5635 N N . PHE B 1 314 ? 169.496 126.874 127.795 1.00 44.07 314 PHE B N 1
ATOM 5636 C CA . PHE B 1 314 ? 168.097 126.695 127.435 1.00 44.07 314 PHE B CA 1
ATOM 5637 C C . PHE B 1 314 ? 167.294 127.949 127.698 1.00 44.07 314 PHE B C 1
ATOM 5638 O O . PHE B 1 314 ? 166.299 128.201 127.016 1.00 44.07 314 PHE B O 1
ATOM 5646 N N . LEU B 1 315 ? 167.647 128.771 128.632 1.00 45.84 315 LEU B N 1
ATOM 5647 C CA . LEU B 1 315 ? 166.789 129.908 128.873 1.00 45.84 315 LEU B CA 1
ATOM 5648 C C . LEU B 1 315 ? 166.964 130.874 127.787 1.00 45.84 315 LEU B C 1
ATOM 5649 O O . LEU B 1 315 ? 166.015 131.512 127.402 1.00 45.84 315 LEU B O 1
ATOM 5654 N N . TYR B 1 316 ? 168.170 131.021 127.284 1.00 46.27 316 TYR B N 1
ATOM 5655 C CA . TYR B 1 316 ? 168.392 132.067 126.293 1.00 46.27 316 TYR B CA 1
ATOM 5656 C C . TYR B 1 316 ? 168.315 131.585 124.848 1.00 46.27 316 TYR B C 1
ATOM 5657 O O . TYR B 1 316 ? 167.626 132.203 124.040 1.00 46.27 316 TYR B O 1
ATOM 5666 N N . TRP B 1 317 ? 169.007 130.515 124.481 1.00 46.93 317 TRP B N 1
ATOM 5667 C CA . TRP B 1 317 ? 169.129 130.171 123.073 1.00 46.93 317 TRP B CA 1
ATOM 5668 C C . TRP B 1 317 ? 168.096 129.176 122.571 1.00 46.93 317 TRP B C 1
ATOM 5669 O O . TRP B 1 317 ? 168.288 128.617 121.490 1.00 46.93 317 TRP B O 1
ATOM 5680 N N . LEU B 1 318 ? 167.046 128.904 123.313 1.00 47.73 318 LEU B N 1
ATOM 5681 C CA . LEU B 1 318 ? 166.071 127.957 122.780 1.00 47.73 318 LEU B CA 1
ATOM 5682 C C . LEU B 1 318 ? 165.050 128.595 121.826 1.00 47.73 318 LEU B C 1
ATOM 5683 O O . LEU B 1 318 ? 164.703 127.947 120.830 1.00 47.73 318 LEU B O 1
ATOM 5688 N N . PRO B 1 319 ? 164.522 129.811 122.048 1.00 48.72 319 PRO B N 1
ATOM 5689 C CA . PRO B 1 319 ? 163.689 130.423 120.998 1.00 48.72 319 PRO B CA 1
ATOM 5690 C C . PRO B 1 319 ? 164.419 130.810 119.717 1.00 48.72 319 PRO B C 1
ATOM 5691 O O . PRO B 1 319 ? 163.752 131.248 118.776 1.00 48.72 319 PRO B O 1
ATOM 5695 N N . LEU B 1 320 ? 165.740 130.706 119.637 1.00 50.26 320 LEU B N 1
ATOM 5696 C CA . LEU B 1 320 ? 166.398 130.774 118.343 1.00 50.26 320 LEU B CA 1
ATOM 5697 C C . LEU B 1 320 ? 166.596 129.404 117.718 1.00 50.26 320 LEU B C 1
ATOM 5698 O O . LEU B 1 320 ? 166.455 129.273 116.498 1.00 50.26 320 LEU B O 1
ATOM 5703 N N . TYR B 1 321 ? 166.878 128.379 118.529 1.00 52.47 321 TYR B N 1
ATOM 5704 C CA . TYR B 1 321 ? 166.986 127.014 118.020 1.00 52.47 321 TYR B CA 1
ATOM 5705 C C . TYR B 1 321 ? 165.678 126.531 117.427 1.00 52.47 321 TYR B C 1
ATOM 5706 O O . TYR B 1 321 ? 165.659 125.934 116.345 1.00 52.47 321 TYR B O 1
ATOM 5715 N N . ILE B 1 322 ? 164.570 126.785 118.114 1.00 54.88 322 ILE B N 1
ATOM 5716 C CA . ILE B 1 322 ? 163.307 126.238 117.645 1.00 54.88 322 ILE B CA 1
ATOM 5717 C C . ILE B 1 322 ? 162.754 127.026 116.461 1.00 54.88 322 ILE B C 1
ATOM 5718 O O . ILE B 1 322 ? 161.900 126.517 115.733 1.00 54.88 322 ILE B O 1
ATOM 5723 N N . ALA B 1 323 ? 163.240 128.242 116.221 1.00 53.75 323 ALA B N 1
ATOM 5724 C CA . ALA B 1 323 ? 162.915 128.967 115.003 1.00 53.75 323 ALA B CA 1
ATOM 5725 C C . ALA B 1 323 ? 163.819 128.595 113.852 1.00 53.75 323 ALA B C 1
ATOM 5726 O O . ALA B 1 323 ? 163.381 128.627 112.702 1.00 53.75 323 ALA B O 1
ATOM 5728 N N . ASN B 1 324 ? 165.065 128.247 114.133 1.00 57.30 324 ASN B N 1
ATOM 5729 C CA . ASN B 1 324 ? 166.021 127.915 113.100 1.00 57.30 324 ASN B CA 1
ATOM 5730 C C . ASN B 1 324 ? 165.831 126.504 112.563 1.00 57.30 324 ASN B C 1
ATOM 5731 O O . ASN B 1 324 ? 166.019 126.273 111.368 1.00 57.30 324 ASN B O 1
ATOM 5736 N N . VAL B 1 325 ? 165.440 125.549 113.408 1.00 58.56 325 VAL B N 1
ATOM 5737 C CA . VAL B 1 325 ? 165.311 124.176 112.932 1.00 58.56 325 VAL B CA 1
ATOM 5738 C C . VAL B 1 325 ? 163.940 123.929 112.329 1.00 58.56 325 VAL B C 1
ATOM 5739 O O . VAL B 1 325 ? 163.824 123.461 111.193 1.00 58.56 325 VAL B O 1
ATOM 5743 N N . ALA B 1 326 ? 162.878 124.240 113.061 1.00 62.41 326 ALA B N 1
ATOM 5744 C CA . ALA B 1 326 ? 161.540 123.958 112.559 1.00 62.41 326 ALA B CA 1
ATOM 5745 C C . ALA B 1 326 ? 161.059 124.956 111.515 1.00 62.41 326 ALA B C 1
ATOM 5746 O O . ALA B 1 326 ? 160.013 124.711 110.907 1.00 62.41 326 ALA B O 1
ATOM 5748 N N . HIS B 1 327 ? 161.792 126.060 111.319 1.00 64.44 327 HIS B N 1
ATOM 5749 C CA . HIS B 1 327 ? 161.479 127.125 110.356 1.00 64.44 327 HIS B CA 1
ATOM 5750 C C . HIS B 1 327 ? 160.104 127.742 110.615 1.00 64.44 327 HIS B C 1
ATOM 5751 O O . HIS B 1 327 ? 159.228 127.756 109.750 1.00 64.44 327 HIS B O 1
ATOM 5758 N N . PHE B 1 328 ? 159.919 128.254 111.828 1.00 64.78 328 PHE B N 1
ATOM 5759 C CA . PHE B 1 328 ? 158.696 128.949 112.196 1.00 64.78 328 PHE B CA 1
ATOM 5760 C C . PHE B 1 328 ? 158.924 130.453 112.097 1.00 64.78 328 PHE B C 1
ATOM 5761 O O . PHE B 1 328 ? 159.946 130.919 111.591 1.00 64.78 328 PHE B O 1
ATOM 5769 N N . SER B 1 329 ? 157.970 131.230 112.595 1.00 62.80 329 SER B N 1
ATOM 5770 C CA . SER B 1 329 ? 158.137 132.664 112.764 1.00 62.80 329 SER B CA 1
ATOM 5771 C C . SER B 1 329 ? 158.714 132.924 114.149 1.00 62.80 329 SER B C 1
ATOM 5772 O O . SER B 1 329 ? 159.250 132.024 114.795 1.00 62.80 329 SER B O 1
ATOM 5775 N N . ALA B 1 330 ? 158.625 134.158 114.625 1.00 61.96 330 ALA B N 1
ATOM 5776 C CA . ALA B 1 330 ? 159.083 134.485 115.965 1.00 61.96 330 ALA B CA 1
ATOM 5777 C C . ALA B 1 330 ? 157.955 134.597 116.980 1.00 61.96 330 ALA B C 1
ATOM 5778 O O . ALA B 1 330 ? 158.208 134.997 118.116 1.00 61.96 330 ALA B O 1
ATOM 5780 N N . LYS B 1 331 ? 156.717 134.302 116.593 1.00 64.53 331 LYS B N 1
ATOM 5781 C CA . LYS B 1 331 ? 155.667 134.060 117.573 1.00 64.53 331 LYS B CA 1
ATOM 5782 C C . LYS B 1 331 ? 155.487 132.582 117.849 1.00 64.53 331 LYS B C 1
ATOM 5783 O O . LYS B 1 331 ? 155.090 132.207 118.954 1.00 64.53 331 LYS B O 1
ATOM 5789 N N . GLU B 1 332 ? 155.735 131.741 116.853 1.00 68.70 332 GLU B N 1
ATOM 5790 C CA . GLU B 1 332 ? 155.605 130.306 117.047 1.00 68.70 332 GLU B CA 1
ATOM 5791 C C . GLU B 1 332 ? 156.857 129.739 117.692 1.00 68.70 332 GLU B C 1
ATOM 5792 O O . GLU B 1 332 ? 156.859 128.608 118.181 1.00 68.70 332 GLU B O 1
ATOM 5798 N N . ALA B 1 333 ? 157.948 130.497 117.662 1.00 61.17 333 ALA B N 1
ATOM 5799 C CA . ALA B 1 333 ? 159.157 130.082 118.356 1.00 61.17 333 ALA B CA 1
ATOM 5800 C C . ALA B 1 333 ? 159.087 130.430 119.825 1.00 61.17 333 ALA B C 1
ATOM 5801 O O . ALA B 1 333 ? 159.607 129.708 120.675 1.00 61.17 333 ALA B O 1
ATOM 5803 N N . GLY B 1 334 ? 158.477 131.554 120.139 1.00 62.20 334 GLY B N 1
ATOM 5804 C CA . GLY B 1 334 ? 158.380 131.950 121.519 1.00 62.20 334 GLY B CA 1
ATOM 5805 C C . GLY B 1 334 ? 157.337 131.166 122.271 1.00 62.20 334 GLY B C 1
ATOM 5806 O O . GLY B 1 334 ? 157.568 130.766 123.411 1.00 62.20 334 GLY B O 1
ATOM 5807 N N . ASP B 1 335 ? 156.192 130.914 121.645 1.00 63.87 335 ASP B N 1
ATOM 5808 C CA . ASP B 1 335 ? 155.102 130.271 122.360 1.00 63.87 335 ASP B CA 1
ATOM 5809 C C . ASP B 1 335 ? 155.347 128.776 122.512 1.00 63.87 335 ASP B C 1
ATOM 5810 O O . ASP B 1 335 ? 154.809 128.144 123.423 1.00 63.87 335 ASP B O 1
ATOM 5815 N N . LEU B 1 336 ? 156.145 128.189 121.619 1.00 62.55 336 LEU B N 1
ATOM 5816 C CA . LEU B 1 336 ? 156.489 126.775 121.742 1.00 62.55 336 LEU B CA 1
ATOM 5817 C C . LEU B 1 336 ? 157.487 126.559 122.858 1.00 62.55 336 LEU B C 1
ATOM 5818 O O . LEU B 1 336 ? 157.420 125.528 123.528 1.00 62.55 336 LEU B O 1
ATOM 5823 N N . SER B 1 337 ? 158.425 127.469 123.057 1.00 60.57 337 SER B N 1
ATOM 5824 C CA . SER B 1 337 ? 159.342 127.332 124.171 1.00 60.57 337 SER B CA 1
ATOM 5825 C C . SER B 1 337 ? 158.715 127.159 125.540 1.00 60.57 337 SER B C 1
ATOM 5826 O O . SER B 1 337 ? 159.173 126.307 126.301 1.00 60.57 337 SER B O 1
ATOM 5829 N N . THR B 1 338 ? 157.713 127.964 125.894 1.00 55.82 338 THR B N 1
ATOM 5830 C CA . THR B 1 338 ? 157.014 127.756 127.153 1.00 55.82 338 THR B CA 1
ATOM 5831 C C . THR B 1 338 ? 156.675 126.362 127.638 1.00 55.82 338 THR B C 1
ATOM 5832 O O . THR B 1 338 ? 156.539 126.150 128.848 1.00 55.82 338 THR B O 1
ATOM 5836 N N . LEU B 1 339 ? 156.562 125.402 126.727 1.00 59.47 339 LEU B N 1
ATOM 5837 C CA . LEU B 1 339 ? 156.397 124.015 127.125 1.00 59.47 339 LEU B CA 1
ATOM 5838 C C . LEU B 1 339 ? 157.643 123.435 127.769 1.00 59.47 339 LEU B C 1
ATOM 5839 O O . LEU B 1 339 ? 157.572 122.344 128.333 1.00 59.47 339 LEU B O 1
ATOM 5844 N N . PHE B 1 340 ? 158.778 124.109 127.674 1.00 56.39 340 PHE B N 1
ATOM 5845 C CA . PHE B 1 340 ? 159.901 123.768 128.526 1.00 56.39 340 PHE B CA 1
ATOM 5846 C C . PHE B 1 340 ? 159.620 124.162 129.970 1.00 56.39 340 PHE B C 1
ATOM 5847 O O . PHE B 1 340 ? 159.881 123.394 130.902 1.00 56.39 340 PHE B O 1
ATOM 5855 N N . ASP B 1 341 ? 159.057 125.348 130.179 1.00 57.63 341 ASP B N 1
ATOM 5856 C CA . ASP B 1 341 ? 158.843 125.829 131.535 1.00 57.63 341 ASP B CA 1
ATOM 5857 C C . ASP B 1 341 ? 157.666 125.150 132.211 1.00 57.63 341 ASP B C 1
ATOM 5858 O O . ASP B 1 341 ? 157.675 124.991 133.438 1.00 57.63 341 ASP B O 1
ATOM 5863 N N . VAL B 1 342 ? 156.663 124.715 131.443 1.00 56.06 342 VAL B N 1
ATOM 5864 C CA . VAL B 1 342 ? 155.557 123.982 132.057 1.00 56.06 342 VAL B CA 1
ATOM 5865 C C . VAL B 1 342 ? 155.980 122.577 132.455 1.00 56.06 342 VAL B C 1
ATOM 5866 O O . VAL B 1 342 ? 155.256 121.903 133.192 1.00 56.06 342 VAL B O 1
ATOM 5870 N N . GLY B 1 343 ? 157.139 122.109 131.988 1.00 55.65 343 GLY B N 1
ATOM 5871 C CA . GLY B 1 343 ? 157.784 120.965 132.602 1.00 55.65 343 GLY B CA 1
ATOM 5872 C C . GLY B 1 343 ? 158.722 121.334 133.725 1.00 55.65 343 GLY B C 1
ATOM 5873 O O . GLY B 1 343 ? 158.925 120.532 134.644 1.00 55.65 343 GLY B O 1
ATOM 5874 N N . GLY B 1 344 ? 159.289 122.539 133.672 1.00 55.36 344 GLY B N 1
ATOM 5875 C CA . GLY B 1 344 ? 160.099 123.022 134.778 1.00 55.36 344 GLY B CA 1
ATOM 5876 C C . GLY B 1 344 ? 159.325 123.232 136.067 1.00 55.36 344 GLY B C 1
ATOM 5877 O O . GLY B 1 344 ? 159.907 123.202 137.153 1.00 55.36 344 GLY B O 1
ATOM 5878 N N . ILE B 1 345 ? 158.021 123.472 135.972 1.00 53.75 345 ILE B N 1
ATOM 5879 C CA . ILE B 1 345 ? 157.195 123.535 137.177 1.00 53.75 345 ILE B CA 1
ATOM 5880 C C . ILE B 1 345 ? 157.053 122.152 137.810 1.00 53.75 345 ILE B C 1
ATOM 5881 O O . ILE B 1 345 ? 157.275 121.971 139.018 1.00 53.75 345 ILE B O 1
ATOM 5886 N N . ILE B 1 346 ? 156.677 121.159 137.000 1.00 55.22 346 ILE B N 1
ATOM 5887 C CA . ILE B 1 346 ? 156.380 119.819 137.498 1.00 55.22 346 ILE B CA 1
ATOM 5888 C C . ILE B 1 346 ? 157.636 119.142 138.019 1.00 55.22 346 ILE B C 1
ATOM 5889 O O . ILE B 1 346 ? 157.595 118.412 139.021 1.00 55.22 346 ILE B O 1
ATOM 5894 N N . GLY B 1 347 ? 158.777 119.403 137.388 1.00 57.81 347 GLY B N 1
ATOM 5895 C CA . GLY B 1 347 ? 160.024 118.883 137.910 1.00 57.81 347 GLY B CA 1
ATOM 5896 C C . GLY B 1 347 ? 160.455 119.481 139.229 1.00 57.81 347 GLY B C 1
ATOM 5897 O O . GLY B 1 347 ? 161.316 118.902 139.895 1.00 57.81 347 GLY B O 1
ATOM 5898 N N . GLY B 1 348 ? 159.893 120.617 139.618 1.00 59.93 348 GLY B N 1
ATOM 5899 C CA . GLY B 1 348 ? 160.200 121.206 140.903 1.00 59.93 348 GLY B CA 1
ATOM 5900 C C . GLY B 1 348 ? 159.230 120.760 141.970 1.00 59.93 348 GLY B C 1
ATOM 5901 O O . GLY B 1 348 ? 159.581 120.711 143.150 1.00 59.93 348 GLY B O 1
ATOM 5902 N N . ILE B 1 349 ? 157.998 120.449 141.568 1.00 61.00 349 ILE B N 1
ATOM 5903 C CA . ILE B 1 349 ? 157.031 119.920 142.532 1.00 61.00 349 ILE B CA 1
ATOM 5904 C C . ILE B 1 349 ? 157.357 118.477 142.906 1.00 61.00 349 ILE B C 1
ATOM 5905 O O . ILE B 1 349 ? 157.396 118.125 144.094 1.00 61.00 349 ILE B O 1
ATOM 5910 N N . VAL B 1 350 ? 157.602 117.625 141.906 1.00 63.09 350 VAL B N 1
ATOM 5911 C CA . VAL B 1 350 ? 157.727 116.192 142.156 1.00 63.09 350 VAL B CA 1
ATOM 5912 C C . VAL B 1 350 ? 159.016 115.877 142.904 1.00 63.09 350 VAL B C 1
ATOM 5913 O O . VAL B 1 350 ? 159.017 115.096 143.865 1.00 63.09 350 VAL B O 1
ATOM 5917 N N . ALA B 1 351 ? 160.122 116.496 142.505 1.00 68.02 351 ALA B N 1
ATOM 5918 C CA . ALA B 1 351 ? 161.382 116.261 143.194 1.00 68.02 351 ALA B CA 1
ATOM 5919 C C . ALA B 1 351 ? 161.416 116.901 144.570 1.00 68.02 351 ALA B C 1
ATOM 5920 O O . ALA B 1 351 ? 162.280 116.552 145.376 1.00 68.02 351 ALA B O 1
ATOM 5922 N N . GLY B 1 352 ? 160.511 117.839 144.853 1.00 68.43 352 GLY B N 1
ATOM 5923 C CA . GLY B 1 352 ? 160.398 118.363 146.200 1.00 68.43 352 GLY B CA 1
ATOM 5924 C C . GLY B 1 352 ? 159.582 117.471 147.100 1.00 68.43 352 GLY B C 1
ATOM 5925 O O . GLY B 1 352 ? 159.878 117.354 148.290 1.00 68.43 352 GLY B O 1
ATOM 5926 N N . LEU B 1 353 ? 158.554 116.828 146.557 1.00 71.58 353 LEU B N 1
ATOM 5927 C CA . LEU B 1 353 ? 157.803 115.893 147.384 1.00 71.58 353 LEU B CA 1
ATOM 5928 C C . LEU B 1 353 ? 158.578 114.608 147.656 1.00 71.58 353 LEU B C 1
ATOM 5929 O O . LEU B 1 353 ? 158.598 114.126 148.795 1.00 71.58 353 LEU B O 1
ATOM 5934 N N . VAL B 1 354 ? 159.217 114.040 146.629 1.00 72.54 354 VAL B N 1
ATOM 5935 C CA . VAL B 1 354 ? 159.875 112.748 146.789 1.00 72.54 354 VAL B CA 1
ATOM 5936 C C . VAL B 1 354 ? 161.102 112.832 147.683 1.00 72.54 354 VAL B C 1
ATOM 5937 O O . VAL B 1 354 ? 161.369 111.902 148.455 1.00 72.54 354 VAL B O 1
ATOM 5941 N N . SER B 1 355 ? 161.799 113.961 147.688 1.00 80.20 355 SER B N 1
ATOM 5942 C CA . SER B 1 355 ? 162.900 114.167 148.615 1.00 80.20 355 SER B CA 1
ATOM 5943 C C . SER B 1 355 ? 162.429 114.531 150.018 1.00 80.20 355 SER B C 1
ATOM 5944 O O . SER B 1 355 ? 163.262 114.741 150.902 1.00 80.20 355 SER B O 1
ATOM 5947 N N . ASP B 1 356 ? 161.119 114.647 150.237 1.00 82.52 356 ASP B N 1
ATOM 5948 C CA . ASP B 1 356 ? 160.559 114.690 151.579 1.00 82.52 356 ASP B CA 1
ATOM 5949 C C . ASP B 1 356 ? 160.009 113.349 152.030 1.00 82.52 356 ASP B C 1
ATOM 5950 O O . ASP B 1 356 ? 160.001 113.075 153.233 1.00 82.52 356 ASP B O 1
ATOM 5955 N N . TYR B 1 357 ? 159.540 112.517 151.107 1.00 85.95 357 TYR B N 1
ATOM 5956 C CA . TYR B 1 357 ? 159.185 111.158 151.487 1.00 85.95 357 TYR B CA 1
ATOM 5957 C C . TYR B 1 357 ? 160.420 110.323 151.791 1.00 85.95 357 TYR B C 1
ATOM 5958 O O . TYR B 1 357 ? 160.374 109.453 152.664 1.00 85.95 357 TYR B O 1
ATOM 5967 N N . THR B 1 358 ? 161.519 110.571 151.092 1.00 88.10 358 THR B N 1
ATOM 5968 C CA . THR B 1 358 ? 162.788 109.912 151.356 1.00 88.10 358 THR B CA 1
ATOM 5969 C C . THR B 1 358 ? 163.766 110.936 151.899 1.00 88.10 358 THR B C 1
ATOM 5970 O O . THR B 1 358 ? 163.998 111.969 151.267 1.00 88.10 358 THR B O 1
ATOM 5974 N N . ASN B 1 359 ? 164.340 110.647 153.065 1.00 94.36 359 ASN B N 1
ATOM 5975 C CA . ASN B 1 359 ? 165.226 111.581 153.750 1.00 94.36 359 ASN B CA 1
ATOM 5976 C C . ASN B 1 359 ? 166.537 111.687 152.986 1.00 94.36 359 ASN B C 1
ATOM 5977 O O . ASN B 1 359 ? 167.129 110.670 152.609 1.00 94.36 359 ASN B O 1
ATOM 5982 N N . GLY B 1 360 ? 166.988 112.918 152.767 1.00 93.49 360 GLY B N 1
ATOM 5983 C CA . GLY B 1 360 ? 168.200 113.164 152.018 1.00 93.49 360 GLY B CA 1
ATOM 5984 C C . GLY B 1 360 ? 167.918 113.634 150.608 1.00 93.49 360 GLY B C 1
ATOM 5985 O O . GLY B 1 360 ? 167.453 112.868 149.761 1.00 93.49 360 GLY B O 1
ATOM 5986 N N . ARG B 1 361 ? 168.205 114.901 150.347 1.00 89.60 361 ARG B N 1
ATOM 5987 C CA . ARG B 1 361 ? 167.823 115.549 149.104 1.00 89.60 361 ARG B CA 1
ATOM 5988 C C . ARG B 1 361 ? 168.945 115.562 148.080 1.00 89.60 361 ARG B C 1
ATOM 5989 O O . ARG B 1 361 ? 169.055 116.520 147.312 1.00 89.60 361 ARG B O 1
ATOM 5997 N N . ALA B 1 362 ? 169.791 114.538 148.061 1.00 90.59 362 ALA B N 1
ATOM 5998 C CA . ALA B 1 362 ? 170.871 114.518 147.085 1.00 90.59 362 ALA B CA 1
ATOM 5999 C C . ALA B 1 362 ? 170.752 113.334 146.138 1.00 90.59 362 ALA B C 1
ATOM 6000 O O . ALA B 1 362 ? 171.105 113.441 144.961 1.00 90.59 362 ALA B O 1
ATOM 6002 N N . THR B 1 363 ? 170.250 112.201 146.622 1.00 91.77 363 THR B N 1
ATOM 6003 C CA . THR B 1 363 ? 170.134 111.039 145.756 1.00 91.77 363 THR B CA 1
ATOM 6004 C C . THR B 1 363 ? 168.960 111.129 144.798 1.00 91.77 363 THR B C 1
ATOM 6005 O O . THR B 1 363 ? 168.829 110.262 143.931 1.00 91.77 363 THR B O 1
ATOM 6009 N N . THR B 1 364 ? 168.093 112.124 144.946 1.00 83.39 364 THR B N 1
ATOM 6010 C CA . THR B 1 364 ? 167.063 112.375 143.957 1.00 83.39 364 THR B CA 1
ATOM 6011 C C . THR B 1 364 ? 167.458 113.458 142.974 1.00 83.39 364 THR B C 1
ATOM 6012 O O . THR B 1 364 ? 166.686 113.763 142.064 1.00 83.39 364 THR B O 1
ATOM 6016 N N . CYS B 1 365 ? 168.625 114.063 143.146 1.00 81.59 365 CYS B N 1
ATOM 6017 C CA . CYS B 1 365 ? 169.154 114.944 142.124 1.00 81.59 365 CYS B CA 1
ATOM 6018 C C . CYS B 1 365 ? 170.041 114.218 141.137 1.00 81.59 365 CYS B C 1
ATOM 6019 O O . CYS B 1 365 ? 170.020 114.551 139.947 1.00 81.59 365 CYS B O 1
ATOM 6022 N N . CYS B 1 366 ? 170.826 113.246 141.603 1.00 80.50 366 CYS B N 1
ATOM 6023 C CA . CYS B 1 366 ? 171.683 112.480 140.712 1.00 80.50 366 CYS B CA 1
ATOM 6024 C C . CYS B 1 366 ? 170.897 111.650 139.720 1.00 80.50 366 CYS B C 1
ATOM 6025 O O . CYS B 1 366 ? 171.350 111.497 138.585 1.00 80.50 366 CYS B O 1
ATOM 6028 N N . VAL B 1 367 ? 169.716 111.168 140.105 1.00 75.34 367 VAL B N 1
ATOM 6029 C CA . VAL B 1 367 ? 168.883 110.401 139.188 1.00 75.34 367 VAL B CA 1
ATOM 6030 C C . VAL B 1 367 ? 168.424 111.273 138.027 1.00 75.34 367 VAL B C 1
ATOM 6031 O O . VAL B 1 367 ? 168.582 110.905 136.858 1.00 75.34 367 VAL B O 1
ATOM 6035 N N . MET B 1 368 ? 167.908 112.462 138.326 1.00 71.61 368 MET B N 1
ATOM 6036 C CA . MET B 1 368 ? 167.445 113.354 137.272 1.00 71.61 368 MET B CA 1
ATOM 6037 C C . MET B 1 368 ? 168.575 113.940 136.435 1.00 71.61 368 MET B C 1
ATOM 6038 O O . MET B 1 368 ? 168.403 114.082 135.222 1.00 71.61 368 MET B O 1
ATOM 6043 N N . LEU B 1 369 ? 169.733 114.242 137.025 1.00 72.13 369 LEU B N 1
ATOM 6044 C CA . LEU B 1 369 ? 170.842 114.722 136.205 1.00 72.13 369 LEU B CA 1
ATOM 6045 C C . LEU B 1 369 ? 171.392 113.618 135.310 1.00 72.13 369 LEU B C 1
ATOM 6046 O O . LEU B 1 369 ? 171.749 113.873 134.157 1.00 72.13 369 LEU B O 1
ATOM 6051 N N . ILE B 1 370 ? 171.448 112.379 135.801 1.00 70.30 370 ILE B N 1
ATOM 6052 C CA . ILE B 1 370 ? 172.027 111.329 134.980 1.00 70.30 370 ILE B CA 1
ATOM 6053 C C . ILE B 1 370 ? 171.003 110.809 133.983 1.00 70.30 370 ILE B C 1
ATOM 6054 O O . ILE B 1 370 ? 171.360 110.117 133.028 1.00 70.30 370 ILE B O 1
ATOM 6059 N N . LEU B 1 371 ? 169.730 111.143 134.171 1.00 70.57 371 LEU B N 1
ATOM 6060 C CA . LEU B 1 371 ? 168.697 110.724 133.240 1.00 70.57 371 LEU B CA 1
ATOM 6061 C C . LEU B 1 371 ? 168.332 111.813 132.242 1.00 70.57 371 LEU B C 1
ATOM 6062 O O . LEU B 1 371 ? 167.667 111.520 131.245 1.00 70.57 371 LEU B O 1
ATOM 6067 N N . ALA B 1 372 ? 168.747 113.059 132.480 1.00 69.85 372 ALA B N 1
ATOM 6068 C CA . ALA B 1 372 ? 168.403 114.136 131.556 1.00 69.85 372 ALA B CA 1
ATOM 6069 C C . ALA B 1 372 ? 169.119 113.990 130.223 1.00 69.85 372 ALA B C 1
ATOM 6070 O O . ALA B 1 372 ? 168.571 114.358 129.179 1.00 69.85 372 ALA B O 1
ATOM 6072 N N . ALA B 1 373 ? 170.331 113.450 130.234 1.00 70.83 373 ALA B N 1
ATOM 6073 C CA . ALA B 1 373 ? 171.155 113.388 129.028 1.00 70.83 373 ALA B CA 1
ATOM 6074 C C . ALA B 1 373 ? 170.593 112.515 127.894 1.00 70.83 373 ALA B C 1
ATOM 6075 O O . ALA B 1 373 ? 170.611 112.984 126.742 1.00 70.83 373 ALA B O 1
ATOM 6077 N N . PRO B 1 374 ? 170.069 111.294 128.120 1.00 72.16 374 PRO B N 1
ATOM 6078 C CA . PRO B 1 374 ? 169.481 110.580 126.978 1.00 72.16 374 PRO B CA 1
ATOM 6079 C C . PRO B 1 374 ? 168.225 111.226 126.440 1.00 72.16 374 PRO B C 1
ATOM 6080 O O . PRO B 1 374 ? 167.958 111.111 125.238 1.00 72.16 374 PRO B O 1
ATOM 6084 N N . MET B 1 375 ? 167.478 111.954 127.267 1.00 76.10 375 MET B N 1
ATOM 6085 C CA . MET B 1 375 ? 166.248 112.552 126.767 1.00 76.10 375 MET B CA 1
ATOM 6086 C C . MET B 1 375 ? 166.531 113.760 125.886 1.00 76.10 375 MET B C 1
ATOM 6087 O O . MET B 1 375 ? 165.869 113.951 124.861 1.00 76.10 375 MET B O 1
ATOM 6092 N N . MET B 1 376 ? 167.532 114.566 126.230 1.00 72.31 376 MET B N 1
ATOM 6093 C CA . MET B 1 376 ? 167.873 115.664 125.337 1.00 72.31 376 MET B CA 1
ATOM 6094 C C . MET B 1 376 ? 168.653 115.189 124.117 1.00 72.31 376 MET B C 1
ATOM 6095 O O . MET B 1 376 ? 168.555 115.822 123.058 1.00 72.31 376 MET B O 1
ATOM 6100 N N . PHE B 1 377 ? 169.337 114.041 124.195 1.00 76.07 377 PHE B N 1
ATOM 6101 C CA . PHE B 1 377 ? 169.887 113.470 122.967 1.00 76.07 377 PHE B CA 1
ATOM 6102 C C . PHE B 1 377 ? 168.787 112.985 122.028 1.00 76.07 377 PHE B C 1
ATOM 6103 O O . PHE B 1 377 ? 168.855 113.217 120.816 1.00 76.07 377 PHE B O 1
ATOM 6111 N N . LEU B 1 378 ? 167.757 112.322 122.562 1.00 76.10 378 LEU B N 1
ATOM 6112 C CA . LEU B 1 378 ? 166.647 111.914 121.703 1.00 76.10 378 LEU B CA 1
ATOM 6113 C C . LEU B 1 378 ? 165.854 113.103 121.187 1.00 76.10 378 LEU B C 1
ATOM 6114 O O . LEU B 1 378 ? 165.297 113.041 120.084 1.00 76.10 378 LEU B O 1
ATOM 6119 N N . TYR B 1 379 ? 165.791 114.187 121.957 1.00 72.62 379 TYR B N 1
ATOM 6120 C CA . TYR B 1 379 ? 165.103 115.378 121.478 1.00 72.62 379 TYR B CA 1
ATOM 6121 C C . TYR B 1 379 ? 165.859 116.046 120.340 1.00 72.62 379 TYR B C 1
ATOM 6122 O O . TYR B 1 379 ? 165.241 116.582 119.417 1.00 72.62 379 TYR B O 1
ATOM 6131 N N . ASN B 1 380 ? 167.185 116.023 120.372 1.00 71.86 380 ASN B N 1
ATOM 6132 C CA . ASN B 1 380 ? 167.880 116.478 119.174 1.00 71.86 380 ASN B CA 1
ATOM 6133 C C . ASN B 1 380 ? 167.801 115.467 118.036 1.00 71.86 380 ASN B C 1
ATOM 6134 O O . ASN B 1 380 ? 167.907 115.855 116.870 1.00 71.86 380 ASN B O 1
ATOM 6139 N N . TYR B 1 381 ? 167.607 114.185 118.337 1.00 81.04 381 TYR B N 1
ATOM 6140 C CA . TYR B 1 381 ? 167.624 113.167 117.287 1.00 81.04 381 TYR B CA 1
ATOM 6141 C C . TYR B 1 381 ? 166.331 113.153 116.474 1.00 81.04 381 TYR B C 1
ATOM 6142 O O . TYR B 1 381 ? 166.355 113.353 115.257 1.00 81.04 381 TYR B O 1
ATOM 6151 N N . ILE B 1 382 ? 165.188 112.915 117.119 1.00 82.78 382 ILE B N 1
ATOM 6152 C CA . ILE B 1 382 ? 163.933 112.806 116.372 1.00 82.78 382 ILE B CA 1
ATOM 6153 C C . ILE B 1 382 ? 162.850 113.729 116.908 1.00 82.78 382 ILE B C 1
ATOM 6154 O O . ILE B 1 382 ? 161.660 113.412 116.825 1.00 82.78 382 ILE B O 1
ATOM 6159 N N . GLY B 1 383 ? 163.231 114.875 117.440 1.00 83.96 383 GLY B N 1
ATOM 6160 C CA . GLY B 1 383 ? 162.228 115.703 118.074 1.00 83.96 383 GLY B CA 1
ATOM 6161 C C . GLY B 1 383 ? 161.778 116.935 117.316 1.00 83.96 383 GLY B C 1
ATOM 6162 O O . GLY B 1 383 ? 161.216 117.849 117.922 1.00 83.96 383 GLY B O 1
ATOM 6163 N N . GLN B 1 384 ? 162.017 116.997 115.999 1.00 83.03 384 GLN B N 1
ATOM 6164 C CA . GLN B 1 384 ? 161.627 118.186 115.249 1.00 83.03 384 GLN B CA 1
ATOM 6165 C C . GLN B 1 384 ? 160.936 117.872 113.928 1.00 83.03 384 GLN B C 1
ATOM 6166 O O . GLN B 1 384 ? 161.135 118.600 112.952 1.00 83.03 384 GLN B O 1
ATOM 6172 N N . ASP B 1 385 ? 160.136 116.813 113.859 1.00 87.67 385 ASP B N 1
ATOM 6173 C CA . ASP B 1 385 ? 159.333 116.552 112.673 1.00 87.67 385 ASP B CA 1
ATOM 6174 C C . ASP B 1 385 ? 157.839 116.491 112.961 1.00 87.67 385 ASP B C 1
ATOM 6175 O O . ASP B 1 385 ? 157.053 117.128 112.254 1.00 87.67 385 ASP B O 1
ATOM 6180 N N . GLY B 1 386 ? 157.420 115.754 113.987 1.00 81.32 386 GLY B N 1
ATOM 6181 C CA . GLY B 1 386 ? 156.014 115.647 114.338 1.00 81.32 386 GLY B CA 1
ATOM 6182 C C . GLY B 1 386 ? 155.765 116.261 115.700 1.00 81.32 386 GLY B C 1
ATOM 6183 O O . GLY B 1 386 ? 156.433 115.919 116.678 1.00 81.32 386 GLY B O 1
ATOM 6184 N N . ILE B 1 387 ? 154.772 117.152 115.760 1.00 76.17 387 ILE B N 1
ATOM 6185 C CA . ILE B 1 387 ? 154.579 118.011 116.926 1.00 76.17 387 ILE B CA 1
ATOM 6186 C C . ILE B 1 387 ? 154.108 117.227 118.146 1.00 76.17 387 ILE B C 1
ATOM 6187 O O . ILE B 1 387 ? 154.371 117.634 119.290 1.00 76.17 387 ILE B O 1
ATOM 6192 N N . ALA B 1 388 ? 153.498 116.062 117.936 1.00 76.78 388 ALA B N 1
ATOM 6193 C CA . ALA B 1 388 ? 153.197 115.170 119.045 1.00 76.78 388 ALA B CA 1
ATOM 6194 C C . ALA B 1 388 ? 154.448 114.613 119.711 1.00 76.78 388 ALA B C 1
ATOM 6195 O O . ALA B 1 388 ? 154.369 114.162 120.856 1.00 76.78 388 ALA B O 1
ATOM 6197 N N . SER B 1 389 ? 155.597 114.625 119.035 1.00 75.60 389 SER B N 1
ATOM 6198 C CA . SER B 1 389 ? 156.826 114.223 119.708 1.00 75.60 389 SER B CA 1
ATOM 6199 C C . SER B 1 389 ? 157.416 115.365 120.516 1.00 75.60 389 SER B C 1
ATOM 6200 O O . SER B 1 389 ? 157.872 115.154 121.644 1.00 75.60 389 SER B O 1
ATOM 6203 N N . SER B 1 390 ? 157.415 116.576 119.957 1.00 73.34 390 SER B N 1
ATOM 6204 C CA . SER B 1 390 ? 158.056 117.699 120.633 1.00 73.34 390 SER B CA 1
ATOM 6205 C C . SER B 1 390 ? 157.254 118.166 121.837 1.00 73.34 390 SER B C 1
ATOM 6206 O O . SER B 1 390 ? 157.836 118.610 122.827 1.00 73.34 390 SER B O 1
ATOM 6209 N N . ILE B 1 391 ? 155.929 118.055 121.792 1.00 69.75 391 ILE B N 1
ATOM 6210 C CA . ILE B 1 391 ? 155.134 118.456 122.948 1.00 69.75 391 ILE B CA 1
ATOM 6211 C C . ILE B 1 391 ? 155.336 117.486 124.116 1.00 69.75 391 ILE B C 1
ATOM 6212 O O . ILE B 1 391 ? 155.226 117.877 125.284 1.00 69.75 391 ILE B O 1
ATOM 6217 N N . VAL B 1 392 ? 155.738 116.245 123.844 1.00 69.72 392 VAL B N 1
ATOM 6218 C CA . VAL B 1 392 ? 156.150 115.363 124.933 1.00 69.72 392 VAL B CA 1
ATOM 6219 C C . VAL B 1 392 ? 157.585 115.656 125.370 1.00 69.72 392 VAL B C 1
ATOM 6220 O O . VAL B 1 392 ? 157.876 115.770 126.574 1.00 69.72 392 VAL B O 1
ATOM 6224 N N . MET B 1 393 ? 158.501 115.791 124.413 1.00 65.10 393 MET B N 1
ATOM 6225 C CA . MET B 1 393 ? 159.914 115.895 124.738 1.00 65.10 393 MET B CA 1
ATOM 6226 C C . MET B 1 393 ? 160.311 117.201 125.391 1.00 65.10 393 MET B C 1
ATOM 6227 O O . MET B 1 393 ? 161.220 117.186 126.226 1.00 65.10 393 MET B O 1
ATOM 6232 N N . LEU B 1 394 ? 159.678 118.321 125.039 1.00 61.33 394 LEU B N 1
ATOM 6233 C CA . LEU B 1 394 ? 159.951 119.564 125.750 1.00 61.33 394 LEU B CA 1
ATOM 6234 C C . LEU B 1 394 ? 159.564 119.474 127.212 1.00 61.33 394 LEU B C 1
ATOM 6235 O O . LEU B 1 394 ? 160.326 119.916 128.071 1.00 61.33 394 LEU B O 1
ATOM 6240 N N . ILE B 1 395 ? 158.420 118.872 127.517 1.00 59.66 395 ILE B N 1
ATOM 6241 C CA . ILE B 1 395 ? 158.006 118.750 128.907 1.00 59.66 395 ILE B CA 1
ATOM 6242 C C . ILE B 1 395 ? 158.917 117.792 129.671 1.00 59.66 395 ILE B C 1
ATOM 6243 O O . ILE B 1 395 ? 159.267 118.055 130.827 1.00 59.66 395 ILE B O 1
ATOM 6248 N N . ILE B 1 396 ? 159.388 116.717 129.032 1.00 62.17 396 ILE B N 1
ATOM 6249 C CA . ILE B 1 396 ? 160.252 115.786 129.764 1.00 62.17 396 ILE B CA 1
ATOM 6250 C C . ILE B 1 396 ? 161.643 116.381 129.996 1.00 62.17 396 ILE B C 1
ATOM 6251 O O . ILE B 1 396 ? 162.158 116.356 131.121 1.00 62.17 396 ILE B O 1
ATOM 6256 N N . CYS B 1 397 ? 162.261 116.973 128.970 1.00 60.48 397 CYS B N 1
ATOM 6257 C CA . CYS B 1 397 ? 163.558 117.598 129.209 1.00 60.48 397 CYS B CA 1
ATOM 6258 C C . CYS B 1 397 ? 163.440 118.952 129.898 1.00 60.48 397 CYS B C 1
ATOM 6259 O O . CYS B 1 397 ? 164.465 119.592 130.133 1.00 60.48 397 CYS B O 1
ATOM 6262 N N . GLY B 1 398 ? 162.226 119.423 130.185 1.00 58.93 398 GLY B N 1
ATOM 6263 C CA . GLY B 1 398 ? 162.065 120.530 131.106 1.00 58.93 398 GLY B CA 1
ATOM 6264 C C . GLY B 1 398 ? 161.870 120.091 132.534 1.00 58.93 398 GLY B C 1
ATOM 6265 O O . GLY B 1 398 ? 162.199 120.831 133.462 1.00 58.93 398 GLY B O 1
ATOM 6266 N N . GLY B 1 399 ? 161.310 118.906 132.738 1.00 58.59 399 GLY B N 1
ATOM 6267 C CA . GLY B 1 399 ? 161.268 118.367 134.082 1.00 58.59 399 GLY B CA 1
ATOM 6268 C C . GLY B 1 399 ? 162.628 117.897 134.552 1.00 58.59 399 GLY B C 1
ATOM 6269 O O . GLY B 1 399 ? 162.981 118.049 135.720 1.00 58.59 399 GLY B O 1
ATOM 6270 N N . LEU B 1 400 ? 163.419 117.339 133.645 1.00 61.84 400 LEU B N 1
ATOM 6271 C CA . LEU B 1 400 ? 164.645 116.695 134.095 1.00 61.84 400 LEU B CA 1
ATOM 6272 C C . LEU B 1 400 ? 165.826 117.651 134.186 1.00 61.84 400 LEU B C 1
ATOM 6273 O O . LEU B 1 400 ? 166.865 117.281 134.735 1.00 61.84 400 LEU B O 1
ATOM 6278 N N . VAL B 1 401 ? 165.712 118.863 133.652 1.00 58.31 401 VAL B N 1
ATOM 6279 C CA . VAL B 1 401 ? 166.844 119.785 133.651 1.00 58.31 401 VAL B CA 1
ATOM 6280 C C . VAL B 1 401 ? 166.644 120.895 134.672 1.00 58.31 401 VAL B C 1
ATOM 6281 O O . VAL B 1 401 ? 167.539 121.196 135.466 1.00 58.31 401 VAL B O 1
ATOM 6285 N N . ASN B 1 402 ? 165.470 121.519 134.664 1.00 62.23 402 ASN B N 1
ATOM 6286 C CA . ASN B 1 402 ? 165.146 122.621 135.558 1.00 62.23 402 ASN B CA 1
ATOM 6287 C C . ASN B 1 402 ? 164.580 122.139 136.892 1.00 62.23 402 ASN B C 1
ATOM 6288 O O . ASN B 1 402 ? 164.176 122.951 137.724 1.00 62.23 402 ASN B O 1
ATOM 6293 N N . GLY B 1 403 ? 164.544 120.838 137.116 1.00 63.17 403 GLY B N 1
ATOM 6294 C CA . GLY B 1 403 ? 164.086 120.296 138.370 1.00 63.17 403 GLY B CA 1
ATOM 6295 C C . GLY B 1 403 ? 165.083 120.446 139.497 1.00 63.17 403 GLY B C 1
ATOM 6296 O O . GLY B 1 403 ? 164.856 121.206 140.436 1.00 63.17 403 GLY B O 1
ATOM 6297 N N . PRO B 1 404 ? 166.223 119.745 139.423 1.00 66.29 404 PRO B N 1
ATOM 6298 C CA . PRO B 1 404 ? 167.219 119.817 140.505 1.00 66.29 404 PRO B CA 1
ATOM 6299 C C . PRO B 1 404 ? 167.907 121.160 140.674 1.00 66.29 404 PRO B C 1
ATOM 6300 O O . PRO B 1 404 ? 168.658 121.327 141.648 1.00 66.29 404 PRO B O 1
ATOM 6304 N N . TYR B 1 405 ? 167.670 122.098 139.758 1.00 64.18 405 TYR B N 1
ATOM 6305 C CA . TYR B 1 405 ? 168.211 123.451 139.839 1.00 64.18 405 TYR B CA 1
ATOM 6306 C C . TYR B 1 405 ? 167.789 124.159 141.116 1.00 64.18 405 TYR B C 1
ATOM 6307 O O . TYR B 1 405 ? 168.554 124.953 141.674 1.00 64.18 405 TYR B O 1
ATOM 6316 N N . ALA B 1 406 ? 166.578 123.886 141.593 1.00 65.67 406 ALA B N 1
ATOM 6317 C CA . ALA B 1 406 ? 166.092 124.523 142.807 1.00 65.67 406 ALA B CA 1
ATOM 6318 C C . ALA B 1 406 ? 166.330 123.654 144.029 1.00 65.67 406 ALA B C 1
ATOM 6319 O O . ALA B 1 406 ? 165.839 123.967 145.117 1.00 65.67 406 ALA B O 1
ATOM 6321 N N . LEU B 1 407 ? 167.051 122.547 143.873 1.00 73.09 407 LEU B N 1
ATOM 6322 C CA . LEU B 1 407 ? 167.118 121.577 144.955 1.00 73.09 407 LEU B CA 1
ATOM 6323 C C . LEU B 1 407 ? 168.551 121.356 145.426 1.00 73.09 407 LEU B C 1
ATOM 6324 O O . LEU B 1 407 ? 168.792 121.072 146.608 1.00 73.09 407 LEU B O 1
ATOM 6329 N N . ILE B 1 408 ? 169.522 121.489 144.519 1.00 74.77 408 ILE B N 1
ATOM 6330 C CA . ILE B 1 408 ? 170.905 121.175 144.878 1.00 74.77 408 ILE B CA 1
ATOM 6331 C C . ILE B 1 408 ? 171.490 122.202 145.842 1.00 74.77 408 ILE B C 1
ATOM 6332 O O . ILE B 1 408 ? 172.396 121.880 146.615 1.00 74.77 408 ILE B O 1
ATOM 6337 N N . THR B 1 409 ? 170.958 123.425 145.843 1.00 77.99 409 THR B N 1
ATOM 6338 C CA . THR B 1 409 ? 171.454 124.433 146.775 1.00 77.99 409 THR B CA 1
ATOM 6339 C C . THR B 1 409 ? 171.087 124.115 148.218 1.00 77.99 409 THR B C 1
ATOM 6340 O O . THR B 1 409 ? 171.948 124.196 149.103 1.00 77.99 409 THR B O 1
ATOM 6344 N N . THR B 1 410 ? 169.834 123.736 148.476 1.00 81.85 410 THR B N 1
ATOM 6345 C CA . THR B 1 410 ? 169.478 123.295 149.818 1.00 81.85 410 THR B CA 1
ATOM 6346 C C . THR B 1 410 ? 170.152 121.981 150.159 1.00 81.85 410 THR B C 1
ATOM 6347 O O . THR B 1 410 ? 170.485 121.749 151.327 1.00 81.85 410 THR B O 1
ATOM 6351 N N . ALA B 1 411 ? 170.404 121.141 149.150 1.00 85.67 411 ALA B N 1
ATOM 6352 C CA . ALA B 1 411 ? 171.113 119.887 149.377 1.00 85.67 411 ALA B CA 1
ATOM 6353 C C . ALA B 1 411 ? 172.533 120.124 149.875 1.00 85.67 411 ALA B C 1
ATOM 6354 O O . ALA B 1 411 ? 173.007 119.439 150.785 1.00 85.67 411 ALA B O 1
ATOM 6356 N N . VAL B 1 412 ? 173.230 121.107 149.305 1.00 87.96 412 VAL B N 1
ATOM 6357 C CA . VAL B 1 412 ? 174.607 121.317 149.739 1.00 87.96 412 VAL B CA 1
ATOM 6358 C C . VAL B 1 412 ? 174.658 122.150 151.019 1.00 87.96 412 VAL B C 1
ATOM 6359 O O . VAL B 1 412 ? 175.532 121.936 151.878 1.00 87.96 412 VAL B O 1
ATOM 6363 N N . SER B 1 413 ? 173.697 123.063 151.210 1.00 92.56 413 SER B N 1
ATOM 6364 C CA . SER B 1 413 ? 173.694 123.849 152.434 1.00 92.56 413 SER B CA 1
ATOM 6365 C C . SER B 1 413 ? 173.264 123.030 153.639 1.00 92.56 413 SER B C 1
ATOM 6366 O O . SER B 1 413 ? 173.573 123.416 154.768 1.00 92.56 413 SER B O 1
ATOM 6369 N N . ALA B 1 414 ? 172.560 121.913 153.428 1.00 95.99 414 ALA B N 1
ATOM 6370 C CA . ALA B 1 414 ? 172.302 121.000 154.534 1.00 95.99 414 ALA B CA 1
ATOM 6371 C C . ALA B 1 414 ? 173.570 120.290 154.983 1.00 95.99 414 ALA B C 1
ATOM 6372 O O . ALA B 1 414 ? 173.758 120.069 156.182 1.00 95.99 414 ALA B O 1
ATOM 6374 N N . ASP B 1 415 ? 174.450 119.932 154.050 1.00 105.67 415 ASP B N 1
ATOM 6375 C CA . ASP B 1 415 ? 175.678 119.242 154.429 1.00 105.67 415 ASP B CA 1
ATOM 6376 C C . ASP B 1 415 ? 176.678 120.195 155.069 1.00 105.67 415 ASP B C 1
ATOM 6377 O O . ASP B 1 415 ? 177.348 119.828 156.040 1.00 105.67 415 ASP B O 1
ATOM 6382 N N . LEU B 1 416 ? 176.786 121.424 154.561 1.00 107.89 416 LEU B N 1
ATOM 6383 C CA . LEU B 1 416 ? 177.758 122.357 155.129 1.00 107.89 416 LEU B CA 1
ATOM 6384 C C . LEU B 1 416 ? 177.346 122.930 156.479 1.00 107.89 416 LEU B C 1
ATOM 6385 O O . LEU B 1 416 ? 178.098 123.731 157.042 1.00 107.89 416 LEU B O 1
ATOM 6390 N N . GLY B 1 417 ? 176.182 122.552 157.008 1.00 115.39 417 GLY B N 1
ATOM 6391 C CA . GLY B 1 417 ? 175.826 122.948 158.356 1.00 115.39 417 GLY B CA 1
ATOM 6392 C C . GLY B 1 417 ? 176.471 122.090 159.425 1.00 115.39 417 GLY B C 1
ATOM 6393 O O . GLY B 1 417 ? 176.575 122.509 160.580 1.00 115.39 417 GLY B O 1
ATOM 6394 N N . THR B 1 418 ? 176.902 120.883 159.070 1.00 120.22 418 THR B N 1
ATOM 6395 C CA . THR B 1 418 ? 177.485 119.952 160.033 1.00 120.22 418 THR B CA 1
ATOM 6396 C C . THR B 1 418 ? 178.965 119.798 159.708 1.00 120.22 418 THR B C 1
ATOM 6397 O O . THR B 1 418 ? 179.348 119.040 158.818 1.00 120.22 418 THR B O 1
ATOM 6401 N N . HIS B 1 419 ? 179.803 120.511 160.453 1.00 130.57 419 HIS B N 1
ATOM 6402 C CA . HIS B 1 419 ? 181.238 120.452 160.239 1.00 130.57 419 HIS B CA 1
ATOM 6403 C C . HIS B 1 419 ? 181.931 120.775 161.558 1.00 130.57 419 HIS B C 1
ATOM 6404 O O . HIS B 1 419 ? 181.293 121.177 162.534 1.00 130.57 419 HIS B O 1
ATOM 6411 N N . LYS B 1 420 ? 183.247 120.532 161.583 1.00 133.63 420 LYS B N 1
ATOM 6412 C CA . LYS B 1 420 ? 184.116 121.001 162.658 1.00 133.63 420 LYS B CA 1
ATOM 6413 C C . LYS B 1 420 ? 183.982 122.506 162.861 1.00 133.63 420 LYS B C 1
ATOM 6414 O O . LYS B 1 420 ? 183.884 122.985 163.996 1.00 133.63 420 LYS B O 1
ATOM 6420 N N . SER B 1 421 ? 183.965 123.266 161.773 1.00 133.61 421 SER B N 1
ATOM 6421 C CA . SER B 1 421 ? 183.516 124.653 161.831 1.00 133.61 421 SER B CA 1
ATOM 6422 C C . SER B 1 421 ? 182.000 124.631 161.960 1.00 133.61 421 SER B C 1
ATOM 6423 O O . SER B 1 421 ? 181.277 124.561 160.963 1.00 133.61 421 SER B O 1
ATOM 6426 N N . LEU B 1 422 ? 181.517 124.693 163.197 1.00 135.14 422 LEU B N 1
ATOM 6427 C CA . LEU B 1 422 ? 180.150 124.310 163.527 1.00 135.14 422 LEU B CA 1
ATOM 6428 C C . LEU B 1 422 ? 179.159 125.400 163.128 1.00 135.14 422 LEU B C 1
ATOM 6429 O O . LEU B 1 422 ? 179.503 126.408 162.506 1.00 135.14 422 LEU B O 1
ATOM 6434 N N . LYS B 1 423 ? 177.896 125.188 163.497 1.00 136.90 423 LYS B N 1
ATOM 6435 C CA . LYS B 1 423 ? 176.819 126.108 163.170 1.00 136.90 423 LYS B CA 1
ATOM 6436 C C . LYS B 1 423 ? 176.897 127.420 163.938 1.00 136.90 423 LYS B C 1
ATOM 6437 O O . LYS B 1 423 ? 176.242 128.389 163.541 1.00 136.90 423 LYS B O 1
ATOM 6443 N N . GLY B 1 424 ? 177.666 127.475 165.026 1.00 136.95 424 GLY B N 1
ATOM 6444 C CA . GLY B 1 424 ? 177.793 128.718 165.766 1.00 136.95 424 GLY B CA 1
ATOM 6445 C C . GLY B 1 424 ? 178.567 129.780 165.013 1.00 136.95 424 GLY B C 1
ATOM 6446 O O . GLY B 1 424 ? 178.270 130.973 165.137 1.00 136.95 424 GLY B O 1
ATOM 6447 N N . ASN B 1 425 ? 179.552 129.372 164.218 1.00 130.66 425 ASN B N 1
ATOM 6448 C CA . ASN B 1 425 ? 180.370 130.303 163.444 1.00 130.66 425 ASN B CA 1
ATOM 6449 C C . ASN B 1 425 ? 179.554 130.763 162.250 1.00 130.66 425 ASN B C 1
ATOM 6450 O O . ASN B 1 425 ? 179.662 130.222 161.151 1.00 130.66 425 ASN B O 1
ATOM 6455 N N . ALA B 1 426 ? 178.727 131.785 162.473 1.00 120.23 426 ALA B N 1
ATOM 6456 C CA . ALA B 1 426 ? 177.832 132.262 161.425 1.00 120.23 426 ALA B CA 1
ATOM 6457 C C . ALA B 1 426 ? 178.600 132.970 160.318 1.00 120.23 426 ALA B C 1
ATOM 6458 O O . ALA B 1 426 ? 178.224 132.888 159.143 1.00 120.23 426 ALA B O 1
ATOM 6460 N N . LYS B 1 427 ? 179.681 133.657 160.670 1.00 115.22 427 LYS B N 1
ATOM 6461 C CA . LYS B 1 427 ? 180.522 134.298 159.671 1.00 115.22 427 LYS B CA 1
ATOM 6462 C C . LYS B 1 427 ? 181.257 133.283 158.808 1.00 115.22 427 LYS B C 1
ATOM 6463 O O . LYS B 1 427 ? 181.454 133.533 157.613 1.00 115.22 427 LYS B O 1
ATOM 6469 N N . ALA B 1 428 ? 181.632 132.135 159.376 1.00 112.67 428 ALA B N 1
ATOM 6470 C CA . ALA B 1 428 ? 182.305 131.103 158.597 1.00 112.67 428 ALA B CA 1
ATOM 6471 C C . ALA B 1 428 ? 181.368 130.467 157.579 1.00 112.67 428 ALA B C 1
ATOM 6472 O O . ALA B 1 428 ? 181.754 130.277 156.420 1.00 112.67 428 ALA B O 1
ATOM 6474 N N . LEU B 1 429 ? 180.136 130.145 157.981 1.00 109.55 429 LEU B N 1
ATOM 6475 C CA . LEU B 1 429 ? 179.151 129.676 157.014 1.00 109.55 429 LEU B CA 1
ATOM 6476 C C . LEU B 1 429 ? 178.754 130.750 156.020 1.00 109.55 429 LEU B C 1
ATOM 6477 O O . LEU B 1 429 ? 178.483 130.420 154.864 1.00 109.55 429 LEU B O 1
ATOM 6482 N N . SER B 1 430 ? 178.750 132.020 156.427 1.00 105.06 430 SER B N 1
ATOM 6483 C CA . SER B 1 430 ? 178.449 133.091 155.485 1.00 105.06 430 SER B CA 1
ATOM 6484 C C . SER B 1 430 ? 179.540 133.226 154.431 1.00 105.06 430 SER B C 1
ATOM 6485 O O . SER B 1 430 ? 179.247 133.447 153.252 1.00 105.06 430 SER B O 1
ATOM 6488 N N . THR B 1 431 ? 180.798 133.057 154.824 1.00 102.64 431 THR B N 1
ATOM 6489 C CA . THR B 1 431 ? 181.872 133.123 153.843 1.00 102.64 431 THR B CA 1
ATOM 6490 C C . THR B 1 431 ? 181.903 131.884 152.950 1.00 102.64 431 THR B C 1
ATOM 6491 O O . THR B 1 431 ? 182.061 132.006 151.731 1.00 102.64 431 THR B O 1
ATOM 6495 N N . VAL B 1 432 ? 181.715 130.683 153.511 1.00 101.92 432 VAL B N 1
ATOM 6496 C CA . VAL B 1 432 ? 181.751 129.490 152.666 1.00 101.92 432 VAL B CA 1
ATOM 6497 C C . VAL B 1 432 ? 180.450 129.248 151.921 1.00 101.92 432 VAL B C 1
ATOM 6498 O O . VAL B 1 432 ? 180.380 128.306 151.123 1.00 101.92 432 VAL B O 1
ATOM 6502 N N . THR B 1 433 ? 179.407 130.038 152.166 1.00 99.31 433 THR B N 1
ATOM 6503 C CA . THR B 1 433 ? 178.296 130.076 151.226 1.00 99.31 433 THR B CA 1
ATOM 6504 C C . THR B 1 433 ? 178.324 131.316 150.357 1.00 99.31 433 THR B C 1
ATOM 6505 O O . THR B 1 433 ? 177.472 131.465 149.477 1.00 99.31 433 THR B O 1
ATOM 6509 N N . ALA B 1 434 ? 179.262 132.227 150.597 1.00 91.89 434 ALA B N 1
ATOM 6510 C CA . ALA B 1 434 ? 179.497 133.277 149.621 1.00 91.89 434 ALA B CA 1
ATOM 6511 C C . ALA B 1 434 ? 180.293 132.770 148.434 1.00 91.89 434 ALA B C 1
ATOM 6512 O O . ALA B 1 434 ? 180.253 133.386 147.367 1.00 91.89 434 ALA B O 1
ATOM 6514 N N . ILE B 1 435 ? 181.007 131.660 148.592 1.00 89.38 435 ILE B N 1
ATOM 6515 C CA . ILE B 1 435 ? 181.846 131.137 147.521 1.00 89.38 435 ILE B CA 1
ATOM 6516 C C . ILE B 1 435 ? 181.036 130.306 146.540 1.00 89.38 435 ILE B C 1
ATOM 6517 O O . ILE B 1 435 ? 181.213 130.434 145.328 1.00 89.38 435 ILE B O 1
ATOM 6522 N N . ILE B 1 436 ? 180.135 129.465 147.054 1.00 84.59 436 ILE B N 1
ATOM 6523 C CA . ILE B 1 436 ? 179.356 128.567 146.205 1.00 84.59 436 ILE B CA 1
ATOM 6524 C C . ILE B 1 436 ? 178.411 129.352 145.308 1.00 84.59 436 ILE B C 1
ATOM 6525 O O . ILE B 1 436 ? 178.415 129.192 144.079 1.00 84.59 436 ILE B O 1
ATOM 6530 N N . ASP B 1 437 ? 177.637 130.260 145.891 1.00 77.59 437 ASP B N 1
ATOM 6531 C CA . ASP B 1 437 ? 176.771 131.117 145.099 1.00 77.59 437 ASP B CA 1
ATOM 6532 C C . ASP B 1 437 ? 177.560 132.170 144.328 1.00 77.59 437 ASP B C 1
ATOM 6533 O O . ASP B 1 437 ? 176.999 132.838 143.455 1.00 77.59 437 ASP B O 1
ATOM 6538 N N . GLY B 1 438 ? 178.847 132.329 144.625 1.00 71.45 438 GLY B N 1
ATOM 6539 C CA . GLY B 1 438 ? 179.686 133.156 143.779 1.00 71.45 438 GLY B CA 1
ATOM 6540 C C . GLY B 1 438 ? 179.942 132.522 142.426 1.00 71.45 438 GLY B C 1
ATOM 6541 O O . GLY B 1 438 ? 179.632 133.109 141.388 1.00 71.45 438 GLY B O 1
ATOM 6542 N N . THR B 1 439 ? 180.488 131.304 142.416 1.00 68.34 439 THR B N 1
ATOM 6543 C CA . THR B 1 439 ? 180.785 130.661 141.145 1.00 68.34 439 THR B CA 1
ATOM 6544 C C . THR B 1 439 ? 179.538 130.133 140.463 1.00 68.34 439 THR B C 1
ATOM 6545 O O . THR B 1 439 ? 179.579 129.856 139.252 1.00 68.34 439 THR B O 1
ATOM 6549 N N . GLY B 1 440 ? 178.434 130.010 141.199 1.00 62.41 440 GLY B N 1
ATOM 6550 C CA . GLY B 1 440 ? 177.146 129.755 140.588 1.00 62.41 440 GLY B CA 1
ATOM 6551 C C . GLY B 1 440 ? 176.762 130.795 139.558 1.00 62.41 440 GLY B C 1
ATOM 6552 O O . GLY B 1 440 ? 176.157 130.465 138.542 1.00 62.41 440 GLY B O 1
ATOM 6553 N N . SER B 1 441 ? 177.144 132.044 139.772 1.00 58.65 441 SER B N 1
ATOM 6554 C CA . SER B 1 441 ? 176.847 133.059 138.776 1.00 58.65 441 SER B CA 1
ATOM 6555 C C . SER B 1 441 ? 177.960 133.265 137.759 1.00 58.65 441 SER B C 1
ATOM 6556 O O . SER B 1 441 ? 177.774 134.062 136.839 1.00 58.65 441 SER B O 1
ATOM 6559 N N . ILE B 1 442 ? 179.112 132.606 137.904 1.00 55.36 442 ILE B N 1
ATOM 6560 C CA . ILE B 1 442 ? 180.061 132.536 136.796 1.00 55.36 442 ILE B CA 1
ATOM 6561 C C . ILE B 1 442 ? 179.631 131.455 135.818 1.00 55.36 442 ILE B C 1
ATOM 6562 O O . ILE B 1 442 ? 179.839 131.584 134.598 1.00 55.36 442 ILE B O 1
ATOM 6567 N N . GLY B 1 443 ? 178.976 130.416 136.322 1.00 56.11 443 GLY B N 1
ATOM 6568 C CA . GLY B 1 443 ? 178.312 129.466 135.444 1.00 56.11 443 GLY B CA 1
ATOM 6569 C C . GLY B 1 443 ? 177.180 130.053 134.626 1.00 56.11 443 GLY B C 1
ATOM 6570 O O . GLY B 1 443 ? 176.799 129.460 133.615 1.00 56.11 443 GLY B O 1
ATOM 6571 N N . ALA B 1 444 ? 176.633 131.189 135.049 1.00 52.90 444 ALA B N 1
ATOM 6572 C CA . ALA B 1 444 ? 175.666 131.919 134.242 1.00 52.90 444 ALA B CA 1
ATOM 6573 C C . ALA B 1 444 ? 176.323 132.530 133.018 1.00 52.90 444 ALA B C 1
ATOM 6574 O O . ALA B 1 444 ? 175.858 132.347 131.892 1.00 52.90 444 ALA B O 1
ATOM 6576 N N . ALA B 1 445 ? 177.401 133.274 133.230 1.00 55.03 445 ALA B N 1
ATOM 6577 C CA . ALA B 1 445 ? 178.024 134.016 132.147 1.00 55.03 445 ALA B CA 1
ATOM 6578 C C . ALA B 1 445 ? 178.773 133.098 131.204 1.00 55.03 445 ALA B C 1
ATOM 6579 O O . ALA B 1 445 ? 179.028 133.464 130.054 1.00 55.03 445 ALA B O 1
ATOM 6581 N N . LEU B 1 446 ? 179.161 131.910 131.667 1.00 57.20 446 LEU B N 1
ATOM 6582 C CA . LEU B 1 446 ? 179.852 131.013 130.750 1.00 57.20 446 LEU B CA 1
ATOM 6583 C C . LEU B 1 446 ? 178.887 130.228 129.883 1.00 57.20 446 LEU B C 1
ATOM 6584 O O . LEU B 1 446 ? 179.326 129.477 129.013 1.00 57.20 446 LEU B O 1
ATOM 6589 N N . GLY B 1 447 ? 177.589 130.356 130.108 1.00 53.72 447 GLY B N 1
ATOM 6590 C CA . GLY B 1 447 ? 176.635 129.611 129.326 1.00 53.72 447 GLY B CA 1
ATOM 6591 C C . GLY B 1 447 ? 176.444 130.121 127.916 1.00 53.72 447 GLY B C 1
ATOM 6592 O O . GLY B 1 447 ? 176.906 129.519 126.945 1.00 53.72 447 GLY B O 1
ATOM 6593 N N . PRO B 1 448 ? 175.764 131.262 127.778 1.00 52.67 448 PRO B N 1
ATOM 6594 C CA . PRO B 1 448 ? 175.490 131.799 126.443 1.00 52.67 448 PRO B CA 1
ATOM 6595 C C . PRO B 1 448 ? 176.705 132.333 125.710 1.00 52.67 448 PRO B C 1
ATOM 6596 O O . PRO B 1 448 ? 176.673 132.352 124.477 1.00 52.67 448 PRO B O 1
ATOM 6600 N N . LEU B 1 449 ? 177.775 132.728 126.402 1.00 54.49 449 LEU B N 1
ATOM 6601 C CA . LEU B 1 449 ? 179.008 133.089 125.706 1.00 54.49 449 LEU B CA 1
ATOM 6602 C C . LEU B 1 449 ? 179.594 131.891 124.981 1.00 54.49 449 LEU B C 1
ATOM 6603 O O . LEU B 1 449 ? 179.989 131.987 123.815 1.00 54.49 449 LEU B O 1
ATOM 6608 N N . LEU B 1 450 ? 179.636 130.747 125.651 1.00 56.45 450 LEU B N 1
ATOM 6609 C CA . LEU B 1 450 ? 180.130 129.542 125.010 1.00 56.45 450 LEU B CA 1
ATOM 6610 C C . LEU B 1 450 ? 179.139 129.013 123.987 1.00 56.45 450 LEU B C 1
ATOM 6611 O O . LEU B 1 450 ? 179.549 128.384 123.009 1.00 56.45 450 LEU B O 1
ATOM 6616 N N . ALA B 1 451 ? 177.843 129.260 124.174 1.00 56.50 451 ALA B N 1
ATOM 6617 C CA . ALA B 1 451 ? 176.869 128.809 123.187 1.00 56.50 451 ALA B CA 1
ATOM 6618 C C . ALA B 1 451 ? 176.845 129.671 121.934 1.00 56.50 451 ALA B C 1
ATOM 6619 O O . ALA B 1 451 ? 176.419 129.190 120.882 1.00 56.50 451 ALA B O 1
ATOM 6621 N N . GLY B 1 452 ? 177.275 130.924 122.015 1.00 58.32 452 GLY B N 1
ATOM 6622 C CA . GLY B 1 452 ? 177.311 131.804 120.870 1.00 58.32 452 GLY B CA 1
ATOM 6623 C C . GLY B 1 452 ? 178.598 131.784 120.085 1.00 58.32 452 GLY B C 1
ATOM 6624 O O . GLY B 1 452 ? 178.793 132.651 119.228 1.00 58.32 452 GLY B O 1
ATOM 6625 N N . LEU B 1 453 ? 179.498 130.851 120.364 1.00 58.38 453 LEU B N 1
ATOM 6626 C CA . LEU B 1 4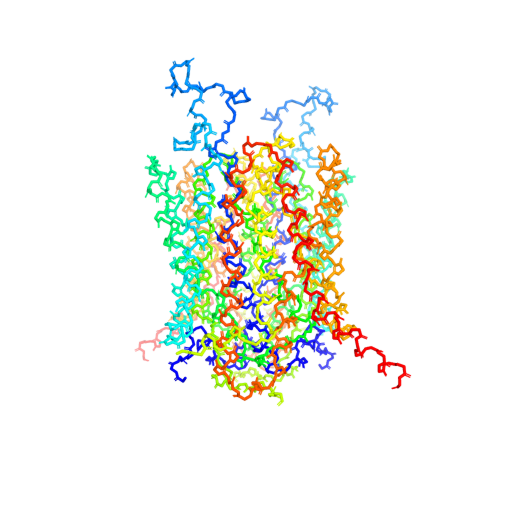53 ? 180.672 130.645 119.537 1.00 58.38 453 LEU B CA 1
ATOM 6627 C C . LEU B 1 453 ? 180.713 129.271 118.900 1.00 58.38 453 LEU B C 1
ATOM 6628 O O . LEU B 1 453 ? 181.440 129.083 117.922 1.00 58.38 453 LEU B O 1
ATOM 6633 N N . ILE B 1 454 ? 179.963 128.312 119.431 1.00 59.70 454 ILE B N 1
ATOM 6634 C CA . ILE B 1 454 ? 179.853 126.995 118.826 1.00 59.70 454 ILE B CA 1
ATOM 6635 C C . ILE B 1 454 ? 178.745 126.963 117.780 1.00 59.70 454 ILE B C 1
ATOM 6636 O O . ILE B 1 454 ? 178.872 126.252 116.773 1.00 59.70 454 ILE B O 1
ATOM 6641 N N . SER B 1 455 ? 177.689 127.747 117.967 1.00 60.54 455 SER B N 1
ATOM 6642 C CA . SER B 1 455 ? 176.487 127.754 117.140 1.00 60.54 455 SER B CA 1
ATOM 6643 C C . SER B 1 455 ? 176.670 128.065 115.650 1.00 60.54 455 SER B C 1
ATOM 6644 O O . SER B 1 455 ? 175.890 127.543 114.850 1.00 60.54 455 SER B O 1
ATOM 6647 N N . PRO B 1 456 ? 177.638 128.878 115.200 1.00 58.88 456 PRO B N 1
ATOM 6648 C CA . PRO B 1 456 ? 177.903 128.921 113.752 1.00 58.88 456 PRO B CA 1
ATOM 6649 C C . PRO B 1 456 ? 178.593 127.689 113.187 1.00 58.88 456 PRO B C 1
ATOM 6650 O O . PRO B 1 456 ? 178.783 127.626 111.967 1.00 58.88 456 PRO B O 1
ATOM 6654 N N . THR B 1 457 ? 178.997 126.724 114.007 1.00 60.63 457 THR B N 1
ATOM 6655 C CA . THR B 1 457 ? 179.494 125.458 113.499 1.00 60.63 457 THR B CA 1
ATOM 6656 C C . THR B 1 457 ? 178.465 124.355 113.616 1.00 60.63 457 THR B C 1
ATOM 6657 O O . THR B 1 457 ? 178.838 123.188 113.736 1.00 60.63 457 THR B O 1
ATOM 6661 N N . GLY B 1 458 ? 177.185 124.695 113.613 1.00 60.04 458 GLY B N 1
ATOM 6662 C CA . GLY B 1 458 ? 176.154 123.686 113.697 1.00 60.04 458 GLY B CA 1
ATOM 6663 C C . GLY B 1 458 ? 175.514 123.671 115.065 1.00 60.04 458 GLY B C 1
ATOM 6664 O O . GLY B 1 458 ? 176.122 124.145 116.023 1.00 60.04 458 GLY B O 1
ATOM 6665 N N . TRP B 1 459 ? 174.288 123.159 115.174 1.00 57.48 459 TRP B N 1
ATOM 6666 C CA . TRP B 1 459 ? 173.635 123.087 116.471 1.00 57.48 459 TRP B CA 1
ATOM 6667 C C . TRP B 1 459 ? 173.939 121.811 117.217 1.00 57.48 459 TRP B C 1
ATOM 6668 O O . TRP B 1 459 ? 173.738 121.769 118.431 1.00 57.48 459 TRP B O 1
ATOM 6679 N N . ASN B 1 460 ? 174.399 120.774 116.520 1.00 61.96 460 ASN B N 1
ATOM 6680 C CA . ASN B 1 460 ? 174.603 119.487 117.166 1.00 61.96 460 ASN B CA 1
ATOM 6681 C C . ASN B 1 460 ? 175.756 119.556 118.150 1.00 61.96 460 ASN B C 1
ATOM 6682 O O . ASN B 1 460 ? 175.690 118.956 119.229 1.00 61.96 460 ASN B O 1
ATOM 6687 N N . ASN B 1 461 ? 176.773 120.350 117.830 1.00 61.84 461 ASN B N 1
ATOM 6688 C CA . ASN B 1 461 ? 177.895 120.529 118.732 1.00 61.84 461 ASN B CA 1
ATOM 6689 C C . ASN B 1 461 ? 177.517 121.283 119.998 1.00 61.84 461 ASN B C 1
ATOM 6690 O O . ASN B 1 461 ? 178.241 121.190 120.991 1.00 61.84 461 ASN B O 1
ATOM 6695 N N . VAL B 1 462 ? 176.408 122.021 119.996 1.00 56.77 462 VAL B N 1
ATOM 6696 C CA . VAL B 1 462 ? 175.929 122.617 121.237 1.00 56.77 462 VAL B CA 1
ATOM 6697 C C . VAL B 1 462 ? 175.354 121.548 122.148 1.00 56.77 462 VAL B C 1
ATOM 6698 O O . VAL B 1 462 ? 175.661 121.501 123.346 1.00 56.77 462 VAL B O 1
ATOM 6702 N N . PHE B 1 463 ? 174.539 120.655 121.598 1.00 57.90 463 PHE B N 1
ATOM 6703 C CA . PHE B 1 463 ? 173.984 119.602 122.428 1.00 57.90 463 PHE B CA 1
ATOM 6704 C C . PHE B 1 463 ? 175.007 118.572 122.868 1.00 57.90 463 PHE B C 1
ATOM 6705 O O . PHE B 1 463 ? 174.797 117.968 123.919 1.00 57.90 463 PHE B O 1
ATOM 6713 N N . TYR B 1 464 ? 176.115 118.380 122.148 1.00 61.96 464 TYR B N 1
ATOM 6714 C CA . TYR B 1 464 ? 177.169 117.564 122.747 1.00 61.96 464 TYR B CA 1
ATOM 6715 C C . TYR B 1 464 ? 177.766 118.203 123.994 1.00 61.96 464 TYR B C 1
ATOM 6716 O O . TYR B 1 464 ? 178.017 117.493 124.976 1.00 61.96 464 TYR B O 1
ATOM 6725 N N . MET B 1 465 ? 177.947 119.524 124.000 1.00 63.27 465 MET B N 1
ATOM 6726 C CA . MET B 1 465 ? 178.436 120.209 125.189 1.00 63.27 465 MET B CA 1
ATOM 6727 C C . MET B 1 465 ? 177.422 120.176 126.325 1.00 63.27 465 MET B C 1
ATOM 6728 O O . MET B 1 465 ? 177.798 119.949 127.479 1.00 63.27 465 MET B O 1
ATOM 6733 N N . LEU B 1 466 ? 176.134 120.355 126.021 1.00 55.61 466 LEU B N 1
ATOM 6734 C CA . LEU B 1 466 ? 175.136 120.336 127.086 1.00 55.61 466 LEU B CA 1
ATOM 6735 C C . LEU B 1 466 ? 174.857 118.936 127.605 1.00 55.61 466 LEU B C 1
ATOM 6736 O O . LEU B 1 466 ? 174.344 118.801 128.714 1.00 55.61 466 LEU B O 1
ATOM 6741 N N . ILE B 1 467 ? 175.155 117.896 126.831 1.00 61.75 467 ILE B N 1
ATOM 6742 C CA . ILE B 1 467 ? 175.053 116.544 127.365 1.00 61.75 467 ILE B CA 1
ATOM 6743 C C . ILE B 1 467 ? 176.285 116.203 128.189 1.00 61.75 467 ILE B C 1
ATOM 6744 O O . ILE B 1 467 ? 176.185 115.540 129.227 1.00 61.75 467 ILE B O 1
ATOM 6749 N N . SER B 1 468 ? 177.460 116.684 127.782 1.00 61.85 468 SER B N 1
ATOM 6750 C CA . SER B 1 468 ? 178.656 116.441 128.583 1.00 61.85 468 SER B CA 1
ATOM 6751 C C . SER B 1 468 ? 178.639 117.208 129.899 1.00 61.85 468 SER B C 1
ATOM 6752 O O . SER B 1 468 ? 179.203 116.742 130.897 1.00 61.85 468 SER B O 1
ATOM 6755 N N . ALA B 1 469 ? 177.978 118.361 129.939 1.00 63.00 469 ALA B N 1
ATOM 6756 C CA . ALA B 1 469 ? 177.947 119.128 131.176 1.00 63.00 469 ALA B CA 1
ATOM 6757 C C . ALA B 1 469 ? 177.075 118.497 132.257 1.00 63.00 469 ALA B C 1
ATOM 6758 O O . ALA B 1 469 ? 177.393 118.652 133.434 1.00 63.00 469 ALA B O 1
ATOM 6760 N N . ASP B 1 470 ? 176.003 117.779 131.912 1.00 64.21 470 ASP B N 1
ATOM 6761 C CA . ASP B 1 470 ? 175.217 117.126 132.959 1.00 64.21 470 ASP B CA 1
ATOM 6762 C C . ASP B 1 470 ? 175.965 115.967 133.590 1.00 64.21 470 ASP B C 1
ATOM 6763 O O . ASP B 1 470 ? 175.882 115.757 134.804 1.00 64.21 470 ASP B O 1
ATOM 6768 N N . VAL B 1 471 ? 176.698 115.199 132.791 1.00 65.68 471 VAL B N 1
ATOM 6769 C CA . VAL B 1 471 ? 177.448 114.099 133.370 1.00 65.68 471 VAL B CA 1
ATOM 6770 C C . VAL B 1 471 ? 178.643 114.629 134.156 1.00 65.68 471 VAL B C 1
ATOM 6771 O O . VAL B 1 471 ? 179.017 114.055 135.185 1.00 65.68 471 VAL B O 1
ATOM 6775 N N . LEU B 1 472 ? 179.222 115.762 133.737 1.00 67.46 472 LEU B N 1
ATOM 6776 C CA . LEU B 1 472 ? 180.240 116.410 134.564 1.00 67.46 472 LEU B CA 1
ATOM 6777 C C . LEU B 1 472 ? 179.673 117.087 135.801 1.00 67.46 472 LEU B C 1
ATOM 6778 O O . LEU B 1 472 ? 180.430 117.353 136.736 1.00 67.46 472 LEU B O 1
ATOM 6783 N N . ALA B 1 473 ? 178.387 117.403 135.821 1.00 70.65 473 ALA B N 1
ATOM 6784 C CA . ALA B 1 473 ? 177.779 117.978 137.009 1.00 70.65 473 ALA B CA 1
ATOM 6785 C C . ALA B 1 473 ? 177.243 116.931 137.962 1.00 70.65 473 ALA B C 1
ATOM 6786 O O . ALA B 1 473 ? 177.069 117.230 139.143 1.00 70.65 473 ALA B O 1
ATOM 6788 N N . CYS B 1 474 ? 176.985 115.717 137.484 1.00 77.99 474 CYS B N 1
ATOM 6789 C CA . CYS B 1 474 ? 176.514 114.629 138.326 1.00 77.99 474 CYS B CA 1
ATOM 6790 C C . CYS B 1 474 ? 177.665 113.889 139.001 1.00 77.99 474 CYS B C 1
ATOM 6791 O O . CYS B 1 474 ? 177.534 112.712 139.336 1.00 77.99 474 CYS B O 1
ATOM 6794 N N . LEU B 1 475 ? 178.809 114.542 139.171 1.00 84.20 475 LEU B N 1
ATOM 6795 C CA . LEU B 1 475 ? 179.856 114.004 140.021 1.00 84.20 475 LEU B CA 1
ATOM 6796 C C . LEU B 1 475 ? 179.865 114.638 141.401 1.00 84.20 475 LEU B C 1
ATOM 6797 O O . LEU B 1 475 ? 180.946 114.891 141.936 1.00 84.20 475 LEU B O 1
ATOM 6802 N N . LEU B 1 476 ? 178.698 114.945 141.965 1.00 90.86 476 LEU B N 1
ATOM 6803 C CA . LEU B 1 476 ? 178.610 115.311 143.371 1.00 90.86 476 LEU B CA 1
ATOM 6804 C C . LEU B 1 476 ? 178.538 114.051 144.217 1.00 90.86 476 LEU B C 1
ATOM 6805 O O . LEU B 1 476 ? 178.660 114.119 145.442 1.00 90.86 476 LEU B O 1
ATOM 6810 N N . LEU B 1 477 ? 178.347 112.896 143.570 1.00 98.14 477 LEU B N 1
ATOM 6811 C CA . LEU B 1 477 ? 178.062 111.654 144.285 1.00 98.14 477 LEU B CA 1
ATOM 6812 C C . LEU B 1 477 ? 179.265 111.109 145.034 1.00 98.14 477 LEU B C 1
ATOM 6813 O O . LEU B 1 477 ? 179.101 110.174 145.823 1.00 98.14 477 LEU B O 1
ATOM 6818 N N . CYS B 1 478 ? 180.456 111.670 144.818 1.00 102.86 478 CYS B N 1
ATOM 6819 C CA . CYS B 1 478 ? 181.618 111.272 145.595 1.00 102.86 478 CYS B CA 1
ATOM 6820 C C . CYS B 1 478 ? 181.495 111.692 147.056 1.00 102.86 478 CYS B C 1
ATOM 6821 O O . CYS B 1 478 ? 182.180 111.120 147.911 1.00 102.86 478 CYS B O 1
ATOM 6824 N N . ARG B 1 479 ? 180.631 112.658 147.373 1.00 104.63 479 ARG B N 1
ATOM 6825 C CA . ARG B 1 479 ? 180.438 113.057 148.761 1.00 104.63 479 ARG B CA 1
ATOM 6826 C C . ARG B 1 479 ? 179.025 112.828 149.270 1.00 104.63 479 ARG B C 1
ATOM 6827 O O . ARG B 1 479 ? 178.846 112.129 150.274 1.00 104.63 479 ARG B O 1
ATOM 6835 N N . LEU B 1 480 ? 178.013 113.386 148.614 1.00 100.26 480 LEU B N 1
ATOM 6836 C CA . LEU B 1 480 ? 176.680 113.386 149.203 1.00 100.26 480 LEU B CA 1
ATOM 6837 C C . LEU B 1 480 ? 175.997 112.032 149.096 1.00 100.26 480 LEU B C 1
ATOM 6838 O O . LEU B 1 480 ? 175.353 111.584 150.051 1.00 100.26 480 LEU B O 1
ATOM 6843 N N . VAL B 1 481 ? 176.117 111.374 147.948 1.00 101.59 481 VAL B N 1
ATOM 6844 C CA . VAL B 1 481 ? 175.503 110.064 147.796 1.00 101.59 481 VAL B CA 1
ATOM 6845 C C . VAL B 1 481 ? 176.241 109.027 148.632 1.00 101.59 481 VAL B C 1
ATOM 6846 O O . VAL B 1 481 ? 175.614 108.122 149.194 1.00 101.59 481 VAL B O 1
ATOM 6850 N N . TYR B 1 482 ? 177.557 109.180 148.794 1.00 105.42 482 TYR B N 1
ATOM 6851 C CA . TYR B 1 482 ? 178.309 108.249 149.629 1.00 105.42 482 TYR B CA 1
ATOM 6852 C C . TYR B 1 482 ? 177.952 108.398 151.100 1.00 105.42 482 TYR B C 1
ATOM 6853 O O . TYR B 1 482 ? 178.066 107.434 151.859 1.00 105.42 482 TYR B O 1
ATOM 6862 N N . LYS B 1 483 ? 177.506 109.580 151.515 1.00 104.42 483 LYS B N 1
ATOM 6863 C CA . LYS B 1 483 ? 177.023 109.740 152.880 1.00 104.42 483 LYS B CA 1
ATOM 6864 C C . LYS B 1 483 ? 175.581 109.293 153.035 1.00 104.42 483 LYS B C 1
ATOM 6865 O O . LYS B 1 483 ? 175.220 108.762 154.088 1.00 104.42 483 LYS B O 1
ATOM 6871 N N . GLU B 1 484 ? 174.748 109.495 152.017 1.00 104.15 484 GLU B N 1
ATOM 6872 C CA . GLU B 1 484 ? 173.328 109.220 152.192 1.00 104.15 484 GLU B CA 1
ATOM 6873 C C . GLU B 1 484 ? 173.022 107.729 152.141 1.00 104.15 484 GLU B C 1
ATOM 6874 O O . GLU B 1 484 ? 172.192 107.240 152.914 1.00 104.15 484 GLU B O 1
ATOM 6880 N N . ILE B 1 485 ? 173.693 106.979 151.262 1.00 108.24 485 ILE B N 1
ATOM 6881 C CA . ILE B 1 485 ? 173.512 105.532 151.266 1.00 108.24 485 ILE B CA 1
ATOM 6882 C C . ILE B 1 485 ? 174.197 104.913 152.479 1.00 108.24 485 ILE B C 1
ATOM 6883 O O . ILE B 1 485 ? 173.820 103.821 152.918 1.00 108.24 485 ILE B O 1
ATOM 6888 N N . LEU B 1 486 ? 175.167 105.619 153.066 1.00 112.56 486 LEU B N 1
ATOM 6889 C CA . LEU B 1 486 ? 175.796 105.157 154.293 1.00 112.56 486 LEU B CA 1
ATOM 6890 C C . LEU B 1 486 ? 174.821 105.197 155.457 1.00 112.56 486 LEU B C 1
ATOM 6891 O O . LEU B 1 486 ? 174.881 104.342 156.345 1.00 112.56 486 LEU B O 1
ATOM 6896 N N . ALA B 1 487 ? 173.906 106.160 155.456 1.00 112.51 487 ALA B N 1
ATOM 6897 C CA . ALA B 1 487 ? 172.947 106.308 156.537 1.00 112.51 487 ALA B CA 1
ATOM 6898 C C . ALA B 1 487 ? 171.643 105.569 156.285 1.00 112.51 487 ALA B C 1
ATOM 6899 O O . ALA B 1 487 ? 170.697 105.736 157.060 1.00 112.51 487 ALA B O 1
ATOM 6901 N N . TRP B 1 488 ? 171.554 104.766 155.229 1.00 113.71 488 TRP B N 1
ATOM 6902 C CA . TRP B 1 488 ? 170.361 103.962 155.018 1.00 113.71 488 TRP B CA 1
ATOM 6903 C C . TRP B 1 488 ? 170.470 102.560 155.600 1.00 113.71 488 TRP B C 1
ATOM 6904 O O . TRP B 1 488 ? 169.437 101.914 155.806 1.00 113.71 488 TRP B O 1
ATOM 6915 N N . LYS B 1 489 ? 171.682 102.088 155.905 1.00 121.32 489 LYS B N 1
ATOM 6916 C CA . LYS B 1 489 ? 171.844 100.814 156.596 1.00 121.32 489 LYS B CA 1
ATOM 6917 C C . LYS B 1 489 ? 171.291 100.848 158.015 1.00 121.32 489 LYS B C 1
ATOM 6918 O O . LYS B 1 489 ? 171.009 99.786 158.581 1.00 121.32 489 LYS B O 1
ATOM 6924 N N . VAL B 1 490 ? 171.104 102.046 158.581 1.00 123.47 490 VAL B N 1
ATOM 6925 C CA . VAL B 1 490 ? 170.409 102.235 159.844 1.00 123.47 490 VAL B CA 1
ATOM 6926 C C . VAL B 1 490 ? 168.953 101.783 159.744 1.00 123.47 490 VAL B C 1
ATOM 6927 O O . VAL B 1 490 ? 168.354 101.392 160.753 1.00 123.47 490 VAL B O 1
ATOM 6931 N N . SER B 1 491 ? 168.383 101.779 158.533 1.00 125.07 491 SER B N 1
ATOM 6932 C CA . SER B 1 491 ? 167.058 101.200 158.331 1.00 125.07 491 SER B CA 1
ATOM 6933 C C . SER B 1 491 ? 167.047 99.695 158.583 1.00 125.07 491 SER B C 1
ATOM 6934 O O . SER B 1 491 ? 165.994 99.133 158.904 1.00 125.07 491 SER B O 1
ATOM 6937 N N . LEU B 1 492 ? 168.195 99.023 158.437 1.00 126.14 492 LEU B N 1
ATOM 6938 C CA . LEU B 1 492 ? 168.276 97.626 158.855 1.00 126.14 492 LEU B CA 1
ATOM 6939 C C . LEU B 1 492 ? 168.197 97.493 160.368 1.00 126.14 492 LEU B C 1
ATOM 6940 O O . LEU B 1 492 ? 167.601 96.536 160.875 1.00 126.14 492 LEU B O 1
ATOM 6945 N N . SER B 1 493 ? 168.781 98.434 161.100 1.00 126.76 493 SER B N 1
ATOM 6946 C CA . SER B 1 493 ? 168.765 98.391 162.553 1.00 126.76 493 SER B CA 1
ATOM 6947 C C . SER B 1 493 ? 167.544 99.122 163.099 1.00 126.76 493 SER B C 1
ATOM 6948 O O . SER B 1 493 ? 167.618 100.302 163.437 1.00 126.76 493 SER B O 1
#

Organism: Homo sapiens (NCBI:txid9606)